Protein AF-A0A9X1N9F5-F1 (afdb_monomer)

InterPro domains:
  IPR011050 Pectin lyase fold/virulence factor [SSF51126] (67-607)
  IPR017853 Glycoside hydrolase superfamily [SSF51445] (792-1078)

Nearest PDB structures (foldseek):
  7w1d-assembly1_C  TM=4.821E-01  e=2.198E-12  Klebsiella phage NTUH-K2044-K1-1
  8x8m-assembly1_B  TM=4.197E-01  e=8.490E-06  Klebsiella phage SH-Kp 152410
  5zl5-assembly1_D  TM=2.607E-01  e=9.186E-04  Pseudarthrobacter chlorophenolicus A6
  5zla-assembly1_D  TM=2.513E-01  e=1.201E-03  Pseudarthrobacter chlorophenolicus A6
  1rmg-assembly1_A  TM=3.363E-01  e=1.825E-02  Aspergillus aculeatus

Solvent-accessible surface area (backbone atoms only — not comparable to full-atom values): 52640 Å² total; per-residue (Å²): 135,88,82,80,84,90,76,85,82,86,89,71,67,63,102,61,67,94,52,76,71,47,68,70,55,50,50,48,49,51,47,48,50,49,48,34,49,50,47,37,49,49,19,53,73,67,27,60,76,46,100,80,64,38,47,40,46,53,81,59,70,39,68,64,79,53,98,73,70,68,60,41,23,58,34,51,37,57,51,45,51,42,28,62,73,60,81,44,48,48,30,40,38,44,46,70,61,78,76,30,25,40,34,29,34,42,64,33,71,49,68,49,58,54,29,34,46,34,34,40,70,55,31,45,33,31,30,31,44,57,34,29,40,26,49,37,28,40,71,59,48,43,56,78,53,79,92,67,29,22,25,35,74,48,64,36,48,54,60,37,34,64,43,42,17,73,47,77,67,88,85,68,55,68,71,44,39,33,35,40,40,23,49,66,68,90,68,84,92,74,93,66,68,47,74,47,75,38,39,26,71,36,77,42,80,93,48,89,65,20,38,42,26,37,69,52,54,32,92,50,23,34,36,17,64,54,96,62,75,56,77,66,44,50,17,33,43,28,38,42,58,57,37,45,34,75,48,63,46,47,50,65,41,38,66,45,39,31,72,55,30,86,86,50,52,63,75,35,39,30,38,39,37,33,63,49,49,22,26,27,53,87,68,47,72,41,86,90,39,34,22,41,29,39,35,50,33,27,61,37,63,75,45,70,36,26,38,26,40,67,57,56,35,74,56,60,42,47,39,94,41,63,13,29,41,33,48,38,53,52,20,35,51,26,34,42,30,24,42,36,39,34,40,77,32,48,28,50,90,56,41,35,44,28,39,38,25,32,24,31,48,27,38,38,32,50,32,35,42,43,33,64,19,74,83,30,29,5,45,15,11,26,49,36,33,40,32,44,18,24,47,25,39,39,36,46,32,36,34,35,16,23,16,32,75,49,92,86,23,7,29,25,37,35,35,32,16,14,18,48,24,36,36,33,50,32,39,24,28,52,12,28,31,21,33,36,36,27,32,8,15,21,48,28,38,39,31,54,27,40,27,36,33,44,29,38,20,28,39,30,33,44,1,18,39,26,25,50,24,39,35,34,51,27,36,30,35,44,47,85,88,55,93,82,40,49,98,74,22,23,35,36,28,37,19,25,81,69,18,33,59,2,20,30,48,28,39,36,34,62,26,38,38,36,50,22,82,30,32,40,32,36,43,27,28,26,17,30,51,28,36,44,24,29,40,39,35,42,18,36,24,49,43,36,34,47,55,55,97,74,46,73,88,42,34,31,34,39,39,33,42,36,69,27,40,39,31,47,17,69,36,51,28,44,35,33,15,48,98,73,39,23,25,34,52,38,36,40,33,46,32,39,34,35,40,21,37,30,44,38,43,30,15,26,42,49,26,35,41,32,38,36,37,47,37,71,58,48,79,80,54,49,43,37,35,38,29,51,17,34,45,23,36,43,31,54,22,39,44,35,64,22,41,14,32,39,33,41,27,38,18,30,45,21,37,39,33,48,25,37,44,32,61,46,80,44,43,52,36,32,43,50,16,52,25,37,42,23,38,37,38,72,51,50,54,35,72,77,65,42,35,29,41,71,45,75,59,81,47,48,75,55,45,71,46,87,63,61,40,76,74,54,96,70,94,75,81,80,79,80,88,68,75,88,78,76,64,72,62,86,77,42,79,70,94,82,78,74,74,85,80,88,80,81,89,79,82,88,81,80,88,81,84,88,88,83,90,88,73,83,83,52,61,59,73,54,72,78,50,53,59,42,55,46,90,40,26,41,32,30,19,35,41,68,89,83,38,65,45,47,72,69,57,38,48,51,49,11,60,74,48,75,40,49,45,18,28,35,31,32,51,56,57,50,47,36,68,77,41,62,68,64,77,64,87,63,50,38,60,43,42,75,70,59,24,36,40,37,41,40,41,60,82,49,21,49,62,56,79,68,12,37,32,60,52,30,34,71,48,76,43,32,71,58,36,29,52,45,16,40,50,34,35,74,54,65,42,49,28,54,46,30,31,41,30,44,34,61,38,25,36,30,60,87,53,52,53,6,37,15,28,44,86,90,78,53,80,47,63,28,50,58,69,33,43,47,38,18,50,45,38,45,36,54,21,23,42,74,48,14,64,41,40,31,32,26,46,25,34,37,55,50,34,46,54,64,82,61,55,68,61,79,56,46,59,86,38,52,68,50,31,18,30,42,26,41,33,50,60,28,44,85,57,28,27,73,46,71,69,44,38,54,50,53,32,64,25,55,48,21,59,70,57,45,51,64,54,27,63,75,69,70,36,27,36,30,28,58,35,30,39,46,26,31,51,86,41,33,98,77,69,30,22,38,26,64,34,31,56,39,48,51,49,52,52,52,50,49,52,55,35,27,75,68,71,27,40,40,33,40,13,43,29,52,22,53,44,89,62,78,65,26,44,26,41,57,89,75,64,80,23,63,57,22,42,50,38,48,38,55,55,65,67,77,102

pLDDT: mean 81.29, std 19.56, range [20.83, 98.5]

Radius of gyration: 33.99 Å; Cα contacts (8 Å, |Δi|>4): 2991; chains: 1; bounding box: 96×103×94 Å

Secondary structure (DSSP, 8-state):
--------------SS-SS---HHHHHHHHHHHHHHHHHHHHHHHHS--BTTTBEE-TT-S-BTTSSS---THHHHHHHHHHHHTTSS-SEEEE--STT-EEEE-SEEEE-STT-EEEE-TTSEEEE-TT-EEEEB-B--EES-STTTS-BBSS-B-TT--EEEES---TT--TT-EEEEEE-EESSS---S-EEEEEEEEEEE-SSSSEEEEESS--SSEEPSB--SS-S--B-EEEEE-EEEBSS-PPTT--EEEBS--TT--TT-EEEEE-S-EEE-TTS-EEEEEES-EEEEEEEEEEETTEEEESS--SS---GGGT-EEEE-BPEES-EEES-EEEESSPPPTT--SEEEESEES-EEES-EEE---TTSSS-SSEEEEEES-BS-EEEEEEEE--S--STT--EEEEEES-BS-EEEEEEEES-SEEEEEESS-BS-EEES-EEES-SSEEEEE-SEEEES-EEES-EEE--PPPTTS-TT-EEEEESBTTBTTEEES-EEEEEEEES-SSEEEEE-TT-BS-EEEEEEES-SEEEEEE--TT-TT--EE--EEEEEEEES--S-EEEE-TTTT-EE--EEEEEEEES-PPEEEES-TT-EEEEEEEES--SSSEEEEEES-TT-EEES-B-TT-SEEEEEES-TT-EEES-EEES-SS-SEEE-S--TT-EEES-EEESS--EEEE-SSPPSS-EE-TT-EE-SS--------------SSTTS--TT--PPPP----------------SPS--PPPPP--TTSSSSEEEEE--GGGPPP-HHHHHHHHHHHTS--SEEEEE---SSHHHHT---TTHHHHHHTT-EEEEEE-SS-SSTTTT-THHHHTTTTHHHHHHHHHHHHHTT--STTEEEEESSSTTSSSSTT----BTTTB--SS-HHHHHHHHHHHHHHHHTT-TT-EEEEEEETT--TTS--HHHHHGGGGGG-SEEEEEEESBSS---SHHHHHHHHTSSSSHHHHHHHHHHHTPEEEEEEEE---TTTSTTS-B--S-HHHHHHHHHHHHHHHHTT-EEEEEEE-SB-SSTT-B--GGGSS-HHHHHHHHHHTT--

Structure (mmCIF, N/CA/C/O backbone):
data_AF-A0A9X1N9F5-F1
#
_entry.id   AF-A0A9X1N9F5-F1
#
loop_
_atom_site.group_PDB
_atom_site.id
_atom_site.type_symbol
_atom_site.label_atom_id
_atom_site.label_alt_id
_atom_site.label_comp_id
_atom_site.label_asym_id
_atom_site.label_entity_id
_atom_site.label_seq_id
_atom_site.pdbx_PDB_ins_code
_atom_site.Cartn_x
_atom_site.Cartn_y
_atom_site.Cartn_z
_atom_site.occupancy
_atom_site.B_iso_or_equiv
_atom_site.auth_seq_id
_atom_site.auth_comp_id
_atom_site.auth_asym_id
_atom_site.auth_atom_id
_atom_site.pdbx_PDB_model_num
ATOM 1 N N . MET A 1 1 ? 7.781 57.939 17.497 1.00 24.98 1 MET A N 1
ATOM 2 C CA . MET A 1 1 ? 6.342 57.795 17.190 1.00 24.98 1 MET A CA 1
ATOM 3 C C . MET A 1 1 ? 5.897 56.449 17.740 1.00 24.98 1 MET A C 1
ATOM 5 O O . MET A 1 1 ? 6.535 55.469 17.377 1.00 24.98 1 MET A O 1
ATOM 9 N N . PRO A 1 2 ? 4.919 56.381 18.657 1.00 25.14 2 PRO A N 1
ATOM 10 C CA . PRO A 1 2 ? 4.453 55.112 19.199 1.00 25.14 2 PRO A CA 1
ATOM 11 C C . PRO A 1 2 ? 3.371 54.528 18.280 1.00 25.14 2 PRO A C 1
ATOM 13 O O . PRO A 1 2 ? 2.373 55.188 18.001 1.00 25.14 2 PRO A O 1
ATOM 16 N N . TYR A 1 3 ? 3.581 53.303 17.803 1.00 21.84 3 TYR A N 1
ATOM 17 C CA . TYR A 1 3 ? 2.542 52.497 17.167 1.00 21.84 3 TYR A CA 1
ATOM 18 C C . TYR A 1 3 ? 1.840 51.712 18.277 1.00 21.84 3 TYR A C 1
ATOM 20 O O . TYR A 1 3 ? 2.468 50.914 18.970 1.00 21.84 3 TYR A O 1
ATOM 28 N N . ALA A 1 4 ? 0.567 52.022 18.504 1.00 20.83 4 ALA A N 1
ATOM 29 C CA . ALA A 1 4 ? -0.272 51.351 19.484 1.00 20.83 4 ALA A CA 1
ATOM 30 C C . ALA A 1 4 ? -0.689 49.970 18.944 1.00 20.83 4 ALA A C 1
ATOM 32 O O . ALA A 1 4 ? -1.316 49.916 17.884 1.00 20.83 4 ALA A O 1
ATOM 33 N N . PRO A 1 5 ? -0.395 48.860 19.642 1.00 23.77 5 PRO A N 1
ATOM 34 C CA . PRO A 1 5 ? -0.990 47.578 19.314 1.00 23.77 5 PRO A CA 1
ATOM 35 C C . PRO A 1 5 ? -2.440 47.562 19.810 1.00 23.77 5 PRO A C 1
ATOM 37 O O . PRO A 1 5 ? -2.718 47.687 21.003 1.00 23.77 5 PRO A O 1
ATOM 40 N N . TYR A 1 6 ? -3.367 47.428 18.866 1.00 22.42 6 TYR A N 1
ATOM 41 C CA . TYR A 1 6 ? -4.783 47.202 19.121 1.00 22.42 6 TYR A CA 1
ATOM 42 C C . TYR A 1 6 ? -4.977 45.720 19.467 1.00 22.42 6 TYR A C 1
ATOM 44 O O . TYR A 1 6 ? -5.098 44.880 18.583 1.00 22.42 6 TYR A O 1
ATOM 52 N N . TYR A 1 7 ? -4.969 45.397 20.760 1.00 25.72 7 TYR A N 1
ATOM 53 C CA . TYR A 1 7 ? -5.468 44.125 21.282 1.00 25.72 7 TYR A CA 1
ATOM 54 C C . TYR A 1 7 ? -6.750 44.388 22.078 1.00 25.72 7 TYR A C 1
ATOM 56 O O . TYR A 1 7 ? -6.669 44.885 23.203 1.00 25.72 7 TYR A O 1
ATOM 64 N N . PRO A 1 8 ? -7.931 44.001 21.576 1.00 25.72 8 PRO A N 1
ATOM 65 C CA . PRO A 1 8 ? -9.030 43.605 22.428 1.00 25.72 8 PRO A CA 1
ATOM 66 C C . PRO A 1 8 ? -9.091 42.071 22.470 1.00 25.72 8 PRO A C 1
ATOM 68 O O . PRO A 1 8 ? -9.460 41.419 21.505 1.00 25.72 8 PRO A O 1
ATOM 71 N N . ALA A 1 9 ? -8.692 41.542 23.627 1.00 22.97 9 ALA A N 1
ATOM 72 C CA . ALA A 1 9 ? -9.261 40.383 24.318 1.00 22.97 9 ALA A CA 1
ATOM 73 C C . ALA A 1 9 ? -9.508 39.051 23.562 1.00 22.97 9 ALA A C 1
ATOM 75 O O . ALA A 1 9 ? -10.485 38.894 22.845 1.00 22.97 9 ALA A O 1
ATOM 76 N N . GLY A 1 10 ? -8.746 38.025 23.972 1.00 24.66 10 GLY A N 1
ATOM 77 C CA . GLY A 1 10 ? -9.337 36.792 24.517 1.00 24.66 10 GLY A CA 1
ATOM 78 C C . GLY A 1 10 ? -9.475 35.577 23.595 1.00 24.66 10 GLY A C 1
ATOM 79 O O . GLY A 1 10 ? -10.571 35.287 23.140 1.00 24.66 10 GLY A O 1
ATOM 80 N N . TRP A 1 11 ? -8.409 34.780 23.464 1.00 22.11 11 TRP A N 1
ATOM 81 C CA . TRP A 1 11 ? -8.506 33.357 23.105 1.00 22.11 11 TRP A CA 1
ATOM 82 C C . TRP A 1 11 ? -8.381 32.506 24.378 1.00 22.11 11 TRP A C 1
ATOM 84 O O . TRP A 1 11 ? -7.394 32.606 25.111 1.00 22.11 11 TRP A O 1
ATOM 94 N N . ARG A 1 12 ? -9.411 31.707 24.665 1.00 25.77 12 ARG A N 1
ATOM 95 C CA . ARG A 1 12 ? -9.463 30.689 25.721 1.00 25.77 12 ARG A CA 1
ATOM 96 C C . ARG A 1 12 ? -10.163 29.459 25.141 1.00 25.77 12 ARG A C 1
ATOM 98 O O . ARG A 1 12 ? -11.296 29.594 24.697 1.00 25.77 12 ARG A O 1
ATOM 105 N N . ASP A 1 13 ? -9.530 28.290 25.223 1.00 25.09 13 ASP A N 1
ATOM 106 C CA . ASP A 1 13 ? -10.250 27.013 25.250 1.00 25.09 13 ASP A CA 1
ATOM 107 C C . ASP A 1 13 ? -10.976 26.934 26.586 1.00 25.09 13 ASP A C 1
ATOM 109 O O . ASP A 1 13 ? -10.337 26.766 27.626 1.00 25.09 13 ASP A O 1
ATOM 113 N N . LEU A 1 14 ? -12.294 27.091 26.575 1.00 25.55 14 LEU A N 1
ATOM 114 C CA . LEU A 1 14 ? -13.126 26.935 27.755 1.00 25.55 14 LEU A CA 1
ATOM 115 C C . LEU A 1 14 ? -14.529 26.472 27.334 1.00 25.55 14 LEU A C 1
ATOM 117 O O . LEU A 1 14 ? -15.162 27.150 26.533 1.00 25.55 14 LEU A O 1
ATOM 121 N N . PRO A 1 15 ? -15.103 25.459 28.006 1.00 27.25 15 PRO A N 1
ATOM 122 C CA . PRO A 1 15 ? -16.356 25.628 28.708 1.00 27.25 15 PRO A CA 1
ATOM 123 C C . PRO A 1 15 ? -16.011 26.045 30.140 1.00 27.25 15 PRO A C 1
ATOM 125 O O . PRO A 1 15 ? -15.930 25.242 31.060 1.00 27.25 15 PRO A O 1
ATOM 128 N N . ASN A 1 16 ? -15.709 27.325 30.302 1.00 26.75 16 ASN A N 1
ATOM 129 C CA . ASN A 1 16 ? -15.803 28.083 31.542 1.00 26.75 16 ASN A CA 1
ATOM 130 C C . ASN A 1 16 ? -15.635 29.556 31.171 1.00 26.75 16 ASN A C 1
ATOM 132 O O . ASN A 1 16 ? -14.555 30.037 30.878 1.00 26.75 16 ASN A O 1
ATOM 136 N N . THR A 1 17 ? -16.698 30.321 31.097 1.00 26.16 17 THR A N 1
ATOM 137 C CA . THR A 1 17 ? -16.587 31.764 30.900 1.00 26.16 17 THR A CA 1
ATOM 138 C C . THR A 1 17 ? -15.668 32.386 31.984 1.00 26.16 17 THR A C 1
ATOM 140 O O . THR A 1 17 ? -15.693 31.985 33.142 1.00 26.16 17 THR A O 1
ATOM 143 N N . SER A 1 18 ? -14.807 33.362 31.649 1.00 27.16 18 SER A N 1
ATOM 144 C CA . SER A 1 18 ? -14.206 34.253 32.678 1.00 27.16 18 SER A CA 1
ATOM 145 C C . SER A 1 18 ? -15.199 35.268 33.228 1.00 27.16 18 SER A C 1
ATOM 147 O O . SER A 1 18 ? -14.927 35.922 34.231 1.00 27.16 18 SER A O 1
ATOM 149 N N . THR A 1 19 ? -16.336 35.426 32.569 1.00 29.11 19 THR A N 1
ATOM 150 C CA . THR A 1 19 ? -17.559 35.875 33.220 1.00 29.11 19 THR A CA 1
ATOM 151 C C . THR A 1 19 ? -17.958 34.747 34.173 1.00 29.11 19 THR A C 1
ATOM 153 O O . THR A 1 19 ? -17.897 33.603 33.738 1.00 29.11 19 THR A O 1
ATOM 156 N N . PRO A 1 20 ? -18.389 34.970 35.425 1.00 29.05 20 PRO A N 1
ATOM 157 C CA . PRO A 1 20 ? -19.244 33.975 36.072 1.00 29.05 20 PRO A CA 1
ATOM 158 C C . PRO A 1 20 ? -20.262 33.543 35.018 1.00 29.05 20 PRO A C 1
ATOM 160 O O . PRO A 1 20 ? -20.798 34.435 34.346 1.00 29.05 20 PRO A O 1
ATOM 163 N N . ILE A 1 21 ? -20.457 32.240 34.783 1.00 31.50 21 ILE A N 1
ATOM 164 C CA . ILE A 1 21 ? -21.598 31.840 33.968 1.00 31.50 21 ILE A CA 1
ATOM 165 C C . ILE A 1 21 ? -22.793 32.356 34.763 1.00 31.50 21 ILE A C 1
ATOM 167 O O . ILE A 1 21 ? -23.159 31.803 35.798 1.00 31.50 21 ILE A O 1
ATOM 171 N N . VAL A 1 22 ? -23.292 33.534 34.387 1.00 33.81 22 VAL A N 1
ATOM 172 C CA . VAL A 1 22 ? -24.501 34.085 34.976 1.00 33.81 22 VAL A CA 1
ATOM 173 C C . VAL A 1 22 ? -25.554 33.021 34.743 1.00 33.81 22 VAL A C 1
ATOM 175 O O . VAL A 1 22 ? -25.529 32.398 33.683 1.00 33.81 22 VAL A O 1
ATOM 178 N N . ALA A 1 23 ? -26.436 32.788 35.714 1.00 37.28 23 ALA A N 1
ATOM 179 C CA . ALA A 1 23 ? -27.471 31.762 35.595 1.00 37.28 23 ALA A CA 1
ATOM 180 C C . ALA A 1 23 ? -28.116 31.785 34.197 1.00 37.28 23 ALA A C 1
ATOM 182 O O . ALA A 1 23 ? -28.147 30.759 33.551 1.00 37.28 23 ALA A O 1
ATOM 183 N N . ALA A 1 24 ? -28.365 32.975 33.635 1.00 37.56 24 ALA A N 1
ATOM 184 C CA . ALA A 1 24 ? -28.867 33.180 32.274 1.00 37.56 24 ALA A CA 1
ATOM 185 C C . ALA A 1 24 ? -28.055 32.550 31.111 1.00 37.56 24 ALA A C 1
ATOM 187 O O . ALA A 1 24 ? -28.632 32.226 30.081 1.00 37.56 24 ALA A O 1
ATOM 188 N N . ALA A 1 25 ? -26.732 32.413 31.213 1.00 32.50 25 ALA A N 1
ATOM 189 C CA . ALA A 1 25 ? -25.887 31.793 30.187 1.00 32.50 25 ALA A CA 1
ATOM 190 C C . ALA A 1 25 ? -25.814 30.263 30.342 1.00 32.50 25 ALA A C 1
ATOM 192 O O . ALA A 1 25 ? -25.778 29.567 29.331 1.00 32.50 25 ALA A O 1
ATOM 193 N N . LEU A 1 26 ? -25.875 29.752 31.580 1.00 37.69 26 LEU A N 1
ATOM 194 C CA . LEU A 1 26 ? -26.138 28.334 31.857 1.00 37.69 26 LEU A CA 1
ATOM 195 C C . LEU A 1 26 ? -27.547 27.992 31.377 1.00 37.69 26 LEU A C 1
ATOM 197 O O . LEU A 1 26 ? -27.686 27.090 30.578 1.00 37.69 26 LEU A O 1
ATOM 201 N N . ASP A 1 27 ? -28.544 28.815 31.698 1.00 40.44 27 ASP A N 1
ATOM 202 C CA . ASP A 1 27 ? -29.923 28.691 31.228 1.00 40.44 27 ASP A CA 1
ATOM 203 C C . ASP A 1 27 ? -30.014 28.754 29.696 1.00 40.44 27 ASP A C 1
ATOM 205 O O . ASP A 1 27 ? -30.869 28.097 29.123 1.00 40.44 27 ASP A O 1
ATOM 209 N N . HIS A 1 28 ? -29.151 29.506 28.999 1.00 38.56 28 HIS A N 1
ATOM 210 C CA . HIS A 1 28 ? -29.111 29.529 27.529 1.00 38.56 28 HIS A CA 1
ATOM 211 C C . HIS A 1 28 ? -28.424 28.303 26.920 1.00 38.56 28 HIS A C 1
ATOM 213 O O . HIS A 1 28 ? -28.842 27.857 25.853 1.00 38.56 28 HIS A O 1
ATOM 219 N N . MET A 1 29 ? -27.389 27.762 27.567 1.00 35.88 29 MET A N 1
ATOM 220 C CA . MET A 1 29 ? -26.752 26.511 27.147 1.00 35.88 29 MET A CA 1
ATOM 221 C C . MET A 1 29 ? -27.647 25.318 27.473 1.00 35.88 29 MET A C 1
ATOM 223 O O . MET A 1 29 ? -27.858 24.489 26.603 1.00 35.88 29 MET A O 1
ATOM 227 N N . ASP A 1 30 ? -28.258 25.286 28.651 1.00 41.91 30 ASP A N 1
ATOM 228 C CA . ASP A 1 30 ? -29.241 24.298 29.082 1.00 41.91 30 ASP A CA 1
ATOM 229 C C . ASP A 1 30 ? -30.524 24.414 28.258 1.00 41.91 30 ASP A C 1
ATOM 231 O O . ASP A 1 30 ? -31.077 23.395 27.873 1.00 41.91 30 ASP A O 1
ATOM 235 N N . ALA A 1 31 ? -30.973 25.619 27.880 1.00 42.19 31 ALA A N 1
ATOM 236 C CA . ALA A 1 31 ? -32.071 25.792 26.925 1.00 42.19 31 ALA A CA 1
ATOM 237 C C . ALA A 1 31 ? -31.666 25.413 25.499 1.00 42.19 31 ALA A C 1
ATOM 239 O O . ALA A 1 31 ? -32.509 24.934 24.752 1.00 42.19 31 ALA A O 1
ATOM 240 N N . GLY A 1 32 ? -30.405 25.605 25.105 1.00 39.25 32 GLY A N 1
ATOM 241 C CA . GLY A 1 32 ? -29.872 25.168 23.814 1.00 39.25 32 GLY A CA 1
ATOM 242 C C . GLY A 1 32 ? -29.743 23.647 23.729 1.00 39.25 32 GLY A C 1
ATOM 243 O O . GLY A 1 32 ? -30.155 23.060 22.736 1.00 39.25 32 GLY A O 1
ATOM 244 N N . ILE A 1 33 ? -29.256 23.010 24.795 1.00 42.72 33 ILE A N 1
ATOM 245 C CA . ILE A 1 33 ? -29.174 21.558 24.974 1.00 42.72 33 ILE A CA 1
ATOM 246 C C . ILE A 1 33 ? -30.579 20.979 25.076 1.00 42.72 33 ILE A C 1
ATOM 248 O O . ILE A 1 33 ? -30.879 20.047 24.349 1.00 42.72 33 ILE A O 1
ATOM 252 N N . ALA A 1 34 ? -31.473 21.556 25.879 1.00 46.69 34 ALA A N 1
ATOM 253 C CA . ALA A 1 34 ? -32.860 21.116 25.980 1.00 46.69 34 ALA A CA 1
ATOM 254 C C . ALA A 1 34 ? -33.619 21.334 24.666 1.00 46.69 34 ALA A C 1
ATOM 256 O O . ALA A 1 34 ? -34.418 20.485 24.289 1.00 46.69 34 ALA A O 1
ATOM 257 N N . ALA A 1 35 ? -33.365 22.417 23.925 1.00 45.78 35 ALA A N 1
ATOM 258 C CA . ALA A 1 35 ? -33.942 22.634 22.599 1.00 45.78 35 ALA A CA 1
ATOM 259 C C . ALA A 1 35 ? -33.359 21.673 21.558 1.00 45.78 35 ALA A C 1
ATOM 261 O O . ALA A 1 35 ? -34.110 21.193 20.718 1.00 45.78 35 ALA A O 1
ATOM 262 N N . ALA A 1 36 ? -32.065 21.349 21.622 1.00 42.38 36 ALA A N 1
ATOM 263 C CA . ALA A 1 36 ? -31.425 20.360 20.757 1.00 42.38 36 ALA A CA 1
ATOM 264 C C . ALA A 1 36 ? -31.883 18.934 21.090 1.00 42.38 36 ALA A C 1
ATOM 266 O O . ALA A 1 36 ? -32.175 18.171 20.179 1.00 42.38 36 ALA A O 1
ATOM 267 N N . GLN A 1 37 ? -32.041 18.597 22.372 1.00 48.22 37 GLN A N 1
ATOM 268 C CA . GLN A 1 37 ? -32.639 17.353 22.856 1.00 48.22 37 GLN A CA 1
ATOM 269 C C . GLN A 1 37 ? -34.108 17.271 22.445 1.00 48.22 37 GLN A C 1
ATOM 271 O O . GLN A 1 37 ? -34.511 16.258 21.895 1.00 48.22 37 GLN A O 1
ATOM 276 N N . THR A 1 38 ? -34.882 18.352 22.582 1.00 51.38 38 THR A N 1
ATOM 277 C CA . THR A 1 38 ? -36.281 18.426 22.124 1.00 51.38 38 THR A CA 1
ATOM 278 C C . THR A 1 38 ? -36.374 18.333 20.600 1.00 51.38 38 THR A C 1
ATOM 280 O O . THR A 1 38 ? -37.281 17.689 20.080 1.00 51.38 38 THR A O 1
ATOM 283 N N . ALA A 1 39 ? -35.449 18.943 19.852 1.00 46.59 39 ALA A N 1
ATOM 284 C CA . ALA A 1 39 ? -35.401 18.866 18.394 1.00 46.59 39 ALA A CA 1
ATOM 285 C C . ALA A 1 39 ? -34.968 17.474 17.923 1.00 46.59 39 ALA A C 1
ATOM 287 O O . ALA A 1 39 ? -35.566 16.952 16.991 1.00 46.59 39 ALA A O 1
ATOM 288 N N . ALA A 1 40 ? -34.009 16.840 18.602 1.00 45.88 40 ALA A N 1
ATOM 289 C CA . ALA A 1 40 ? -33.609 15.457 18.372 1.00 45.88 40 ALA A CA 1
ATOM 290 C C . ALA A 1 40 ? -34.748 14.491 18.724 1.00 45.88 40 ALA A C 1
ATOM 292 O O . ALA A 1 40 ? -35.040 13.593 17.949 1.00 45.88 40 ALA A O 1
ATOM 293 N N . GLU A 1 41 ? -35.450 14.698 19.839 1.00 56.34 41 GLU A N 1
ATOM 294 C CA . GLU A 1 41 ? -36.648 13.947 20.232 1.00 56.34 41 GLU A CA 1
ATOM 295 C C . GLU A 1 41 ? -37.801 14.153 19.251 1.00 56.34 41 GLU A C 1
ATOM 297 O O . GLU A 1 41 ? -38.483 13.195 18.912 1.00 56.34 41 GLU A O 1
ATOM 302 N N . THR A 1 42 ? -37.988 15.365 18.727 1.00 50.56 42 THR A N 1
ATOM 303 C CA . THR A 1 42 ? -38.990 15.662 17.693 1.00 50.56 42 THR A CA 1
ATOM 304 C C . THR A 1 42 ? -38.601 15.034 16.353 1.00 50.56 42 THR A C 1
ATOM 306 O O . THR A 1 42 ? -39.458 14.455 15.685 1.00 50.56 42 THR A O 1
ATOM 309 N N . ALA A 1 43 ? -37.324 15.083 15.967 1.00 45.28 43 ALA A N 1
ATOM 310 C CA . ALA A 1 43 ? -36.788 14.441 14.768 1.00 45.28 43 ALA A CA 1
ATOM 311 C C . ALA A 1 43 ? -36.836 12.908 14.871 1.00 45.28 43 ALA A C 1
ATOM 313 O O . ALA A 1 43 ? -37.148 12.256 13.886 1.00 45.28 43 ALA A O 1
ATOM 314 N N . LEU A 1 44 ? -36.635 12.331 16.060 1.00 48.44 44 LEU A N 1
ATOM 315 C CA . LEU A 1 44 ? -36.813 10.901 16.355 1.00 48.44 44 LEU A CA 1
ATOM 316 C C . LEU A 1 44 ? -38.293 10.494 16.436 1.00 48.44 44 LEU A C 1
ATOM 318 O O . LEU A 1 44 ? -38.649 9.383 16.057 1.00 48.44 44 LEU A O 1
ATOM 322 N N . ALA A 1 45 ? -39.171 11.378 16.916 1.00 50.28 45 ALA A N 1
ATOM 323 C CA . ALA A 1 45 ? -40.611 11.130 16.994 1.00 50.28 45 ALA A CA 1
ATOM 324 C C . ALA A 1 45 ? -41.311 11.251 15.628 1.00 50.28 45 ALA A C 1
ATOM 326 O O . ALA A 1 45 ? -42.361 10.643 15.418 1.00 50.28 45 ALA A O 1
ATOM 327 N N . THR A 1 46 ? -40.745 12.029 14.700 1.00 42.28 46 THR A N 1
ATOM 328 C CA . THR A 1 46 ? -41.261 12.216 13.330 1.00 42.28 46 THR A CA 1
ATOM 329 C C . THR A 1 46 ? -40.489 11.418 12.276 1.00 42.28 46 THR A C 1
ATOM 331 O O . THR A 1 46 ? -41.062 11.039 11.253 1.00 42.28 46 THR A O 1
ATOM 334 N N . GLY A 1 47 ? -39.218 11.108 12.530 1.00 40.66 47 GLY A N 1
ATOM 335 C CA . GLY A 1 47 ? -38.386 10.196 11.757 1.00 40.66 47 GLY A CA 1
ATOM 336 C C . GLY A 1 47 ? -38.761 8.760 12.078 1.00 40.66 47 GLY A C 1
ATOM 337 O O . GLY A 1 47 ? -38.313 8.182 13.064 1.00 40.66 47 GLY A O 1
ATOM 338 N N . GLY A 1 48 ? -39.622 8.171 11.249 1.00 43.59 48 GLY A N 1
ATOM 339 C CA . GLY A 1 48 ? -39.951 6.756 11.373 1.00 43.59 48 GLY A CA 1
ATOM 340 C C . GLY A 1 48 ? -38.680 5.904 11.366 1.00 43.59 48 GLY A C 1
ATOM 341 O O . GLY A 1 48 ? -37.735 6.213 10.639 1.00 43.59 48 GLY A O 1
ATOM 342 N N . LYS A 1 49 ? -38.672 4.805 12.135 1.00 45.44 49 LYS A N 1
ATOM 343 C CA . LYS A 1 49 ? -37.731 3.701 11.908 1.00 45.44 49 LYS A CA 1
ATOM 344 C C . LYS A 1 49 ? -37.819 3.353 10.423 1.00 45.44 49 LYS A C 1
ATOM 346 O O . LYS A 1 49 ? -38.815 2.769 9.992 1.00 45.44 49 LYS A O 1
ATOM 351 N N . GLY A 1 50 ? -36.834 3.778 9.633 1.00 39.44 50 GLY A N 1
ATOM 352 C CA . GLY A 1 50 ? -36.763 3.412 8.227 1.00 39.44 50 GLY A CA 1
ATOM 353 C C . GLY A 1 50 ? -36.771 1.891 8.162 1.00 39.44 50 GLY A C 1
ATOM 354 O O . GLY A 1 50 ? -36.125 1.243 8.988 1.00 39.44 50 GLY A O 1
ATOM 355 N N . GLY A 1 51 ? -37.516 1.303 7.228 1.00 39.06 51 GLY A N 1
ATOM 356 C CA . GLY A 1 51 ? -37.710 -0.151 7.130 1.00 39.06 51 GLY A CA 1
ATOM 357 C C . GLY A 1 51 ? -36.433 -0.994 6.950 1.00 39.06 51 GLY A C 1
ATOM 358 O O . GLY A 1 51 ? -36.551 -2.191 6.724 1.00 39.06 51 GLY A O 1
ATOM 359 N N . GLY A 1 52 ? -35.237 -0.401 7.048 1.00 42.41 52 GLY A N 1
ATOM 360 C CA . GLY A 1 52 ? -33.926 -1.041 6.930 1.00 42.41 52 GLY A CA 1
ATOM 361 C C . GLY A 1 52 ? -33.025 -0.964 8.172 1.00 42.41 52 GLY A C 1
ATOM 362 O O . GLY A 1 52 ? -31.849 -1.272 8.049 1.00 42.41 52 GLY A O 1
ATOM 363 N N . GLY A 1 53 ? -33.520 -0.566 9.352 1.00 51.75 53 GLY A N 1
ATOM 364 C CA . GLY A 1 53 ? -32.730 -0.651 10.593 1.00 51.75 53 GLY A CA 1
ATOM 365 C C . GLY A 1 53 ? -31.659 0.436 10.759 1.00 51.75 53 GLY A C 1
ATOM 366 O O . GLY A 1 53 ? -30.523 0.123 11.090 1.00 51.75 53 GLY A O 1
ATOM 367 N N . TYR A 1 54 ? -32.025 1.704 10.571 1.00 50.81 54 TYR A N 1
ATOM 368 C CA . TYR A 1 54 ? -31.178 2.881 10.815 1.00 50.81 54 TYR A CA 1
ATOM 369 C C . TYR A 1 54 ? -32.013 4.032 11.402 1.00 50.81 54 TYR A C 1
ATOM 371 O O . TYR A 1 54 ? -33.244 4.040 11.270 1.00 50.81 54 TYR A O 1
ATOM 379 N N . VAL A 1 55 ? -31.355 4.994 12.058 1.00 59.62 55 VAL A N 1
ATOM 380 C CA . VAL A 1 55 ? -31.986 6.229 12.562 1.00 59.62 55 VAL A CA 1
ATOM 381 C C . VAL A 1 55 ? -31.867 7.326 11.517 1.00 59.62 55 VAL A C 1
ATOM 383 O O . VAL A 1 55 ? -30.781 7.571 11.003 1.00 59.62 55 VAL A O 1
ATOM 386 N N . VAL A 1 56 ? -32.980 7.995 11.219 1.00 60.09 56 VAL A N 1
ATOM 387 C CA . VAL A 1 56 ? -33.024 9.143 10.309 1.00 60.09 56 VAL A CA 1
ATOM 388 C C . VAL A 1 56 ? -33.219 10.407 11.130 1.00 60.09 56 VAL A C 1
ATOM 390 O O . VAL A 1 56 ? -34.126 10.448 11.958 1.00 60.09 56 VAL A O 1
ATOM 393 N N . VAL A 1 57 ? -32.426 11.447 10.870 1.00 64.00 57 VAL A N 1
ATOM 394 C CA . VAL A 1 57 ? -32.650 12.789 11.439 1.00 64.00 57 VAL A CA 1
ATOM 395 C C . VAL A 1 57 ? -33.256 13.700 10.361 1.00 64.00 57 VAL A C 1
ATOM 397 O O . VAL A 1 57 ? -32.513 14.393 9.665 1.00 64.00 57 VAL A O 1
ATOM 400 N N . PRO A 1 58 ? -34.590 13.692 10.151 1.00 53.81 58 PRO A N 1
ATOM 401 C CA . PRO A 1 58 ? -35.232 14.624 9.232 1.00 53.81 58 PRO A CA 1
ATOM 402 C C . PRO A 1 58 ? -35.356 16.015 9.871 1.00 53.81 58 PRO A C 1
ATOM 404 O O . PRO A 1 58 ? -35.609 16.142 11.066 1.00 53.81 58 PRO A O 1
ATOM 407 N N . GLY A 1 59 ? -35.260 17.074 9.064 1.00 48.78 59 GLY A N 1
ATOM 408 C CA . GLY A 1 59 ? -35.652 18.419 9.505 1.00 48.78 59 GLY A CA 1
ATOM 409 C C . GLY A 1 59 ? -34.600 19.206 10.289 1.00 48.78 59 GLY A C 1
ATOM 410 O O . GLY A 1 59 ? -34.968 20.137 11.004 1.00 48.78 59 GLY A O 1
ATOM 411 N N . LEU A 1 60 ? -33.310 18.892 10.111 1.00 58.41 60 LEU A N 1
ATOM 412 C CA . LEU A 1 60 ? -32.218 19.824 10.429 1.00 58.41 60 LEU A CA 1
ATOM 413 C C . LEU A 1 60 ? -32.473 21.184 9.753 1.00 58.41 60 LEU A C 1
ATOM 415 O O . LEU A 1 60 ? -33.299 21.271 8.835 1.00 58.41 60 LEU A O 1
ATOM 419 N N . ALA A 1 61 ? -31.800 22.256 10.182 1.00 54.94 61 ALA A N 1
ATOM 420 C CA . ALA A 1 61 ? -31.989 23.609 9.650 1.00 54.94 61 ALA A CA 1
ATOM 421 C C . ALA A 1 61 ? -31.389 23.758 8.232 1.00 54.94 61 ALA A C 1
ATOM 423 O O . ALA A 1 61 ? -30.688 24.715 7.916 1.00 54.94 61 ALA A O 1
ATOM 424 N N . LEU A 1 62 ? -31.749 22.831 7.341 1.00 53.94 62 LEU A N 1
ATOM 425 C CA . LEU A 1 62 ? -31.346 22.613 5.953 1.00 53.94 62 LEU A CA 1
ATOM 426 C C . LEU A 1 62 ? -31.702 23.778 5.006 1.00 53.94 62 LEU A C 1
ATOM 428 O O . LEU A 1 62 ? -31.494 23.703 3.793 1.00 53.94 62 LEU A O 1
ATOM 432 N N . ASN A 1 63 ? -32.210 24.876 5.569 1.00 51.28 63 ASN A N 1
ATOM 433 C CA . ASN A 1 63 ? -32.446 26.169 4.939 1.00 51.28 63 ASN A CA 1
ATOM 434 C C . ASN A 1 63 ? -31.251 27.109 5.177 1.00 51.28 63 ASN A C 1
ATOM 436 O O . ASN A 1 63 ? -31.446 28.271 5.539 1.00 51.28 63 ASN A O 1
ATOM 440 N N . GLY A 1 64 ? -30.021 26.612 4.993 1.00 45.12 64 GLY A N 1
ATOM 441 C CA . GLY A 1 64 ? -28.740 27.266 5.295 1.00 45.12 64 GLY A CA 1
ATOM 442 C C . GLY A 1 64 ? -28.434 28.616 4.613 1.00 45.12 64 GLY A C 1
ATOM 443 O O . GLY A 1 64 ? -27.272 28.939 4.400 1.00 45.12 64 GLY A O 1
ATOM 444 N N . LEU A 1 65 ? -29.412 29.449 4.271 1.00 46.22 65 LEU A N 1
ATOM 445 C CA . LEU A 1 65 ? -29.240 30.822 3.775 1.00 46.22 65 LEU A CA 1
ATOM 446 C C . LEU A 1 65 ? -29.665 31.903 4.788 1.00 46.22 65 LEU A C 1
ATOM 448 O O . LEU A 1 65 ? -29.690 33.083 4.443 1.00 46.22 65 LEU A O 1
ATOM 452 N N . LEU A 1 66 ? -29.986 31.541 6.035 1.00 49.38 66 LEU A N 1
ATOM 453 C CA . LEU A 1 66 ? -30.290 32.522 7.082 1.00 49.38 66 LEU A CA 1
ATOM 454 C C . LEU A 1 66 ? -29.023 33.271 7.538 1.00 49.38 66 LEU A C 1
ATOM 456 O O . LEU A 1 66 ? -27.936 32.701 7.593 1.00 49.38 66 LEU A O 1
ATOM 460 N N . ALA A 1 67 ? -29.177 34.552 7.895 1.00 51.09 67 ALA A N 1
ATOM 461 C CA . ALA A 1 67 ? -28.082 35.439 8.314 1.00 51.09 67 ALA A CA 1
ATOM 462 C C . ALA A 1 67 ? -27.347 34.979 9.596 1.00 51.09 67 ALA A C 1
ATOM 464 O O . ALA A 1 67 ? -26.227 35.413 9.847 1.00 51.09 67 ALA A O 1
ATOM 465 N N . THR A 1 68 ? -27.958 34.086 10.380 1.00 56.66 68 THR A N 1
ATOM 466 C CA . THR A 1 68 ? -27.385 33.415 11.558 1.00 56.66 68 THR A CA 1
ATOM 467 C C . THR A 1 68 ? -27.751 31.927 11.496 1.00 56.66 68 THR A C 1
ATOM 469 O O . THR A 1 68 ? -28.852 31.568 11.921 1.00 56.66 68 THR A O 1
ATOM 472 N N . PRO A 1 69 ? -26.909 31.065 10.901 1.00 61.69 69 PRO A N 1
ATOM 473 C CA . PRO A 1 69 ? -27.214 29.642 10.781 1.00 61.69 69 PRO A CA 1
ATOM 474 C C . PRO A 1 69 ? -27.193 28.959 12.156 1.00 61.69 69 PRO A C 1
ATOM 476 O O . PRO A 1 69 ? -26.303 29.209 12.968 1.00 61.69 69 PRO A O 1
ATOM 479 N N . THR A 1 70 ? -28.182 28.105 12.415 1.00 72.19 70 THR A N 1
ATOM 480 C CA . THR A 1 70 ? -28.200 27.200 13.572 1.00 72.19 70 THR A CA 1
ATOM 481 C C . THR A 1 70 ? -27.223 26.051 13.317 1.00 72.19 70 THR A C 1
ATOM 483 O O . THR A 1 70 ? -27.116 25.584 12.188 1.00 72.19 70 THR A O 1
ATOM 486 N N . ASP A 1 71 ? -26.477 25.634 14.339 1.00 80.50 71 ASP A N 1
ATOM 487 C CA . ASP A 1 71 ? -25.519 24.529 14.246 1.00 80.50 71 ASP A CA 1
ATOM 488 C C . ASP A 1 71 ? -26.230 23.171 14.348 1.00 80.50 71 ASP A C 1
ATOM 490 O O . ASP A 1 71 ? -26.720 22.795 15.413 1.00 80.50 71 ASP A O 1
ATOM 494 N N . ASP A 1 72 ? -26.267 22.433 13.239 1.00 82.56 72 ASP A N 1
ATOM 495 C CA . ASP A 1 72 ? -26.855 21.096 13.143 1.00 82.56 72 ASP A CA 1
ATOM 496 C C . ASP A 1 72 ? -25.978 20.026 13.829 1.00 82.56 72 ASP A C 1
ATOM 498 O O . ASP A 1 72 ? -26.457 18.935 14.146 1.00 82.56 72 ASP A O 1
ATOM 502 N N . GLY A 1 73 ? -24.701 20.328 14.102 1.00 84.25 73 GLY A N 1
ATOM 503 C CA . GLY A 1 73 ? -23.745 19.385 14.685 1.00 84.25 73 GLY A CA 1
ATOM 504 C C . GLY A 1 73 ? -24.142 18.895 16.079 1.00 84.25 73 GLY A C 1
ATOM 505 O O . GLY A 1 73 ? -23.975 17.714 16.376 1.00 84.25 73 GLY A O 1
ATOM 506 N N . LEU A 1 74 ? -24.738 19.761 16.908 1.00 82.25 74 LEU A N 1
ATOM 507 C CA . LEU A 1 74 ? -25.223 19.387 18.245 1.00 82.25 74 LEU A CA 1
ATOM 508 C C . LEU A 1 74 ? -26.366 18.366 18.181 1.00 82.25 74 LEU A C 1
ATOM 510 O O . LEU A 1 74 ? -26.413 17.434 18.981 1.00 82.25 74 LEU A O 1
ATOM 514 N N . ALA A 1 75 ? -27.274 18.519 17.214 1.00 78.88 75 ALA A N 1
ATOM 515 C CA . ALA A 1 75 ? -28.382 17.589 17.022 1.00 78.88 75 ALA A CA 1
ATOM 516 C C . ALA A 1 75 ? -27.893 16.233 16.489 1.00 78.88 75 ALA A C 1
ATOM 518 O O . ALA A 1 75 ? -28.368 15.190 16.937 1.00 78.88 75 ALA A O 1
ATOM 519 N N . ILE A 1 76 ? -26.916 16.242 15.575 1.00 85.88 76 ILE A N 1
ATOM 520 C CA . ILE A 1 76 ? -26.280 15.019 15.066 1.00 85.88 76 ILE A CA 1
ATOM 521 C C . ILE A 1 76 ? -25.547 14.285 16.193 1.00 85.88 76 ILE A C 1
ATOM 523 O O . ILE A 1 76 ? -25.723 13.078 16.325 1.00 85.88 76 ILE A O 1
ATOM 527 N N . GLN A 1 77 ? -24.785 14.996 17.032 1.00 86.75 77 GLN A N 1
ATOM 528 C CA . GLN A 1 77 ? -24.088 14.404 18.178 1.00 86.75 77 GLN A CA 1
ATOM 529 C C . GLN A 1 77 ? -25.071 13.752 19.162 1.00 86.75 77 GLN A C 1
ATOM 531 O O . GLN A 1 77 ? -24.890 12.594 19.520 1.00 86.75 77 GLN A O 1
ATOM 536 N N . ALA A 1 78 ? -26.152 14.443 19.534 1.00 80.94 78 ALA A N 1
ATOM 537 C CA . ALA A 1 78 ? -27.160 13.887 20.439 1.00 80.94 78 ALA A CA 1
ATOM 538 C C . ALA A 1 78 ? -27.884 12.659 19.849 1.00 80.94 78 ALA A C 1
ATOM 540 O O . ALA A 1 78 ? -28.248 11.733 20.573 1.00 80.94 78 ALA A O 1
ATOM 541 N N . ALA A 1 79 ? -28.114 12.633 18.531 1.00 81.69 79 ALA A N 1
ATOM 542 C CA . ALA A 1 79 ? -28.682 11.467 17.856 1.00 81.69 79 ALA A CA 1
ATOM 543 C C . ALA A 1 79 ? -27.691 10.294 17.799 1.00 81.69 79 ALA A C 1
ATOM 545 O O . ALA A 1 79 ? -28.096 9.142 17.958 1.00 81.69 79 ALA A O 1
ATOM 546 N N . LEU A 1 80 ? -26.405 10.590 17.596 1.00 84.56 80 LEU A N 1
ATOM 547 C CA . LEU A 1 80 ? -25.332 9.604 17.601 1.00 84.56 80 LEU A CA 1
ATOM 548 C C . LEU A 1 80 ? -25.194 8.964 18.983 1.00 84.56 80 LEU A C 1
ATOM 550 O O . LEU A 1 80 ? -25.203 7.746 19.064 1.00 84.56 80 LEU A O 1
ATOM 554 N N . GLU A 1 81 ? -25.201 9.746 20.061 1.00 84.19 81 GLU A N 1
ATOM 555 C CA . GLU A 1 81 ? -25.140 9.231 21.438 1.00 84.19 81 GLU A CA 1
ATOM 556 C C . GLU A 1 81 ? -26.262 8.220 21.733 1.00 84.19 81 GLU A C 1
ATOM 558 O O . GLU A 1 81 ? -26.011 7.176 22.322 1.00 84.19 81 GLU A O 1
ATOM 563 N N . LYS A 1 82 ? -27.482 8.430 21.217 1.00 78.00 82 LYS A N 1
ATOM 564 C CA . LYS A 1 82 ? -28.583 7.451 21.352 1.00 78.00 82 LYS A CA 1
ATOM 565 C C . LYS A 1 82 ? -28.370 6.163 20.546 1.00 78.00 82 LYS A C 1
ATOM 567 O O . LYS A 1 82 ? -28.819 5.087 20.953 1.00 78.00 82 LYS A O 1
ATOM 572 N N . VAL A 1 83 ? -27.716 6.253 19.386 1.00 79.38 83 VAL A N 1
ATOM 573 C CA . VAL A 1 83 ? -27.264 5.074 18.622 1.00 79.38 83 VAL A CA 1
ATOM 574 C C . VAL A 1 83 ? -26.200 4.324 19.419 1.00 79.38 83 VAL A C 1
ATOM 576 O O . VAL A 1 83 ? -26.254 3.099 19.557 1.00 79.38 83 VAL A O 1
ATOM 579 N N . GLU A 1 84 ? -25.271 5.067 20.011 1.00 80.00 84 GLU A N 1
ATOM 580 C CA . GLU A 1 84 ? -24.200 4.530 20.834 1.00 80.00 84 GLU A CA 1
ATOM 581 C C . GLU A 1 84 ? -24.727 3.916 22.142 1.00 80.00 84 GLU A C 1
ATOM 583 O O . GLU A 1 84 ? -24.247 2.869 22.562 1.00 80.00 84 GLU A O 1
ATOM 588 N N . ASP A 1 85 ? -25.798 4.423 22.738 1.00 78.62 85 ASP A N 1
ATOM 589 C CA . ASP A 1 85 ? -26.394 3.831 23.943 1.00 78.62 85 ASP A CA 1
ATOM 590 C C . ASP A 1 85 ? -27.177 2.530 23.664 1.00 78.62 85 ASP A C 1
ATOM 592 O O . ASP A 1 85 ? -27.589 1.822 24.584 1.00 78.62 85 ASP A O 1
ATOM 596 N N . GLY A 1 86 ? -27.319 2.138 22.390 1.00 66.69 86 GLY A N 1
ATOM 597 C CA . GLY A 1 86 ? -27.993 0.900 21.988 1.00 66.69 86 GLY A CA 1
ATOM 598 C C . GLY A 1 86 ? -29.520 0.999 21.982 1.00 66.69 86 GLY A C 1
ATOM 599 O O . GLY A 1 86 ? -30.203 -0.020 21.871 1.00 66.69 86 GLY A O 1
ATOM 600 N N . GLU A 1 87 ? -30.069 2.214 22.055 1.00 56.09 87 GLU A N 1
ATOM 601 C CA . GLU A 1 87 ? -31.508 2.463 21.915 1.00 56.09 87 GLU A CA 1
ATOM 602 C C . GLU A 1 87 ? -31.996 2.219 20.469 1.00 56.09 87 GLU A C 1
ATOM 604 O O . GLU A 1 87 ? -33.194 2.051 20.216 1.00 56.09 87 GLU A O 1
ATOM 609 N N . THR A 1 88 ? -31.067 2.167 19.504 1.00 54.69 88 THR A N 1
ATOM 610 C CA . THR A 1 88 ? -31.309 2.004 18.062 1.00 54.69 88 THR A CA 1
ATOM 611 C C . THR A 1 88 ? -30.175 1.205 17.379 1.00 54.69 88 THR A C 1
ATOM 613 O O . THR A 1 88 ? -29.158 0.928 18.015 1.00 54.69 88 THR A O 1
ATOM 616 N N . PRO A 1 89 ? -30.335 0.755 16.115 1.00 56.06 89 PRO A N 1
ATOM 617 C CA . PRO A 1 89 ? -29.265 0.072 15.376 1.00 56.06 89 PRO A CA 1
ATOM 618 C C . PRO A 1 89 ? -28.031 0.967 15.229 1.00 56.06 89 PRO A C 1
ATOM 620 O O . PRO A 1 89 ? -28.207 2.172 15.087 1.00 56.06 89 PRO A O 1
ATOM 623 N N . GLY A 1 90 ? -26.822 0.386 15.187 1.00 76.00 90 GLY A N 1
ATOM 624 C CA . GLY A 1 90 ? -25.512 1.067 15.120 1.00 76.00 90 GLY A CA 1
ATOM 625 C C . GLY A 1 90 ? -25.246 1.934 13.877 1.00 76.00 90 GLY A C 1
ATOM 626 O O . GLY A 1 90 ? -24.103 2.095 13.474 1.00 76.00 90 GLY A O 1
ATOM 627 N N . HIS A 1 91 ? -26.280 2.457 13.225 1.00 85.19 91 HIS A N 1
ATOM 628 C CA . HIS A 1 91 ? -26.206 3.235 12.002 1.00 85.19 91 HIS A CA 1
ATOM 629 C C . HIS A 1 91 ? -27.103 4.478 12.105 1.00 85.19 91 HIS A C 1
ATOM 631 O O . HIS A 1 91 ? -28.336 4.383 12.147 1.00 85.19 91 HIS A O 1
ATOM 637 N N . LEU A 1 92 ? -26.464 5.650 12.104 1.00 88.19 92 LEU A N 1
ATOM 638 C CA . LEU A 1 92 ? -27.096 6.958 12.004 1.00 88.19 92 LEU A CA 1
ATOM 639 C C . LEU A 1 92 ? -26.986 7.486 10.570 1.00 88.19 92 LEU A C 1
ATOM 641 O O . LEU A 1 92 ? -25.882 7.726 10.082 1.00 88.19 92 LEU A O 1
ATOM 645 N N . PHE A 1 93 ? -28.132 7.717 9.928 1.00 88.12 93 PHE A N 1
ATOM 646 C CA . PHE A 1 93 ? -28.218 8.305 8.594 1.00 88.12 93 PHE A CA 1
ATOM 647 C C . PHE A 1 93 ? -28.745 9.745 8.661 1.00 88.12 93 PHE A C 1
ATOM 649 O O . PHE A 1 93 ? -29.902 10.005 9.013 1.00 88.12 93 PHE A O 1
ATOM 656 N N . VAL A 1 94 ? -27.889 10.699 8.307 1.00 87.06 94 VAL A N 1
ATOM 657 C CA . VAL A 1 94 ? -28.180 12.134 8.286 1.00 87.06 94 VAL A CA 1
ATOM 658 C C . VAL A 1 94 ? -28.588 12.538 6.871 1.00 87.06 94 VAL A C 1
ATOM 660 O O . VAL A 1 94 ? -27.768 12.541 5.957 1.00 87.06 94 VAL A O 1
ATOM 663 N N . THR A 1 95 ? -29.855 12.906 6.677 1.00 83.00 95 THR A N 1
ATOM 664 C CA . THR A 1 95 ? -30.438 13.185 5.351 1.00 83.00 95 THR A CA 1
ATOM 665 C C . THR A 1 95 ? -31.243 14.481 5.327 1.00 83.00 95 THR A C 1
ATOM 667 O O . THR A 1 95 ? -31.620 15.039 6.358 1.00 83.00 95 THR A O 1
ATOM 670 N N . GLY A 1 96 ? -31.510 14.963 4.117 1.00 75.31 96 GLY A N 1
ATOM 671 C CA . GLY A 1 96 ? -32.259 16.174 3.835 1.00 75.31 96 GLY A CA 1
ATOM 672 C C . GLY A 1 96 ? -32.808 16.169 2.408 1.00 75.31 96 GLY A C 1
ATOM 673 O O . GLY A 1 96 ? -32.435 15.315 1.607 1.00 75.31 96 GLY A O 1
ATOM 674 N N . PRO A 1 97 ? -33.681 17.122 2.035 1.00 74.38 97 PRO A N 1
ATOM 675 C CA . PRO A 1 97 ? -34.098 17.274 0.646 1.00 74.38 97 PRO A CA 1
ATOM 676 C C . PRO A 1 97 ? -32.883 17.446 -0.278 1.00 74.38 97 PRO A C 1
ATOM 678 O O . PRO A 1 97 ? -31.931 18.150 0.067 1.00 74.38 97 PRO A O 1
ATOM 681 N N . ALA A 1 98 ? -32.915 16.841 -1.464 1.00 74.25 98 ALA A N 1
ATOM 682 C CA . ALA A 1 98 ? -31.822 16.962 -2.426 1.00 74.25 98 ALA A CA 1
ATOM 683 C C . ALA A 1 98 ? -31.525 18.438 -2.760 1.00 74.25 98 ALA A C 1
ATOM 685 O O . ALA A 1 98 ? -32.440 19.214 -3.042 1.00 74.25 98 ALA A O 1
ATOM 686 N N . GLY A 1 99 ? -30.246 18.826 -2.724 1.00 71.94 99 GLY A N 1
ATOM 687 C CA . GLY A 1 99 ? -29.810 20.208 -2.955 1.00 71.94 99 GLY A CA 1
ATOM 688 C C . GLY A 1 99 ? -29.960 21.141 -1.749 1.00 71.94 99 GLY A C 1
ATOM 689 O O . GLY A 1 99 ? -29.636 22.324 -1.853 1.00 71.94 99 GLY A O 1
ATOM 690 N N . SER A 1 100 ? -30.425 20.633 -0.606 1.00 78.38 100 SER A N 1
ATOM 691 C CA . SER A 1 100 ? -30.419 21.380 0.650 1.00 78.38 100 SER A CA 1
ATOM 692 C C . SER A 1 100 ? -29.007 21.517 1.231 1.00 78.38 100 SER A C 1
ATOM 694 O O . SER A 1 100 ? -28.035 20.932 0.734 1.00 78.38 100 SER A O 1
ATOM 696 N N . SER A 1 101 ? -28.862 22.350 2.263 1.00 80.06 101 SER A N 1
ATOM 697 C CA . SER A 1 101 ? -27.571 22.538 2.921 1.00 80.06 101 SER A CA 1
ATOM 698 C C . SER A 1 101 ? -27.693 22.676 4.426 1.00 80.06 101 SER A C 1
ATOM 700 O O . SER A 1 101 ? -28.455 23.522 4.890 1.00 80.06 101 SER A O 1
ATOM 702 N N . GLY A 1 102 ? -26.892 21.904 5.157 1.00 81.94 102 GLY A N 1
ATOM 703 C CA . GLY A 1 102 ? -26.762 21.999 6.612 1.00 81.94 102 GLY A CA 1
ATOM 704 C C . GLY A 1 102 ? -25.509 22.759 7.042 1.00 81.94 102 GLY A C 1
ATOM 705 O O . GLY A 1 102 ? -24.587 22.972 6.244 1.00 81.94 102 GLY A O 1
ATOM 706 N N . TYR A 1 103 ? -25.470 23.183 8.302 1.00 85.25 103 TYR A N 1
ATOM 707 C CA . TYR A 1 103 ? -24.334 23.892 8.890 1.00 85.25 103 TYR A CA 1
ATOM 708 C C . TYR A 1 103 ? -23.819 23.151 10.122 1.00 85.25 103 TYR A C 1
ATOM 710 O O . TYR A 1 103 ? -24.576 22.889 11.046 1.00 85.25 103 TYR A O 1
ATOM 718 N N . LEU A 1 104 ? -22.526 22.834 10.138 1.00 86.88 104 LEU A N 1
ATOM 719 C CA . LEU A 1 104 ? -21.860 22.132 11.230 1.00 86.88 104 LEU A CA 1
ATOM 720 C C . LEU A 1 104 ? -20.783 23.047 11.808 1.00 86.88 104 LEU A C 1
ATOM 722 O O . LEU A 1 104 ? -19.837 23.398 11.109 1.00 86.88 104 LEU A O 1
ATOM 726 N N . ASN A 1 105 ? -20.904 23.425 13.072 1.00 85.88 105 ASN A N 1
ATOM 727 C CA . ASN A 1 105 ? -19.877 24.165 13.805 1.00 85.88 105 ASN A CA 1
ATOM 728 C C . ASN A 1 105 ? -19.382 23.416 15.045 1.00 85.88 105 ASN A C 1
ATOM 730 O O . ASN A 1 105 ? -18.340 23.759 15.581 1.00 85.88 105 ASN A O 1
ATOM 734 N N . SER A 1 106 ? -20.089 22.385 15.490 1.00 83.88 106 SER A N 1
ATOM 735 C CA . SER A 1 106 ? -19.679 21.589 16.643 1.00 83.88 106 SER A CA 1
ATOM 736 C C . SER A 1 106 ? -18.817 20.396 16.250 1.00 83.88 106 SER A C 1
ATOM 738 O O . SER A 1 106 ? -18.862 19.891 15.126 1.00 83.88 106 SER A O 1
ATOM 740 N N . THR A 1 107 ? -18.032 19.920 17.214 1.00 88.12 107 THR A N 1
ATOM 741 C CA . THR A 1 107 ? -17.316 18.654 17.084 1.00 88.12 107 THR A CA 1
ATOM 742 C C . THR A 1 107 ? -18.289 17.485 17.224 1.00 88.12 107 THR A C 1
ATOM 744 O O . THR A 1 107 ? -18.984 17.389 18.231 1.00 88.12 107 THR A O 1
ATOM 747 N N . ILE A 1 108 ? -18.286 16.576 16.250 1.00 92.62 108 ILE A N 1
ATOM 748 C CA . ILE A 1 108 ? -19.036 15.317 16.281 1.00 92.62 108 ILE A CA 1
ATOM 749 C C . ILE A 1 108 ? -18.045 14.187 16.563 1.00 92.62 108 ILE A C 1
ATOM 751 O O . ILE A 1 108 ? -17.039 14.057 15.865 1.00 92.62 108 ILE A O 1
ATOM 755 N N . THR A 1 109 ? -18.290 13.391 17.599 1.00 94.12 109 THR A N 1
ATOM 756 C CA . THR A 1 109 ? -17.399 12.318 18.053 1.00 94.12 109 THR A CA 1
ATOM 757 C C . THR A 1 109 ? -18.133 10.987 18.035 1.00 94.12 109 THR A C 1
ATOM 759 O O . THR A 1 109 ? -19.154 10.853 18.698 1.00 94.12 109 THR A O 1
ATOM 762 N N . ILE A 1 110 ? -17.583 10.019 17.303 1.00 93.62 110 ILE A N 1
ATOM 763 C CA . ILE A 1 110 ? -17.973 8.611 17.377 1.00 93.62 110 ILE A CA 1
ATOM 764 C C . ILE A 1 110 ? -17.067 7.976 18.428 1.00 93.62 110 ILE A C 1
ATOM 766 O O . ILE A 1 110 ? -15.849 7.918 18.242 1.00 93.62 110 ILE A O 1
ATOM 770 N N . ALA A 1 111 ? -17.655 7.557 19.540 1.00 87.50 111 ALA A N 1
ATOM 771 C CA . ALA A 1 111 ? -16.968 6.994 20.694 1.00 87.50 111 ALA A CA 1
ATOM 772 C C . ALA A 1 111 ? -17.254 5.495 20.882 1.00 87.50 111 ALA A C 1
ATOM 774 O O . ALA A 1 111 ? -16.570 4.846 21.676 1.00 87.50 111 ALA A O 1
ATOM 775 N N . LYS A 1 112 ? -18.227 4.923 20.155 1.00 88.06 112 LYS A N 1
ATOM 776 C CA . LYS A 1 112 ? -18.566 3.497 20.250 1.00 88.06 112 LYS A CA 1
ATOM 777 C C . LYS A 1 112 ? -18.268 2.701 18.983 1.00 88.06 112 LYS A C 1
ATOM 779 O O . LYS A 1 112 ? -18.629 3.082 17.871 1.00 88.06 112 LYS A O 1
ATOM 784 N N . SER A 1 113 ? -17.670 1.529 19.187 1.00 88.56 113 SER A N 1
ATOM 785 C CA . SER A 1 113 ? -17.328 0.583 18.126 1.00 88.56 113 SER A CA 1
ATOM 786 C C . SER A 1 113 ? -18.543 0.104 17.322 1.00 88.56 113 SER A C 1
ATOM 788 O O . SER A 1 113 ? -19.648 -0.008 17.857 1.00 88.56 113 SER A O 1
ATOM 790 N N . GLY A 1 114 ? -18.332 -0.201 16.040 1.00 84.00 114 GLY A N 1
ATOM 791 C CA . GLY A 1 114 ? -19.361 -0.682 15.111 1.00 84.00 114 GLY A CA 1
ATOM 792 C C . GLY A 1 114 ? -20.354 0.385 14.634 1.00 84.00 114 GLY A C 1
ATOM 793 O O . GLY A 1 114 ? -21.289 0.054 13.905 1.00 84.00 114 GLY A O 1
ATOM 794 N N . CYS A 1 115 ? -20.186 1.647 15.045 1.00 89.81 115 CYS A N 1
ATOM 795 C CA . CYS A 1 115 ? -21.101 2.723 14.676 1.00 89.81 115 CYS A CA 1
ATOM 796 C C . CYS A 1 115 ? -20.807 3.281 13.280 1.00 89.81 115 CYS A C 1
ATOM 798 O O . CYS A 1 115 ? -19.663 3.575 12.933 1.00 89.81 115 CYS A O 1
ATOM 800 N N . ILE A 1 116 ? -21.862 3.487 12.495 1.00 91.94 116 ILE A N 1
ATOM 801 C CA . ILE A 1 116 ? -21.816 4.100 11.168 1.00 91.94 116 ILE A CA 1
ATOM 802 C C . ILE A 1 116 ? -22.497 5.466 11.240 1.00 91.94 116 ILE A C 1
ATOM 804 O O . ILE A 1 116 ? -23.684 5.554 11.551 1.00 91.94 116 ILE A O 1
ATOM 808 N N . LEU A 1 117 ? -21.751 6.521 10.914 1.00 94.31 117 LEU A N 1
ATOM 809 C CA . LEU A 1 117 ? -22.263 7.866 10.677 1.00 94.31 117 LEU A CA 1
ATOM 810 C C . LEU A 1 117 ? -22.276 8.129 9.169 1.00 94.31 117 LEU A C 1
ATOM 812 O O . LEU A 1 117 ? -21.234 8.370 8.556 1.00 94.31 117 LEU A O 1
ATOM 816 N N . GLU A 1 118 ? -23.455 8.081 8.565 1.00 93.69 118 GLU A N 1
ATOM 817 C CA . GLU A 1 118 ? -23.633 8.258 7.128 1.00 93.69 118 GLU A CA 1
ATOM 818 C C . GLU A 1 118 ? -24.353 9.573 6.830 1.00 93.69 118 GLU A C 1
ATOM 820 O O . GLU A 1 118 ? -25.395 9.878 7.406 1.00 93.69 118 GLU A O 1
ATOM 825 N N . PHE A 1 119 ? -23.788 10.359 5.918 1.00 91.81 119 PHE A N 1
ATOM 826 C CA . PHE A 1 119 ? -24.377 11.589 5.411 1.00 91.81 119 PHE A CA 1
ATOM 827 C C . PHE A 1 119 ? -24.930 11.355 4.012 1.00 91.81 119 PHE A C 1
ATOM 829 O O . PHE A 1 119 ? -24.278 10.749 3.162 1.00 91.81 119 PHE A O 1
ATOM 836 N N . ASP A 1 120 ? -26.112 11.898 3.751 1.00 87.75 120 ASP A N 1
ATOM 837 C CA . ASP A 1 120 ? -26.699 11.893 2.422 1.00 87.75 120 ASP A CA 1
ATOM 838 C C . ASP A 1 120 ? -25.833 12.726 1.455 1.00 87.75 120 ASP A C 1
ATOM 840 O O . ASP A 1 120 ? -25.689 13.943 1.640 1.00 87.75 120 ASP A O 1
ATOM 844 N N . PRO A 1 121 ? -25.284 12.118 0.388 1.00 80.19 121 PRO A N 1
ATOM 845 C CA . PRO A 1 121 ? -24.432 12.820 -0.563 1.00 80.19 121 PRO A CA 1
ATOM 846 C C . PRO A 1 121 ? -25.187 13.890 -1.370 1.00 80.19 121 PRO A C 1
ATOM 848 O O . PRO A 1 121 ? -24.556 14.726 -2.023 1.00 80.19 121 PRO A O 1
ATOM 851 N N . ALA A 1 122 ? -26.523 13.899 -1.370 1.00 81.19 122 ALA A N 1
ATOM 852 C CA . ALA A 1 122 ? -27.314 14.947 -2.011 1.00 81.19 122 ALA A CA 1
ATOM 853 C C . ALA A 1 122 ? -27.355 16.261 -1.206 1.00 81.19 122 ALA A C 1
ATOM 855 O O . ALA A 1 122 ? -27.821 17.277 -1.735 1.00 81.19 122 ALA A O 1
ATOM 856 N N . VAL A 1 123 ? -26.865 16.258 0.039 1.00 80.75 123 VAL A N 1
ATOM 857 C CA . VAL A 1 123 ? -26.831 17.421 0.934 1.00 80.75 123 VAL A CA 1
ATOM 858 C C . VAL A 1 123 ? -25.419 18.001 0.987 1.00 80.75 123 VAL A C 1
ATOM 860 O O . VAL A 1 123 ? -24.433 17.284 1.150 1.00 80.75 123 VAL A O 1
ATOM 863 N N . GLN A 1 124 ? -25.310 19.324 0.860 1.00 85.56 124 GLN A N 1
ATOM 864 C CA . GLN A 1 124 ? -24.035 20.018 1.031 1.00 85.56 124 GLN A CA 1
ATOM 865 C C . GLN A 1 124 ? -23.901 20.545 2.464 1.00 85.56 124 GLN A C 1
ATOM 867 O O . GLN A 1 124 ? -24.740 21.313 2.927 1.00 85.56 124 GLN A O 1
ATOM 872 N N . TRP A 1 125 ? -22.815 20.204 3.150 1.00 88.06 125 TRP A N 1
ATOM 873 C CA . TRP A 1 125 ? -22.563 20.651 4.518 1.00 88.06 125 TRP A CA 1
ATOM 874 C C . TRP A 1 125 ? -21.587 21.816 4.546 1.00 88.06 125 TRP A C 1
ATOM 876 O O . TRP A 1 125 ? -20.591 21.830 3.821 1.00 88.06 125 TRP A O 1
ATOM 886 N N . TYR A 1 126 ? -21.876 22.802 5.389 1.00 87.69 126 TYR A N 1
ATOM 887 C CA . TYR A 1 126 ? -21.023 23.959 5.606 1.00 87.69 126 TYR A CA 1
ATOM 888 C C . TYR A 1 126 ? -20.370 23.907 6.989 1.00 87.69 126 TYR A C 1
ATOM 890 O O . TYR A 1 126 ? -21.068 23.957 7.992 1.00 87.69 126 TYR A O 1
ATOM 898 N N . GLY A 1 127 ? -19.042 23.854 7.034 1.00 86.50 127 GLY A N 1
ATOM 899 C CA . GLY A 1 127 ? -18.238 23.909 8.246 1.00 86.50 127 GLY A CA 1
ATOM 900 C C . GLY A 1 127 ? -18.066 25.327 8.784 1.00 86.50 127 GLY A C 1
ATOM 901 O O . GLY A 1 127 ? -17.734 26.256 8.035 1.00 86.50 127 GLY A O 1
ATOM 902 N N . GLY A 1 128 ? -18.307 25.475 10.081 1.00 85.62 128 GLY A N 1
ATOM 903 C CA . GLY A 1 128 ? -17.958 26.627 10.904 1.00 85.62 128 GLY A CA 1
ATOM 904 C C . GLY A 1 128 ? -16.576 26.490 11.552 1.00 85.62 128 GLY A C 1
ATOM 905 O O . GLY A 1 128 ? -15.954 25.438 11.423 1.00 85.62 128 GLY A O 1
ATOM 906 N N . PRO A 1 129 ? -16.075 27.535 12.236 1.00 81.31 129 PRO A N 1
ATOM 907 C CA . PRO A 1 129 ? -14.698 27.595 12.738 1.00 81.31 129 PRO A CA 1
ATOM 908 C C . PRO A 1 129 ? -14.278 26.459 13.691 1.00 81.31 129 PRO A C 1
ATOM 910 O O . PRO A 1 129 ? -13.079 26.187 13.788 1.00 81.31 129 PRO A O 1
ATOM 913 N N . ASP A 1 130 ? -15.233 25.804 14.359 1.00 82.25 130 ASP A N 1
ATOM 914 C CA . ASP A 1 130 ? -14.978 24.799 15.401 1.00 82.25 130 ASP A CA 1
ATOM 915 C C . ASP A 1 130 ? -15.344 23.359 14.983 1.00 82.25 130 ASP A C 1
ATOM 917 O O . ASP A 1 130 ? -15.212 22.417 15.775 1.00 82.25 130 ASP A O 1
ATOM 921 N N . LEU A 1 131 ? -15.781 23.159 13.731 1.00 87.31 131 LEU A N 1
ATOM 922 C CA . LEU A 1 131 ? -16.177 21.843 13.225 1.00 87.31 131 LEU A CA 1
ATOM 923 C C . LEU A 1 131 ? -15.011 20.855 13.258 1.00 87.31 131 LEU A C 1
ATOM 925 O O . LEU A 1 131 ? -13.966 21.122 12.669 1.00 87.31 131 LEU A O 1
ATOM 929 N N . ARG A 1 132 ? -15.239 19.663 13.820 1.00 89.69 132 ARG A N 1
ATOM 930 C CA . ARG A 1 132 ? -14.388 18.473 13.640 1.00 89.69 132 ARG A CA 1
ATOM 931 C C . ARG A 1 132 ? -15.232 17.204 13.657 1.00 89.69 132 ARG A C 1
ATOM 933 O O . ARG A 1 132 ? -16.157 17.110 14.456 1.00 89.69 132 ARG A O 1
ATOM 940 N N . ILE A 1 133 ? -14.885 16.206 12.850 1.00 95.25 133 ILE A N 1
ATOM 941 C CA . ILE A 1 133 ? -15.468 14.858 12.946 1.00 95.25 133 ILE A CA 1
ATOM 942 C C . ILE A 1 133 ? -14.408 13.905 13.495 1.00 95.25 133 ILE A C 1
ATOM 944 O O . ILE A 1 133 ? -13.280 13.875 13.001 1.00 95.25 133 ILE A O 1
ATOM 948 N N . ARG A 1 134 ? -14.750 13.150 14.540 1.00 95.12 134 ARG A N 1
ATOM 949 C CA . ARG A 1 134 ? -13.784 12.368 15.316 1.00 95.12 134 ARG A CA 1
ATOM 950 C C . ARG A 1 134 ? -14.251 10.944 15.596 1.00 95.12 134 ARG A C 1
ATOM 952 O O . ARG A 1 134 ? -14.946 10.728 16.584 1.00 95.12 134 ARG A O 1
ATOM 959 N N . PRO A 1 135 ? -13.832 9.955 14.802 1.00 96.31 135 PRO A N 1
ATOM 960 C CA . PRO A 1 135 ? -13.779 8.574 15.263 1.00 96.31 135 PRO A CA 1
ATOM 961 C C . PRO A 1 135 ? -12.655 8.435 16.303 1.00 96.31 135 PRO A C 1
ATOM 963 O O . PRO A 1 135 ? -11.474 8.556 15.968 1.00 96.31 135 PRO A O 1
ATOM 966 N N . TRP A 1 136 ? -13.017 8.276 17.578 1.00 92.06 136 TRP A N 1
ATOM 967 C CA . TRP A 1 136 ? -12.112 8.524 18.698 1.00 92.06 136 TRP A CA 1
ATOM 968 C C . TRP A 1 136 ? -12.130 7.423 19.764 1.00 92.06 136 TRP A C 1
ATOM 970 O O . TRP A 1 136 ? -13.053 7.337 20.571 1.00 92.06 136 TRP A O 1
ATOM 980 N N . GLY A 1 137 ? -11.060 6.630 19.822 1.00 90.19 137 GLY A N 1
ATOM 981 C CA . GLY A 1 137 ? -10.719 5.832 21.000 1.00 90.19 137 GLY A CA 1
ATOM 982 C C . GLY A 1 137 ? -9.951 6.648 22.044 1.00 90.19 137 GLY A C 1
ATOM 983 O O . GLY A 1 137 ? -9.637 7.826 21.845 1.00 90.19 137 GLY A O 1
ATOM 984 N N . VAL A 1 138 ? -9.610 6.031 23.176 1.00 86.50 138 VAL A N 1
ATOM 985 C CA . VAL A 1 138 ? -8.890 6.706 24.271 1.00 86.50 138 VAL A CA 1
ATOM 986 C C . VAL A 1 138 ? -7.833 5.817 24.917 1.00 86.50 138 VAL A C 1
ATOM 988 O O . VAL A 1 138 ? -7.970 4.598 24.980 1.00 86.50 138 VAL A O 1
ATOM 991 N N . ILE A 1 139 ? -6.802 6.444 25.485 1.00 84.50 139 ILE A N 1
ATOM 992 C CA . ILE A 1 139 ? -5.990 5.801 26.521 1.00 84.50 139 ILE A CA 1
ATOM 993 C C . ILE A 1 139 ? -6.835 5.808 27.807 1.00 84.50 139 ILE A C 1
ATOM 995 O O . ILE A 1 139 ? -7.287 6.884 28.213 1.00 84.50 139 ILE A O 1
ATOM 999 N N . PRO A 1 140 ? -7.088 4.651 28.443 1.00 82.00 140 PRO A N 1
ATOM 1000 C CA . PRO A 1 140 ? -7.881 4.579 29.660 1.00 82.00 140 PRO A CA 1
ATOM 1001 C C . PRO A 1 140 ? -7.094 5.180 30.832 1.00 82.00 140 PRO A C 1
ATOM 1003 O O . PRO A 1 140 ? -6.279 4.513 31.468 1.00 82.00 140 PRO A O 1
ATOM 1006 N N . GLU A 1 141 ? -7.356 6.457 31.109 1.00 81.50 141 GLU A N 1
ATOM 1007 C CA . GLU A 1 141 ? -6.854 7.183 32.276 1.00 81.50 141 GLU A CA 1
ATOM 1008 C C . GLU A 1 141 ? -7.919 7.231 33.378 1.00 81.50 141 GLU A C 1
ATOM 1010 O O . GLU A 1 141 ? -9.103 7.443 33.114 1.00 81.50 141 GLU A O 1
ATOM 1015 N N . THR A 1 142 ? -7.504 7.092 34.636 1.00 81.00 142 THR A N 1
ATOM 1016 C CA . THR A 1 142 ? -8.391 7.262 35.800 1.00 81.00 142 THR A CA 1
ATOM 1017 C C . THR A 1 142 ? -7.770 8.208 36.830 1.00 81.00 142 THR A C 1
ATOM 1019 O O . THR A 1 142 ? -6.589 8.063 37.140 1.00 81.00 142 THR A O 1
ATOM 1022 N N . PRO A 1 143 ? -8.530 9.165 37.397 1.00 77.00 143 PRO A N 1
ATOM 1023 C CA . PRO A 1 143 ? -9.913 9.530 37.059 1.00 77.00 143 PRO A CA 1
ATOM 1024 C C . PRO A 1 143 ? -10.042 10.168 35.668 1.00 77.00 143 PRO A C 1
ATOM 1026 O O . PRO A 1 143 ? -9.136 10.863 35.217 1.00 77.00 143 PRO A O 1
ATOM 1029 N N . VAL A 1 144 ? -11.179 9.962 34.998 1.00 69.12 144 VAL A N 1
ATOM 1030 C CA . VAL A 1 144 ? -11.441 10.535 33.663 1.00 69.12 144 VAL A CA 1
ATOM 1031 C C . VAL A 1 144 ? -11.741 12.039 33.755 1.00 69.12 144 VAL A C 1
ATOM 1033 O O . VAL A 1 144 ? -11.251 12.825 32.942 1.00 69.12 144 VAL A O 1
ATOM 1036 N N . ALA A 1 145 ? -12.510 12.461 34.765 1.00 68.88 145 ALA A N 1
ATOM 1037 C CA . ALA A 1 145 ? -12.982 13.835 34.917 1.00 68.88 145 ALA A CA 1
ATOM 1038 C C . ALA A 1 145 ? -11.910 14.774 35.504 1.00 68.88 145 ALA A C 1
ATOM 1040 O O . ALA A 1 145 ? -11.274 14.481 36.514 1.00 68.88 145 ALA A O 1
ATOM 1041 N N . ASN A 1 146 ? -11.746 15.954 34.894 1.00 58.19 146 ASN A N 1
ATOM 1042 C CA . ASN A 1 146 ? -10.725 16.937 35.274 1.00 58.19 146 ASN A CA 1
ATOM 1043 C C . ASN A 1 146 ? -10.779 17.501 36.711 1.00 58.19 146 ASN A C 1
ATOM 1045 O O . ASN A 1 146 ? -9.695 17.822 37.199 1.00 58.19 146 ASN A O 1
ATOM 1049 N N . PRO A 1 147 ? -11.927 17.644 37.413 1.00 64.56 147 PRO A N 1
ATOM 1050 C CA . PRO A 1 147 ? -11.892 18.066 38.817 1.00 64.56 147 PRO A CA 1
ATOM 1051 C C . PRO A 1 147 ? -11.413 16.956 39.765 1.00 64.56 147 PRO A C 1
ATOM 1053 O O . PRO A 1 147 ? -10.933 17.265 40.854 1.00 64.56 147 PRO A O 1
ATOM 1056 N N . ASP A 1 148 ? -11.494 15.691 39.345 1.00 75.00 148 ASP A N 1
ATOM 1057 C CA . ASP A 1 148 ? -11.182 14.537 40.195 1.00 75.00 148 ASP A CA 1
ATOM 1058 C C . ASP A 1 148 ? -9.730 14.065 40.044 1.00 75.00 148 ASP A C 1
ATOM 1060 O O . ASP A 1 148 ? -9.215 13.349 40.904 1.00 75.00 148 ASP A O 1
ATOM 1064 N N . LYS A 1 149 ? -9.045 14.475 38.967 1.00 84.38 149 LYS A N 1
ATOM 1065 C CA . LYS A 1 149 ? -7.634 14.145 38.728 1.00 84.38 149 LYS A CA 1
ATOM 1066 C C . LYS A 1 149 ? -6.742 14.764 39.817 1.00 84.38 149 LYS A C 1
ATOM 1068 O O . LYS A 1 149 ? -6.767 15.988 39.981 1.00 84.38 149 LYS A O 1
ATOM 1073 N N . PRO A 1 150 ? -5.904 13.969 40.518 1.00 90.62 150 PRO A N 1
ATOM 1074 C CA . PRO A 1 150 ? -4.840 14.499 41.366 1.00 90.62 150 PRO A CA 1
ATOM 1075 C C . PRO A 1 150 ? -4.018 15.547 40.619 1.00 90.62 150 PRO A C 1
ATOM 1077 O O . PRO A 1 150 ? -3.435 15.254 39.579 1.00 90.62 150 PRO A O 1
ATOM 1080 N N . ALA A 1 151 ? -3.967 16.769 41.132 1.00 90.12 151 ALA A N 1
ATOM 1081 C CA . ALA A 1 151 ? -3.207 17.856 40.531 1.00 90.12 151 ALA A CA 1
ATOM 1082 C C . ALA A 1 151 ? -2.062 18.263 41.450 1.00 90.12 151 ALA A C 1
ATOM 1084 O O . ALA A 1 151 ? -2.253 18.311 42.664 1.00 90.12 151 ALA A O 1
ATOM 1085 N N . LEU A 1 152 ? -0.895 18.577 40.888 1.00 91.62 152 LEU A N 1
ATOM 1086 C CA . LEU A 1 152 ? 0.227 19.100 41.662 1.00 91.62 152 LEU A CA 1
ATOM 1087 C C . LEU A 1 152 ? -0.180 20.396 42.378 1.00 91.62 152 LEU A C 1
ATOM 1089 O O . LEU A 1 152 ? -0.714 21.319 41.763 1.00 91.62 152 LEU A O 1
ATOM 1093 N N . THR A 1 153 ? 0.078 20.472 43.684 1.00 92.56 153 THR A N 1
ATOM 1094 C CA . THR A 1 153 ? -0.193 21.676 44.494 1.00 92.56 153 THR A CA 1
ATOM 1095 C C . THR A 1 153 ? 0.989 22.639 44.540 1.00 92.56 153 THR A C 1
ATOM 1097 O O . THR A 1 153 ? 0.829 23.793 44.922 1.00 92.56 153 THR A O 1
ATOM 1100 N N . GLU A 1 154 ? 2.176 22.157 44.182 1.00 91.44 154 GLU A N 1
ATOM 1101 C CA . GLU A 1 154 ? 3.425 22.913 44.069 1.00 91.44 154 GLU A CA 1
ATOM 1102 C C . GLU A 1 154 ? 4.325 22.263 43.009 1.00 91.44 154 GLU A C 1
ATOM 1104 O O . GLU A 1 154 ? 4.107 21.106 42.635 1.00 91.44 154 GLU A O 1
ATOM 1109 N N . ASP A 1 155 ? 5.308 23.011 42.511 1.00 91.50 155 ASP A N 1
ATOM 1110 C CA . ASP A 1 155 ? 6.265 22.498 41.532 1.00 91.50 155 ASP A CA 1
ATOM 1111 C C . ASP A 1 155 ? 7.020 21.293 42.110 1.00 91.50 155 ASP A C 1
ATOM 1113 O O . ASP A 1 155 ? 7.558 21.348 43.217 1.00 91.50 155 ASP A O 1
ATOM 1117 N N . ALA A 1 156 ? 7.082 20.207 41.346 1.00 91.75 156 ALA A N 1
ATOM 1118 C CA . ALA A 1 156 ? 7.812 19.005 41.712 1.00 91.75 156 ALA A CA 1
ATOM 1119 C C . ALA A 1 156 ? 9.200 19.049 41.048 1.00 91.75 156 ALA A C 1
ATOM 1121 O O . ALA A 1 156 ? 9.276 18.929 39.824 1.00 91.75 156 ALA A O 1
ATOM 1122 N N . PRO A 1 157 ? 10.300 19.263 41.795 1.00 91.50 157 PRO A N 1
ATOM 1123 C CA . PRO A 1 157 ? 11.622 19.461 41.206 1.00 91.50 157 PRO A CA 1
ATOM 1124 C C . PRO A 1 157 ? 12.188 18.181 40.582 1.00 91.50 157 PRO A C 1
ATOM 1126 O O . PRO A 1 157 ? 11.837 17.069 40.974 1.00 91.50 157 PRO A O 1
ATOM 1129 N N . MET A 1 158 ? 13.123 18.341 39.641 1.00 89.00 158 MET A N 1
ATOM 1130 C CA . MET A 1 158 ? 13.955 17.238 39.148 1.00 89.00 158 MET A CA 1
ATOM 1131 C C . MET A 1 158 ? 14.564 16.453 40.319 1.00 89.00 158 MET A C 1
ATOM 1133 O O . MET A 1 158 ? 15.062 17.042 41.279 1.00 89.00 158 MET A O 1
ATOM 1137 N N . GLY A 1 159 ? 14.525 15.127 40.239 1.00 91.00 159 GLY A N 1
ATOM 1138 C CA . GLY A 1 159 ? 14.973 14.224 41.294 1.00 91.00 159 GLY A CA 1
ATOM 1139 C C . GLY A 1 159 ? 13.921 13.926 42.366 1.00 91.00 159 GLY A C 1
ATOM 1140 O O . GLY A 1 159 ? 14.139 13.030 43.179 1.00 91.00 159 GLY A O 1
ATOM 1141 N N . ALA A 1 160 ? 12.785 14.636 42.396 1.00 94.19 160 ALA A N 1
ATOM 1142 C CA . ALA A 1 160 ? 11.741 14.366 43.379 1.00 94.19 160 ALA A CA 1
ATOM 1143 C C . ALA A 1 160 ? 11.117 12.986 43.153 1.00 94.19 160 ALA A C 1
ATOM 1145 O O . ALA A 1 160 ? 10.771 12.626 42.034 1.00 94.19 160 ALA A O 1
ATOM 1146 N N . THR A 1 161 ? 10.916 12.241 44.235 1.00 96.56 161 THR A N 1
ATOM 1147 C CA . THR A 1 161 ? 10.118 11.007 44.245 1.00 96.56 161 THR A CA 1
ATOM 1148 C C . THR A 1 161 ? 8.780 11.203 44.944 1.00 96.56 161 THR A C 1
ATOM 1150 O O . THR A 1 161 ? 7.951 10.311 44.919 1.00 96.56 161 THR A O 1
ATOM 1153 N N . VAL A 1 162 ? 8.529 12.354 45.573 1.00 96.81 162 VAL A N 1
ATOM 1154 C CA . VAL A 1 162 ? 7.276 12.634 46.285 1.00 96.81 162 VAL A CA 1
ATOM 1155 C C . VAL A 1 162 ? 6.559 13.790 45.604 1.00 96.81 162 VAL A C 1
ATOM 1157 O O . VAL A 1 162 ? 7.056 14.914 45.589 1.00 96.81 162 VAL A O 1
ATOM 1160 N N . LEU A 1 163 ? 5.374 13.515 45.066 1.00 96.19 163 LEU A N 1
ATOM 1161 C CA . LEU A 1 163 ? 4.477 14.505 44.484 1.00 96.19 163 LEU A CA 1
ATOM 1162 C C . LEU A 1 163 ? 3.479 14.976 45.534 1.00 96.19 163 LEU A C 1
ATOM 1164 O O . LEU A 1 163 ? 2.816 14.157 46.171 1.00 96.19 163 LEU A O 1
ATOM 1168 N N . LYS A 1 164 ? 3.329 16.292 45.680 1.00 96.19 164 LYS A N 1
ATOM 1169 C CA . LYS A 1 164 ? 2.279 16.892 46.508 1.00 96.19 164 LYS A CA 1
ATOM 1170 C C . LYS A 1 164 ? 1.063 17.207 45.645 1.00 96.19 164 LYS A C 1
ATOM 1172 O O . LYS A 1 164 ? 1.183 17.971 44.689 1.00 96.19 164 LYS A O 1
ATOM 1177 N N . VAL A 1 165 ? -0.083 16.610 45.968 1.00 94.38 165 VAL A N 1
ATOM 1178 C CA . VAL A 1 165 ? -1.289 16.636 45.133 1.00 94.38 165 VAL A CA 1
ATOM 1179 C C . VAL A 1 165 ? -2.552 17.069 45.878 1.00 94.38 165 VAL A C 1
ATOM 1181 O O . VAL A 1 165 ? -2.654 16.965 47.102 1.00 94.38 165 VAL A O 1
ATOM 1184 N N . THR A 1 166 ? -3.529 17.563 45.116 1.00 92.62 166 THR A N 1
ATOM 1185 C CA . THR A 1 166 ? -4.826 18.049 45.611 1.00 92.62 166 THR A CA 1
ATOM 1186 C C . THR A 1 166 ? -5.684 16.946 46.223 1.00 92.62 166 THR A C 1
ATOM 1188 O O . THR A 1 166 ? -6.346 17.172 47.233 1.00 92.62 166 THR A O 1
ATOM 1191 N N . THR A 1 167 ? -5.684 15.762 45.617 1.00 91.38 167 THR A N 1
ATOM 1192 C CA . THR A 1 167 ? -6.501 14.610 46.009 1.00 91.38 167 THR A CA 1
ATOM 1193 C C . THR A 1 167 ? -5.809 13.310 45.599 1.00 91.38 167 THR A C 1
ATOM 1195 O O . THR A 1 167 ? -4.920 13.329 44.751 1.00 91.38 167 THR A O 1
ATOM 1198 N N . ILE A 1 168 ? -6.208 12.185 46.193 1.00 92.06 168 ILE A N 1
ATOM 1199 C CA . ILE A 1 168 ? -5.822 10.829 45.786 1.00 92.06 168 ILE A CA 1
ATOM 1200 C C . ILE A 1 168 ? -7.096 9.976 45.826 1.00 92.06 168 ILE A C 1
ATOM 1202 O O . ILE A 1 168 ? -7.646 9.802 46.922 1.00 92.06 168 ILE A O 1
ATOM 1206 N N . PRO A 1 169 ? -7.557 9.418 44.690 1.00 91.06 169 PRO A N 1
ATOM 1207 C CA . PRO A 1 169 ? -8.728 8.549 44.657 1.00 91.06 169 PRO A CA 1
ATOM 1208 C C . PRO A 1 169 ? -8.633 7.406 45.674 1.00 91.06 169 PRO A C 1
ATOM 1210 O O . PRO A 1 169 ? -7.547 6.901 45.977 1.00 91.06 169 PRO A O 1
ATOM 1213 N N . ALA A 1 170 ? -9.765 7.030 46.269 1.00 88.69 170 ALA A N 1
ATOM 1214 C CA . ALA A 1 170 ? -9.797 6.066 47.372 1.00 88.69 170 ALA A CA 1
ATOM 1215 C C . ALA A 1 170 ? -9.367 4.651 46.946 1.00 88.69 170 ALA A C 1
ATOM 1217 O O . ALA A 1 170 ? -8.826 3.905 47.757 1.00 88.69 170 ALA A O 1
ATOM 1218 N N . ASP A 1 171 ? -9.577 4.317 45.677 1.00 88.06 171 ASP A N 1
ATOM 1219 C CA . ASP A 1 171 ? -9.259 3.047 45.028 1.00 88.06 171 ASP A CA 1
ATOM 1220 C C . ASP A 1 171 ? -7.785 2.913 44.615 1.00 88.06 171 ASP A C 1
ATOM 1222 O O . ASP A 1 171 ? -7.337 1.814 44.301 1.00 88.06 171 ASP A O 1
ATOM 1226 N N . TRP A 1 172 ? -6.997 3.992 44.658 1.00 91.19 172 TRP A N 1
ATOM 1227 C CA . TRP A 1 172 ? -5.566 3.917 44.356 1.00 91.19 172 TRP A CA 1
ATOM 1228 C C . TRP A 1 172 ? -4.803 3.156 45.448 1.00 91.19 172 TRP A C 1
ATOM 1230 O O . TRP A 1 172 ? -4.900 3.472 46.640 1.00 91.19 172 TRP A O 1
ATOM 1240 N N . THR A 1 173 ? -3.975 2.193 45.053 1.00 90.88 173 THR A N 1
ATOM 1241 C CA . THR A 1 173 ? -3.122 1.413 45.961 1.00 90.88 173 THR A CA 1
ATOM 1242 C C . THR A 1 173 ? -1.643 1.615 45.647 1.00 90.88 173 THR A C 1
ATOM 1244 O O . THR A 1 173 ? -1.276 2.109 44.587 1.00 90.88 173 THR A O 1
ATOM 1247 N N . VAL A 1 174 ? -0.762 1.237 46.574 1.00 90.69 174 VAL A N 1
ATOM 1248 C CA . VAL A 1 174 ? 0.664 1.070 46.246 1.00 90.69 174 VAL A CA 1
ATOM 1249 C C . VAL A 1 174 ? 0.792 -0.034 45.190 1.00 90.69 174 VAL A C 1
ATOM 1251 O O . VAL A 1 174 ? 0.032 -1.001 45.221 1.00 90.69 174 VAL A O 1
ATOM 1254 N N . GLY A 1 175 ? 1.722 0.132 44.252 1.00 81.25 175 GLY A N 1
ATOM 1255 C CA . GLY A 1 175 ? 1.953 -0.777 43.130 1.00 81.25 175 GLY A CA 1
ATOM 1256 C C . GLY A 1 175 ? 1.206 -0.411 41.846 1.00 81.25 175 GLY A C 1
ATOM 1257 O O . GLY A 1 175 ? 1.502 -0.991 40.810 1.00 81.25 175 GLY A O 1
ATOM 1258 N N . ILE A 1 176 ? 0.283 0.560 41.871 1.00 86.25 176 ILE A N 1
ATOM 1259 C CA . ILE A 1 176 ? -0.341 1.048 40.633 1.00 86.25 176 ILE A CA 1
ATOM 1260 C C . ILE A 1 176 ? 0.653 1.853 39.798 1.00 86.25 176 ILE A C 1
ATOM 1262 O O . ILE A 1 176 ? 1.583 2.472 40.324 1.00 86.25 176 ILE A O 1
ATOM 1266 N N . TYR A 1 177 ? 0.395 1.892 38.498 1.00 86.06 177 TYR A N 1
ATOM 1267 C CA . TYR A 1 177 ? 1.184 2.640 37.538 1.00 86.06 177 TYR A CA 1
ATOM 1268 C C . TYR A 1 177 ? 0.504 3.972 37.204 1.00 86.06 177 TYR A C 1
ATOM 1270 O O . TYR A 1 177 ? -0.686 4.010 36.873 1.00 86.06 177 TYR A O 1
ATOM 1278 N N . VAL A 1 178 ? 1.238 5.081 37.324 1.00 88.19 178 VAL A N 1
ATOM 1279 C CA . VAL A 1 178 ? 0.695 6.430 37.117 1.00 88.19 178 VAL A CA 1
ATOM 1280 C C . VAL A 1 178 ? 1.484 7.217 36.081 1.00 88.19 178 VAL A C 1
ATOM 1282 O O . VAL A 1 178 ? 2.700 7.091 35.986 1.00 88.19 178 VAL A O 1
ATOM 1285 N N . GLY A 1 179 ? 0.781 8.068 35.336 1.00 85.94 179 GLY A N 1
ATOM 1286 C CA . GLY A 1 179 ? 1.333 9.097 34.465 1.00 85.94 179 GLY A CA 1
ATOM 1287 C C . GLY A 1 179 ? 1.134 10.491 35.060 1.00 85.94 179 GLY A C 1
ATOM 1288 O O . GLY A 1 179 ? 0.007 10.881 35.366 1.00 85.94 179 GLY A O 1
ATOM 1289 N N . LEU A 1 180 ? 2.219 11.251 35.203 1.00 85.00 180 LEU A N 1
ATOM 1290 C CA . LEU A 1 180 ? 2.235 12.681 35.503 1.00 85.00 180 LEU A CA 1
ATOM 1291 C C . LEU A 1 180 ? 2.316 13.466 34.188 1.00 85.00 180 LEU A C 1
ATOM 1293 O O . LEU A 1 180 ? 3.343 13.441 33.512 1.00 85.00 180 LEU A O 1
ATOM 1297 N N . ARG A 1 181 ? 1.245 14.182 33.845 1.00 78.25 181 ARG A N 1
ATOM 1298 C CA . ARG A 1 181 ? 1.124 15.021 32.648 1.00 78.25 181 ARG A CA 1
ATOM 1299 C C . ARG A 1 181 ? 1.242 16.493 33.031 1.00 78.25 181 ARG A C 1
ATOM 1301 O O . ARG A 1 181 ? 0.439 16.984 33.821 1.00 78.25 181 ARG A O 1
ATOM 1308 N N . GLY A 1 182 ? 2.210 17.207 32.460 1.00 72.44 182 GLY A N 1
ATOM 1309 C CA . GLY A 1 182 ? 2.467 18.601 32.827 1.00 72.44 182 GLY A CA 1
ATOM 1310 C C . GLY A 1 182 ? 3.577 19.280 32.028 1.00 72.44 182 GLY A C 1
ATOM 1311 O O . GLY A 1 182 ? 4.269 18.640 31.239 1.00 72.44 182 GLY A O 1
ATOM 1312 N N . LYS A 1 183 ? 3.767 20.591 32.228 1.00 65.81 183 LYS A N 1
ATOM 1313 C CA . LYS A 1 183 ? 4.890 21.335 31.629 1.00 65.81 183 LYS A CA 1
ATOM 1314 C C . LYS A 1 183 ? 6.140 21.165 32.491 1.00 65.81 183 LYS A C 1
ATOM 1316 O O . LYS A 1 183 ? 6.092 21.406 33.700 1.00 65.81 183 LYS A O 1
ATOM 1321 N N . ARG A 1 184 ? 7.258 20.782 31.867 1.00 66.31 184 ARG A N 1
ATOM 1322 C CA . ARG A 1 184 ? 8.574 20.743 32.516 1.00 66.31 184 ARG A CA 1
ATOM 1323 C C . ARG A 1 184 ? 9.296 22.088 32.349 1.00 66.31 184 ARG A C 1
ATOM 1325 O O . ARG A 1 184 ? 9.114 22.747 31.327 1.00 66.31 184 ARG A O 1
ATOM 1332 N N . THR A 1 185 ? 10.118 22.521 33.307 1.00 57.09 185 THR A N 1
ATOM 1333 C CA . THR A 1 185 ? 11.007 23.693 33.123 1.00 57.09 185 THR A CA 1
ATOM 1334 C C . THR A 1 185 ? 12.471 23.289 32.984 1.00 57.09 185 THR A C 1
ATOM 1336 O O . THR A 1 185 ? 13.006 22.623 33.865 1.00 57.09 185 THR A O 1
ATOM 1339 N N . ALA A 1 186 ? 13.095 23.718 31.871 1.00 42.41 186 ALA A N 1
ATOM 1340 C CA . ALA A 1 186 ? 14.525 24.058 31.721 1.00 42.41 186 ALA A CA 1
ATOM 1341 C C . ALA A 1 186 ? 14.914 24.508 30.289 1.00 42.41 186 ALA A C 1
ATOM 1343 O O . ALA A 1 186 ? 15.954 25.138 30.131 1.00 42.41 186 ALA A O 1
ATOM 1344 N N . SER A 1 187 ? 14.117 24.252 29.245 1.00 38.47 187 SER A N 1
ATOM 1345 C CA . SER A 1 187 ? 14.417 24.703 27.874 1.00 38.47 187 SER A CA 1
ATOM 1346 C C . SER A 1 187 ? 13.261 25.520 27.298 1.00 38.47 187 SER A C 1
ATOM 1348 O O . SER A 1 187 ? 12.092 25.229 27.546 1.00 38.47 187 SER A O 1
ATOM 1350 N N . GLY A 1 188 ? 13.593 26.603 26.594 1.00 38.19 188 GLY A N 1
ATOM 1351 C CA . GLY A 1 188 ? 12.623 27.546 26.048 1.00 38.19 188 GLY A CA 1
ATOM 1352 C C . GLY A 1 188 ? 11.520 26.881 25.215 1.00 38.19 188 GLY A C 1
ATOM 1353 O O . GLY A 1 188 ? 11.734 25.874 24.552 1.00 38.19 188 GLY A O 1
ATOM 1354 N N . SER A 1 189 ? 10.340 27.501 25.237 1.00 35.59 189 SER A N 1
ATOM 1355 C CA . SER A 1 189 ? 9.346 27.401 24.160 1.00 35.59 189 SER A CA 1
ATOM 1356 C C . SER A 1 189 ? 8.783 26.004 23.830 1.00 35.59 189 SER A C 1
ATOM 1358 O O . SER A 1 189 ? 8.603 25.710 22.654 1.00 35.59 189 SER A O 1
ATOM 1360 N N . VAL A 1 190 ? 8.448 25.144 24.802 1.00 40.19 190 VAL A N 1
ATOM 1361 C CA . VAL A 1 190 ? 7.777 23.854 24.497 1.00 40.19 190 VAL A CA 1
ATOM 1362 C C 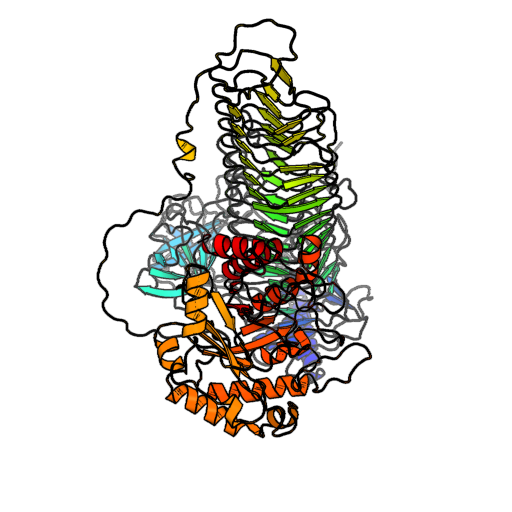. VAL A 1 190 ? 6.266 23.923 24.806 1.00 40.19 190 VAL A C 1
ATOM 1364 O O . VAL A 1 190 ? 5.911 24.140 25.968 1.00 40.19 190 VAL A O 1
ATOM 1367 N N . PRO A 1 191 ? 5.354 23.760 23.818 1.00 36.72 191 PRO A N 1
ATOM 1368 C CA . PRO A 1 191 ? 3.899 23.873 24.022 1.00 36.72 191 PRO A CA 1
ATOM 1369 C C . PRO A 1 191 ? 3.183 22.568 24.423 1.00 36.72 191 PRO A C 1
ATOM 1371 O O . PRO A 1 191 ? 1.973 22.591 24.649 1.00 36.72 191 PRO A O 1
ATOM 1374 N N . ASN A 1 192 ? 3.881 21.430 24.503 1.00 41.44 192 ASN A N 1
ATOM 1375 C CA . ASN A 1 192 ? 3.250 20.124 24.724 1.00 41.44 192 ASN A CA 1
ATOM 1376 C C . ASN A 1 192 ? 3.453 19.641 26.164 1.00 41.44 192 ASN A C 1
ATOM 1378 O O . ASN A 1 192 ? 4.550 19.748 26.708 1.00 41.44 192 ASN A O 1
ATOM 1382 N N . ALA A 1 193 ? 2.399 19.100 26.784 1.00 51.44 193 ALA A N 1
ATOM 1383 C CA . ALA A 1 193 ? 2.530 18.450 28.082 1.00 51.44 193 ALA A CA 1
ATOM 1384 C C . ALA A 1 193 ? 3.398 17.197 27.944 1.00 51.44 193 ALA A C 1
ATOM 1386 O O . ALA A 1 193 ? 3.058 16.278 27.199 1.00 51.44 193 ALA A O 1
ATOM 1387 N N . GLU A 1 194 ? 4.513 17.172 28.667 1.00 57.66 194 GLU A N 1
ATOM 1388 C CA . GLU A 1 194 ? 5.345 15.983 28.789 1.00 57.66 194 GLU A CA 1
ATOM 1389 C C . GLU A 1 194 ? 4.670 15.029 29.784 1.00 57.66 194 GLU A C 1
ATOM 1391 O O . GLU A 1 194 ? 4.063 15.464 30.769 1.00 57.66 194 GLU A O 1
ATOM 1396 N N . ILE A 1 195 ? 4.765 13.727 29.519 1.00 70.19 195 ILE A N 1
ATOM 1397 C CA . ILE A 1 195 ? 4.232 12.686 30.397 1.00 70.19 195 ILE A CA 1
ATOM 1398 C C . ILE A 1 195 ? 5.420 11.945 31.010 1.00 70.19 195 ILE A C 1
ATOM 1400 O O . ILE A 1 195 ? 6.377 11.606 30.317 1.00 70.19 195 ILE A O 1
ATOM 1404 N N . PHE A 1 196 ? 5.413 11.774 32.326 1.00 76.88 196 PHE A N 1
ATOM 1405 C CA . PHE A 1 196 ? 6.344 10.909 33.046 1.00 76.88 196 PHE A CA 1
ATOM 1406 C C . PHE A 1 196 ? 5.564 9.785 33.702 1.00 76.88 196 PHE A C 1
ATOM 1408 O O . PHE A 1 196 ? 4.518 10.052 34.287 1.00 76.88 196 PHE A O 1
ATOM 1415 N N . HIS A 1 197 ? 6.081 8.564 33.646 1.00 82.00 197 HIS A N 1
ATOM 1416 C CA . HIS A 1 197 ? 5.411 7.415 34.224 1.00 82.00 197 HIS A CA 1
ATOM 1417 C C . HIS A 1 197 ? 6.245 6.766 35.321 1.00 82.00 197 HIS A C 1
ATOM 1419 O O . HIS A 1 197 ? 7.465 6.661 35.202 1.00 82.00 197 HIS A O 1
ATOM 1425 N N . SER A 1 198 ? 5.587 6.320 36.387 1.00 85.31 198 SER A N 1
ATOM 1426 C CA . SER A 1 198 ? 6.246 5.568 37.453 1.00 85.31 198 SER A CA 1
ATOM 1427 C C . SER A 1 198 ? 5.258 4.730 38.253 1.00 85.31 198 SER A C 1
ATOM 1429 O O . SER A 1 198 ? 4.061 5.027 38.306 1.00 85.31 198 SER A O 1
ATOM 1431 N N . TYR A 1 199 ? 5.779 3.712 38.931 1.00 87.44 199 TYR A N 1
ATOM 1432 C CA . TYR A 1 199 ? 5.026 2.994 39.949 1.00 87.44 199 TYR A CA 1
ATOM 1433 C C . TYR A 1 199 ? 4.850 3.844 41.199 1.00 87.44 199 TYR A C 1
ATOM 1435 O O . TYR A 1 199 ? 5.767 4.526 41.654 1.00 87.44 199 TYR A O 1
ATOM 1443 N N . VAL A 1 200 ? 3.681 3.742 41.813 1.00 91.00 200 VAL A N 1
ATOM 1444 C CA . VAL A 1 200 ? 3.432 4.321 43.128 1.00 91.00 200 VAL A CA 1
ATOM 1445 C C . VAL A 1 200 ? 3.998 3.395 44.200 1.00 91.00 200 VAL A C 1
ATOM 1447 O O . VAL A 1 200 ? 3.523 2.277 44.374 1.00 91.00 200 VAL A O 1
ATOM 1450 N N . THR A 1 201 ? 4.968 3.870 44.975 1.00 95.88 201 THR A N 1
ATOM 1451 C CA . THR A 1 201 ? 5.557 3.148 46.120 1.00 95.88 201 THR A CA 1
ATOM 1452 C C . THR A 1 201 ? 4.964 3.575 47.462 1.00 95.88 201 THR A C 1
ATOM 1454 O O . THR A 1 201 ? 5.136 2.886 48.466 1.00 95.88 201 THR A O 1
ATOM 1457 N N . GLY A 1 202 ? 4.224 4.686 47.497 1.00 96.00 202 GLY A N 1
ATOM 1458 C CA . GLY A 1 202 ? 3.584 5.188 48.709 1.00 96.00 202 GLY A CA 1
ATOM 1459 C C . GLY A 1 202 ? 2.427 6.140 48.422 1.00 96.00 202 GLY A C 1
ATOM 1460 O O . GLY A 1 202 ? 2.473 6.925 47.481 1.00 96.00 202 GLY A O 1
ATOM 1461 N N . LEU A 1 203 ? 1.389 6.088 49.260 1.00 96.62 203 LEU A N 1
ATOM 1462 C CA . LEU A 1 203 ? 0.246 7.005 49.223 1.00 96.62 203 LEU A CA 1
ATOM 1463 C C . LEU A 1 203 ? -0.016 7.529 50.636 1.00 96.62 203 LEU A C 1
ATOM 1465 O O . LEU A 1 203 ? -0.361 6.755 51.529 1.00 96.62 203 LEU A O 1
ATOM 1469 N N . ASN A 1 204 ? 0.111 8.839 50.847 1.00 96.38 204 ASN A N 1
ATOM 1470 C CA . ASN A 1 204 ? -0.170 9.473 52.132 1.00 96.38 204 ASN A CA 1
ATOM 1471 C C . ASN A 1 204 ? -1.362 10.429 52.013 1.00 96.38 204 ASN A C 1
ATOM 1473 O O . ASN A 1 204 ? -1.230 11.584 51.605 1.00 96.38 204 ASN A O 1
ATOM 1477 N N . ARG A 1 205 ? -2.538 9.921 52.395 1.00 95.50 205 ARG A N 1
ATOM 1478 C CA . ARG A 1 205 ? -3.810 10.664 52.412 1.00 95.50 205 ARG A CA 1
ATOM 1479 C C . ARG A 1 205 ? -4.035 11.452 53.708 1.00 95.50 205 ARG A C 1
ATOM 1481 O O . ARG A 1 205 ? -4.962 12.248 53.778 1.00 95.50 205 ARG A O 1
ATOM 1488 N N . GLY A 1 206 ? -3.217 11.218 54.739 1.00 92.81 206 GLY A N 1
ATOM 1489 C CA . GLY A 1 206 ? -3.363 11.824 56.068 1.00 92.81 206 GLY A CA 1
ATOM 1490 C C . GLY A 1 206 ? -2.693 13.192 56.223 1.00 92.81 206 GLY A C 1
ATOM 1491 O O . GLY A 1 206 ? -2.688 13.743 57.321 1.00 92.81 206 GLY A O 1
ATOM 1492 N N . VAL A 1 207 ? -2.103 13.726 55.151 1.00 91.44 207 VAL A N 1
ATOM 1493 C CA . VAL A 1 207 ? -1.387 15.010 55.121 1.00 91.44 207 VAL A CA 1
ATOM 1494 C C . VAL A 1 207 ? -2.028 15.960 54.109 1.00 91.44 207 VAL A C 1
ATOM 1496 O O . VAL A 1 207 ? -2.714 15.528 53.184 1.00 91.44 207 VAL A O 1
ATOM 1499 N N . THR A 1 208 ? -1.826 17.266 54.285 1.00 90.25 208 THR A N 1
ATOM 1500 C CA . THR A 1 208 ? -2.322 18.301 53.365 1.00 90.25 208 THR A CA 1
ATOM 1501 C C . THR A 1 208 ? -1.159 19.200 52.941 1.00 90.25 208 THR A C 1
ATOM 1503 O O . THR A 1 208 ? -0.568 19.844 53.812 1.00 90.25 208 THR A O 1
ATOM 1506 N N . PRO A 1 209 ? -0.814 19.266 51.641 1.00 92.31 209 PRO A N 1
ATOM 1507 C CA . PRO A 1 209 ? -1.393 18.509 50.517 1.00 92.31 209 PRO A CA 1
ATOM 1508 C C . PRO A 1 209 ? -1.102 17.000 50.610 1.00 92.31 209 PRO A C 1
ATOM 1510 O O . PRO A 1 209 ? -0.132 16.601 51.257 1.00 92.31 209 PRO A O 1
ATOM 1513 N N . MET A 1 210 ? -1.945 16.171 49.982 1.00 97.12 210 MET A N 1
ATOM 1514 C CA . MET A 1 210 ? -1.750 14.714 49.952 1.00 97.12 210 MET A CA 1
ATOM 1515 C C . MET A 1 210 ? -0.469 14.369 49.188 1.00 97.12 210 MET A C 1
ATOM 1517 O O . MET A 1 210 ? 0.003 15.170 48.381 1.00 97.12 210 MET A O 1
ATOM 1521 N N . GLN A 1 211 ? 0.112 13.193 49.430 1.00 97.56 211 GLN A N 1
ATOM 1522 C CA . GLN A 1 211 ? 1.382 12.816 48.801 1.00 97.56 211 GLN A CA 1
ATOM 1523 C C . GLN A 1 211 ? 1.310 11.479 48.070 1.00 97.56 211 GLN A C 1
ATOM 1525 O O . GLN A 1 211 ? 0.811 10.492 48.616 1.00 97.56 211 GLN A O 1
ATOM 1530 N N . ILE A 1 212 ? 1.867 11.453 46.860 1.00 97.00 212 ILE A N 1
ATOM 1531 C CA . ILE A 1 212 ? 2.116 10.245 46.069 1.00 97.00 212 ILE A CA 1
ATOM 1532 C C . ILE A 1 212 ? 3.631 10.064 45.981 1.00 97.00 212 ILE A C 1
ATOM 1534 O O . ILE A 1 212 ? 4.325 10.952 45.492 1.00 97.00 212 ILE A O 1
ATOM 1538 N N . THR A 1 213 ? 4.142 8.926 46.440 1.00 97.12 213 THR A N 1
ATOM 1539 C CA . THR A 1 213 ? 5.552 8.552 46.290 1.00 97.12 213 THR A CA 1
ATOM 1540 C C . THR A 1 213 ? 5.713 7.673 45.055 1.00 97.12 213 THR A C 1
ATOM 1542 O O . THR A 1 213 ? 5.016 6.670 44.918 1.00 97.12 213 THR A O 1
ATOM 1545 N N . LEU A 1 214 ? 6.626 8.054 44.172 1.00 9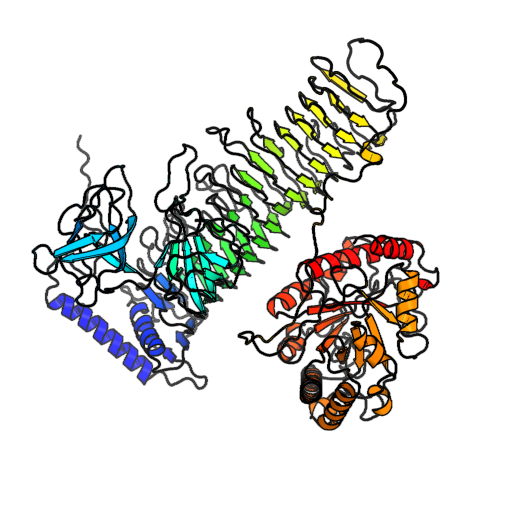4.88 214 LEU A N 1
ATOM 1546 C CA . LEU A 1 214 ? 6.999 7.380 42.936 1.00 94.88 214 LEU A CA 1
ATOM 1547 C C . LEU A 1 214 ? 8.199 6.460 43.180 1.00 94.88 214 LEU A C 1
ATOM 1549 O O . LEU A 1 214 ? 9.037 6.732 44.044 1.00 94.88 214 LEU A O 1
ATOM 1553 N N . ALA A 1 215 ? 8.286 5.371 42.423 1.00 90.75 215 ALA A N 1
ATOM 1554 C CA . ALA A 1 215 ? 9.453 4.494 42.404 1.00 90.75 215 ALA A CA 1
ATOM 1555 C C . ALA A 1 215 ? 10.665 5.196 41.793 1.00 90.75 215 ALA A C 1
ATOM 1557 O O . ALA A 1 215 ? 11.787 5.029 42.268 1.00 90.75 215 ALA A O 1
ATOM 1558 N N . ASP A 1 216 ? 10.418 6.008 40.769 1.00 87.44 216 ASP A N 1
ATOM 1559 C CA . ASP A 1 216 ? 11.456 6.645 39.984 1.00 87.44 216 ASP A CA 1
ATOM 1560 C C . ASP A 1 216 ? 11.521 8.146 40.305 1.00 87.44 216 ASP A C 1
ATOM 1562 O O . ASP A 1 216 ? 10.481 8.808 40.430 1.00 87.44 216 ASP A O 1
ATOM 1566 N N . PRO A 1 217 ? 12.730 8.715 40.441 1.00 90.62 217 PRO A N 1
ATOM 1567 C CA . PRO A 1 217 ? 12.886 10.152 40.592 1.00 90.62 217 PRO A CA 1
ATOM 1568 C C . PRO A 1 217 ? 12.467 10.874 39.307 1.00 90.62 217 PRO A C 1
ATOM 1570 O O . PRO A 1 217 ? 12.753 10.418 38.200 1.00 90.62 217 PRO A O 1
ATOM 1573 N N . LEU A 1 218 ? 11.827 12.039 39.447 1.00 84.06 218 LEU A N 1
ATOM 1574 C CA . LEU A 1 218 ? 11.428 12.849 38.300 1.00 84.06 218 LEU A CA 1
ATOM 1575 C C . LEU A 1 218 ? 12.649 13.231 37.442 1.00 84.06 218 LEU A C 1
ATOM 1577 O O . LEU A 1 218 ? 13.610 13.796 37.969 1.00 84.06 218 LEU A O 1
ATOM 1581 N N . PRO A 1 219 ? 12.608 13.032 36.114 1.00 75.31 219 PRO A N 1
ATOM 1582 C CA . PRO A 1 219 ? 13.742 13.320 35.239 1.00 75.31 219 PRO A CA 1
ATOM 1583 C C . PRO A 1 219 ? 13.944 14.821 35.008 1.00 75.31 219 PRO A C 1
ATOM 1585 O O . PRO A 1 219 ? 15.029 15.238 34.622 1.00 75.31 219 PRO A O 1
ATOM 1588 N N . LYS A 1 220 ? 12.913 15.646 35.240 1.00 79.12 220 LYS A N 1
ATOM 1589 C CA . LYS A 1 220 ? 12.992 17.116 35.246 1.00 79.12 220 LYS A CA 1
ATOM 1590 C C . LYS A 1 220 ? 11.964 17.693 36.223 1.00 79.12 220 LYS A C 1
ATOM 1592 O O . LYS A 1 220 ? 11.116 16.968 36.737 1.00 79.12 220 LYS A O 1
ATOM 1597 N N . THR A 1 221 ? 12.009 19.004 36.433 1.00 84.25 221 THR A N 1
ATOM 1598 C CA . THR A 1 221 ? 11.010 19.724 37.231 1.00 84.25 221 THR A CA 1
ATOM 1599 C C . THR A 1 221 ? 9.673 19.792 36.500 1.00 84.25 221 THR A C 1
ATOM 1601 O O . THR A 1 221 ? 9.654 20.223 35.352 1.00 84.25 221 THR A O 1
ATOM 1604 N N . PHE A 1 222 ? 8.571 19.433 37.159 1.00 84.25 222 PHE A N 1
ATOM 1605 C CA . PHE A 1 222 ? 7.196 19.624 36.691 1.00 84.25 222 PHE A CA 1
ATOM 1606 C C . PHE A 1 222 ? 6.546 20.794 37.426 1.00 84.25 222 PHE A C 1
ATOM 1608 O O . PHE A 1 222 ? 6.518 20.815 38.654 1.00 84.25 222 PHE A O 1
ATOM 1615 N N . LEU A 1 223 ? 5.997 21.753 36.683 1.00 84.81 223 LEU A N 1
ATOM 1616 C CA . LEU A 1 223 ? 5.308 22.896 37.282 1.00 84.81 223 LEU A CA 1
ATOM 1617 C C . LEU A 1 223 ? 3.932 22.497 37.818 1.00 84.81 223 LEU A C 1
ATOM 1619 O O . LEU A 1 223 ? 3.222 21.744 37.158 1.00 84.81 223 LEU A O 1
ATOM 1623 N N . ALA A 1 224 ? 3.496 23.040 38.951 1.00 84.88 224 ALA A N 1
ATOM 1624 C CA . ALA A 1 224 ? 2.119 22.856 39.411 1.00 84.88 224 ALA A CA 1
ATOM 1625 C C . ALA A 1 224 ? 1.108 23.564 38.510 1.00 84.88 224 ALA A C 1
ATOM 1627 O O . ALA A 1 224 ? 0.049 23.008 38.220 1.00 84.88 224 ALA A O 1
ATOM 1628 N N . VAL A 1 225 ? 1.451 24.771 38.049 1.00 77.69 225 VAL A N 1
ATOM 1629 C CA . VAL A 1 225 ? 0.585 25.619 37.225 1.00 77.69 225 VAL A CA 1
ATOM 1630 C C . VAL A 1 225 ? 1.259 25.935 35.892 1.00 77.69 225 VAL A C 1
ATOM 1632 O O . VAL A 1 225 ? 2.421 26.331 35.841 1.00 77.69 225 VAL A O 1
ATOM 1635 N N . ASN A 1 226 ? 0.508 25.785 34.807 1.00 66.06 226 ASN A N 1
ATOM 1636 C CA . ASN A 1 226 ? 0.933 26.059 33.442 1.00 66.06 226 ASN A CA 1
ATOM 1637 C C . ASN A 1 226 ? 0.627 27.527 33.069 1.00 66.06 226 ASN A C 1
ATOM 1639 O O . ASN A 1 226 ? -0.475 28.015 33.328 1.00 66.06 226 ASN A O 1
ATOM 1643 N N . ASP A 1 227 ? 1.578 28.238 32.453 1.00 54.19 227 ASP A N 1
ATOM 1644 C CA . ASP A 1 227 ? 1.455 29.661 32.066 1.00 54.19 227 ASP A CA 1
ATOM 1645 C C . ASP A 1 227 ? 0.793 29.884 30.690 1.00 54.19 227 ASP A C 1
ATOM 1647 O O . ASP A 1 227 ? 0.593 31.022 30.266 1.00 54.19 227 ASP A O 1
ATOM 1651 N N . THR A 1 228 ? 0.435 28.804 29.994 1.00 50.25 228 THR A N 1
ATOM 1652 C CA . THR A 1 228 ? -0.097 28.827 28.623 1.00 50.25 228 THR A CA 1
ATOM 1653 C C . THR A 1 228 ? -1.623 28.665 28.563 1.00 50.25 228 THR A C 1
ATOM 1655 O O . THR A 1 228 ? -2.294 28.396 29.560 1.00 50.25 228 THR A O 1
ATOM 1658 N N . THR A 1 229 ? -2.193 28.828 27.365 1.00 44.84 229 THR A N 1
ATOM 1659 C CA . THR A 1 229 ? -3.628 28.715 27.032 1.00 44.84 229 THR A CA 1
ATOM 1660 C C . THR A 1 229 ? -4.198 27.286 27.089 1.00 44.84 229 THR A C 1
ATOM 1662 O O . THR A 1 229 ? -5.284 27.052 26.566 1.00 44.84 229 THR A O 1
ATOM 1665 N N . TRP A 1 230 ? -3.500 26.331 27.712 1.00 39.47 230 TRP A N 1
ATOM 1666 C CA . TRP A 1 230 ? -3.960 24.949 27.892 1.00 39.47 230 TRP A CA 1
ATOM 1667 C C . TRP A 1 230 ? -5.272 24.885 28.697 1.00 39.47 230 TRP A C 1
ATOM 1669 O O . TRP A 1 230 ? -5.418 25.566 29.716 1.00 39.47 230 TRP A O 1
ATOM 1679 N N . SER A 1 231 ? -6.209 24.031 28.269 1.00 41.78 231 SER A N 1
ATOM 1680 C CA . SER A 1 231 ? -7.530 23.858 28.900 1.00 41.78 231 SER A CA 1
ATOM 1681 C C . SER A 1 231 ? -7.450 23.350 30.347 1.00 41.78 231 SER A C 1
ATOM 1683 O O . SER A 1 231 ? -8.282 23.718 31.175 1.00 41.78 231 SER A O 1
ATOM 1685 N N . ASN A 1 232 ? -6.391 22.603 30.686 1.00 54.12 232 ASN A N 1
ATOM 1686 C CA . ASN A 1 232 ? -6.021 22.259 32.058 1.00 54.12 232 ASN A CA 1
ATOM 1687 C C . ASN A 1 232 ? -4.753 23.006 32.472 1.00 54.12 232 ASN A C 1
ATOM 1689 O O . ASN A 1 232 ? -3.648 22.689 32.033 1.00 54.12 232 ASN A O 1
ATOM 1693 N N . LYS A 1 233 ? -4.906 23.982 33.369 1.00 68.12 233 LYS A N 1
ATOM 1694 C CA . LYS A 1 233 ? -3.781 24.778 33.883 1.00 68.12 233 LYS A CA 1
ATOM 1695 C C . LYS A 1 233 ? -2.924 24.051 34.915 1.00 68.12 233 LYS A C 1
ATOM 1697 O O . LYS A 1 233 ? -1.969 24.648 35.391 1.00 68.12 233 LYS A O 1
ATOM 1702 N N . LEU A 1 234 ? -3.262 22.820 35.290 1.00 78.94 234 LEU A N 1
ATOM 1703 C CA . LEU A 1 234 ? -2.579 22.081 36.347 1.00 78.94 234 LEU A CA 1
ATOM 1704 C C . LEU A 1 234 ? -1.888 20.844 35.786 1.00 78.94 234 LEU A C 1
ATOM 1706 O O . LEU A 1 234 ? -2.454 20.159 34.932 1.00 78.94 234 LEU A O 1
ATOM 1710 N N . SER A 1 235 ? -0.700 20.537 36.303 1.00 84.31 235 SER A N 1
ATOM 1711 C CA . SER A 1 235 ? -0.076 19.233 36.067 1.00 84.31 235 SER A CA 1
ATOM 1712 C C . SER A 1 235 ? -0.828 18.161 36.846 1.00 84.31 235 SER A C 1
ATOM 1714 O O . SER A 1 235 ? -1.059 18.316 38.045 1.00 84.31 235 SER A O 1
ATOM 1716 N N . GLN A 1 236 ? -1.226 17.091 36.166 1.00 87.38 236 GLN A N 1
ATOM 1717 C CA . GLN A 1 236 ? -2.139 16.076 36.688 1.00 87.38 236 GLN A CA 1
ATOM 1718 C C . GLN A 1 236 ? -1.481 14.702 36.727 1.00 87.38 236 GLN A C 1
ATOM 1720 O O . GLN A 1 236 ? -0.730 14.344 35.823 1.00 87.38 236 GLN A O 1
ATOM 1725 N N . VAL A 1 237 ? -1.801 13.923 37.756 1.00 88.31 237 VAL A N 1
ATOM 1726 C CA . VAL A 1 237 ? -1.428 12.515 37.881 1.00 88.31 237 VAL A CA 1
ATOM 1727 C C . VAL A 1 237 ? -2.656 11.669 37.572 1.00 88.31 237 VAL A C 1
ATOM 1729 O O . VAL A 1 237 ? -3.734 11.913 38.109 1.00 88.31 237 VAL A O 1
ATOM 1732 N N . THR A 1 238 ? -2.499 10.667 36.719 1.00 87.81 238 THR A N 1
ATOM 1733 C CA . THR A 1 238 ? -3.564 9.726 36.345 1.00 87.81 238 THR A CA 1
ATOM 1734 C C . THR A 1 238 ? -3.039 8.305 36.413 1.00 87.81 238 THR A C 1
ATOM 1736 O O . THR A 1 238 ? -1.874 8.070 36.116 1.00 87.81 238 THR A O 1
ATOM 1739 N N . MET A 1 239 ? -3.878 7.355 36.806 1.00 85.94 239 MET A N 1
ATOM 1740 C CA . MET A 1 239 ? -3.577 5.937 36.653 1.00 85.94 239 MET A CA 1
ATOM 1741 C C . MET A 1 239 ? -3.747 5.558 35.180 1.00 85.94 239 MET A C 1
ATOM 1743 O O . MET A 1 239 ? -4.754 5.923 34.569 1.00 85.94 239 MET A O 1
ATOM 1747 N N . VAL A 1 240 ? -2.768 4.839 34.625 1.00 84.12 240 VAL A N 1
ATOM 1748 C CA . VAL A 1 240 ? -2.728 4.425 33.213 1.00 84.12 240 VAL A CA 1
ATOM 1749 C C . VAL A 1 240 ? -2.497 2.917 33.150 1.00 84.12 240 VAL A C 1
ATOM 1751 O O . VAL A 1 240 ? -1.663 2.390 33.884 1.00 84.12 240 VAL A O 1
ATOM 1754 N N . LYS A 1 241 ? -3.216 2.210 32.271 1.00 87.69 241 LYS A N 1
ATOM 1755 C CA . LYS A 1 241 ? -2.959 0.787 32.000 1.00 87.69 241 LYS A CA 1
ATOM 1756 C C . LYS A 1 241 ? -1.777 0.646 31.043 1.00 87.69 241 LYS A C 1
ATOM 1758 O O . LYS A 1 241 ? -1.950 0.692 29.829 1.00 87.69 241 LYS A O 1
ATOM 1763 N N . GLN A 1 242 ? -0.582 0.521 31.601 1.00 88.38 242 GLN A N 1
ATOM 1764 C CA . GLN A 1 242 ? 0.672 0.477 30.857 1.00 88.38 242 GLN A CA 1
ATOM 1765 C C . GLN A 1 242 ? 1.715 -0.340 31.621 1.00 88.38 242 GLN A C 1
ATOM 1767 O O . GLN A 1 242 ? 1.658 -0.384 32.846 1.00 88.38 242 GLN A O 1
ATOM 1772 N N . MET A 1 243 ? 2.670 -0.932 30.904 1.00 89.69 243 MET A N 1
ATOM 1773 C CA . MET A 1 243 ? 3.834 -1.623 31.472 1.00 89.69 243 MET A CA 1
ATOM 1774 C C . MET A 1 243 ? 5.111 -1.243 30.733 1.00 89.69 243 MET A C 1
ATOM 1776 O O . MET A 1 243 ? 5.064 -0.909 29.546 1.00 89.69 243 MET A O 1
ATOM 1780 N N . ARG A 1 244 ? 6.258 -1.306 31.418 1.00 89.12 244 ARG A N 1
ATOM 1781 C CA . ARG A 1 244 ? 7.561 -1.147 30.761 1.00 89.12 244 ARG A CA 1
ATOM 1782 C C . ARG A 1 244 ? 7.924 -2.398 29.977 1.00 89.12 244 ARG A C 1
ATOM 1784 O O . ARG A 1 244 ? 7.575 -3.513 30.370 1.00 89.12 244 ARG A O 1
ATOM 1791 N N . LEU A 1 245 ? 8.674 -2.190 28.904 1.00 94.00 245 LEU A N 1
ATOM 1792 C CA . LEU A 1 245 ? 9.424 -3.248 28.249 1.00 94.00 245 LEU A CA 1
ATOM 1793 C C . LEU A 1 245 ? 10.608 -3.653 29.138 1.00 94.00 245 LEU A C 1
ATOM 1795 O O . LEU A 1 245 ? 11.284 -2.800 29.712 1.00 94.00 245 LEU A O 1
ATOM 1799 N N . THR A 1 246 ? 10.862 -4.954 29.254 1.00 93.81 246 THR A N 1
ATOM 1800 C CA . THR A 1 246 ? 11.999 -5.512 30.017 1.00 93.81 246 THR A CA 1
ATOM 1801 C C . THR A 1 246 ? 13.121 -6.035 29.119 1.00 93.81 246 THR A C 1
ATOM 1803 O O . THR A 1 246 ? 14.225 -6.286 29.598 1.00 93.81 246 THR A O 1
ATOM 1806 N N . GLY A 1 247 ? 12.862 -6.147 27.814 1.00 90.00 247 GLY A N 1
ATOM 1807 C CA . GLY A 1 247 ? 13.849 -6.379 26.759 1.00 90.00 247 GLY A CA 1
ATOM 1808 C C . GLY A 1 247 ? 13.668 -5.358 25.636 1.00 90.00 247 GLY A C 1
ATOM 1809 O O . GLY A 1 247 ? 12.600 -4.764 25.536 1.00 90.00 247 GLY A O 1
ATOM 1810 N N . THR A 1 248 ? 14.712 -5.131 24.838 1.00 91.25 248 THR A N 1
ATOM 1811 C CA . THR A 1 248 ? 14.706 -4.255 23.650 1.00 91.25 248 THR A CA 1
ATOM 1812 C C . THR A 1 248 ? 14.241 -5.096 22.465 1.00 91.25 248 THR A C 1
ATOM 1814 O O . THR A 1 248 ? 15.079 -5.816 21.922 1.00 91.25 248 THR A O 1
ATOM 1817 N N . PRO A 1 249 ? 12.941 -5.109 22.112 1.00 93.75 249 PRO A N 1
ATOM 1818 C CA . PRO A 1 249 ? 12.494 -5.914 20.994 1.00 93.75 249 PRO A CA 1
ATOM 1819 C C . PRO A 1 249 ? 12.984 -5.310 19.682 1.00 93.75 249 PRO A C 1
ATOM 1821 O O . PRO A 1 249 ? 13.046 -4.083 19.538 1.00 93.75 249 PRO A O 1
ATOM 1824 N N . ASP A 1 250 ? 13.304 -6.182 18.736 1.00 94.56 250 ASP A N 1
ATOM 1825 C CA . ASP A 1 250 ? 13.756 -5.795 17.406 1.00 94.56 250 ASP A CA 1
ATOM 1826 C C . ASP A 1 250 ? 12.616 -5.780 16.382 1.00 94.56 250 ASP A C 1
ATOM 1828 O O . ASP A 1 250 ? 11.627 -6.511 16.492 1.00 94.56 250 ASP A O 1
ATOM 1832 N N . ALA A 1 251 ? 12.772 -4.962 15.338 1.00 90.06 251 ALA A N 1
ATOM 1833 C CA . ALA A 1 251 ? 11.898 -5.023 14.172 1.00 90.06 251 ALA A CA 1
ATOM 1834 C C . ALA A 1 251 ? 11.833 -6.464 13.620 1.00 90.06 251 ALA A C 1
ATOM 1836 O O . ALA A 1 251 ? 12.854 -7.136 13.467 1.00 90.06 251 ALA A O 1
ATOM 1837 N N . GLY A 1 252 ? 10.628 -6.936 13.304 1.00 90.25 252 GLY A N 1
ATOM 1838 C CA . GLY A 1 252 ? 10.345 -8.313 12.893 1.00 90.25 252 GLY A CA 1
ATOM 1839 C C . GLY A 1 252 ? 9.934 -9.244 14.038 1.00 90.25 252 GLY A C 1
ATOM 1840 O O . GLY A 1 252 ? 9.346 -10.297 13.775 1.00 90.25 252 GLY A O 1
ATOM 1841 N N . GLU A 1 253 ? 10.172 -8.878 15.301 1.00 94.50 253 GLU A N 1
ATOM 1842 C CA . GLU A 1 253 ? 9.736 -9.690 16.436 1.00 94.50 253 GLU A CA 1
ATOM 1843 C C . GLU A 1 253 ? 8.218 -9.628 16.642 1.00 94.50 253 GLU A C 1
ATOM 1845 O O . GLU A 1 253 ? 7.564 -8.604 16.442 1.00 94.50 253 GLU A O 1
ATOM 1850 N N . THR A 1 254 ? 7.650 -10.753 17.079 1.00 95.75 254 THR A N 1
ATOM 1851 C CA . THR A 1 254 ? 6.230 -10.873 17.451 1.00 95.75 254 THR A CA 1
ATOM 1852 C C . THR A 1 254 ? 6.036 -11.151 18.934 1.00 95.75 254 THR A C 1
ATOM 1854 O O . THR A 1 254 ? 4.905 -11.135 19.394 1.00 95.75 254 THR A O 1
ATOM 1857 N N . ILE A 1 255 ? 7.092 -11.413 19.705 1.00 96.94 255 ILE A N 1
ATOM 1858 C CA . ILE A 1 255 ? 7.002 -11.652 21.149 1.00 96.94 255 ILE A CA 1
ATOM 1859 C C . ILE A 1 255 ? 7.817 -10.575 21.843 1.00 96.94 255 ILE A C 1
ATOM 1861 O O . ILE A 1 255 ? 9.011 -10.464 21.596 1.00 96.94 255 ILE A O 1
ATOM 1865 N N . ILE A 1 256 ? 7.183 -9.824 22.738 1.00 97.62 256 ILE A N 1
ATOM 1866 C CA . ILE A 1 256 ? 7.842 -8.772 23.512 1.00 97.62 256 ILE A CA 1
ATOM 1867 C C . ILE A 1 256 ? 7.791 -9.087 25.004 1.00 97.62 256 ILE A C 1
ATOM 1869 O O . ILE A 1 256 ? 6.850 -9.716 25.499 1.00 97.62 256 ILE A O 1
ATOM 1873 N N . SER A 1 257 ? 8.824 -8.648 25.723 1.00 97.38 257 SER A N 1
ATOM 1874 C CA . SER A 1 257 ? 8.936 -8.837 27.171 1.00 97.38 257 SER A CA 1
ATOM 1875 C C . SER A 1 257 ? 8.486 -7.579 27.908 1.00 97.38 257 SER A C 1
ATOM 1877 O O . SER A 1 257 ? 8.969 -6.483 27.622 1.00 97.38 257 SER A O 1
ATOM 1879 N N . VAL A 1 258 ? 7.573 -7.745 28.860 1.00 95.50 258 VAL A N 1
ATOM 1880 C CA . VAL A 1 258 ? 6.997 -6.698 29.713 1.00 95.50 258 VAL A CA 1
ATOM 1881 C C . VAL A 1 258 ? 7.205 -7.042 31.190 1.00 95.50 258 VAL A C 1
ATOM 1883 O O . VAL A 1 258 ? 7.486 -8.187 31.536 1.00 95.50 258 VAL A O 1
ATOM 1886 N N . GLU A 1 259 ? 7.083 -6.058 32.079 1.00 91.50 259 GLU A N 1
ATOM 1887 C CA . GLU A 1 259 ? 7.205 -6.295 33.530 1.00 91.50 259 GLU A CA 1
ATOM 1888 C C . GLU A 1 259 ? 6.097 -7.205 34.083 1.00 91.50 259 GLU A C 1
ATOM 1890 O O . GLU A 1 259 ? 6.371 -8.065 34.918 1.00 91.50 259 GLU A O 1
ATOM 1895 N N . ASP A 1 260 ? 4.863 -7.028 33.604 1.00 90.62 260 ASP A N 1
ATOM 1896 C CA . ASP A 1 260 ? 3.704 -7.848 33.956 1.00 90.62 260 ASP A CA 1
ATOM 1897 C C . ASP A 1 260 ? 2.735 -7.933 32.765 1.00 90.62 260 ASP A C 1
ATOM 1899 O O . ASP A 1 260 ? 2.284 -6.924 32.226 1.00 90.62 260 ASP A O 1
ATOM 1903 N N . SER A 1 261 ? 2.403 -9.146 32.338 1.00 93.94 261 SER A N 1
ATOM 1904 C CA . SER A 1 261 ? 1.457 -9.391 31.243 1.00 93.94 261 SER A CA 1
ATOM 1905 C C . SER A 1 261 ? -0.016 -9.297 31.661 1.00 93.94 261 SER A C 1
ATOM 1907 O O . SER A 1 261 ? -0.893 -9.240 30.799 1.00 93.94 261 SER A O 1
ATOM 1909 N N . SER A 1 262 ? -0.318 -9.270 32.965 1.00 90.94 262 SER A N 1
ATOM 1910 C CA . SER A 1 262 ? -1.678 -9.440 33.499 1.00 90.94 262 SER A CA 1
ATOM 1911 C C . SER A 1 262 ? -2.680 -8.376 33.036 1.00 90.94 262 SER A C 1
ATOM 1913 O O . SER A 1 262 ? -3.887 -8.627 33.004 1.00 90.94 262 SER A O 1
ATOM 1915 N N . ILE A 1 263 ? -2.195 -7.194 32.638 1.00 88.06 263 ILE A N 1
ATOM 1916 C CA . ILE A 1 263 ? -3.034 -6.095 32.146 1.00 88.06 263 ILE A CA 1
ATOM 1917 C C . ILE A 1 263 ? -3.330 -6.166 30.639 1.00 88.06 263 ILE A C 1
ATOM 1919 O O . ILE A 1 263 ? -4.094 -5.337 30.141 1.00 88.06 263 ILE A O 1
ATOM 1923 N N . PHE A 1 264 ? -2.741 -7.132 29.930 1.00 93.94 264 PHE A N 1
ATOM 1924 C CA . PHE A 1 264 ? -2.809 -7.301 28.479 1.00 93.94 264 PHE A CA 1
ATOM 1925 C C . PHE A 1 264 ? -3.506 -8.617 28.099 1.00 93.94 264 PHE A C 1
ATOM 1927 O O . PHE A 1 264 ? -2.861 -9.519 27.566 1.00 93.94 264 PHE A O 1
ATOM 1934 N N . PRO A 1 265 ? -4.815 -8.790 28.361 1.00 91.25 265 PRO A N 1
ATOM 1935 C CA . PRO A 1 265 ? -5.508 -9.989 27.905 1.00 91.25 265 PRO A CA 1
ATOM 1936 C C . PRO A 1 265 ? -5.469 -10.109 26.372 1.00 91.25 265 PRO A C 1
ATOM 1938 O O . PRO A 1 265 ? -5.322 -9.114 25.657 1.00 91.25 265 PRO A O 1
ATOM 1941 N N . VAL A 1 266 ? -5.639 -11.328 25.860 1.00 90.81 266 VAL A N 1
ATOM 1942 C CA . VAL A 1 266 ? -5.755 -11.587 24.414 1.00 90.81 266 VAL A CA 1
ATOM 1943 C C . VAL A 1 266 ? -6.837 -10.694 23.792 1.00 90.81 266 VAL A C 1
ATOM 1945 O O . VAL A 1 266 ? -7.866 -10.431 24.415 1.00 90.81 266 VAL A O 1
ATOM 1948 N N . ASN A 1 267 ? -6.595 -10.229 22.566 1.00 85.06 267 ASN A N 1
ATOM 1949 C CA . ASN A 1 267 ? -7.384 -9.253 21.807 1.00 85.06 267 ASN A CA 1
ATOM 1950 C C . ASN A 1 267 ? -7.373 -7.819 22.359 1.00 85.06 267 ASN A C 1
ATOM 1952 O O . ASN A 1 267 ? -8.162 -6.983 21.922 1.00 85.06 267 ASN A O 1
ATOM 1956 N N . THR A 1 268 ? -6.471 -7.497 23.288 1.00 93.06 268 THR A N 1
ATOM 1957 C CA . THR A 1 268 ? -6.278 -6.108 23.724 1.00 93.06 268 THR A CA 1
ATOM 1958 C C . THR A 1 268 ? -5.523 -5.317 22.666 1.00 93.06 268 THR A C 1
ATOM 1960 O O . THR A 1 268 ? -4.423 -5.704 22.268 1.00 93.06 268 THR A O 1
ATOM 1963 N N . THR A 1 269 ? -6.080 -4.178 22.259 1.00 96.00 269 THR A N 1
ATOM 1964 C CA . THR A 1 269 ? -5.367 -3.190 21.446 1.00 96.00 269 THR A CA 1
ATOM 1965 C C . THR A 1 269 ? -4.362 -2.447 22.318 1.00 96.00 269 THR A C 1
ATOM 1967 O O . THR A 1 269 ? -4.708 -1.920 23.379 1.00 96.00 269 THR A O 1
ATOM 1970 N N . ILE A 1 270 ? -3.115 -2.391 21.868 1.00 96.88 270 ILE A N 1
ATOM 1971 C CA . ILE A 1 270 ? -2.005 -1.771 22.585 1.00 96.88 270 ILE A CA 1
ATOM 1972 C C . ILE A 1 270 ? -1.251 -0.797 21.686 1.00 96.88 270 ILE A C 1
ATOM 1974 O O . ILE A 1 270 ? -1.176 -0.982 20.475 1.00 96.88 270 ILE A O 1
ATOM 1978 N N . GLN A 1 271 ? -0.668 0.228 22.296 1.00 95.69 271 GLN A N 1
ATOM 1979 C CA . GLN A 1 271 ? 0.366 1.058 21.695 1.00 95.69 271 GLN A CA 1
ATOM 1980 C C . GLN A 1 271 ? 1.715 0.666 22.282 1.00 95.69 271 GLN A C 1
ATOM 1982 O O . GLN A 1 271 ? 1.846 0.532 23.498 1.00 95.69 271 GLN A O 1
ATOM 1987 N N . ILE A 1 272 ? 2.715 0.523 21.426 1.00 95.19 272 ILE A N 1
ATOM 1988 C CA . ILE A 1 272 ? 4.100 0.273 21.811 1.00 95.19 272 ILE A CA 1
ATOM 1989 C C . ILE A 1 272 ? 4.881 1.530 21.438 1.00 95.19 272 ILE A C 1
ATOM 1991 O O . ILE A 1 272 ? 4.688 2.094 20.360 1.00 95.19 272 ILE A O 1
ATOM 1995 N N . GLN A 1 273 ? 5.674 2.038 22.375 1.00 91.69 273 GLN A N 1
ATOM 1996 C CA . GLN A 1 273 ? 6.325 3.336 22.247 1.00 91.69 273 GLN A CA 1
ATOM 1997 C C . GLN A 1 273 ? 7.603 3.389 23.090 1.00 91.69 273 GLN A C 1
ATOM 1999 O O . GLN A 1 273 ? 7.650 2.814 24.172 1.00 91.69 273 GLN A O 1
ATOM 2004 N N . ASP A 1 274 ? 8.593 4.165 22.659 1.00 87.62 274 ASP A N 1
ATOM 2005 C CA . ASP A 1 274 ? 9.662 4.680 23.518 1.00 87.62 274 ASP A CA 1
ATOM 2006 C C . ASP A 1 274 ? 9.742 6.225 23.432 1.00 87.62 274 ASP A C 1
ATOM 2008 O O . ASP A 1 274 ? 8.892 6.895 22.829 1.00 87.62 274 ASP A O 1
ATOM 2012 N N . ASN A 1 275 ? 10.710 6.825 24.120 1.00 82.19 275 ASN A N 1
ATOM 2013 C CA . ASN A 1 275 ? 10.995 8.260 24.076 1.00 82.19 275 ASN A CA 1
ATOM 2014 C C . ASN A 1 275 ? 12.126 8.603 23.099 1.00 82.19 275 ASN A C 1
ATOM 2016 O O . ASN A 1 275 ? 12.705 9.687 23.199 1.00 82.19 275 ASN A O 1
ATOM 2020 N N . VAL A 1 276 ? 12.410 7.738 22.121 1.00 83.62 276 VAL A N 1
ATOM 2021 C CA . VAL A 1 276 ? 13.217 8.156 20.980 1.00 83.62 276 VAL A CA 1
ATOM 2022 C C . VAL A 1 276 ? 12.402 9.183 20.201 1.00 83.62 276 VAL A C 1
ATOM 2024 O O . VAL A 1 276 ? 11.259 8.963 19.786 1.00 83.62 276 VAL A O 1
ATOM 2027 N N . HIS A 1 277 ? 12.985 10.364 20.056 1.00 82.94 277 HIS A N 1
ATOM 2028 C CA . HIS A 1 277 ? 12.349 11.516 19.441 1.00 82.94 277 HIS A CA 1
ATOM 2029 C C . HIS A 1 277 ? 12.951 11.814 18.074 1.00 82.94 277 HIS A C 1
ATOM 2031 O O . HIS A 1 277 ? 14.083 11.430 17.773 1.00 82.94 277 HIS A O 1
ATOM 2037 N N . THR A 1 278 ? 12.206 12.559 17.260 1.00 81.00 278 THR A N 1
ATOM 2038 C CA . THR A 1 278 ? 12.763 13.076 16.012 1.00 81.00 278 THR A CA 1
ATOM 2039 C C . THR A 1 278 ? 13.830 14.130 16.298 1.00 81.00 278 THR A C 1
ATOM 2041 O O . THR A 1 278 ? 13.663 14.935 17.219 1.00 81.00 278 THR A O 1
ATOM 2044 N N . ILE A 1 279 ? 14.881 14.165 15.490 1.00 78.75 279 ILE A N 1
ATOM 2045 C CA . ILE A 1 279 ? 16.050 15.032 15.638 1.00 78.75 279 ILE A CA 1
ATOM 2046 C C . ILE A 1 279 ? 16.101 15.999 14.449 1.00 78.75 279 ILE A C 1
ATOM 2048 O O . ILE A 1 279 ? 15.822 15.601 13.320 1.00 78.75 279 ILE A O 1
ATOM 2052 N N . ASP A 1 280 ? 16.438 17.262 14.688 1.00 77.19 280 ASP A N 1
ATOM 2053 C CA . ASP A 1 280 ? 16.638 18.266 13.637 1.00 77.19 280 ASP A CA 1
ATOM 2054 C C . ASP A 1 280 ? 18.052 18.193 13.049 1.00 77.19 280 ASP A C 1
ATOM 2056 O O . ASP A 1 280 ? 18.956 17.598 13.630 1.00 77.19 280 ASP A O 1
ATOM 2060 N N . GLY A 1 281 ? 18.274 18.851 11.907 1.00 67.81 281 GLY A N 1
ATOM 2061 C CA . GLY A 1 281 ? 19.583 18.875 11.241 1.00 67.81 281 GLY A CA 1
ATOM 2062 C C . GLY A 1 281 ? 20.729 19.443 12.089 1.00 67.81 281 GLY A C 1
ATOM 2063 O O . GLY A 1 281 ? 21.885 19.128 11.831 1.00 67.81 281 GLY A O 1
ATOM 2064 N N . ASP A 1 282 ? 20.420 20.230 13.124 1.00 73.50 282 ASP A N 1
ATOM 2065 C CA . ASP A 1 282 ? 21.386 20.759 14.097 1.00 73.50 282 ASP A CA 1
ATOM 2066 C C . ASP A 1 282 ? 21.606 19.834 15.315 1.00 73.50 282 ASP A C 1
ATOM 2068 O O . ASP A 1 282 ? 22.269 20.218 16.281 1.00 73.50 282 ASP A O 1
ATOM 2072 N N . GLY A 1 283 ? 21.036 18.624 15.291 1.00 71.12 283 GLY A N 1
ATOM 2073 C CA . GLY A 1 283 ? 21.095 17.645 16.373 1.00 71.12 283 GLY A CA 1
ATOM 2074 C C . GLY A 1 283 ? 20.114 17.911 17.519 1.00 71.12 283 GLY A C 1
ATOM 2075 O O . GLY A 1 283 ? 20.120 17.176 18.510 1.00 71.12 283 GLY A O 1
ATOM 2076 N N . THR A 1 284 ? 19.265 18.943 17.435 1.00 76.06 284 THR A N 1
ATOM 2077 C CA . THR A 1 284 ? 18.298 19.231 18.500 1.00 76.06 284 THR A CA 1
ATOM 2078 C C . THR A 1 284 ? 17.137 18.237 18.502 1.00 76.06 284 THR A C 1
ATOM 2080 O O . THR A 1 284 ? 16.592 17.858 17.468 1.00 76.06 284 THR A O 1
ATOM 2083 N N . ILE A 1 285 ? 16.731 17.803 19.697 1.00 73.12 285 ILE A N 1
ATOM 2084 C CA . ILE A 1 285 ? 15.608 16.879 19.877 1.00 73.12 285 ILE A CA 1
ATOM 2085 C C . ILE A 1 285 ? 14.281 17.641 19.770 1.00 73.12 285 ILE A C 1
ATOM 2087 O O . ILE A 1 285 ? 14.012 18.553 20.559 1.00 73.12 285 ILE A O 1
ATOM 2091 N N . ARG A 1 286 ? 13.389 17.208 18.872 1.00 71.38 286 ARG A N 1
ATOM 2092 C CA . ARG A 1 286 ? 12.000 17.685 18.827 1.00 71.38 286 ARG A CA 1
ATOM 2093 C C . ARG A 1 286 ? 11.114 16.919 19.790 1.00 71.38 286 ARG A C 1
ATOM 2095 O O . ARG A 1 286 ? 10.431 15.953 19.446 1.00 71.38 286 ARG A O 1
ATOM 2102 N N . THR A 1 287 ? 11.067 17.432 21.010 1.00 62.69 287 THR A N 1
ATOM 2103 C CA . THR A 1 287 ? 10.185 16.936 22.065 1.00 62.69 287 THR A CA 1
ATOM 2104 C C . THR A 1 287 ? 8.724 16.876 21.595 1.00 62.69 287 THR A C 1
ATOM 2106 O O . THR A 1 287 ? 8.136 17.883 21.197 1.00 62.69 287 THR A O 1
ATOM 2109 N N . GLY A 1 288 ? 8.119 15.689 21.681 1.00 63.28 288 GLY A N 1
ATOM 2110 C CA . GLY A 1 288 ? 6.718 15.432 21.313 1.00 63.28 288 GLY A CA 1
ATOM 2111 C C . GLY A 1 288 ? 6.507 14.836 19.917 1.00 63.28 288 GLY A C 1
ATOM 2112 O O . GLY A 1 288 ? 5.406 14.365 19.631 1.00 63.28 288 GLY A O 1
ATOM 2113 N N . ASN A 1 289 ? 7.550 14.786 19.089 1.00 76.44 289 ASN A N 1
ATOM 2114 C CA . ASN A 1 289 ? 7.578 13.975 17.878 1.00 76.44 289 ASN A CA 1
ATOM 2115 C C . ASN A 1 289 ? 8.323 12.685 18.209 1.00 76.44 289 ASN A C 1
ATOM 2117 O O . ASN A 1 289 ? 9.529 12.710 18.444 1.00 76.44 289 ASN A O 1
ATOM 2121 N N . PHE A 1 290 ? 7.592 11.586 18.337 1.00 83.00 290 PHE A N 1
ATOM 2122 C CA . PHE A 1 290 ? 8.173 10.286 18.660 1.00 83.00 290 PHE A CA 1
ATOM 2123 C C . PHE A 1 290 ? 8.553 9.575 17.369 1.00 83.00 290 PHE A C 1
ATOM 2125 O O . PHE A 1 290 ? 7.761 9.582 16.427 1.00 83.00 290 PHE A O 1
ATOM 2132 N N . ALA A 1 291 ? 9.753 9.008 17.346 1.00 85.00 291 ALA A N 1
ATOM 2133 C CA . ALA A 1 291 ? 10.281 8.278 16.203 1.00 85.00 291 ALA A CA 1
ATOM 2134 C C . ALA A 1 291 ? 9.758 6.836 16.173 1.00 85.00 291 ALA A C 1
ATOM 2136 O O . ALA A 1 291 ? 9.456 6.327 15.102 1.00 85.00 291 ALA A O 1
ATOM 2137 N N . HIS A 1 292 ? 9.585 6.197 17.338 1.00 89.94 292 HIS A N 1
ATOM 2138 C CA . HIS A 1 292 ? 9.097 4.819 17.424 1.00 89.94 292 HIS A CA 1
ATOM 2139 C C . HIS A 1 292 ? 7.721 4.777 18.078 1.00 89.94 292 HIS A C 1
ATOM 2141 O O . HIS A 1 292 ? 7.559 5.063 19.272 1.00 89.94 292 HIS A O 1
ATOM 2147 N N . LYS A 1 293 ? 6.714 4.441 17.273 1.00 90.62 293 LYS A N 1
ATOM 2148 C CA . LYS A 1 293 ? 5.354 4.222 17.746 1.00 90.62 293 LYS A CA 1
ATOM 2149 C C . LYS A 1 293 ? 4.600 3.279 16.829 1.00 90.62 293 LYS A C 1
ATOM 2151 O O . LYS A 1 293 ? 4.472 3.545 15.640 1.00 90.62 293 LYS A O 1
ATOM 2156 N N . GLU A 1 294 ? 3.999 2.258 17.421 1.00 93.94 294 GLU A N 1
ATOM 2157 C CA . GLU A 1 294 ? 3.136 1.321 16.711 1.00 93.94 294 GLU A CA 1
ATOM 2158 C C . GLU A 1 294 ? 1.885 1.002 17.515 1.00 93.94 294 GLU A C 1
ATOM 2160 O O . GLU A 1 294 ? 1.881 1.035 18.748 1.00 93.94 294 GLU A O 1
ATOM 2165 N N . VAL A 1 295 ? 0.817 0.657 16.802 1.00 96.56 295 VAL A N 1
ATOM 2166 C CA . VAL A 1 295 ? -0.387 0.076 17.394 1.00 96.56 295 VAL A CA 1
ATOM 2167 C C . VAL A 1 295 ? -0.487 -1.373 16.955 1.00 96.56 295 VAL A C 1
ATOM 2169 O O . VAL A 1 295 ? -0.311 -1.685 15.783 1.00 96.56 295 VAL A O 1
ATOM 2172 N N . ASN A 1 296 ? -0.771 -2.263 17.898 1.00 97.06 296 ASN A N 1
ATOM 2173 C CA . ASN A 1 296 ? -0.859 -3.696 17.653 1.00 97.06 296 ASN A CA 1
ATOM 2174 C C . ASN A 1 296 ? -1.957 -4.317 18.527 1.00 97.06 296 ASN A C 1
ATOM 2176 O O . ASN A 1 296 ? -2.584 -3.640 19.347 1.00 97.06 296 ASN A O 1
ATOM 2180 N N . VAL A 1 297 ? -2.193 -5.613 18.355 1.00 94.62 297 VAL A N 1
ATOM 2181 C CA . VAL A 1 297 ? -3.136 -6.392 19.161 1.00 94.62 297 VAL A CA 1
ATOM 2182 C C . VAL A 1 297 ? -2.384 -7.525 19.840 1.00 94.62 297 VAL A C 1
ATOM 2184 O O . VAL A 1 297 ? -1.527 -8.164 19.236 1.00 94.62 297 VAL A O 1
ATOM 2187 N N . VAL A 1 298 ? -2.711 -7.790 21.100 1.00 95.56 298 VAL A N 1
ATOM 2188 C CA . VAL A 1 298 ? -2.187 -8.947 21.831 1.00 95.56 298 VAL A CA 1
ATOM 2189 C C . VAL A 1 298 ? -2.847 -10.212 21.289 1.00 95.56 298 VAL A C 1
ATOM 2191 O O . VAL A 1 298 ? -4.033 -10.438 21.519 1.00 95.56 298 VAL A O 1
ATOM 2194 N N . ALA A 1 299 ? -2.094 -11.038 20.572 1.00 84.38 299 ALA A N 1
ATOM 2195 C CA . ALA A 1 299 ? -2.563 -12.316 20.045 1.00 84.38 299 ALA A CA 1
ATOM 2196 C C . ALA A 1 299 ? -2.545 -13.427 21.105 1.00 84.38 299 ALA A C 1
ATOM 2198 O O . ALA A 1 299 ? -3.412 -14.294 21.108 1.00 84.38 299 ALA A O 1
ATOM 2199 N N . GLU A 1 300 ? -1.570 -13.400 22.014 1.00 95.19 300 GLU A N 1
ATOM 2200 C CA . GLU A 1 300 ? -1.382 -14.429 23.041 1.00 95.19 300 GLU A CA 1
ATOM 2201 C C . GLU A 1 300 ? -0.692 -13.829 24.272 1.00 95.19 300 GLU A C 1
ATOM 2203 O O . GLU A 1 300 ? 0.202 -12.991 24.144 1.00 95.19 300 GLU A O 1
ATOM 2208 N N . VAL A 1 301 ? -1.067 -14.281 25.470 1.00 96.94 301 VAL A N 1
ATOM 2209 C CA . VAL A 1 301 ? -0.271 -14.061 26.685 1.00 96.94 301 VAL A CA 1
ATOM 2210 C C . VAL A 1 301 ? 0.591 -15.300 26.887 1.00 96.94 301 VAL A C 1
ATOM 2212 O O . VAL A 1 301 ? 0.082 -16.340 27.297 1.00 96.94 301 VAL A O 1
ATOM 2215 N N . VAL A 1 302 ? 1.879 -15.189 26.562 1.00 96.00 302 VAL A N 1
ATOM 2216 C CA . VAL A 1 302 ? 2.814 -16.324 26.555 1.00 96.00 302 VAL A CA 1
ATOM 2217 C C . VAL A 1 302 ? 3.094 -16.791 27.984 1.00 96.00 302 VAL A C 1
ATOM 2219 O O . VAL A 1 302 ? 3.064 -17.982 28.282 1.00 96.00 302 VAL A O 1
ATOM 2222 N N . ASP A 1 303 ? 3.375 -15.846 28.882 1.00 95.50 303 ASP A N 1
ATOM 2223 C CA . ASP A 1 303 ? 3.537 -16.074 30.318 1.00 95.50 303 ASP A CA 1
ATOM 2224 C C . ASP A 1 303 ? 3.400 -14.755 31.092 1.00 95.50 303 ASP A C 1
ATOM 2226 O O . ASP A 1 303 ? 3.113 -13.713 30.511 1.00 95.50 303 ASP A O 1
ATOM 2230 N N . GLY A 1 304 ? 3.657 -14.786 32.406 1.00 94.06 304 GLY A N 1
ATOM 2231 C CA . GLY A 1 304 ? 3.560 -13.632 33.305 1.00 94.06 304 GLY A CA 1
ATOM 2232 C C . GLY A 1 304 ? 4.340 -12.381 32.876 1.00 94.06 304 GLY A C 1
ATOM 2233 O O . GLY A 1 304 ? 3.992 -11.299 33.327 1.00 94.06 304 GLY A O 1
ATOM 2234 N N . THR A 1 305 ? 5.322 -12.491 31.982 1.00 96.75 305 THR A N 1
ATOM 2235 C CA . THR A 1 305 ? 6.201 -11.388 31.552 1.00 96.75 305 THR A CA 1
ATOM 2236 C C . THR A 1 305 ? 6.331 -11.246 30.037 1.00 96.75 305 THR A C 1
ATOM 2238 O O . THR A 1 305 ? 7.112 -10.428 29.559 1.00 96.75 305 THR A O 1
ATOM 2241 N N . ARG A 1 306 ? 5.603 -12.036 29.243 1.00 97.44 306 ARG A N 1
ATOM 2242 C CA . ARG A 1 306 ? 5.730 -12.024 27.781 1.00 97.44 306 ARG A CA 1
ATOM 2243 C C . ARG A 1 306 ? 4.374 -12.070 27.106 1.00 97.44 306 ARG A C 1
ATOM 2245 O O . ARG A 1 306 ? 3.512 -12.870 27.466 1.00 97.44 306 ARG A O 1
ATOM 2252 N N . ILE A 1 307 ? 4.220 -11.240 26.082 1.00 98.12 307 ILE A N 1
ATOM 2253 C CA . ILE A 1 307 ? 3.027 -11.189 25.236 1.00 98.12 307 ILE A CA 1
ATOM 2254 C C . ILE A 1 307 ? 3.425 -11.346 23.770 1.00 98.12 307 ILE A C 1
ATOM 2256 O O . ILE A 1 307 ? 4.488 -10.884 23.352 1.00 98.12 307 ILE A O 1
ATOM 2260 N N . LYS A 1 308 ? 2.564 -12.002 22.994 1.00 96.69 308 LYS A N 1
ATOM 2261 C CA . LYS A 1 308 ? 2.692 -12.143 21.545 1.00 96.69 308 LYS A CA 1
ATOM 2262 C C . LYS A 1 308 ? 1.776 -11.144 20.850 1.00 96.69 308 LYS A C 1
ATOM 2264 O O . LYS A 1 308 ? 0.605 -11.015 21.205 1.00 96.69 308 LYS A O 1
ATOM 2269 N N . LEU A 1 309 ? 2.309 -10.461 19.854 1.00 96.19 309 LEU A N 1
ATOM 2270 C CA . LEU A 1 309 ? 1.650 -9.487 19.001 1.00 96.19 309 LEU A CA 1
ATOM 2271 C C . LEU A 1 309 ? 1.006 -10.177 17.792 1.00 96.19 309 LEU A C 1
ATOM 2273 O O . LEU A 1 309 ? 1.509 -11.188 17.303 1.00 96.19 309 LEU A O 1
ATOM 2277 N N . ALA A 1 310 ? -0.098 -9.619 17.299 1.00 85.75 310 ALA A N 1
ATOM 2278 C CA . ALA A 1 310 ? -0.810 -10.118 16.123 1.00 85.75 310 ALA A CA 1
ATOM 2279 C C . ALA A 1 310 ? -0.050 -9.867 14.813 1.00 85.75 310 ALA A C 1
ATOM 2281 O O . ALA A 1 310 ? -0.203 -10.627 13.859 1.00 85.75 310 ALA A O 1
ATOM 2282 N N . ALA A 1 311 ? 0.782 -8.826 14.778 1.00 86.12 311 ALA A N 1
ATOM 2283 C CA . ALA A 1 311 ? 1.684 -8.521 13.675 1.00 86.12 311 ALA A CA 1
ATOM 2284 C C . ALA A 1 311 ? 3.116 -8.301 14.194 1.00 86.12 311 ALA A C 1
ATOM 2286 O O . ALA A 1 311 ? 3.272 -7.838 15.329 1.00 86.12 311 ALA A O 1
ATOM 2287 N N . PRO A 1 312 ? 4.153 -8.610 13.394 1.00 91.62 312 PRO A N 1
ATOM 2288 C CA . PRO A 1 312 ? 5.531 -8.295 13.754 1.00 91.62 312 PRO A CA 1
ATOM 2289 C C . PRO A 1 312 ? 5.740 -6.783 13.857 1.00 91.62 312 PRO A C 1
ATOM 2291 O O . PRO A 1 312 ? 5.145 -6.016 13.094 1.00 91.62 312 PRO A O 1
ATOM 2294 N N . LEU A 1 313 ? 6.612 -6.377 14.778 1.00 93.69 313 LEU A N 1
ATOM 2295 C CA . LEU A 1 313 ? 7.027 -4.985 14.923 1.00 93.69 313 LEU A CA 1
ATOM 2296 C C . LEU A 1 313 ? 7.708 -4.468 13.658 1.00 93.69 313 LEU A C 1
ATOM 2298 O O . LEU A 1 313 ? 8.475 -5.185 13.014 1.00 93.69 313 LEU A O 1
ATOM 2302 N N . GLN A 1 314 ? 7.472 -3.203 13.334 1.00 92.94 314 GLN A N 1
ATOM 2303 C CA . GLN A 1 314 ? 8.207 -2.486 12.297 1.00 92.94 314 GLN A CA 1
ATOM 2304 C C . GLN A 1 314 ? 9.413 -1.748 12.884 1.00 92.94 314 GLN A C 1
ATOM 2306 O O . GLN A 1 314 ? 10.422 -1.594 12.202 1.00 92.94 314 GLN A O 1
ATOM 2311 N N . HIS A 1 315 ? 9.363 -1.324 14.143 1.00 93.69 315 HIS A N 1
ATOM 2312 C CA . HIS A 1 315 ? 10.458 -0.640 14.828 1.00 93.69 315 HIS A CA 1
ATOM 2313 C C . HIS A 1 315 ? 11.148 -1.544 15.845 1.00 93.69 315 HIS A C 1
ATOM 2315 O O . HIS A 1 315 ? 10.531 -2.419 16.449 1.00 93.69 315 HIS A O 1
ATOM 2321 N N . SER A 1 316 ? 12.437 -1.286 16.068 1.00 92.88 316 SER A N 1
ATOM 2322 C CA . SER A 1 316 ? 13.118 -1.737 17.284 1.00 92.88 316 SER A CA 1
ATOM 2323 C C . SER A 1 316 ? 12.876 -0.705 18.390 1.00 92.88 316 SER A C 1
ATOM 2325 O O . SER A 1 316 ? 12.954 0.495 18.129 1.00 92.88 316 SER A O 1
ATOM 2327 N N . TYR A 1 317 ? 12.619 -1.148 19.623 1.00 93.75 317 TYR A N 1
ATOM 2328 C CA . TYR A 1 317 ? 12.305 -0.251 20.746 1.00 93.75 317 TYR A CA 1
ATOM 2329 C C . TYR A 1 317 ? 13.392 -0.256 21.803 1.00 93.75 317 TYR A C 1
ATOM 2331 O O . TYR A 1 317 ? 13.864 -1.312 22.215 1.00 93.75 317 TYR A O 1
ATOM 2339 N N . VAL A 1 318 ? 13.734 0.921 22.322 1.00 90.00 318 VAL A N 1
ATOM 2340 C CA . VAL A 1 318 ? 14.846 1.076 23.263 1.00 90.00 318 VAL A CA 1
ATOM 2341 C C . VAL A 1 318 ? 14.335 1.156 24.704 1.00 90.00 318 VAL A C 1
ATOM 2343 O O . VAL A 1 318 ? 13.789 2.169 25.131 1.00 90.00 318 VAL A O 1
ATOM 2346 N N . VAL A 1 319 ? 14.574 0.110 25.508 1.00 87.94 319 VAL A N 1
ATOM 2347 C CA . VAL A 1 319 ? 14.166 0.078 26.934 1.00 87.94 319 VAL A CA 1
ATOM 2348 C C . VAL A 1 319 ? 14.748 1.248 27.730 1.00 87.94 319 VAL A C 1
ATOM 2350 O O . VAL A 1 319 ? 14.054 1.844 28.552 1.00 87.94 319 VAL A O 1
ATOM 2353 N N . ALA A 1 320 ? 16.010 1.605 27.470 1.00 83.12 320 ALA A N 1
ATOM 2354 C CA . ALA A 1 320 ? 16.680 2.721 28.140 1.00 83.12 320 ALA A CA 1
ATOM 2355 C C . ALA A 1 320 ? 16.013 4.083 27.861 1.00 83.12 320 ALA A C 1
ATOM 2357 O O . ALA A 1 320 ? 16.154 4.999 28.666 1.00 83.12 320 ALA A O 1
ATOM 2358 N N . GLU A 1 321 ? 15.243 4.187 26.775 1.00 82.56 321 GLU A N 1
ATOM 2359 C CA . GLU A 1 321 ? 14.459 5.364 26.397 1.00 82.56 321 GLU A CA 1
ATOM 2360 C C . GLU A 1 321 ? 12.998 5.243 26.863 1.00 82.56 321 GLU A C 1
ATOM 2362 O O . GLU A 1 321 ? 12.094 5.794 26.246 1.00 82.56 321 GLU A O 1
ATOM 2367 N N . ASP A 1 322 ? 12.735 4.532 27.967 1.00 80.00 322 ASP A N 1
ATOM 2368 C CA . ASP A 1 322 ? 11.385 4.329 28.527 1.00 80.00 322 ASP A CA 1
ATOM 2369 C C . ASP A 1 322 ? 10.434 3.617 27.543 1.00 80.00 322 ASP A C 1
ATOM 2371 O O . ASP A 1 322 ? 9.274 4.010 27.356 1.00 80.00 322 ASP A O 1
ATOM 2375 N N . GLY A 1 323 ? 10.957 2.561 26.908 1.00 88.44 323 GLY A N 1
ATOM 2376 C CA . GLY A 1 323 ? 10.187 1.626 26.094 1.00 88.44 323 GLY A CA 1
ATOM 2377 C C . GLY A 1 323 ? 9.046 0.990 26.891 1.00 88.44 323 GLY A C 1
ATOM 2378 O O . GLY A 1 323 ? 9.248 0.466 27.991 1.00 88.44 323 GLY A O 1
ATOM 2379 N N . ARG A 1 324 ? 7.826 1.048 26.355 1.00 90.12 324 ARG A N 1
ATOM 2380 C CA . ARG A 1 324 ? 6.598 0.699 27.080 1.00 90.12 324 ARG A CA 1
ATOM 2381 C C . ARG A 1 324 ? 5.477 0.229 26.166 1.00 90.12 324 ARG A C 1
ATOM 2383 O O . ARG A 1 324 ? 5.461 0.509 24.969 1.00 90.12 324 ARG A O 1
ATOM 2390 N N . VAL A 1 325 ? 4.509 -0.437 26.786 1.00 94.69 325 VAL A N 1
ATOM 2391 C CA . VAL A 1 325 ? 3.289 -0.941 26.158 1.00 94.69 325 VAL A CA 1
ATOM 2392 C C . VAL A 1 325 ? 2.080 -0.389 26.905 1.00 94.69 325 VAL A C 1
ATOM 2394 O O . VAL A 1 325 ? 1.932 -0.620 28.105 1.00 94.69 325 VAL A O 1
ATOM 2397 N N . THR A 1 326 ? 1.212 0.338 26.212 1.00 91.62 326 THR A N 1
ATOM 2398 C CA . THR A 1 326 ? 0.029 1.012 26.763 1.00 91.62 326 THR A CA 1
ATOM 2399 C C . THR A 1 326 ? -1.236 0.363 26.218 1.00 91.62 326 THR A C 1
ATOM 2401 O O . THR A 1 326 ? -1.381 0.209 25.011 1.00 91.62 326 THR A O 1
ATOM 2404 N N . VAL A 1 327 ? -2.185 0.014 27.084 1.00 93.75 327 VAL A N 1
ATOM 2405 C CA . VAL A 1 327 ? -3.514 -0.459 26.667 1.00 93.75 327 VAL A CA 1
ATOM 2406 C C . VAL A 1 327 ? -4.309 0.696 26.067 1.00 93.75 327 VAL A C 1
ATOM 2408 O O . VAL A 1 327 ? -4.355 1.782 26.644 1.00 93.75 327 VAL A O 1
ATOM 2411 N N . LEU A 1 328 ? -4.990 0.451 24.950 1.00 91.38 328 LEU A N 1
ATOM 2412 C CA . LEU A 1 328 ? -5.923 1.388 24.333 1.00 91.38 328 LEU A CA 1
ATOM 2413 C C . LEU A 1 328 ? -7.363 0.891 24.508 1.00 91.38 328 LEU A C 1
ATOM 2415 O O . LEU A 1 328 ? -7.685 -0.247 24.170 1.00 91.38 328 LEU A O 1
ATOM 2419 N N . SER A 1 329 ? -8.258 1.770 24.960 1.00 89.44 329 SER A N 1
ATOM 2420 C CA . SER A 1 329 ? -9.702 1.597 24.772 1.00 89.44 329 SER A CA 1
ATOM 2421 C C . SER A 1 329 ? -10.041 2.070 23.362 1.00 89.44 329 SER A C 1
ATOM 2423 O O . SER A 1 329 ? -10.527 3.187 23.164 1.00 89.44 329 SER A O 1
ATOM 2425 N N . ALA A 1 330 ? -9.656 1.259 22.381 1.00 91.25 330 ALA A N 1
ATOM 2426 C CA . ALA A 1 330 ? -9.715 1.654 20.988 1.00 91.25 330 ALA A CA 1
ATOM 2427 C C . ALA A 1 330 ? -11.150 1.669 20.439 1.00 91.25 330 ALA A C 1
ATOM 2429 O O . ALA A 1 330 ? -12.013 0.914 20.890 1.00 91.25 330 ALA A O 1
ATOM 2430 N N . LEU A 1 331 ? -11.395 2.524 19.446 1.00 93.06 331 LEU A N 1
ATOM 2431 C CA . LEU A 1 331 ? -12.629 2.507 18.662 1.00 93.06 331 LEU A CA 1
ATOM 2432 C C . LEU A 1 331 ? -12.496 1.474 17.539 1.00 93.06 331 LEU A C 1
ATOM 2434 O O . LEU A 1 331 ? -11.654 1.650 16.666 1.00 93.06 331 LEU A O 1
ATOM 2438 N N . HIS A 1 332 ? -13.316 0.428 17.536 1.00 90.88 332 HIS A N 1
ATOM 2439 C CA . HIS A 1 332 ? -13.266 -0.629 16.519 1.00 90.88 332 HIS A CA 1
ATOM 2440 C C . HIS A 1 332 ? -14.384 -0.472 15.482 1.00 90.88 332 HIS A C 1
ATOM 2442 O O . HIS A 1 332 ? -15.505 -0.117 15.836 1.00 90.88 332 HIS A O 1
ATOM 2448 N N . ASP A 1 333 ? -14.114 -0.784 14.216 1.00 87.88 333 ASP A N 1
ATOM 2449 C CA . ASP A 1 333 ? -15.144 -1.039 13.193 1.00 87.88 333 ASP A CA 1
ATOM 2450 C C . ASP A 1 333 ? -16.136 0.120 12.947 1.00 87.88 333 ASP A C 1
ATOM 2452 O O . ASP A 1 333 ? -17.273 -0.096 12.522 1.00 87.88 333 ASP A O 1
ATOM 2456 N N . ALA A 1 334 ? -15.739 1.363 13.236 1.00 92.50 334 ALA A N 1
ATOM 2457 C CA . ALA A 1 334 ? -16.579 2.541 13.031 1.00 92.50 334 ALA A CA 1
ATOM 2458 C C . ALA A 1 334 ? -16.443 3.094 11.607 1.00 92.50 334 ALA A C 1
ATOM 2460 O O . ALA A 1 334 ? -15.428 2.890 10.938 1.00 92.50 334 ALA A O 1
ATOM 2461 N N . GLN A 1 335 ? -17.452 3.825 11.125 1.00 95.38 335 GLN A N 1
ATOM 2462 C CA . GLN A 1 335 ? -17.420 4.391 9.775 1.00 95.38 335 GLN A CA 1
ATOM 2463 C C . GLN A 1 335 ? -17.997 5.803 9.689 1.00 95.38 335 GLN A C 1
ATOM 2465 O O . GLN A 1 335 ? -18.997 6.117 10.330 1.00 95.38 335 GLN A O 1
ATOM 2470 N N . VAL A 1 336 ? -17.397 6.628 8.827 1.00 96.50 336 VAL A N 1
ATOM 2471 C CA . VAL A 1 336 ? -17.955 7.907 8.364 1.00 96.50 336 VAL A CA 1
ATOM 2472 C C . VAL A 1 336 ? -18.143 7.824 6.854 1.00 96.50 336 VAL A C 1
ATOM 2474 O O . VAL A 1 336 ? -17.187 7.534 6.136 1.00 96.50 336 VAL A O 1
ATOM 2477 N N . ARG A 1 337 ? -19.359 8.071 6.359 1.00 95.62 337 ARG A N 1
ATOM 2478 C CA . ARG A 1 337 ? -19.715 7.869 4.945 1.00 95.62 337 ARG A CA 1
ATOM 2479 C C . ARG A 1 337 ? -20.401 9.082 4.329 1.00 95.62 337 ARG A C 1
ATOM 2481 O O . ARG A 1 337 ? -21.162 9.766 5.007 1.00 95.62 337 ARG A O 1
ATOM 2488 N N . GLY A 1 338 ? -20.167 9.328 3.039 1.00 92.88 338 GLY A N 1
ATOM 2489 C CA . GLY A 1 338 ? -20.975 10.247 2.221 1.00 92.88 338 GLY A CA 1
ATOM 2490 C C . GLY A 1 338 ? -20.840 11.739 2.554 1.00 92.88 338 GLY A C 1
ATOM 2491 O O . GLY A 1 338 ? -21.581 12.566 2.018 1.00 92.88 338 GLY A O 1
ATOM 2492 N N . LEU A 1 339 ? -19.902 12.119 3.429 1.00 94.44 339 LEU A N 1
ATOM 2493 C CA . LEU A 1 339 ? -19.743 13.500 3.879 1.00 94.44 339 LEU A CA 1
ATOM 2494 C C . LEU A 1 339 ? -19.292 14.410 2.730 1.00 94.44 339 LEU A C 1
ATOM 2496 O O . LEU A 1 339 ? -18.222 14.218 2.157 1.00 94.44 339 LEU A O 1
ATOM 2500 N N . ARG A 1 340 ? -20.053 15.476 2.458 1.00 93.50 340 ARG A N 1
ATOM 2501 C CA . ARG A 1 340 ? -19.674 16.546 1.520 1.00 93.50 340 ARG A CA 1
ATOM 2502 C C . ARG A 1 340 ? -19.567 17.887 2.228 1.00 93.50 340 ARG A C 1
ATOM 2504 O O . ARG A 1 340 ? -20.568 18.577 2.414 1.00 93.50 340 ARG A O 1
ATOM 2511 N N . LEU A 1 341 ? -18.349 18.259 2.597 1.00 92.56 341 LEU A N 1
ATOM 2512 C CA . LEU A 1 341 ? -18.045 19.418 3.422 1.00 92.56 341 LEU A CA 1
ATOM 2513 C C . LEU A 1 341 ? -17.419 20.562 2.611 1.00 92.56 341 LEU A C 1
ATOM 2515 O O . LEU A 1 341 ? -16.400 20.382 1.947 1.00 92.56 341 LEU A O 1
ATOM 2519 N N . LYS A 1 342 ? -17.989 21.763 2.741 1.00 91.12 342 LYS A N 1
ATOM 2520 C CA . LYS A 1 342 ? -17.386 23.051 2.353 1.00 91.12 342 LYS A CA 1
ATOM 2521 C C . LYS A 1 342 ? -17.298 23.968 3.562 1.00 91.12 342 LYS A C 1
ATOM 2523 O O . LYS A 1 342 ? -18.029 23.764 4.515 1.00 91.12 342 LYS A O 1
ATOM 2528 N N . TRP A 1 343 ? -16.487 25.017 3.534 1.00 87.94 343 TRP A N 1
ATOM 2529 C CA . TRP A 1 343 ? -16.316 25.902 4.696 1.00 87.94 343 TRP A CA 1
ATOM 2530 C C . TRP A 1 343 ? -16.980 27.270 4.504 1.00 87.94 343 TRP A C 1
ATOM 2532 O O . TRP A 1 343 ? -16.965 27.826 3.408 1.00 87.94 343 TRP A O 1
ATOM 2542 N N . ARG A 1 344 ? -17.581 27.812 5.573 1.00 83.75 344 ARG A N 1
ATOM 2543 C CA . ARG A 1 344 ? -18.131 29.188 5.626 1.00 83.75 344 ARG A CA 1
ATOM 2544 C C . ARG A 1 344 ? -17.278 30.156 6.420 1.00 83.75 344 ARG A C 1
ATOM 2546 O O . ARG A 1 344 ? -17.371 31.361 6.216 1.00 83.75 344 ARG A O 1
ATOM 2553 N N . ALA A 1 345 ? -16.475 29.621 7.320 1.00 78.88 345 ALA A N 1
ATOM 2554 C CA . ALA A 1 345 ? -15.514 30.356 8.106 1.00 78.88 345 ALA A CA 1
ATOM 2555 C C . ALA A 1 345 ? -14.191 29.600 8.069 1.00 78.88 345 ALA A C 1
ATOM 2557 O O . ALA A 1 345 ? -14.149 28.402 7.787 1.00 78.88 345 ALA A O 1
ATOM 2558 N N . GLN A 1 346 ? -13.107 30.313 8.334 1.00 76.56 346 GLN A N 1
ATOM 2559 C CA . GLN A 1 346 ? -11.820 29.678 8.540 1.00 76.56 346 GLN A CA 1
ATOM 2560 C C . GLN A 1 346 ? -11.869 28.870 9.840 1.00 76.56 346 GLN A C 1
ATOM 2562 O O . GLN A 1 346 ? -12.309 29.384 10.869 1.00 76.56 346 GLN A O 1
ATOM 2567 N N . GLN A 1 347 ? -11.431 27.615 9.785 1.00 76.31 347 GLN A N 1
ATOM 2568 C CA . GLN A 1 347 ? -11.257 26.801 10.982 1.00 76.31 347 GLN A CA 1
ATOM 2569 C C . GLN A 1 347 ? -10.144 27.392 11.851 1.00 76.31 347 GLN A C 1
ATOM 2571 O O . GLN A 1 347 ? -9.142 27.868 11.309 1.00 76.31 347 GLN A O 1
ATOM 2576 N N . ALA A 1 348 ? -10.282 27.337 13.180 1.00 74.00 348 ALA A N 1
ATOM 2577 C CA . ALA A 1 348 ? -9.213 27.791 14.070 1.00 74.00 348 ALA A CA 1
ATOM 2578 C C . ALA A 1 348 ? -7.880 27.094 13.735 1.00 74.00 348 ALA A C 1
ATOM 2580 O O . ALA A 1 348 ? -7.858 25.969 13.227 1.00 74.00 348 ALA A O 1
ATOM 2581 N N . ASP A 1 349 ? -6.759 27.764 13.988 1.00 73.88 349 ASP A N 1
ATOM 2582 C CA . ASP A 1 349 ? -5.450 27.312 13.514 1.00 73.88 349 ASP A CA 1
ATOM 2583 C C . ASP A 1 349 ? -5.090 25.903 14.014 1.00 73.88 349 ASP A C 1
ATOM 2585 O O . ASP A 1 349 ? -4.906 25.664 15.206 1.00 73.88 349 ASP A O 1
ATOM 2589 N N . GLY A 1 350 ? -4.895 24.970 13.079 1.00 75.88 350 GLY A N 1
ATOM 2590 C CA . GLY A 1 350 ? -4.421 23.610 13.353 1.00 75.88 350 GLY A CA 1
ATOM 2591 C C . GLY A 1 350 ? -5.479 22.559 13.568 1.00 75.88 350 GLY A C 1
ATOM 2592 O O . GLY A 1 350 ? -5.131 21.419 13.868 1.00 75.88 350 GLY A O 1
ATOM 2593 N N . GLN A 1 351 ? -6.743 22.908 13.405 1.00 83.56 351 GLN A N 1
ATOM 2594 C CA . GLN A 1 351 ? -7.808 21.937 13.527 1.00 83.56 351 GLN A CA 1
ATOM 2595 C C . GLN A 1 351 ? -7.936 21.073 12.261 1.00 83.56 351 GLN A C 1
ATOM 2597 O O . GLN A 1 351 ? -7.706 21.533 11.142 1.00 83.56 351 GLN A O 1
ATOM 2602 N N . HIS A 1 352 ? -8.270 19.796 12.440 1.00 92.12 352 HIS A N 1
ATOM 2603 C CA . HIS A 1 352 ? -8.476 18.842 11.349 1.00 92.12 352 HIS A CA 1
ATOM 2604 C C . HIS A 1 352 ? -9.953 18.815 10.941 1.00 92.12 352 HIS A C 1
ATOM 2606 O O . HIS A 1 352 ? -10.816 19.046 11.787 1.00 92.12 352 HIS A O 1
ATOM 2612 N N . ALA A 1 353 ? -10.261 18.511 9.679 1.00 94.19 353 ALA A N 1
ATOM 2613 C CA . ALA A 1 353 ? -11.648 18.270 9.283 1.00 94.19 353 ALA A CA 1
ATOM 2614 C C . ALA A 1 353 ? -12.131 16.916 9.832 1.00 94.19 353 ALA A C 1
ATOM 2616 O O . ALA A 1 353 ? -13.177 16.854 10.481 1.00 94.19 353 ALA A O 1
ATOM 2617 N N . ILE A 1 354 ? -11.330 15.859 9.648 1.00 96.81 354 ILE A N 1
ATOM 2618 C CA . ILE A 1 354 ? -11.553 14.537 10.244 1.00 96.81 354 ILE A CA 1
ATOM 2619 C C . ILE A 1 354 ? -10.289 14.073 10.973 1.00 96.81 354 ILE A C 1
ATOM 2621 O O . ILE A 1 354 ? -9.190 14.106 10.415 1.00 96.81 354 ILE A O 1
ATOM 2625 N N . GLU A 1 355 ? -10.441 13.605 12.210 1.00 95.62 355 GLU A N 1
ATOM 2626 C CA . GLU A 1 355 ? -9.356 12.994 12.982 1.00 95.62 355 GLU A CA 1
ATOM 2627 C C . GLU A 1 355 ? -9.781 11.624 13.516 1.00 95.62 355 GLU A C 1
ATOM 2629 O O . GLU A 1 355 ? -10.644 11.527 14.385 1.00 95.62 355 GLU A O 1
ATOM 2634 N N . VAL A 1 356 ? -9.145 10.576 12.996 1.00 97.69 356 VAL A N 1
ATOM 2635 C CA . VAL A 1 356 ? -9.265 9.195 13.465 1.00 97.69 356 VAL A CA 1
ATOM 2636 C C . VAL A 1 356 ? -8.146 8.955 14.468 1.00 97.69 356 VAL A C 1
ATOM 2638 O O . VAL A 1 356 ? -6.971 9.103 14.119 1.00 97.69 356 VAL A O 1
ATOM 2641 N N . ARG A 1 357 ? -8.483 8.628 15.717 1.00 95.88 357 ARG A N 1
ATOM 2642 C CA . ARG A 1 357 ? -7.478 8.447 16.772 1.00 95.88 357 ARG A CA 1
ATOM 2643 C C . ARG A 1 357 ? -7.746 7.226 17.633 1.00 95.88 357 ARG A C 1
ATOM 2645 O O . ARG A 1 357 ? -8.887 7.020 18.037 1.00 95.88 357 ARG A O 1
ATOM 2652 N N . TYR A 1 358 ? -6.682 6.486 17.970 1.00 95.00 358 TYR A N 1
ATOM 2653 C CA . TYR A 1 358 ? -6.755 5.270 18.789 1.00 95.00 358 TYR A CA 1
ATOM 2654 C C . TYR A 1 358 ? -7.861 4.339 18.291 1.00 95.00 358 TYR A C 1
ATOM 2656 O O . TYR A 1 358 ? -8.677 3.846 19.065 1.00 95.00 358 TYR A O 1
ATOM 2664 N N . ALA A 1 359 ? -7.943 4.177 16.975 1.00 94.56 359 ALA A N 1
ATOM 2665 C CA . ALA A 1 359 ? -8.983 3.401 16.327 1.00 94.56 359 ALA A CA 1
ATOM 2666 C C . ALA A 1 359 ? -8.384 2.170 15.650 1.00 94.56 359 ALA A C 1
ATOM 2668 O O . ALA A 1 359 ? -7.207 2.152 15.286 1.00 94.56 359 ALA A O 1
ATOM 2669 N N . VAL A 1 360 ? -9.209 1.147 15.481 1.00 93.69 360 VAL A N 1
ATOM 2670 C CA . VAL A 1 360 ? -8.890 -0.094 14.787 1.00 93.69 360 VAL A CA 1
ATOM 2671 C C . VAL A 1 360 ? -9.957 -0.324 13.727 1.00 93.69 360 VAL A C 1
ATOM 2673 O O . VAL A 1 360 ? -11.145 -0.199 14.019 1.00 93.69 360 VAL A O 1
ATOM 2676 N N . ASN A 1 361 ? -9.553 -0.641 12.497 1.00 90.94 361 ASN A N 1
ATOM 2677 C CA . ASN A 1 361 ? -10.484 -0.990 11.417 1.00 90.94 361 ASN A CA 1
ATOM 2678 C C . ASN A 1 361 ? -11.616 0.046 11.214 1.00 90.94 361 ASN A C 1
ATOM 2680 O O . ASN A 1 361 ? -12.786 -0.288 11.070 1.00 90.94 361 ASN A O 1
ATOM 2684 N N . THR A 1 362 ? -11.281 1.336 11.298 1.00 94.44 362 THR A N 1
ATOM 2685 C CA . THR A 1 362 ? -12.242 2.439 11.154 1.00 94.44 362 THR A CA 1
ATOM 2686 C C . THR A 1 362 ? -12.095 3.099 9.788 1.00 94.44 362 THR A C 1
ATOM 2688 O O . THR A 1 362 ? -10.978 3.393 9.357 1.00 94.44 362 THR A O 1
ATOM 2691 N N . HIS A 1 363 ? -13.212 3.354 9.103 1.00 95.69 363 HIS A N 1
ATOM 2692 C CA . HIS A 1 363 ? -13.203 3.701 7.678 1.00 95.69 363 HIS A CA 1
ATOM 2693 C C . HIS A 1 363 ? -13.896 5.032 7.370 1.00 95.69 363 HIS A C 1
ATOM 2695 O O . HIS A 1 363 ? -15.027 5.282 7.786 1.00 95.69 363 HIS A O 1
ATOM 2701 N N . ILE A 1 364 ? -13.231 5.872 6.578 1.00 97.94 364 ILE A N 1
ATOM 2702 C CA . ILE A 1 364 ? -13.778 7.105 6.004 1.00 97.94 364 ILE A CA 1
ATOM 2703 C C . ILE A 1 364 ? -14.048 6.859 4.522 1.00 97.94 364 ILE A C 1
ATOM 2705 O O . ILE A 1 364 ? -13.135 6.526 3.775 1.00 97.94 364 ILE A O 1
ATOM 2709 N N . VAL A 1 365 ? -15.289 7.001 4.076 1.00 95.75 365 VAL A N 1
ATOM 2710 C CA . VAL A 1 365 ? -15.706 6.495 2.762 1.00 95.75 365 VAL A CA 1
ATOM 2711 C C . VAL A 1 365 ? -16.547 7.536 2.025 1.00 95.75 365 VAL A C 1
ATOM 2713 O O . VAL A 1 365 ? -17.356 8.234 2.638 1.00 95.75 365 VAL A O 1
ATOM 2716 N N . ASP A 1 366 ? -16.361 7.665 0.709 1.00 91.81 366 ASP A N 1
ATOM 2717 C CA . ASP A 1 366 ? -17.186 8.521 -0.162 1.00 91.81 366 ASP A CA 1
ATOM 2718 C C . ASP A 1 366 ? -17.247 9.984 0.328 1.00 91.81 366 ASP A C 1
ATOM 2720 O O . ASP A 1 366 ? -18.303 10.617 0.382 1.00 91.81 366 ASP A O 1
ATOM 2724 N N . THR A 1 367 ? -16.090 10.516 0.739 1.00 94.56 367 THR A N 1
ATOM 2725 C CA . THR A 1 367 ? -15.973 11.806 1.439 1.00 94.56 367 THR A CA 1
ATOM 2726 C C . THR A 1 367 ? -15.349 12.894 0.565 1.00 94.56 367 THR A C 1
ATOM 2728 O O . THR A 1 367 ? -14.360 12.677 -0.136 1.00 94.56 367 THR A O 1
ATOM 2731 N N . ARG A 1 368 ? -15.898 14.110 0.644 1.00 96.25 368 ARG A N 1
ATOM 2732 C CA . ARG A 1 368 ? -15.434 15.304 -0.069 1.00 96.25 368 ARG A CA 1
ATOM 2733 C C . ARG A 1 368 ? -15.233 16.470 0.898 1.00 96.25 368 ARG A C 1
ATOM 2735 O O . ARG A 1 368 ? -16.184 16.884 1.551 1.00 96.25 368 ARG A O 1
ATOM 2742 N N . ILE A 1 369 ? -14.020 17.017 0.971 1.00 95.62 369 ILE A N 1
ATOM 2743 C CA . ILE A 1 369 ? -13.647 18.141 1.844 1.00 95.62 369 ILE A CA 1
ATOM 2744 C C . ILE A 1 369 ? -13.049 19.258 0.983 1.00 95.62 369 ILE A C 1
ATOM 2746 O O . ILE A 1 369 ? -11.932 19.154 0.482 1.00 95.62 369 ILE A O 1
ATOM 2750 N N . GLU A 1 370 ? -13.785 20.351 0.814 1.00 93.88 370 GLU A N 1
ATOM 2751 C CA . GLU A 1 370 ? -13.423 21.435 -0.102 1.00 93.88 370 GLU A CA 1
ATOM 2752 C C . GLU A 1 370 ? -13.248 22.762 0.627 1.00 93.88 370 GLU A C 1
ATOM 2754 O O . GLU A 1 370 ? -14.143 23.223 1.339 1.00 93.88 370 GLU A O 1
ATOM 2759 N N . GLY A 1 371 ? -12.120 23.422 0.392 1.00 90.94 371 GLY A N 1
ATOM 2760 C CA . GLY A 1 371 ? -11.858 24.759 0.898 1.00 90.94 371 GLY A CA 1
ATOM 2761 C C . GLY A 1 371 ? -11.686 25.836 -0.163 1.00 90.94 371 GLY A C 1
ATOM 2762 O O . GLY A 1 371 ? -11.640 25.567 -1.364 1.00 90.94 371 GLY A O 1
ATOM 2763 N N . GLY A 1 372 ? -11.578 27.075 0.316 1.00 85.94 372 GLY A N 1
ATOM 2764 C CA . GLY A 1 372 ? -11.355 28.275 -0.491 1.00 85.94 372 GLY A CA 1
ATOM 2765 C C . GLY A 1 372 ? -9.890 28.587 -0.819 1.00 85.94 372 GLY A C 1
ATOM 2766 O O . GLY A 1 372 ? -9.652 29.523 -1.575 1.00 85.94 372 GLY A O 1
ATOM 2767 N N . GLY A 1 373 ? -8.925 27.828 -0.287 1.00 83.56 373 GLY A N 1
ATOM 2768 C CA . GLY A 1 373 ? -7.488 28.038 -0.518 1.00 83.56 373 GLY A CA 1
ATOM 2769 C C . GLY A 1 373 ? -6.824 28.965 0.503 1.00 83.56 373 GLY A C 1
ATOM 2770 O O . GLY A 1 373 ? -7.459 29.392 1.465 1.00 83.56 373 GLY A O 1
ATOM 2771 N N . ASN A 1 374 ? -5.535 29.254 0.301 1.00 80.88 374 ASN A N 1
ATOM 2772 C CA . ASN A 1 374 ? -4.690 29.980 1.255 1.00 80.88 374 ASN A CA 1
ATOM 2773 C C . ASN A 1 374 ? -5.255 31.372 1.602 1.00 80.88 374 ASN A C 1
ATOM 2775 O O . ASN A 1 374 ? -5.543 32.172 0.713 1.00 80.88 374 ASN A O 1
ATOM 2779 N N . GLY A 1 375 ? -5.437 31.654 2.893 1.00 80.38 375 GLY A N 1
ATOM 2780 C CA . GLY A 1 375 ? -6.107 32.854 3.408 1.00 80.38 375 GLY A CA 1
ATOM 2781 C C . GLY A 1 375 ? -7.635 32.867 3.242 1.00 80.38 375 GLY A C 1
ATOM 2782 O O . GLY A 1 375 ? -8.285 33.827 3.651 1.00 80.38 375 GLY A O 1
ATOM 2783 N N . GLY A 1 376 ? -8.219 31.827 2.640 1.00 85.62 376 GLY A N 1
ATOM 2784 C CA . GLY A 1 376 ? -9.655 31.647 2.449 1.00 85.62 376 GLY A CA 1
ATOM 2785 C C . GLY A 1 376 ? -10.315 30.792 3.535 1.00 85.62 376 GLY A C 1
ATOM 2786 O O . GLY A 1 376 ? -9.679 30.269 4.449 1.00 85.62 376 GLY A O 1
ATOM 2787 N N . VAL A 1 377 ? -11.634 30.620 3.423 1.00 87.88 377 VAL A N 1
ATOM 2788 C CA . VAL A 1 377 ? -12.416 29.774 4.339 1.00 87.88 377 VAL A CA 1
ATOM 2789 C C . VAL A 1 377 ? -12.157 28.297 4.046 1.00 87.88 377 VAL A C 1
ATOM 2791 O O . VAL A 1 377 ? -12.422 27.816 2.944 1.00 87.88 377 VAL A O 1
ATOM 2794 N N . SER A 1 378 ? -11.591 27.575 5.010 1.00 88.19 378 SER A N 1
ATOM 2795 C CA . SER A 1 378 ? -11.284 26.146 4.899 1.00 88.19 378 SER A CA 1
ATOM 2796 C C . SER A 1 378 ? -10.823 25.581 6.247 1.00 88.19 378 SER A C 1
ATOM 2798 O O . SER A 1 378 ? -10.595 26.331 7.204 1.00 88.19 378 SER A O 1
ATOM 2800 N N . TRP A 1 379 ? -10.601 24.270 6.275 1.00 89.19 379 TRP A N 1
ATOM 2801 C CA . TRP A 1 379 ? -9.809 23.594 7.292 1.00 89.19 379 TRP A CA 1
ATOM 2802 C C . TRP A 1 379 ? -8.358 24.087 7.263 1.00 89.19 379 TRP A C 1
ATOM 2804 O O . TRP A 1 379 ? -7.831 24.455 6.210 1.00 89.19 379 TRP A O 1
ATOM 2814 N N . SER A 1 380 ? -7.712 24.127 8.426 1.00 88.88 380 SER A N 1
ATOM 2815 C CA . SER A 1 380 ? -6.379 24.736 8.580 1.00 88.88 380 SER A CA 1
ATOM 2816 C C . SER A 1 380 ? -5.295 23.721 8.953 1.00 88.88 380 SER A C 1
ATOM 2818 O O . SER A 1 380 ? -4.128 23.900 8.614 1.00 88.88 380 SER A O 1
ATOM 2820 N N . GLY A 1 381 ? -5.662 22.640 9.640 1.00 91.06 381 GLY A N 1
ATOM 2821 C CA . GLY A 1 381 ? -4.774 21.554 10.029 1.00 91.06 381 GLY A CA 1
ATOM 2822 C C . GLY A 1 381 ? -4.633 20.515 8.926 1.00 91.06 381 GLY A C 1
ATOM 2823 O O . GLY A 1 381 ? -3.746 20.627 8.086 1.00 91.06 381 GLY A O 1
ATOM 2824 N N . HIS A 1 382 ? -5.461 19.468 8.992 1.00 94.50 382 HIS A N 1
ATOM 2825 C CA . HIS A 1 382 ? -5.401 18.317 8.086 1.00 94.50 382 HIS A CA 1
ATOM 2826 C C . HIS A 1 382 ? -6.800 18.005 7.549 1.00 94.50 382 HIS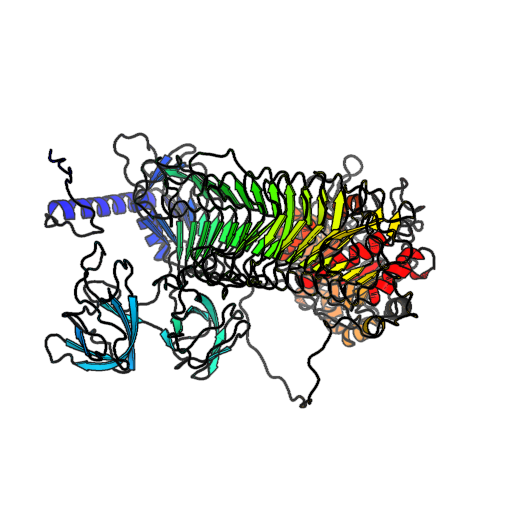 A C 1
ATOM 2828 O O . HIS A 1 382 ? -7.770 18.140 8.298 1.00 94.50 382 HIS A O 1
ATOM 2834 N N . GLY A 1 383 ? -6.917 17.563 6.298 1.00 95.94 383 GLY A N 1
ATOM 2835 C CA . GLY A 1 383 ? -8.180 17.067 5.757 1.00 95.94 383 GLY A CA 1
ATOM 2836 C C . GLY A 1 383 ? -8.620 15.809 6.504 1.00 95.94 383 GLY A C 1
ATOM 2837 O O . GLY A 1 383 ? -9.657 15.806 7.165 1.00 95.94 383 GLY A O 1
ATOM 2838 N N . ILE A 1 384 ? -7.791 14.765 6.468 1.00 98.12 384 ILE A N 1
ATOM 2839 C CA . ILE A 1 384 ? -7.980 13.539 7.253 1.00 98.12 384 ILE A CA 1
ATOM 2840 C C . ILE A 1 384 ? -6.673 13.199 7.963 1.00 98.12 384 ILE A C 1
ATOM 2842 O O . ILE A 1 384 ? -5.604 13.179 7.355 1.00 98.12 384 ILE A O 1
ATOM 2846 N N . ARG A 1 385 ? -6.748 12.896 9.257 1.00 97.75 385 ARG A N 1
ATOM 2847 C CA . ARG A 1 385 ? -5.590 12.447 10.029 1.00 97.75 385 ARG A CA 1
ATOM 2848 C C . ARG A 1 385 ? -5.881 11.139 10.746 1.00 97.75 385 ARG A C 1
ATOM 2850 O O . ARG A 1 385 ? -6.776 11.101 11.582 1.00 97.75 385 ARG A O 1
ATOM 2857 N N . PHE A 1 386 ? -5.068 10.123 10.480 1.00 98.12 386 PHE A N 1
ATOM 2858 C CA . PHE A 1 386 ? -4.956 8.929 11.314 1.00 98.12 386 PHE A CA 1
ATOM 2859 C C . PHE A 1 386 ? -3.877 9.176 12.364 1.00 98.12 386 PHE A C 1
ATOM 2861 O O . PHE A 1 386 ? -2.756 9.555 12.023 1.00 98.12 386 PHE A O 1
ATOM 2868 N N . THR A 1 387 ? -4.221 9.023 13.638 1.00 95.56 387 THR A N 1
ATOM 2869 C CA . THR A 1 387 ? -3.302 9.214 14.763 1.00 95.56 387 THR A CA 1
ATOM 2870 C C . THR A 1 387 ? -3.311 7.973 15.628 1.00 95.56 387 THR A C 1
ATOM 2872 O O . THR A 1 387 ? -4.365 7.612 16.149 1.00 95.56 387 THR A O 1
ATOM 2875 N N . ASP A 1 388 ? -2.150 7.348 15.804 1.00 95.38 388 ASP A N 1
ATOM 2876 C CA . ASP A 1 388 ? -1.965 6.210 16.698 1.00 95.38 388 ASP A CA 1
ATOM 2877 C C . ASP A 1 388 ? -3.093 5.171 16.517 1.00 95.38 388 ASP A C 1
ATOM 2879 O O . ASP A 1 388 ? -3.821 4.849 17.454 1.00 95.38 388 ASP A O 1
ATOM 2883 N N . SER A 1 389 ? -3.335 4.754 15.270 1.00 97.44 389 SER A N 1
ATOM 2884 C CA . SER A 1 389 ? -4.451 3.881 14.872 1.00 97.44 389 SER A CA 1
ATOM 2885 C C . SER A 1 389 ? -3.956 2.686 14.056 1.00 97.44 389 SER A C 1
ATOM 2887 O O . SER A 1 389 ? -2.879 2.752 13.468 1.00 97.44 389 SER A O 1
ATOM 2889 N N . LEU A 1 390 ? -4.747 1.615 14.008 1.00 97.31 390 LEU A N 1
ATOM 2890 C CA . LEU A 1 390 ? -4.412 0.346 13.361 1.00 97.31 390 LEU A CA 1
ATOM 2891 C C . LEU A 1 390 ? -5.419 0.009 12.255 1.00 97.31 390 LEU A C 1
ATOM 2893 O O . LEU A 1 390 ? -6.626 0.015 12.491 1.00 97.31 390 LEU A O 1
ATOM 2897 N N . HIS A 1 391 ? -4.943 -0.305 11.050 1.00 93.75 391 HIS A N 1
ATOM 2898 C CA . HIS A 1 391 ? -5.782 -0.802 9.942 1.00 93.75 391 HIS A CA 1
ATOM 2899 C C . HIS A 1 391 ? -6.999 0.081 9.597 1.00 93.75 391 HIS A C 1
ATOM 2901 O O . HIS A 1 391 ? -8.019 -0.398 9.107 1.00 93.75 391 HIS A O 1
ATOM 2907 N N . CYS A 1 392 ? -6.922 1.384 9.864 1.00 97.19 392 CYS A N 1
ATOM 2908 C CA . CYS A 1 392 ? -7.967 2.336 9.490 1.00 97.19 392 CYS A CA 1
ATOM 2909 C C . CYS A 1 392 ? -7.781 2.794 8.042 1.00 97.19 392 CYS A C 1
ATOM 2911 O O . CYS A 1 392 ? -6.662 2.765 7.526 1.00 97.19 392 CYS A O 1
ATOM 2913 N N . SER A 1 393 ? -8.850 3.247 7.384 1.00 97.62 393 SER A N 1
ATOM 2914 C CA . SER A 1 393 ? -8.744 3.655 5.981 1.00 97.62 393 SER A CA 1
ATOM 2915 C C . SER A 1 393 ? -9.531 4.894 5.579 1.00 97.62 393 SER A C 1
ATOM 2917 O O . SER A 1 393 ? -10.483 5.298 6.247 1.00 97.62 393 SER A O 1
ATOM 2919 N N . ALA A 1 394 ? -9.116 5.502 4.462 1.00 97.69 394 ALA A N 1
ATOM 2920 C CA . ALA A 1 394 ? -9.911 6.476 3.719 1.00 97.69 394 ALA A CA 1
ATOM 2921 C C . ALA A 1 394 ? -10.051 6.051 2.250 1.00 97.69 394 ALA A C 1
ATOM 2923 O O . ALA A 1 394 ? -9.059 5.780 1.580 1.00 97.69 394 ALA A O 1
ATOM 2924 N N . GLN A 1 395 ? -11.276 5.994 1.738 1.00 95.12 395 GLN A N 1
ATOM 2925 C CA . GLN A 1 395 ? -11.579 5.431 0.423 1.00 95.12 395 GLN A CA 1
ATOM 2926 C C . GLN A 1 395 ? -12.473 6.360 -0.393 1.00 95.12 395 GLN A C 1
ATOM 2928 O O . GLN A 1 395 ? -13.422 6.932 0.151 1.00 95.12 395 GLN A O 1
ATOM 2933 N N . ARG A 1 396 ? -12.214 6.434 -1.705 1.00 89.12 396 ARG A N 1
ATOM 2934 C CA . ARG A 1 396 ? -13.070 7.096 -2.704 1.00 89.12 396 ARG A CA 1
ATOM 2935 C C . ARG A 1 396 ? -13.441 8.517 -2.300 1.00 89.12 396 ARG A C 1
ATOM 2937 O O . ARG A 1 396 ? -14.562 8.795 -1.881 1.00 89.12 396 ARG A O 1
ATOM 2944 N N . GLY A 1 397 ? -12.508 9.450 -2.411 1.00 94.00 397 GLY A N 1
ATOM 2945 C CA . GLY A 1 397 ? -12.788 10.799 -1.939 1.00 94.00 397 GLY A CA 1
ATOM 2946 C C . GLY A 1 397 ? -11.936 11.894 -2.537 1.00 94.00 397 GLY A C 1
ATOM 2947 O O . GLY A 1 397 ? -11.097 11.680 -3.410 1.00 94.00 397 GLY A O 1
ATOM 2948 N N . PHE A 1 398 ? -12.214 13.111 -2.082 1.00 96.62 398 PHE A N 1
ATOM 2949 C CA . PHE A 1 398 ? -11.586 14.317 -2.598 1.00 96.62 398 PHE A CA 1
ATOM 2950 C C . PHE A 1 398 ? -11.311 15.325 -1.484 1.00 96.62 398 PHE A C 1
ATOM 2952 O O . PHE A 1 398 ? -12.227 15.694 -0.749 1.00 96.62 398 PHE A O 1
ATOM 2959 N N . ILE A 1 399 ? -10.077 15.817 -1.384 1.00 97.06 399 ILE A N 1
ATOM 2960 C CA . ILE A 1 399 ? -9.690 16.908 -0.480 1.00 97.06 399 ILE A CA 1
ATOM 2961 C C . ILE A 1 399 ? -9.045 18.022 -1.294 1.00 97.06 399 ILE A C 1
ATOM 2963 O O . ILE A 1 399 ? -8.164 17.768 -2.112 1.00 97.06 399 ILE A O 1
ATOM 2967 N N . SER A 1 400 ? -9.432 19.272 -1.046 1.00 94.81 400 SER A N 1
ATOM 2968 C CA . SER A 1 400 ? -8.789 20.402 -1.717 1.00 94.81 400 SER A CA 1
ATOM 2969 C C . SER A 1 400 ? -8.680 21.659 -0.870 1.00 94.81 400 SER A C 1
ATOM 2971 O O . SER A 1 400 ? -9.614 21.990 -0.135 1.00 94.81 400 SER A O 1
ATOM 2973 N N . ASN A 1 401 ? -7.616 22.425 -1.124 1.00 91.25 401 ASN A N 1
ATOM 2974 C CA . ASN A 1 401 ? -7.510 23.857 -0.828 1.00 91.25 401 ASN A CA 1
ATOM 2975 C C . ASN A 1 401 ? -7.668 24.221 0.667 1.00 91.25 401 ASN A C 1
ATOM 2977 O O . ASN A 1 401 ? -8.646 24.876 1.048 1.00 91.25 401 ASN A O 1
ATOM 2981 N N . PRO A 1 402 ? -6.720 23.829 1.535 1.00 91.69 402 PRO A N 1
ATOM 2982 C CA . PRO A 1 402 ? -6.672 24.301 2.920 1.00 91.69 402 PRO A CA 1
ATOM 2983 C C . PRO A 1 402 ? -6.573 25.821 3.034 1.00 91.69 402 PRO A C 1
ATOM 2985 O O . PRO A 1 402 ? -6.155 26.504 2.100 1.00 91.69 402 PRO A O 1
ATOM 2988 N N . SER A 1 403 ? -6.907 26.341 4.215 1.00 89.00 403 SER A N 1
ATOM 2989 C CA . SER A 1 403 ? -6.886 27.780 4.504 1.00 89.00 403 SER A CA 1
ATOM 2990 C C . SER A 1 403 ? -5.485 28.301 4.784 1.00 89.00 403 SER A C 1
ATOM 2992 O O . SER A 1 403 ? -5.246 29.493 4.630 1.00 89.00 403 SER A O 1
ATOM 2994 N N . LEU A 1 404 ? -4.555 27.433 5.185 1.00 86.12 404 LEU A N 1
ATOM 2995 C CA . LEU A 1 404 ? -3.185 27.798 5.530 1.00 86.12 404 LEU A CA 1
ATOM 2996 C C . LEU A 1 404 ? -2.194 26.799 4.941 1.00 86.12 404 LEU A C 1
ATOM 2998 O O . LEU A 1 404 ? -2.416 25.592 4.991 1.00 86.12 404 LEU A O 1
ATOM 3002 N N . LEU A 1 405 ? -1.066 27.311 4.453 1.00 85.50 405 LEU A N 1
ATOM 3003 C CA . LEU A 1 405 ? 0.027 26.533 3.859 1.00 85.50 405 LEU A CA 1
ATOM 3004 C C . LEU A 1 405 ? 1.348 26.737 4.616 1.00 85.50 405 LEU A C 1
ATOM 3006 O O . LEU A 1 405 ? 2.406 26.936 4.026 1.00 85.50 405 LEU A O 1
ATOM 3010 N N . VAL A 1 406 ? 1.293 26.699 5.947 1.00 84.25 406 VAL A N 1
ATOM 3011 C CA . VAL A 1 406 ? 2.461 26.887 6.826 1.00 84.25 406 VAL A CA 1
ATOM 3012 C C . VAL A 1 406 ? 2.884 25.576 7.496 1.00 84.25 406 VAL A C 1
ATOM 3014 O O . VAL A 1 406 ? 2.218 24.551 7.371 1.00 84.25 406 VAL A O 1
ATOM 3017 N N . ALA A 1 407 ? 4.016 25.581 8.202 1.00 80.94 407 ALA A N 1
ATOM 3018 C CA . ALA A 1 407 ? 4.494 24.404 8.925 1.00 80.94 407 ALA A CA 1
ATOM 3019 C C . ALA A 1 407 ? 3.420 23.844 9.881 1.00 80.94 407 ALA A C 1
ATOM 3021 O O . ALA A 1 407 ? 2.807 24.586 10.648 1.00 80.94 407 ALA A O 1
ATOM 3022 N N . GLY A 1 408 ? 3.186 22.530 9.822 1.00 79.44 408 GLY A N 1
ATOM 3023 C CA . GLY A 1 408 ? 2.163 21.849 10.623 1.00 79.44 408 GLY A CA 1
ATOM 3024 C C . GLY A 1 408 ? 0.720 22.091 10.166 1.00 79.44 408 GLY A C 1
ATOM 3025 O O . GLY A 1 408 ? -0.197 21.823 10.946 1.00 79.44 408 GLY A O 1
ATOM 3026 N N . ARG A 1 409 ? 0.502 22.665 8.974 1.00 88.56 409 ARG A N 1
ATOM 3027 C CA . ARG A 1 409 ? -0.809 23.108 8.474 1.00 88.56 409 ARG A CA 1
ATOM 3028 C C . ARG A 1 409 ? -0.994 22.804 6.987 1.00 88.56 409 ARG A C 1
ATOM 3030 O O . ARG A 1 409 ? -0.031 22.744 6.222 1.00 88.56 409 ARG A O 1
ATOM 3037 N N . GLY A 1 410 ? -2.254 22.660 6.587 1.00 90.25 410 GLY A N 1
ATOM 3038 C CA . GLY A 1 410 ? -2.660 22.473 5.199 1.00 90.25 410 GLY A CA 1
ATOM 3039 C C . GLY A 1 410 ? -2.325 21.110 4.607 1.00 90.25 410 GLY A C 1
ATOM 3040 O O . GLY A 1 410 ? -1.940 21.038 3.441 1.00 90.25 410 GLY A O 1
ATOM 3041 N N . TYR A 1 411 ? -2.407 20.037 5.393 1.00 95.06 411 TYR A N 1
ATOM 3042 C CA . TYR A 1 411 ? -2.084 18.682 4.934 1.00 95.06 411 TYR A CA 1
ATOM 3043 C C . TYR A 1 411 ? -3.326 17.941 4.449 1.00 95.06 411 TYR A C 1
ATOM 3045 O O . TYR A 1 411 ? -4.346 17.970 5.123 1.00 95.06 411 TYR A O 1
ATOM 3053 N N . GLY A 1 412 ? -3.263 17.258 3.311 1.00 97.38 412 GLY A N 1
ATOM 3054 C CA . GLY A 1 412 ? -4.401 16.501 2.793 1.00 97.38 412 GLY A CA 1
ATOM 3055 C C . GLY A 1 412 ? -4.773 15.337 3.708 1.00 97.38 412 GLY A C 1
ATOM 3056 O O . GLY A 1 412 ? -5.658 15.460 4.557 1.00 97.38 412 GLY A O 1
ATOM 3057 N N . ILE A 1 413 ? -4.082 14.212 3.540 1.00 98.50 413 ILE A N 1
ATOM 3058 C CA . ILE A 1 413 ? -4.225 13.020 4.375 1.00 98.50 413 ILE A CA 1
ATOM 3059 C C . ILE A 1 413 ? -2.897 12.717 5.054 1.00 98.50 413 ILE A C 1
ATOM 3061 O O . ILE A 1 413 ? -1.838 12.829 4.439 1.00 98.50 413 ILE A O 1
ATOM 3065 N N . SER A 1 414 ? -2.939 12.333 6.328 1.00 98.06 414 SER A N 1
ATOM 3066 C CA . SER A 1 414 ? -1.720 11.994 7.054 1.00 98.06 414 SER A CA 1
ATOM 3067 C C . SER A 1 414 ? -1.848 10.812 8.005 1.00 98.06 414 SER A C 1
ATOM 3069 O O . SER A 1 414 ? -2.862 10.691 8.696 1.00 98.06 414 SER A O 1
ATOM 3071 N N . PHE A 1 415 ? -0.763 10.053 8.133 1.00 97.94 415 PHE A N 1
ATOM 3072 C CA . PHE A 1 415 ? -0.568 8.975 9.098 1.00 97.94 415 PHE A CA 1
ATOM 3073 C C . PHE A 1 415 ? 0.421 9.429 10.173 1.00 97.94 415 PHE A C 1
ATOM 3075 O O . PHE A 1 415 ? 1.543 9.808 9.861 1.00 97.94 415 PHE A O 1
ATOM 3082 N N . TYR A 1 416 ? -0.000 9.431 11.435 1.00 94.25 416 TYR A N 1
ATOM 3083 C CA . TYR A 1 416 ? 0.820 9.840 12.578 1.00 94.25 416 TYR A CA 1
ATOM 3084 C C . TYR A 1 416 ? 0.913 8.683 13.563 1.00 94.25 416 TYR A C 1
ATOM 3086 O O . TYR A 1 416 ? -0.105 8.358 14.172 1.00 94.25 416 TYR A O 1
ATOM 3094 N N . GLY A 1 417 ? 2.088 8.058 13.703 1.00 92.44 417 GLY A N 1
ATOM 3095 C CA . GLY A 1 417 ? 2.297 6.916 14.615 1.00 92.44 417 GLY A CA 1
ATOM 3096 C C . GLY A 1 417 ? 1.290 5.776 14.431 1.00 92.44 417 GLY A C 1
ATOM 3097 O O . GLY A 1 417 ? 0.958 5.072 15.378 1.00 92.44 417 GLY A O 1
ATOM 3098 N N . SER A 1 418 ? 0.703 5.684 13.236 1.00 97.00 418 SER A N 1
ATOM 3099 C CA . SER A 1 418 ? -0.322 4.701 12.891 1.00 97.00 418 SER A CA 1
ATOM 3100 C C . SER A 1 418 ? 0.317 3.525 12.170 1.00 97.00 418 SER A C 1
ATOM 3102 O O . SER A 1 418 ? 1.331 3.703 11.495 1.00 97.00 418 SER A O 1
ATOM 3104 N N . THR A 1 419 ? -0.305 2.356 12.289 1.00 97.75 419 THR A N 1
ATOM 3105 C CA . THR A 1 419 ? 0.220 1.090 11.780 1.00 97.75 419 THR A CA 1
ATOM 3106 C C . THR A 1 419 ? -0.771 0.459 10.807 1.00 97.75 419 THR A C 1
ATOM 3108 O O . THR A 1 419 ? -1.953 0.305 11.117 1.00 97.75 419 THR A O 1
ATOM 3111 N N . GLY A 1 420 ? -0.319 0.124 9.599 1.00 94.06 420 GLY A N 1
ATOM 3112 C CA . GLY A 1 420 ? -1.135 -0.580 8.603 1.00 94.06 420 GLY A CA 1
ATOM 3113 C C . GLY A 1 420 ? -2.395 0.168 8.132 1.00 94.06 420 GLY A C 1
ATOM 3114 O O . GLY A 1 420 ? -3.305 -0.443 7.575 1.00 94.06 420 GLY A O 1
ATOM 3115 N N . CYS A 1 421 ? -2.498 1.477 8.377 1.00 97.94 421 CYS A N 1
ATOM 3116 C CA . CYS A 1 421 ? -3.593 2.303 7.866 1.00 97.94 421 CYS A CA 1
ATOM 3117 C C . CYS A 1 421 ? -3.397 2.596 6.376 1.00 97.94 421 CYS A C 1
ATOM 3119 O O . CYS A 1 421 ? -2.266 2.681 5.904 1.00 97.94 421 CYS A O 1
ATOM 3121 N N . TRP A 1 422 ? -4.476 2.798 5.623 1.00 97.38 422 TRP A N 1
ATOM 3122 C CA . TRP A 1 422 ? -4.356 2.933 4.171 1.00 97.38 422 TRP A CA 1
ATOM 3123 C C . TRP A 1 422 ? -5.359 3.881 3.515 1.00 97.38 422 TRP A C 1
ATOM 3125 O O . TRP A 1 422 ? -6.414 4.200 4.057 1.00 97.38 422 TRP A O 1
ATOM 3135 N N . VAL A 1 423 ? -5.026 4.349 2.316 1.00 97.75 423 VAL A N 1
ATOM 3136 C CA . VAL A 1 423 ? -5.881 5.218 1.502 1.00 97.75 423 VAL A CA 1
ATOM 3137 C C . VAL A 1 423 ? -6.033 4.637 0.105 1.00 97.75 423 VAL A C 1
ATOM 3139 O O . VAL A 1 423 ? -5.059 4.134 -0.450 1.00 97.75 423 VAL A O 1
ATOM 3142 N N . GLN A 1 424 ? -7.226 4.732 -0.479 1.00 95.12 424 GLN A N 1
ATOM 3143 C CA . GLN A 1 424 ? -7.480 4.273 -1.844 1.00 95.12 424 GLN A CA 1
ATOM 3144 C C . GLN A 1 424 ? -8.438 5.191 -2.603 1.00 95.12 424 GLN A C 1
ATOM 3146 O O . GLN A 1 424 ? -9.387 5.726 -2.026 1.00 95.12 424 GLN A O 1
ATOM 3151 N N . ASP A 1 425 ? -8.222 5.326 -3.914 1.00 86.06 425 ASP A N 1
ATOM 3152 C CA . ASP A 1 425 ? -9.105 6.057 -4.832 1.00 86.06 425 ASP A CA 1
ATOM 3153 C C . ASP A 1 425 ? -9.360 7.505 -4.380 1.00 86.06 425 ASP A C 1
ATOM 3155 O O . ASP A 1 425 ? -10.477 8.024 -4.462 1.00 86.06 425 ASP A O 1
ATOM 3159 N N . PHE A 1 426 ? -8.330 8.162 -3.844 1.00 94.19 426 PHE A N 1
ATOM 3160 C CA . PHE A 1 426 ? -8.438 9.515 -3.310 1.00 94.19 426 PHE A CA 1
ATOM 3161 C C . PHE A 1 426 ? -7.754 10.537 -4.210 1.00 94.19 426 PHE A C 1
ATOM 3163 O O . PHE A 1 426 ? -6.705 10.288 -4.801 1.00 94.19 426 PHE A O 1
ATOM 3170 N N . ALA A 1 427 ? -8.339 11.726 -4.293 1.00 95.06 427 ALA A N 1
ATOM 3171 C CA . ALA A 1 427 ? -7.773 12.858 -5.008 1.00 95.06 427 ALA A CA 1
ATOM 3172 C C . ALA A 1 427 ? -7.521 14.020 -4.044 1.00 95.06 427 ALA A C 1
ATOM 3174 O O . ALA A 1 427 ? -8.443 14.518 -3.400 1.00 95.06 427 ALA A O 1
ATOM 3175 N N . VAL A 1 428 ? -6.270 14.469 -3.948 1.00 97.06 428 VAL A N 1
ATOM 3176 C CA . VAL A 1 428 ? -5.868 15.545 -3.033 1.00 97.06 428 VAL A CA 1
ATOM 3177 C C . VAL A 1 428 ? -5.229 16.691 -3.804 1.00 97.06 428 VAL A C 1
ATOM 3179 O O . VAL A 1 428 ? -4.298 16.475 -4.579 1.00 97.06 428 VAL A O 1
ATOM 3182 N N . SER A 1 429 ? -5.695 17.922 -3.578 1.00 93.50 429 SER A N 1
ATOM 3183 C CA . SER A 1 429 ? -5.196 19.084 -4.316 1.00 93.50 429 SER A CA 1
ATOM 3184 C C . SER A 1 429 ? -4.964 20.348 -3.487 1.00 93.50 429 SER A C 1
ATOM 3186 O O . SER A 1 429 ? -5.612 20.580 -2.464 1.00 93.50 429 SER A O 1
ATOM 3188 N N . GLY A 1 430 ? -4.011 21.178 -3.922 1.00 89.19 430 GLY A N 1
ATOM 3189 C CA . GLY A 1 430 ? -3.758 22.508 -3.356 1.00 89.19 430 GLY A CA 1
ATOM 3190 C C . GLY A 1 430 ? -3.209 22.500 -1.927 1.00 89.19 430 GLY A C 1
ATOM 3191 O O . GLY A 1 430 ? -3.215 23.536 -1.264 1.00 89.19 430 GLY A O 1
ATOM 3192 N N . CYS A 1 431 ? -2.784 21.337 -1.428 1.00 92.25 431 CYS A N 1
ATOM 3193 C CA . CYS A 1 431 ? -2.296 21.140 -0.066 1.00 92.25 431 CYS A CA 1
ATOM 3194 C C . CYS A 1 431 ? -0.795 21.445 0.047 1.00 92.25 431 CYS A C 1
ATOM 3196 O O . CYS A 1 431 ? -0.062 21.433 -0.940 1.00 92.25 431 CYS A O 1
ATOM 3198 N N . ARG A 1 432 ? -0.310 21.681 1.269 1.00 90.69 432 ARG A N 1
ATOM 3199 C CA . ARG A 1 432 ? 1.128 21.799 1.553 1.00 90.69 432 ARG A CA 1
ATOM 3200 C C . ARG A 1 432 ? 1.827 20.460 1.331 1.00 90.69 432 ARG A C 1
ATOM 3202 O O . ARG A 1 432 ? 2.747 20.378 0.520 1.00 90.69 432 ARG A O 1
ATOM 3209 N N . HIS A 1 433 ? 1.322 19.441 2.020 1.00 93.81 433 HIS A N 1
ATOM 3210 C CA . HIS A 1 433 ? 1.636 18.032 1.810 1.00 93.81 433 HIS A CA 1
ATOM 3211 C C . HIS A 1 433 ? 0.333 17.314 1.488 1.00 93.81 433 HIS A C 1
ATOM 3213 O O . HIS A 1 433 ? -0.640 17.487 2.227 1.00 93.81 433 HIS A O 1
ATOM 3219 N N . SER A 1 434 ? 0.269 16.560 0.399 1.00 96.88 434 SER A N 1
ATOM 3220 C CA . SER A 1 434 ? -0.985 15.897 0.029 1.00 96.88 434 SER A CA 1
ATOM 3221 C C . SER A 1 434 ? -1.189 14.597 0.796 1.00 96.88 434 SER A C 1
ATOM 3223 O O . SER A 1 434 ? -2.236 14.427 1.416 1.00 96.88 434 SER A O 1
ATOM 3225 N N . TYR A 1 435 ? -0.170 13.742 0.821 1.00 98.31 435 TYR A N 1
ATOM 3226 C CA . TYR A 1 435 ? -0.100 12.520 1.612 1.00 98.31 435 TYR A CA 1
ATOM 3227 C C . TYR A 1 435 ? 1.166 12.564 2.465 1.00 98.31 435 TYR A C 1
ATOM 3229 O O . TYR A 1 435 ? 2.264 12.733 1.934 1.00 98.31 435 TYR A O 1
ATOM 3237 N N . LEU A 1 436 ? 1.006 12.454 3.782 1.00 97.38 436 LEU A N 1
ATOM 3238 C CA . LEU A 1 436 ? 2.097 12.603 4.743 1.00 97.38 436 LEU A CA 1
ATOM 3239 C C . LEU A 1 436 ? 2.168 11.407 5.693 1.00 97.38 436 LEU A C 1
ATOM 3241 O O . LEU A 1 436 ? 1.204 11.107 6.396 1.00 97.38 436 LEU A O 1
ATOM 3245 N N . TRP A 1 437 ? 3.336 10.796 5.788 1.00 97.19 437 TRP A N 1
ATOM 3246 C CA . TRP A 1 437 ? 3.686 9.822 6.816 1.00 97.19 437 TRP A CA 1
ATOM 3247 C C . TRP A 1 437 ? 4.578 10.504 7.842 1.00 97.19 437 TRP A C 1
ATOM 3249 O O . TRP A 1 437 ? 5.497 11.228 7.461 1.00 97.19 437 TRP A O 1
ATOM 3259 N N . PHE A 1 438 ? 4.270 10.334 9.129 1.00 92.75 438 PHE A N 1
ATOM 3260 C CA . PHE A 1 438 ? 4.988 11.018 10.195 1.00 92.75 438 PHE A CA 1
ATOM 3261 C C . PHE A 1 438 ? 4.964 10.297 11.543 1.00 92.75 438 PHE A C 1
ATOM 3263 O O . PHE A 1 438 ? 4.089 9.472 11.817 1.00 92.75 438 PHE A O 1
ATOM 3270 N N . ASN A 1 439 ? 5.885 10.698 12.429 1.00 90.25 439 ASN A N 1
ATOM 3271 C CA . ASN A 1 439 ? 6.011 10.218 13.810 1.00 90.25 439 ASN A CA 1
ATOM 3272 C C . ASN A 1 439 ? 6.031 8.684 13.894 1.00 90.25 439 ASN A C 1
ATOM 3274 O O . ASN A 1 439 ? 5.171 8.101 14.556 1.00 90.25 439 ASN A O 1
ATOM 3278 N N . GLY A 1 440 ? 6.948 8.045 13.168 1.00 90.88 440 GLY A N 1
ATOM 3279 C CA . GLY A 1 440 ? 7.080 6.593 13.188 1.00 90.88 440 GLY A CA 1
ATOM 3280 C C . GLY A 1 440 ? 5.905 5.846 12.572 1.00 90.88 440 GLY A C 1
ATOM 3281 O O . GLY A 1 440 ? 5.672 4.700 12.926 1.00 90.88 440 GLY A O 1
ATOM 3282 N N . SER A 1 441 ? 5.107 6.456 11.688 1.00 95.50 441 SER A N 1
ATOM 3283 C CA . SER A 1 441 ? 4.051 5.699 11.005 1.00 95.50 441 SER A CA 1
ATOM 3284 C C . SER A 1 441 ? 4.648 4.504 10.264 1.00 95.50 441 SER A C 1
ATOM 3286 O O . SER A 1 441 ? 5.681 4.647 9.599 1.00 95.50 441 SER A O 1
ATOM 3288 N N . SER A 1 442 ? 3.985 3.355 10.353 1.00 96.06 442 SER A N 1
ATOM 3289 C CA . SER A 1 442 ? 4.535 2.095 9.877 1.00 96.06 442 SER A CA 1
ATOM 3290 C C . SER A 1 442 ? 3.543 1.274 9.065 1.00 96.06 442 SER A C 1
ATOM 3292 O O . SER A 1 442 ? 2.337 1.294 9.321 1.00 96.06 442 SER A O 1
ATOM 3294 N N . ALA A 1 443 ? 4.036 0.569 8.045 1.00 94.56 443 ALA A N 1
ATOM 3295 C CA . ALA A 1 443 ? 3.227 -0.277 7.160 1.00 94.56 443 ALA A CA 1
ATOM 3296 C C . ALA A 1 443 ? 1.993 0.416 6.527 1.00 94.56 443 ALA A C 1
ATOM 3298 O O . ALA A 1 443 ? 1.071 -0.256 6.065 1.00 94.56 443 ALA A O 1
ATOM 3299 N N . CYS A 1 444 ? 1.941 1.753 6.505 1.00 97.75 444 CYS A N 1
ATOM 3300 C CA . CYS A 1 444 ? 0.792 2.505 6.009 1.00 97.75 444 CYS A CA 1
ATOM 3301 C C . CYS A 1 444 ? 0.870 2.713 4.492 1.00 97.75 444 CYS A C 1
ATOM 3303 O O . CYS A 1 444 ? 1.942 2.990 3.951 1.00 97.75 444 CYS A O 1
ATOM 3305 N N . GLY A 1 445 ? -0.275 2.636 3.813 1.00 96.94 445 GLY A N 1
ATOM 3306 C CA . GLY A 1 445 ? -0.353 2.555 2.353 1.00 96.94 445 GLY A CA 1
ATOM 3307 C C . GLY A 1 445 ? -1.172 3.652 1.673 1.00 96.94 445 GLY A C 1
ATOM 3308 O O . GLY A 1 445 ? -2.157 4.140 2.224 1.00 96.94 445 GLY A O 1
ATOM 3309 N N . VAL A 1 446 ? -0.829 3.999 0.431 1.00 98.00 446 VAL A N 1
ATOM 3310 C CA . VAL A 1 446 ? -1.719 4.755 -0.473 1.00 98.00 446 VAL A CA 1
ATOM 3311 C C . VAL A 1 446 ? -1.781 4.065 -1.841 1.00 98.00 446 VAL A C 1
ATOM 3313 O O . VAL A 1 446 ? -0.750 3.862 -2.480 1.00 98.00 446 VAL A O 1
ATOM 3316 N N . VAL A 1 447 ? -2.988 3.730 -2.300 1.00 91.31 447 VAL A N 1
ATOM 3317 C CA . VAL A 1 447 ? -3.270 2.980 -3.539 1.00 91.31 447 VAL A CA 1
ATOM 3318 C C . VAL A 1 447 ? -4.103 3.823 -4.498 1.00 91.31 447 VAL A C 1
ATOM 3320 O O . VAL A 1 447 ? -5.029 4.504 -4.056 1.00 91.31 447 VAL A O 1
ATOM 3323 N N . ASN A 1 448 ? -3.838 3.744 -5.804 1.00 86.25 448 ASN A N 1
ATOM 3324 C CA . ASN A 1 448 ? -4.695 4.300 -6.865 1.00 86.25 448 ASN A CA 1
ATOM 3325 C C . ASN A 1 448 ? -5.196 5.725 -6.573 1.00 86.25 448 ASN A C 1
ATOM 3327 O O . ASN A 1 448 ? -6.366 6.063 -6.747 1.00 86.25 448 ASN A O 1
ATOM 3331 N N . SER A 1 449 ? -4.320 6.550 -6.012 1.00 91.31 449 SER A N 1
ATOM 3332 C CA . SER A 1 449 ? -4.676 7.878 -5.531 1.00 91.31 449 SER A CA 1
ATOM 3333 C C . SER A 1 449 ? -3.847 8.914 -6.255 1.00 91.31 449 SER A C 1
ATOM 3335 O O . SER A 1 449 ? -2.724 8.653 -6.688 1.00 91.31 449 SER A O 1
ATOM 3337 N N . GLN A 1 450 ? -4.405 10.108 -6.380 1.00 96.12 450 GLN A N 1
ATOM 3338 C CA . GLN A 1 450 ? -3.778 11.201 -7.092 1.00 96.12 450 GLN A CA 1
ATOM 3339 C C . GLN A 1 450 ? -3.535 12.395 -6.181 1.00 96.12 450 GLN A C 1
ATOM 3341 O O . GLN A 1 450 ? -4.317 12.697 -5.270 1.00 96.12 450 GLN A O 1
ATOM 3346 N N . SER A 1 451 ? -2.462 13.108 -6.486 1.00 96.38 451 SER A N 1
ATOM 3347 C CA . SER A 1 451 ? -2.219 14.445 -5.999 1.00 96.38 451 SER A CA 1
ATOM 3348 C C . SER A 1 451 ? -2.022 15.433 -7.139 1.00 96.38 451 SER A C 1
ATOM 3350 O O . SER A 1 451 ? -1.360 15.135 -8.135 1.00 96.38 451 SER A O 1
ATOM 3352 N N . GLU A 1 452 ? -2.609 16.618 -6.989 1.00 91.00 452 GLU A N 1
ATOM 3353 C CA . GLU A 1 452 ? -2.506 17.697 -7.965 1.00 91.00 452 GLU A CA 1
ATOM 3354 C C . GLU A 1 452 ? -2.190 19.027 -7.281 1.00 91.00 452 GLU A C 1
ATOM 3356 O O . GLU A 1 452 ? -2.858 19.430 -6.332 1.00 91.00 452 GLU A O 1
ATOM 3361 N N . ASP A 1 453 ? -1.219 19.768 -7.807 1.00 84.88 453 ASP A N 1
ATOM 3362 C CA . ASP A 1 453 ? -0.898 21.119 -7.319 1.00 84.88 453 ASP A CA 1
ATOM 3363 C C . ASP A 1 453 ? -0.569 21.218 -5.808 1.00 84.88 453 ASP A C 1
ATOM 3365 O O . ASP A 1 453 ? -0.975 22.158 -5.125 1.00 84.88 453 ASP A O 1
ATOM 3369 N N . CYS A 1 454 ? 0.171 20.249 -5.259 1.00 88.62 454 CYS A N 1
ATOM 3370 C CA . CYS A 1 454 ? 0.774 20.401 -3.935 1.00 88.62 454 CYS A CA 1
ATOM 3371 C C . CYS A 1 454 ? 1.764 21.587 -3.890 1.00 88.62 454 CYS A C 1
ATOM 3373 O O . CYS A 1 454 ? 2.308 22.016 -4.907 1.00 88.62 454 CYS A O 1
ATOM 3375 N N . ARG A 1 455 ? 2.034 22.131 -2.704 1.00 87.88 455 ARG A N 1
ATOM 3376 C CA . ARG A 1 455 ? 2.903 23.317 -2.549 1.00 87.88 455 ARG A CA 1
ATOM 3377 C C . ARG A 1 455 ? 4.321 22.970 -2.124 1.00 87.88 455 ARG A C 1
ATOM 3379 O O . ARG A 1 455 ? 5.241 23.745 -2.375 1.00 87.88 455 ARG A O 1
ATOM 3386 N N . ILE A 1 456 ? 4.494 21.814 -1.483 1.00 89.56 456 ILE A N 1
ATOM 3387 C CA . ILE A 1 456 ? 5.799 21.305 -1.058 1.00 89.56 456 ILE A CA 1
ATOM 3388 C C . ILE A 1 456 ? 5.994 19.876 -1.536 1.00 89.56 456 ILE A C 1
ATOM 3390 O O . ILE A 1 456 ? 6.974 19.622 -2.228 1.00 89.56 456 ILE A O 1
ATOM 3394 N N . SER A 1 457 ? 5.095 18.958 -1.190 1.00 93.19 457 SER A N 1
ATOM 3395 C CA . SER A 1 457 ? 5.242 17.565 -1.617 1.00 93.19 457 SER A CA 1
ATOM 3396 C C . SER A 1 457 ? 3.922 16.824 -1.759 1.00 93.19 457 SER A C 1
ATOM 3398 O O . SER A 1 457 ? 2.957 17.092 -1.042 1.00 93.19 457 SER A O 1
ATOM 3400 N N . ASP A 1 458 ? 3.864 15.916 -2.732 1.00 96.38 458 ASP A N 1
ATOM 3401 C CA . ASP A 1 458 ? 2.665 15.118 -2.985 1.00 96.38 458 ASP A CA 1
ATOM 3402 C C . ASP A 1 458 ? 2.636 13.898 -2.055 1.00 96.38 458 ASP A C 1
ATOM 3404 O O . ASP A 1 458 ? 1.688 13.751 -1.289 1.00 96.38 458 ASP A O 1
ATOM 3408 N N . TYR A 1 459 ? 3.694 13.085 -2.060 1.00 97.88 459 TYR A N 1
ATOM 3409 C CA . TYR A 1 459 ? 3.871 11.916 -1.195 1.00 97.88 459 TYR A CA 1
ATOM 3410 C C . TYR A 1 459 ? 5.134 12.105 -0.352 1.00 97.88 459 TYR A C 1
ATOM 3412 O O . TYR A 1 459 ? 6.244 12.127 -0.886 1.00 97.88 459 TYR A O 1
ATOM 3420 N N . ASP A 1 460 ? 4.956 12.304 0.953 1.00 96.06 460 ASP A N 1
ATOM 3421 C CA . ASP A 1 460 ? 6.009 12.749 1.868 1.00 96.06 460 ASP A CA 1
ATOM 3422 C C . ASP A 1 460 ? 6.171 11.765 3.029 1.00 96.06 460 ASP A C 1
ATOM 3424 O O . ASP A 1 460 ? 5.325 11.696 3.924 1.00 96.06 460 ASP A O 1
ATOM 3428 N N . TRP A 1 461 ? 7.265 11.007 3.011 1.00 95.38 461 TRP A N 1
ATOM 3429 C CA . TRP A 1 461 ? 7.781 10.337 4.201 1.00 95.38 461 TRP A CA 1
ATOM 3430 C C . TRP A 1 461 ? 8.706 11.315 4.909 1.00 95.38 461 TRP A C 1
ATOM 3432 O O . TRP A 1 461 ? 9.803 11.588 4.425 1.00 95.38 461 TRP A O 1
ATOM 3442 N N . HIS A 1 462 ? 8.249 11.886 6.020 1.00 90.62 462 HIS A N 1
ATOM 3443 C CA . HIS A 1 462 ? 8.828 13.118 6.547 1.00 90.62 462 HIS A CA 1
ATOM 3444 C C . HIS A 1 462 ? 10.177 12.959 7.256 1.00 90.62 462 HIS A C 1
ATOM 3446 O O . HIS A 1 462 ? 10.674 13.953 7.770 1.00 90.62 462 HIS A O 1
ATOM 3452 N N . GLY A 1 463 ? 10.778 11.773 7.342 1.00 83.88 463 GLY A N 1
ATOM 3453 C CA . GLY A 1 463 ? 12.080 11.579 7.990 1.00 83.88 463 GLY A CA 1
ATOM 3454 C C . GLY A 1 463 ? 12.022 11.416 9.510 1.00 83.88 463 GLY A C 1
ATOM 3455 O O . GLY A 1 463 ? 13.010 11.666 10.200 1.00 83.88 463 GLY A O 1
ATOM 3456 N N . ALA A 1 464 ? 10.873 11.009 10.040 1.00 86.75 464 ALA A N 1
ATOM 3457 C CA . ALA A 1 464 ? 10.641 10.714 11.446 1.00 86.75 464 ALA A CA 1
ATOM 3458 C C . ALA A 1 464 ? 10.566 9.200 11.720 1.00 86.75 464 ALA A C 1
ATOM 3460 O O . ALA A 1 464 ? 9.654 8.769 12.426 1.00 86.75 464 ALA A O 1
ATOM 3461 N N . GLU A 1 465 ? 11.498 8.413 11.164 1.00 89.50 465 GLU A N 1
ATOM 3462 C CA . GLU A 1 465 ? 11.540 6.938 11.256 1.00 89.50 465 GLU A CA 1
ATOM 3463 C C . GLU A 1 465 ? 10.275 6.272 10.704 1.00 89.50 465 GLU A C 1
ATOM 3465 O O . GLU A 1 465 ? 9.780 5.274 11.222 1.00 89.50 465 GLU A O 1
ATOM 3470 N N . GLU A 1 466 ? 9.703 6.814 9.628 1.00 93.31 466 GLU A N 1
ATOM 3471 C CA . GLU A 1 466 ? 8.611 6.134 8.939 1.00 93.31 466 GLU A CA 1
ATOM 3472 C C . GLU A 1 466 ? 9.136 4.839 8.305 1.00 93.31 466 GLU A C 1
ATOM 3474 O O . GLU A 1 466 ? 10.050 4.895 7.475 1.00 93.31 466 GLU A O 1
ATOM 3479 N N . ASN A 1 467 ? 8.567 3.684 8.681 1.00 93.94 467 ASN A N 1
ATOM 3480 C CA . ASN A 1 467 ? 9.100 2.377 8.287 1.00 93.94 467 ASN A CA 1
ATOM 3481 C C . ASN A 1 467 ? 8.099 1.478 7.541 1.00 93.94 467 ASN A C 1
ATOM 3483 O O . ASN A 1 467 ? 6.961 1.295 7.975 1.00 93.94 467 ASN A O 1
ATOM 3487 N N . GLY A 1 468 ? 8.532 0.883 6.428 1.00 93.06 468 GLY A N 1
ATOM 3488 C CA . GLY A 1 468 ? 7.759 -0.126 5.692 1.00 93.06 468 GLY A CA 1
ATOM 3489 C C . GLY A 1 468 ? 6.474 0.405 5.046 1.00 93.06 468 GLY A C 1
ATOM 3490 O O . GLY A 1 468 ? 5.577 -0.368 4.713 1.00 93.06 468 GLY A O 1
ATOM 3491 N N . ASN A 1 469 ? 6.339 1.722 4.894 1.00 97.62 469 ASN A N 1
ATOM 3492 C CA . ASN A 1 469 ? 5.176 2.333 4.258 1.00 97.62 469 ASN A CA 1
ATOM 3493 C C . ASN A 1 469 ? 5.272 2.234 2.738 1.00 97.62 469 ASN A C 1
ATOM 3495 O O . ASN A 1 469 ? 6.351 2.053 2.168 1.00 97.62 469 ASN A O 1
ATOM 3499 N N . TRP A 1 470 ? 4.142 2.381 2.055 1.00 97.75 470 TRP A N 1
ATOM 3500 C CA . TRP A 1 470 ? 4.114 2.100 0.628 1.00 97.75 470 TRP A CA 1
ATOM 3501 C C . TRP A 1 470 ? 3.114 2.947 -0.160 1.00 97.75 470 TRP A C 1
ATOM 3503 O O . TRP A 1 470 ? 2.096 3.419 0.344 1.00 97.75 470 TRP A O 1
ATOM 3513 N N . THR A 1 471 ? 3.422 3.137 -1.441 1.00 97.81 471 THR A N 1
ATOM 3514 C CA . THR A 1 471 ? 2.510 3.706 -2.438 1.00 97.81 471 THR A CA 1
ATOM 3515 C C . THR A 1 471 ? 2.434 2.793 -3.658 1.00 97.81 471 THR A C 1
ATOM 3517 O O . THR A 1 471 ? 3.449 2.224 -4.070 1.00 97.81 471 THR A O 1
ATOM 3520 N N . HIS A 1 472 ? 1.235 2.639 -4.223 1.00 94.12 472 HIS A N 1
ATOM 3521 C CA . HIS A 1 472 ? 0.991 1.787 -5.388 1.00 94.12 472 HIS A CA 1
ATOM 3522 C C . HIS A 1 472 ? 0.016 2.432 -6.378 1.00 94.12 472 HIS A C 1
ATOM 3524 O O . HIS A 1 472 ? -1.049 2.902 -5.973 1.00 94.12 472 HIS A O 1
ATOM 3530 N N . SER A 1 473 ? 0.357 2.444 -7.668 1.00 88.75 473 SER A N 1
ATOM 3531 C CA . SER A 1 473 ? -0.479 3.018 -8.740 1.00 88.75 473 SER A CA 1
ATOM 3532 C C . SER A 1 473 ? -0.879 4.477 -8.473 1.00 88.75 473 SER A C 1
ATOM 3534 O O . SER A 1 473 ? -2.009 4.897 -8.718 1.00 88.75 473 SER A O 1
ATOM 3536 N N . CYS A 1 474 ? 0.038 5.261 -7.906 1.00 95.25 474 CYS A N 1
ATOM 3537 C CA . CYS A 1 474 ? -0.223 6.627 -7.456 1.00 95.25 474 CYS A CA 1
ATOM 3538 C C . CYS A 1 474 ? 0.249 7.670 -8.473 1.00 95.25 474 CYS A C 1
ATOM 3540 O O . CYS A 1 474 ? 1.260 7.485 -9.149 1.00 95.25 474 CYS A O 1
ATOM 3542 N N . VAL A 1 475 ? -0.454 8.803 -8.559 1.00 96.06 475 VAL A N 1
ATOM 3543 C CA . VAL A 1 475 ? -0.162 9.859 -9.542 1.00 96.06 475 VAL A CA 1
ATOM 3544 C C . VAL A 1 475 ? 0.143 11.187 -8.855 1.00 96.06 475 VAL A C 1
ATOM 3546 O O . VAL A 1 475 ? -0.692 11.706 -8.123 1.00 96.06 475 VAL A O 1
ATOM 3549 N N . ALA A 1 476 ? 1.279 11.807 -9.170 1.00 96.81 476 ALA A N 1
ATOM 3550 C CA . ALA A 1 476 ? 1.560 13.200 -8.822 1.00 96.81 476 ALA A CA 1
ATOM 3551 C C . ALA A 1 476 ? 1.552 14.080 -10.076 1.00 96.81 476 ALA A C 1
ATOM 3553 O O . ALA A 1 476 ? 2.330 13.868 -11.012 1.00 96.81 476 ALA A O 1
ATOM 3554 N N . ARG A 1 477 ? 0.692 15.101 -10.099 1.00 92.06 477 ARG A N 1
ATOM 3555 C CA . ARG A 1 477 ? 0.623 16.086 -11.186 1.00 92.06 477 ARG A CA 1
ATOM 3556 C C . ARG A 1 477 ? 1.116 17.443 -10.704 1.00 92.06 477 ARG A C 1
ATOM 3558 O O . ARG A 1 477 ? 0.534 18.070 -9.813 1.00 92.06 477 ARG A O 1
ATOM 3565 N N . GLY A 1 478 ? 2.177 17.924 -11.345 1.00 79.75 478 GLY A N 1
ATOM 3566 C CA . GLY A 1 478 ? 2.637 19.294 -11.183 1.00 79.75 478 GLY A CA 1
ATOM 3567 C C . GLY A 1 478 ? 1.558 20.254 -11.674 1.00 79.75 478 GLY A C 1
ATOM 3568 O O . GLY A 1 478 ? 1.108 20.163 -12.816 1.00 79.75 478 GLY A O 1
ATOM 3569 N N . GLY A 1 479 ? 1.097 21.127 -10.780 1.00 73.75 479 GLY A N 1
ATOM 3570 C CA . GLY A 1 479 ? 0.170 22.208 -11.107 1.00 73.75 479 GLY A CA 1
ATOM 3571 C C . GLY A 1 479 ? 0.916 23.452 -11.584 1.00 73.75 479 GLY A C 1
ATOM 3572 O O . GLY A 1 479 ? 2.138 23.440 -11.741 1.00 73.75 479 GLY A O 1
ATOM 3573 N N . THR A 1 480 ? 0.190 24.548 -11.805 1.00 71.44 480 THR A N 1
ATOM 3574 C CA . THR A 1 480 ? 0.813 25.833 -12.144 1.00 71.44 480 THR A CA 1
ATOM 3575 C C . THR A 1 480 ? 1.607 26.346 -10.953 1.00 71.44 480 THR A C 1
ATOM 3577 O O . THR A 1 480 ? 1.049 26.520 -9.871 1.00 71.44 480 THR A O 1
ATOM 3580 N N . ARG A 1 481 ? 2.887 26.663 -11.171 1.00 65.88 481 ARG A N 1
ATOM 3581 C CA . ARG A 1 481 ? 3.723 27.227 -10.113 1.00 65.88 481 ARG A CA 1
ATOM 3582 C C . ARG A 1 481 ? 3.111 28.521 -9.560 1.00 65.88 481 ARG A C 1
ATOM 3584 O O . ARG A 1 481 ? 2.907 29.468 -10.323 1.00 65.88 481 ARG A O 1
ATOM 3591 N N . SER A 1 482 ? 2.857 28.573 -8.255 1.00 64.88 482 SER A N 1
ATOM 3592 C CA . SER A 1 482 ? 2.388 29.776 -7.550 1.00 64.88 482 SER A CA 1
ATOM 3593 C C . SER A 1 482 ? 3.516 30.457 -6.761 1.00 64.88 482 SER A C 1
ATOM 3595 O O . SER A 1 482 ? 4.617 29.920 -6.644 1.00 64.88 482 SER A O 1
ATOM 3597 N N . THR A 1 483 ? 3.262 31.650 -6.213 1.00 62.41 483 THR A N 1
ATOM 3598 C CA . THR A 1 483 ? 4.197 32.334 -5.297 1.00 62.41 483 THR A CA 1
ATOM 3599 C C . THR A 1 483 ? 4.341 31.637 -3.946 1.00 62.41 483 THR A C 1
ATOM 3601 O O . THR A 1 483 ? 5.329 31.875 -3.260 1.00 62.41 483 THR A O 1
ATOM 3604 N N . ASP A 1 484 ? 3.376 30.794 -3.576 1.00 62.38 484 ASP A N 1
ATOM 3605 C CA . ASP A 1 484 ? 3.366 30.059 -2.306 1.00 62.38 484 ASP A CA 1
ATOM 3606 C C . ASP A 1 484 ? 4.088 28.705 -2.417 1.00 62.38 484 ASP A C 1
ATOM 3608 O O . ASP A 1 484 ? 4.223 27.979 -1.430 1.00 62.38 484 ASP A O 1
ATOM 3612 N N . ASP A 1 485 ? 4.542 28.345 -3.619 1.00 67.94 485 ASP A N 1
ATOM 3613 C CA . ASP A 1 485 ? 5.261 27.103 -3.867 1.00 67.94 485 ASP A CA 1
ATOM 3614 C C . ASP A 1 485 ? 6.693 27.209 -3.343 1.00 67.94 485 ASP A C 1
ATOM 3616 O O . ASP A 1 485 ? 7.397 28.193 -3.594 1.00 67.94 485 ASP A O 1
ATOM 3620 N N . SER A 1 486 ? 7.170 26.157 -2.677 1.00 66.62 486 SER A N 1
ATOM 3621 C CA . SER A 1 486 ? 8.580 26.094 -2.310 1.00 66.62 486 SER A CA 1
ATOM 3622 C C . SER A 1 486 ? 9.462 25.959 -3.560 1.00 66.62 486 SER A C 1
ATOM 3624 O O . SER A 1 486 ? 9.105 25.312 -4.548 1.00 66.62 486 SER A O 1
ATOM 3626 N N . ASP A 1 487 ? 10.667 26.536 -3.514 1.00 61.34 487 ASP A N 1
ATOM 3627 C CA . ASP A 1 487 ? 11.672 26.384 -4.581 1.00 61.34 487 ASP A CA 1
ATOM 3628 C C . ASP A 1 487 ? 12.120 24.921 -4.794 1.00 61.34 487 ASP A C 1
ATOM 3630 O O . ASP A 1 487 ? 12.746 24.606 -5.809 1.00 61.34 487 ASP A O 1
ATOM 3634 N N . GLY A 1 488 ? 11.779 24.029 -3.857 1.00 73.31 488 GLY A N 1
ATOM 3635 C CA . GLY A 1 488 ? 12.118 22.607 -3.839 1.00 73.31 488 GLY A CA 1
ATOM 3636 C C . GLY A 1 488 ? 10.894 21.697 -3.749 1.00 73.31 488 GLY A C 1
ATOM 3637 O O . GLY A 1 488 ? 10.904 20.759 -2.961 1.00 73.31 488 GLY A O 1
ATOM 3638 N N . ARG A 1 489 ? 9.826 21.997 -4.500 1.00 87.88 489 ARG A N 1
ATOM 3639 C CA . ARG A 1 489 ? 8.641 21.133 -4.587 1.00 87.88 489 ARG A CA 1
ATOM 3640 C C . ARG A 1 489 ? 9.036 19.721 -5.061 1.00 87.88 489 ARG A C 1
ATOM 3642 O O . ARG A 1 489 ? 9.769 19.613 -6.048 1.00 87.88 489 ARG A O 1
ATOM 3649 N N . THR A 1 490 ? 8.515 18.671 -4.424 1.00 93.00 490 THR A N 1
ATOM 3650 C CA . THR A 1 490 ? 8.901 17.274 -4.690 1.00 93.00 490 THR A CA 1
ATOM 3651 C C . THR A 1 490 ? 7.693 16.337 -4.795 1.00 93.00 490 THR A C 1
ATOM 3653 O O . THR A 1 490 ? 6.878 16.288 -3.881 1.00 93.00 490 THR A O 1
ATOM 3656 N N . ALA A 1 491 ? 7.591 15.530 -5.858 1.00 96.00 491 ALA A N 1
ATOM 3657 C CA . ALA A 1 491 ? 6.481 14.583 -5.995 1.00 96.00 491 ALA A CA 1
ATOM 3658 C C . ALA A 1 491 ? 6.560 13.435 -4.971 1.00 96.00 491 ALA A C 1
ATOM 3660 O O . ALA A 1 491 ? 5.647 13.283 -4.163 1.00 96.00 491 ALA A O 1
ATOM 3661 N N . TRP A 1 492 ? 7.661 12.680 -4.951 1.00 97.31 492 TRP A N 1
ATOM 3662 C CA . TRP A 1 492 ? 7.961 11.689 -3.912 1.00 97.31 492 TRP A CA 1
ATOM 3663 C C . TRP A 1 492 ? 9.161 12.128 -3.090 1.00 97.31 492 TRP A C 1
ATOM 3665 O O . TRP A 1 492 ? 10.265 12.269 -3.621 1.00 97.31 492 TRP A O 1
ATOM 3675 N N . LYS A 1 493 ? 8.941 12.331 -1.793 1.00 94.88 493 LYS A N 1
ATOM 3676 C CA . LYS A 1 493 ? 9.963 12.780 -0.859 1.00 94.88 493 LYS A CA 1
ATOM 3677 C C . LYS A 1 493 ? 10.205 11.731 0.219 1.00 94.88 493 LYS A C 1
ATOM 3679 O O . LYS A 1 493 ? 9.284 11.362 0.940 1.00 94.88 493 LYS A O 1
ATOM 3684 N N . PHE A 1 494 ? 11.454 11.296 0.328 1.00 94.44 494 PHE A N 1
ATOM 3685 C CA . PHE A 1 494 ? 11.946 10.422 1.384 1.00 94.44 494 PHE A CA 1
ATOM 3686 C C . PHE A 1 494 ? 12.853 11.240 2.310 1.00 94.44 494 PHE A C 1
ATOM 3688 O O . PHE A 1 494 ? 13.935 11.674 1.910 1.00 94.44 494 PHE A O 1
ATOM 3695 N N . GLY A 1 495 ? 12.410 11.461 3.542 1.00 89.75 495 GLY A N 1
ATOM 3696 C CA . GLY A 1 495 ? 13.118 12.243 4.548 1.00 89.75 495 GLY A CA 1
ATOM 3697 C C . GLY A 1 495 ? 12.802 13.741 4.518 1.00 89.75 495 GLY A C 1
ATOM 3698 O O . GLY A 1 495 ? 12.098 14.261 3.646 1.00 89.75 495 GLY A O 1
ATOM 3699 N N . ASN A 1 496 ? 13.367 14.481 5.474 1.00 85.75 496 ASN A N 1
ATOM 3700 C CA . ASN A 1 496 ? 13.187 15.926 5.593 1.00 85.75 496 ASN A CA 1
ATOM 3701 C C . ASN A 1 496 ? 14.442 16.587 6.175 1.00 85.75 496 ASN A C 1
ATOM 3703 O O . ASN A 1 496 ? 15.030 16.062 7.114 1.00 85.75 496 ASN A O 1
ATOM 3707 N N . PRO A 1 497 ? 14.839 17.780 5.692 1.00 77.06 497 PRO A N 1
ATOM 3708 C CA . PRO A 1 497 ? 16.018 18.470 6.225 1.00 77.06 497 PRO A CA 1
ATOM 3709 C C . PRO A 1 497 ? 15.880 18.903 7.694 1.00 77.06 497 PRO A C 1
ATOM 3711 O O . PRO A 1 497 ? 16.865 19.260 8.325 1.00 77.06 497 PRO A O 1
ATOM 3714 N N . SER A 1 498 ? 14.658 18.938 8.225 1.00 74.38 498 SER A N 1
ATOM 3715 C CA . SER A 1 498 ? 14.363 19.340 9.600 1.00 74.38 498 SER A CA 1
ATOM 3716 C C . SER A 1 498 ? 13.874 18.187 10.474 1.00 74.38 498 SER A C 1
ATOM 3718 O O . SER A 1 498 ? 13.430 18.449 11.580 1.00 74.38 498 SER A O 1
ATOM 3720 N N . GLN A 1 499 ? 13.885 16.945 9.981 1.00 79.56 499 GLN A N 1
ATOM 3721 C CA . GLN A 1 499 ? 13.607 15.724 10.745 1.00 79.56 499 GLN A CA 1
ATOM 3722 C C . GLN A 1 499 ? 14.505 14.623 10.169 1.00 79.56 499 GLN A C 1
ATOM 3724 O O . GLN A 1 499 ? 14.228 14.070 9.106 1.00 79.56 499 GLN A O 1
ATOM 3729 N N . CYS A 1 500 ? 15.639 14.401 10.826 1.00 78.06 500 CYS A N 1
ATOM 3730 C CA . CYS A 1 500 ? 16.811 13.756 10.244 1.00 78.06 500 CYS A CA 1
ATOM 3731 C C . CYS A 1 500 ? 16.989 12.291 10.640 1.00 78.06 500 CYS A C 1
ATOM 3733 O O . CYS A 1 500 ? 17.962 11.689 10.202 1.00 78.06 500 CYS A O 1
ATOM 3735 N N . ASN A 1 501 ? 16.068 11.692 11.401 1.00 82.06 501 ASN A N 1
ATOM 3736 C CA . ASN A 1 501 ? 16.128 10.254 11.692 1.00 82.06 501 ASN A CA 1
ATOM 3737 C C . ASN A 1 501 ? 15.971 9.412 10.413 1.00 82.06 501 ASN A C 1
ATOM 3739 O O . ASN A 1 501 ? 16.430 8.279 10.353 1.00 82.06 501 ASN A O 1
ATOM 3743 N N . GLY A 1 502 ? 15.382 9.999 9.366 1.00 85.62 502 GLY A N 1
ATOM 3744 C CA . GLY A 1 502 ? 15.247 9.376 8.058 1.00 85.62 502 GLY A CA 1
ATOM 3745 C C . GLY A 1 502 ? 14.016 8.485 7.956 1.00 85.62 502 GLY A C 1
ATOM 3746 O O . GLY A 1 502 ? 13.329 8.213 8.934 1.00 85.62 502 GLY A O 1
ATOM 3747 N N . ALA A 1 503 ? 13.706 8.087 6.727 1.00 91.06 503 ALA A N 1
ATOM 3748 C CA . ALA A 1 503 ? 12.649 7.135 6.417 1.00 91.06 503 ALA A CA 1
ATOM 3749 C C . ALA A 1 503 ? 13.293 5.787 6.055 1.00 91.06 503 ALA A C 1
ATOM 3751 O O . ALA A 1 503 ? 14.354 5.773 5.417 1.00 91.06 503 ALA A O 1
ATOM 3752 N N . ARG A 1 504 ? 12.679 4.660 6.427 1.00 91.12 504 ARG A N 1
ATOM 3753 C CA . ARG A 1 504 ? 13.243 3.319 6.225 1.00 91.12 504 ARG A CA 1
ATOM 3754 C C . ARG A 1 504 ? 12.319 2.372 5.464 1.00 91.12 504 ARG A C 1
ATOM 3756 O O . ARG A 1 504 ? 11.126 2.320 5.727 1.00 91.12 504 ARG A O 1
ATOM 3763 N N . GLY A 1 505 ? 12.862 1.594 4.529 1.00 92.62 505 GLY A N 1
ATOM 3764 C CA . GLY A 1 505 ? 12.134 0.472 3.921 1.00 92.62 505 GLY A CA 1
ATOM 3765 C C . GLY A 1 505 ? 10.858 0.867 3.168 1.00 92.62 505 GLY A C 1
ATOM 3766 O O . GLY A 1 505 ? 10.000 0.016 2.938 1.00 92.62 505 GLY A O 1
ATOM 3767 N N . ASN A 1 506 ? 10.685 2.147 2.818 1.00 96.94 506 ASN A N 1
ATOM 3768 C CA . ASN A 1 506 ? 9.464 2.618 2.178 1.00 96.94 506 ASN A CA 1
ATOM 3769 C C . ASN A 1 506 ? 9.539 2.416 0.666 1.00 96.94 506 ASN A C 1
ATOM 3771 O O . ASN A 1 506 ? 10.601 2.550 0.050 1.00 96.94 506 ASN A O 1
ATOM 3775 N N . THR A 1 507 ? 8.398 2.111 0.054 1.00 96.75 507 THR A N 1
ATOM 3776 C CA . THR A 1 507 ? 8.344 1.729 -1.361 1.00 96.75 507 THR A CA 1
ATOM 3777 C C . THR A 1 507 ? 7.329 2.551 -2.149 1.00 96.75 507 THR A C 1
ATOM 3779 O O . THR A 1 507 ? 6.222 2.840 -1.700 1.00 96.75 507 THR A O 1
ATOM 3782 N N . ALA A 1 508 ? 7.698 2.938 -3.364 1.00 97.50 508 ALA A N 1
ATOM 3783 C CA . ALA A 1 508 ? 6.780 3.487 -4.352 1.00 97.50 508 ALA A CA 1
ATOM 3784 C C . ALA A 1 508 ? 6.805 2.603 -5.593 1.00 97.50 508 ALA A C 1
ATOM 3786 O O . ALA A 1 508 ? 7.875 2.377 -6.153 1.00 97.50 508 ALA A O 1
ATOM 3787 N N . THR A 1 509 ? 5.646 2.099 -6.009 1.00 92.12 509 THR A N 1
ATOM 3788 C CA . THR A 1 509 ? 5.527 1.171 -7.140 1.00 92.12 509 THR A CA 1
ATOM 3789 C C . THR A 1 509 ? 4.407 1.585 -8.078 1.00 92.12 509 THR A C 1
ATOM 3791 O O . THR A 1 509 ? 3.383 2.107 -7.639 1.00 92.12 509 THR A O 1
ATOM 3794 N N . ASP A 1 510 ? 4.601 1.345 -9.376 1.00 86.50 510 ASP A N 1
ATOM 3795 C CA . ASP A 1 510 ? 3.648 1.746 -10.420 1.00 86.50 510 ASP A CA 1
ATOM 3796 C C . ASP A 1 510 ? 3.269 3.243 -10.335 1.00 86.50 510 ASP A C 1
ATOM 3798 O O . ASP A 1 510 ? 2.137 3.656 -10.572 1.00 86.50 510 ASP A O 1
ATOM 3802 N N . SER A 1 511 ? 4.224 4.078 -9.922 1.00 92.88 511 SER A N 1
ATOM 3803 C CA . SER A 1 511 ? 3.988 5.502 -9.685 1.00 92.88 511 SER A CA 1
ATOM 3804 C C . SER A 1 511 ? 4.101 6.313 -10.972 1.00 92.88 511 SER A C 1
ATOM 3806 O O . SER A 1 511 ? 4.912 6.015 -11.845 1.00 92.88 511 SER A O 1
ATOM 3808 N N . LEU A 1 512 ? 3.333 7.396 -11.082 1.00 95.31 512 LEU A N 1
ATOM 3809 C CA . LEU A 1 512 ? 3.354 8.287 -12.239 1.00 95.31 512 LEU A CA 1
ATOM 3810 C C . LEU A 1 512 ? 3.542 9.748 -11.819 1.00 95.31 512 LEU A C 1
ATOM 3812 O O . LEU A 1 512 ? 2.711 10.321 -11.119 1.00 95.31 512 LEU A O 1
ATOM 3816 N N . VAL A 1 513 ? 4.599 10.389 -12.316 1.00 96.31 513 VAL A N 1
ATOM 3817 C CA . VAL A 1 513 ? 4.846 11.830 -12.151 1.00 96.31 513 VAL A CA 1
ATOM 3818 C C . VAL A 1 513 ? 4.604 12.539 -13.479 1.00 96.31 513 VAL A C 1
ATOM 3820 O O . VAL A 1 513 ? 5.199 12.176 -14.492 1.00 96.31 513 VAL A O 1
ATOM 3823 N N . LEU A 1 514 ? 3.766 13.577 -13.489 1.00 91.69 514 LEU A N 1
ATOM 3824 C CA . LEU A 1 514 ? 3.418 14.332 -14.697 1.00 91.69 514 LEU A CA 1
ATOM 3825 C C . LEU A 1 514 ? 3.641 15.835 -14.519 1.00 91.69 514 LEU A C 1
ATOM 3827 O O . LEU A 1 514 ? 3.146 16.429 -13.564 1.00 91.69 514 LEU A O 1
ATOM 3831 N N . ASN A 1 515 ? 4.301 16.460 -15.498 1.00 85.88 515 ASN A N 1
ATOM 3832 C CA . ASN A 1 515 ? 4.448 17.914 -15.656 1.00 85.88 515 ASN A CA 1
ATOM 3833 C C . ASN A 1 515 ? 4.957 18.628 -14.397 1.00 85.88 515 ASN A C 1
ATOM 3835 O O . ASN A 1 515 ? 4.446 19.672 -13.994 1.00 85.88 515 ASN A O 1
ATOM 3839 N N . TYR A 1 516 ? 5.959 18.047 -13.746 1.00 85.19 516 TYR A N 1
ATOM 3840 C CA . TYR A 1 516 ? 6.398 18.501 -12.437 1.00 85.19 516 TYR A CA 1
ATOM 3841 C C . TYR A 1 516 ? 7.454 19.610 -12.524 1.00 85.19 516 TYR A C 1
ATOM 3843 O O . TYR A 1 516 ? 8.589 19.387 -12.935 1.00 85.19 516 TYR A O 1
ATOM 3851 N N . HIS A 1 517 ? 7.121 20.830 -12.096 1.00 82.88 517 HIS A N 1
ATOM 3852 C CA . HIS A 1 517 ? 8.067 21.957 -12.145 1.00 82.88 517 HIS A CA 1
ATOM 3853 C C . HIS A 1 517 ? 9.253 21.835 -11.166 1.00 82.88 517 HIS A C 1
ATOM 3855 O O . HIS A 1 517 ? 10.249 22.547 -11.327 1.00 82.88 517 HIS A O 1
ATOM 3861 N N . GLY A 1 518 ? 9.150 20.952 -10.171 1.00 88.31 518 GLY A N 1
ATOM 3862 C CA . GLY A 1 518 ? 10.188 20.670 -9.181 1.00 88.31 518 GLY A CA 1
ATOM 3863 C C . GLY A 1 518 ? 10.908 19.337 -9.413 1.00 88.31 518 GLY A C 1
ATOM 3864 O O . GLY A 1 518 ? 11.219 18.963 -10.547 1.00 88.31 518 GLY A O 1
ATOM 3865 N N . THR A 1 519 ? 11.171 18.629 -8.322 1.00 92.94 519 THR A N 1
ATOM 3866 C CA . THR A 1 519 ? 11.838 17.326 -8.305 1.00 92.94 519 THR A CA 1
ATOM 3867 C C . THR A 1 519 ? 10.805 16.201 -8.345 1.00 92.94 519 THR A C 1
ATOM 3869 O O . THR A 1 519 ? 9.822 16.238 -7.614 1.00 92.94 519 THR A O 1
ATOM 3872 N N . ALA A 1 520 ? 10.995 15.188 -9.188 1.00 95.31 520 ALA A N 1
ATOM 3873 C CA . ALA A 1 520 ? 10.117 14.021 -9.178 1.00 95.31 520 ALA A CA 1
ATOM 3874 C C . ALA A 1 520 ? 10.387 13.142 -7.947 1.00 95.31 520 ALA A C 1
ATOM 3876 O O . ALA A 1 520 ? 9.454 12.796 -7.230 1.00 95.31 520 ALA A O 1
ATOM 3877 N N . ILE A 1 521 ? 11.654 12.831 -7.670 1.00 96.94 521 ILE A N 1
ATOM 3878 C CA . ILE A 1 521 ? 12.047 11.986 -6.539 1.00 96.94 521 ILE A CA 1
ATOM 3879 C C . ILE A 1 521 ? 13.176 12.667 -5.764 1.00 96.94 521 ILE A C 1
ATOM 3881 O O . ILE A 1 521 ? 14.226 12.965 -6.338 1.00 96.94 521 ILE A O 1
ATOM 3885 N N . GLU A 1 522 ? 12.972 12.913 -4.472 1.00 94.50 522 GLU A N 1
ATOM 3886 C CA . GLU A 1 522 ? 13.992 13.451 -3.567 1.00 94.50 522 GLU A CA 1
ATOM 3887 C C . GLU A 1 522 ? 14.201 12.509 -2.385 1.00 94.50 522 GLU A C 1
ATOM 3889 O O . GLU A 1 522 ? 13.238 12.101 -1.736 1.00 94.50 522 GLU A O 1
ATOM 3894 N N . VAL A 1 523 ? 15.459 12.201 -2.088 1.00 93.31 523 VAL A N 1
ATOM 3895 C CA . VAL A 1 523 ? 15.851 11.406 -0.923 1.00 93.31 523 VAL A CA 1
ATOM 3896 C C . VAL A 1 523 ? 16.859 12.205 -0.116 1.00 93.31 523 VAL A C 1
ATOM 3898 O O . VAL A 1 523 ? 17.816 12.758 -0.665 1.00 93.31 523 VAL A O 1
ATOM 3901 N N . LEU A 1 524 ? 16.628 12.268 1.188 1.00 88.00 524 LEU A N 1
ATOM 3902 C CA . LEU A 1 524 ? 17.417 13.045 2.130 1.00 88.00 524 LEU A CA 1
ATOM 3903 C C . LEU A 1 524 ? 17.964 12.133 3.236 1.00 88.00 524 LEU A C 1
ATOM 3905 O O . LEU A 1 524 ? 17.289 11.179 3.626 1.00 88.00 524 LEU A O 1
ATOM 3909 N N . PRO A 1 525 ? 19.161 12.400 3.774 1.00 80.25 525 PRO A N 1
ATOM 3910 C CA . PRO A 1 525 ? 19.637 11.702 4.962 1.00 80.25 525 PRO A CA 1
ATOM 3911 C C . PRO A 1 525 ? 18.673 11.865 6.159 1.00 80.25 525 PRO A C 1
ATOM 3913 O O . PRO A 1 525 ? 18.029 12.906 6.287 1.00 80.25 525 PRO A O 1
ATOM 3916 N N . GLN A 1 526 ? 18.523 10.888 7.059 1.00 84.69 526 GLN A N 1
ATOM 3917 C CA . GLN A 1 526 ? 19.188 9.575 7.139 1.00 84.69 526 GLN A CA 1
ATOM 3918 C C . GLN A 1 526 ? 18.392 8.412 6.496 1.00 84.69 526 GLN A C 1
ATOM 3920 O O . GLN A 1 526 ? 18.184 7.369 7.113 1.00 84.69 526 GLN A O 1
ATOM 3925 N N . CYS A 1 527 ? 17.861 8.571 5.281 1.00 90.12 527 CYS A N 1
ATOM 3926 C CA . CYS A 1 527 ? 17.001 7.539 4.689 1.00 90.12 527 CYS A CA 1
ATOM 3927 C C . CYS A 1 527 ? 17.717 6.206 4.388 1.00 90.12 527 CYS A C 1
ATOM 3929 O O . CYS A 1 527 ? 18.815 6.196 3.834 1.00 90.12 527 CYS A O 1
ATOM 3931 N N . ARG A 1 528 ? 17.055 5.071 4.660 1.00 91.31 528 ARG A N 1
ATOM 3932 C CA . ARG A 1 528 ? 17.603 3.717 4.445 1.00 91.31 528 ARG A CA 1
ATOM 3933 C C . ARG A 1 528 ? 16.651 2.790 3.695 1.00 91.31 528 ARG A C 1
ATOM 3935 O O . ARG A 1 528 ? 15.454 2.810 3.946 1.00 91.31 528 ARG A O 1
ATOM 3942 N N . ASP A 1 529 ? 17.170 1.963 2.795 1.00 92.69 529 ASP A N 1
ATOM 3943 C CA . ASP A 1 529 ? 16.444 0.850 2.155 1.00 92.69 529 ASP A CA 1
ATOM 3944 C C . ASP A 1 529 ? 15.136 1.253 1.445 1.00 92.69 529 ASP A C 1
ATOM 3946 O O . ASP A 1 529 ? 14.208 0.459 1.303 1.00 92.69 529 ASP A O 1
ATOM 3950 N N . ASN A 1 530 ? 15.028 2.511 1.014 1.00 96.00 530 ASN A N 1
ATOM 3951 C CA . ASN A 1 530 ? 13.844 2.989 0.310 1.00 96.00 530 ASN A CA 1
ATOM 3952 C C . ASN A 1 530 ? 13.945 2.678 -1.184 1.00 96.00 530 ASN A C 1
ATOM 3954 O O . ASN A 1 530 ? 15.038 2.665 -1.757 1.00 96.00 530 ASN A O 1
ATOM 3958 N N . SER A 1 531 ? 12.803 2.488 -1.842 1.00 97.31 531 SER A N 1
ATOM 3959 C CA . SER A 1 531 ? 12.779 2.217 -3.278 1.00 97.31 531 SER A CA 1
ATOM 3960 C C . SER A 1 531 ? 11.692 2.968 -4.029 1.00 97.31 531 SER A C 1
ATOM 3962 O O . SER A 1 531 ? 10.622 3.274 -3.498 1.00 97.31 531 SER A O 1
ATOM 3964 N N . TRP A 1 532 ? 11.979 3.250 -5.298 1.00 98.50 532 TRP A N 1
ATOM 3965 C CA . TRP A 1 532 ? 11.039 3.866 -6.220 1.00 98.50 532 TRP A CA 1
ATOM 3966 C C . TRP A 1 532 ? 11.026 3.138 -7.565 1.00 98.50 532 TRP A C 1
ATOM 3968 O O . TRP A 1 532 ? 12.075 2.801 -8.121 1.00 98.50 532 TRP A O 1
ATOM 3978 N N . GLN A 1 533 ? 9.818 2.930 -8.081 1.00 97.50 533 GLN A N 1
ATOM 3979 C CA . GLN A 1 533 ? 9.521 2.346 -9.379 1.00 97.50 533 GLN A CA 1
ATOM 3980 C C . GLN A 1 533 ? 8.340 3.085 -10.019 1.00 97.50 533 GLN A C 1
ATOM 3982 O O . GLN A 1 533 ? 7.270 3.213 -9.411 1.00 97.50 533 GLN A O 1
ATOM 3987 N N . GLY A 1 534 ? 8.500 3.507 -11.273 1.00 93.06 534 GLY A N 1
ATOM 3988 C CA . GLY A 1 534 ? 7.426 4.160 -12.008 1.00 93.06 534 GLY A CA 1
ATOM 3989 C C . GLY A 1 534 ? 7.871 4.934 -13.244 1.00 93.06 534 GLY A C 1
ATOM 3990 O O . GLY A 1 534 ? 8.958 4.742 -13.788 1.00 93.06 534 GLY A O 1
ATOM 3991 N N . VAL A 1 535 ? 7.009 5.850 -13.678 1.00 96.69 535 VAL A N 1
ATOM 3992 C CA . VAL A 1 535 ? 7.202 6.687 -14.863 1.00 96.69 535 VAL A CA 1
ATOM 3993 C C . VAL A 1 535 ? 7.218 8.165 -14.479 1.00 96.69 535 VAL A C 1
ATOM 3995 O O . VAL A 1 535 ? 6.316 8.663 -13.806 1.00 96.69 535 VAL A O 1
ATOM 3998 N N . VAL A 1 536 ? 8.209 8.910 -14.965 1.00 97.06 536 VAL A N 1
ATOM 3999 C CA . VAL A 1 536 ? 8.303 10.368 -14.819 1.00 97.06 536 VAL A CA 1
ATOM 4000 C C . VAL A 1 536 ? 8.197 11.030 -16.185 1.00 97.06 536 VAL A C 1
ATOM 4002 O O . VAL A 1 536 ? 8.955 10.700 -17.089 1.00 97.06 536 VAL A O 1
ATOM 4005 N N . ARG A 1 537 ? 7.294 12.004 -16.348 1.00 93.81 537 ARG A N 1
ATOM 4006 C CA . ARG A 1 537 ? 7.143 12.782 -17.589 1.00 93.81 537 ARG A CA 1
ATOM 4007 C C . ARG A 1 537 ? 7.160 14.279 -17.321 1.00 93.81 537 ARG A C 1
ATOM 4009 O O . ARG A 1 537 ? 6.281 14.804 -16.637 1.00 93.81 537 ARG A O 1
ATOM 4016 N N . GLY A 1 538 ? 8.129 14.978 -17.906 1.00 87.19 538 GLY A N 1
ATOM 4017 C CA . GLY A 1 538 ? 8.192 16.439 -17.892 1.00 87.19 538 GLY A CA 1
ATOM 4018 C C . GLY A 1 538 ? 8.533 17.038 -16.526 1.00 87.19 538 GLY A C 1
ATOM 4019 O O . GLY A 1 538 ? 8.001 18.094 -16.178 1.00 87.19 538 GLY A O 1
ATOM 4020 N N . ALA A 1 539 ? 9.387 16.368 -15.745 1.00 90.38 539 ALA A N 1
ATOM 4021 C CA . ALA A 1 539 ? 9.910 16.911 -14.492 1.00 90.38 539 ALA A CA 1
ATOM 4022 C C . ALA A 1 539 ? 11.101 17.862 -14.730 1.00 90.38 539 ALA A C 1
ATOM 4024 O O . ALA A 1 539 ? 11.869 17.689 -15.681 1.00 90.38 539 ALA A O 1
ATOM 4025 N N . ARG A 1 540 ? 11.318 18.854 -13.853 1.00 89.88 540 ARG A N 1
ATOM 4026 C CA . ARG A 1 540 ? 12.556 19.655 -13.893 1.00 89.88 540 ARG A CA 1
ATOM 4027 C C . ARG A 1 540 ? 13.755 18.799 -13.494 1.00 89.88 540 ARG A C 1
ATOM 4029 O O . ARG A 1 540 ? 14.720 18.773 -14.246 1.00 89.88 540 ARG A O 1
ATOM 4036 N N . VAL A 1 541 ? 13.690 18.128 -12.344 1.00 91.31 541 VAL A N 1
ATOM 4037 C CA . VAL A 1 541 ? 14.718 17.194 -11.849 1.00 91.31 541 VAL A CA 1
ATOM 4038 C C . VAL A 1 541 ? 14.081 15.815 -11.694 1.00 91.31 541 VAL A C 1
ATOM 4040 O O . VAL A 1 541 ? 13.019 15.708 -11.086 1.00 91.31 541 VAL A O 1
ATOM 4043 N N . GLY A 1 542 ? 14.700 14.769 -12.244 1.00 93.56 542 GLY A N 1
ATOM 4044 C CA . GLY A 1 542 ? 14.180 13.398 -12.163 1.00 93.56 542 GLY A CA 1
ATOM 4045 C C . GLY A 1 542 ? 14.437 12.763 -10.796 1.00 93.56 542 GLY A C 1
ATOM 4046 O O . GLY A 1 542 ? 13.501 12.447 -10.071 1.00 93.56 542 GLY A O 1
ATOM 4047 N N . LEU A 1 543 ? 15.709 12.640 -10.421 1.00 95.19 543 LEU A N 1
ATOM 4048 C CA . LEU A 1 543 ? 16.138 12.129 -9.120 1.00 95.19 543 LEU A CA 1
ATOM 4049 C C . LEU A 1 543 ? 17.107 13.116 -8.471 1.00 95.19 543 LEU A C 1
ATOM 4051 O O . LEU A 1 543 ? 18.023 13.617 -9.134 1.00 95.19 543 LEU A O 1
ATOM 4055 N N . LYS A 1 544 ? 16.901 13.370 -7.179 1.00 93.31 544 LYS A N 1
ATOM 4056 C CA . LYS A 1 544 ? 17.786 14.158 -6.329 1.00 93.31 544 LYS A CA 1
ATOM 4057 C C . LYS A 1 544 ? 18.131 13.377 -5.061 1.00 93.31 544 LYS A C 1
ATOM 4059 O O . LYS A 1 544 ? 17.253 13.129 -4.239 1.00 93.31 544 LYS A O 1
ATOM 4064 N N . LEU A 1 545 ? 19.406 13.040 -4.890 1.00 91.75 545 LEU A N 1
ATOM 4065 C CA . LEU A 1 545 ? 19.963 12.582 -3.616 1.00 91.75 545 LEU A CA 1
ATOM 4066 C C . LEU A 1 545 ? 21.052 13.577 -3.228 1.00 91.75 545 LEU A C 1
ATOM 4068 O O . LEU A 1 545 ? 21.993 13.781 -3.993 1.00 91.75 545 LEU A O 1
ATOM 4072 N N . THR A 1 546 ? 20.924 14.213 -2.070 1.00 80.81 546 THR A N 1
ATOM 4073 C CA . THR A 1 546 ? 21.880 15.242 -1.640 1.00 80.81 546 THR A CA 1
ATOM 4074 C C . THR A 1 546 ? 22.224 15.092 -0.174 1.00 80.81 546 THR A C 1
ATOM 4076 O O . THR A 1 546 ? 21.316 14.951 0.645 1.00 80.81 546 THR A O 1
ATOM 4079 N N . GLN A 1 547 ? 23.510 15.223 0.152 1.00 73.25 547 GLN A N 1
ATOM 4080 C CA . GLN A 1 547 ? 23.970 15.443 1.522 1.00 73.25 547 GLN A CA 1
ATOM 4081 C C . GLN A 1 547 ? 23.272 16.671 2.145 1.00 73.25 547 GLN A C 1
ATOM 4083 O O . GLN A 1 547 ? 23.088 17.701 1.490 1.00 73.25 547 GLN A O 1
ATOM 4088 N N . THR A 1 548 ? 22.911 16.587 3.425 1.00 64.88 548 THR A N 1
ATOM 4089 C CA . THR A 1 548 ? 22.525 17.757 4.229 1.00 64.88 548 THR A CA 1
ATOM 4090 C C . THR A 1 548 ? 23.777 18.551 4.636 1.00 64.88 548 THR A C 1
ATOM 4092 O O . THR A 1 548 ? 24.700 17.944 5.174 1.00 64.88 548 THR A O 1
ATOM 4095 N N . PRO A 1 549 ? 23.841 19.883 4.424 1.00 53.81 549 PRO A N 1
ATOM 4096 C CA . PRO A 1 549 ? 25.067 20.682 4.593 1.00 53.81 549 PRO A CA 1
ATOM 4097 C C . PRO A 1 549 ? 25.720 20.651 5.982 1.00 53.81 549 PRO A C 1
ATOM 4099 O O . PRO A 1 549 ? 26.883 21.029 6.106 1.00 53.81 549 PRO A O 1
ATOM 4102 N N . ASP A 1 550 ? 24.976 20.237 7.008 1.00 55.31 550 ASP A N 1
ATOM 4103 C CA . ASP A 1 550 ? 25.293 20.537 8.404 1.00 55.31 550 ASP A CA 1
ATOM 4104 C C . ASP A 1 550 ? 25.754 19.316 9.224 1.00 55.31 550 ASP A C 1
ATOM 4106 O O . ASP A 1 550 ? 26.191 19.493 10.360 1.00 55.31 550 ASP A O 1
ATOM 4110 N N . ASN A 1 551 ? 25.695 18.091 8.674 1.00 59.16 551 ASN A N 1
ATOM 4111 C CA . ASN A 1 551 ? 26.137 16.880 9.379 1.00 59.16 551 ASN A CA 1
ATOM 4112 C C . ASN A 1 551 ? 26.577 15.763 8.409 1.00 59.16 551 ASN A C 1
ATOM 4114 O O . ASN A 1 551 ? 25.805 15.321 7.556 1.00 59.16 551 ASN A O 1
ATOM 4118 N N . ASP A 1 552 ? 27.823 15.310 8.540 1.00 62.50 552 ASP A N 1
ATOM 4119 C CA . ASP A 1 552 ? 28.431 14.225 7.771 1.00 62.50 552 ASP A CA 1
ATOM 4120 C C . ASP A 1 552 ? 28.188 12.820 8.345 1.00 62.50 552 ASP A C 1
ATOM 4122 O O . ASP A 1 552 ? 28.465 11.844 7.655 1.00 62.50 552 ASP A O 1
ATOM 4126 N N . GLU A 1 553 ? 27.606 12.702 9.541 1.00 60.94 553 GLU A N 1
ATOM 4127 C CA . GLU A 1 553 ? 27.149 11.430 10.125 1.00 60.94 553 GLU A CA 1
ATOM 4128 C C . GLU A 1 553 ? 25.813 10.953 9.532 1.00 60.94 553 GLU A C 1
ATOM 4130 O O . GLU A 1 553 ? 25.354 9.839 9.796 1.00 60.94 553 GLU A O 1
ATOM 4135 N N . TYR A 1 554 ? 25.122 11.814 8.782 1.00 72.12 554 TYR A N 1
ATOM 4136 C CA . TYR A 1 554 ? 23.797 11.515 8.263 1.00 72.12 554 TYR A CA 1
ATOM 4137 C C . TYR A 1 554 ? 23.892 10.902 6.870 1.00 72.12 554 TYR A C 1
ATOM 4139 O O . TYR A 1 554 ? 24.204 11.596 5.904 1.00 72.12 554 TYR A O 1
ATOM 4147 N N . GLU A 1 555 ? 23.574 9.609 6.763 1.00 82.81 555 GLU A N 1
ATOM 4148 C CA . GLU A 1 555 ? 23.754 8.841 5.529 1.00 82.81 555 GLU A CA 1
ATOM 4149 C C . GLU A 1 555 ? 22.441 8.454 4.835 1.00 82.81 555 GLU A C 1
ATOM 4151 O O . GLU A 1 555 ? 21.464 8.080 5.485 1.00 82.81 555 GLU A O 1
ATOM 4156 N N . ILE A 1 556 ? 22.444 8.472 3.499 1.00 88.06 556 ILE A N 1
ATOM 4157 C CA . ILE A 1 556 ? 21.478 7.730 2.682 1.00 88.06 556 ILE A CA 1
ATOM 4158 C C . ILE A 1 556 ? 22.087 6.365 2.370 1.00 88.06 556 ILE A C 1
ATOM 4160 O O . ILE A 1 556 ? 23.151 6.287 1.754 1.00 88.06 556 ILE A O 1
ATOM 4164 N N . ASN A 1 557 ? 21.396 5.290 2.733 1.00 90.38 557 ASN A N 1
ATOM 4165 C CA . ASN A 1 557 ? 21.869 3.929 2.495 1.00 90.38 557 ASN A CA 1
ATOM 4166 C C . ASN A 1 557 ? 20.833 3.107 1.714 1.00 90.38 557 ASN A C 1
ATOM 4168 O O . ASN A 1 557 ? 19.643 3.158 2.008 1.00 90.38 557 ASN A O 1
ATOM 4172 N N . GLY A 1 558 ? 21.270 2.357 0.703 1.00 90.56 558 GLY A N 1
ATOM 4173 C CA . GLY A 1 558 ? 20.438 1.319 0.082 1.00 90.56 558 GLY A CA 1
ATOM 4174 C C . GLY A 1 558 ? 19.274 1.833 -0.772 1.00 90.56 558 GLY A C 1
ATOM 4175 O O . GLY A 1 558 ? 18.327 1.089 -1.028 1.00 90.56 558 GLY A O 1
ATOM 4176 N N . PHE A 1 559 ? 19.308 3.091 -1.229 1.00 96.12 559 PHE A N 1
ATOM 4177 C CA . PHE A 1 559 ? 18.255 3.599 -2.111 1.00 96.12 559 PHE A CA 1
ATOM 4178 C C . PHE A 1 559 ? 18.261 2.871 -3.463 1.00 96.12 559 PHE A C 1
ATOM 4180 O O . PHE A 1 559 ? 19.291 2.805 -4.140 1.00 96.12 559 PHE A O 1
ATOM 4187 N N . THR A 1 560 ? 17.094 2.370 -3.872 1.00 97.25 560 THR A N 1
ATOM 4188 C CA . THR A 1 560 ? 16.921 1.625 -5.125 1.00 97.25 560 THR A CA 1
ATOM 4189 C C . THR A 1 560 ? 15.949 2.329 -6.070 1.00 97.25 560 THR A C 1
ATOM 4191 O O . THR A 1 560 ? 14.768 2.484 -5.766 1.00 97.25 560 THR A O 1
ATOM 4194 N N . LEU A 1 561 ? 16.432 2.693 -7.257 1.00 97.81 561 LEU A N 1
ATOM 4195 C CA . LEU A 1 561 ? 15.620 3.096 -8.403 1.00 97.81 561 LEU A CA 1
ATOM 4196 C C . LEU A 1 561 ? 15.618 1.948 -9.416 1.00 97.81 561 LEU A C 1
ATOM 4198 O O . LEU A 1 561 ? 16.665 1.644 -9.988 1.00 97.81 561 LEU A O 1
ATOM 4202 N N . ARG A 1 562 ? 14.465 1.316 -9.648 1.00 93.94 562 ARG A N 1
ATOM 4203 C CA . ARG A 1 562 ? 14.382 0.169 -10.564 1.00 93.94 562 ARG A CA 1
ATOM 4204 C C . ARG A 1 562 ? 13.175 0.199 -11.483 1.00 93.94 562 ARG A C 1
ATOM 4206 O O . ARG A 1 562 ? 12.176 0.832 -11.148 1.00 93.94 562 ARG A O 1
ATOM 4213 N N . ASP A 1 563 ? 13.275 -0.496 -12.613 1.00 92.94 563 ASP A N 1
ATOM 4214 C CA . ASP A 1 563 ? 12.160 -0.771 -13.533 1.00 92.94 563 ASP A CA 1
ATOM 4215 C C . ASP A 1 563 ? 11.360 0.498 -13.872 1.00 92.94 563 ASP A C 1
ATOM 4217 O O . ASP A 1 563 ? 10.140 0.556 -13.700 1.00 92.94 563 ASP A O 1
ATOM 4221 N N . SER A 1 564 ? 12.080 1.555 -14.256 1.00 96.94 564 SER A N 1
ATOM 4222 C CA . SER A 1 564 ? 11.550 2.920 -14.324 1.00 96.94 564 SER A CA 1
ATOM 4223 C C . SER A 1 564 ? 11.819 3.603 -15.659 1.00 96.94 564 SER A C 1
ATOM 4225 O O . SER A 1 564 ? 12.797 3.313 -16.346 1.00 96.94 564 SER A O 1
ATOM 4227 N N . GLU A 1 565 ? 10.979 4.577 -15.999 1.00 97.31 565 GLU A N 1
ATOM 4228 C CA . GLU A 1 565 ? 11.099 5.344 -17.240 1.00 97.31 565 GLU A CA 1
ATOM 4229 C C . GLU A 1 565 ? 11.042 6.849 -16.966 1.00 97.31 565 GLU A C 1
ATOM 4231 O O . GLU A 1 565 ? 10.143 7.344 -16.283 1.00 97.31 565 GLU A O 1
ATOM 4236 N N . PHE A 1 566 ? 11.978 7.603 -17.537 1.00 97.56 566 PHE A N 1
ATOM 4237 C CA . PHE A 1 566 ? 12.039 9.056 -17.433 1.00 97.56 566 PHE A CA 1
ATOM 4238 C C . PHE A 1 566 ? 11.925 9.678 -18.821 1.00 97.56 566 PHE A C 1
ATOM 4240 O O . PHE A 1 566 ? 12.671 9.328 -19.728 1.00 97.56 566 PHE A O 1
ATOM 4247 N N . TYR A 1 567 ? 11.015 10.640 -18.958 1.00 95.56 567 TYR A N 1
ATOM 4248 C CA . TYR A 1 567 ? 10.751 11.368 -20.191 1.00 95.56 567 TYR A CA 1
ATOM 4249 C C . TYR A 1 567 ? 10.879 12.871 -19.962 1.00 95.56 567 TYR A C 1
ATOM 4251 O O . TYR A 1 567 ? 10.275 13.419 -19.032 1.00 95.56 567 TYR A O 1
ATOM 4259 N N . ASP A 1 568 ? 11.600 13.552 -20.852 1.00 92.44 568 ASP A N 1
ATOM 4260 C CA . ASP A 1 568 ? 11.636 15.019 -20.925 1.00 92.44 568 ASP A CA 1
ATOM 4261 C C . ASP A 1 568 ? 12.101 15.688 -19.611 1.00 92.44 568 ASP A C 1
ATOM 4263 O O . ASP A 1 568 ? 11.602 16.745 -19.205 1.00 92.44 568 ASP A O 1
ATOM 4267 N N . VAL A 1 569 ? 13.060 15.054 -18.923 1.00 90.62 569 VAL A N 1
ATOM 4268 C CA . VAL A 1 569 ? 13.663 15.578 -17.688 1.00 90.62 569 VAL A CA 1
ATOM 4269 C C . VAL A 1 569 ? 14.745 16.593 -18.036 1.00 90.62 569 VAL A C 1
ATOM 4271 O O . VAL A 1 569 ? 15.772 16.251 -18.621 1.00 90.62 569 VAL A O 1
ATOM 4274 N N . ARG A 1 570 ? 14.508 17.855 -17.668 1.00 80.62 570 ARG A N 1
ATOM 4275 C CA . ARG A 1 570 ? 15.274 19.001 -18.192 1.00 80.62 570 ARG A CA 1
ATOM 4276 C C . ARG A 1 570 ? 16.636 19.212 -17.535 1.00 80.62 570 ARG A C 1
ATOM 4278 O O . ARG A 1 570 ? 17.539 19.737 -18.179 1.00 80.62 570 ARG A O 1
ATOM 4285 N N . ALA A 1 571 ? 16.760 18.910 -16.247 1.00 84.69 571 ALA A N 1
ATOM 4286 C CA . ALA A 1 571 ? 17.996 19.078 -15.491 1.00 84.69 571 ALA A CA 1
ATOM 4287 C C . ALA A 1 571 ? 18.741 17.740 -15.348 1.00 84.69 571 ALA A C 1
ATOM 4289 O O . ALA A 1 571 ? 18.112 16.684 -15.426 1.00 84.69 571 ALA A O 1
ATOM 4290 N N . PRO A 1 572 ? 20.061 17.774 -15.092 1.00 82.12 572 PRO A N 1
ATOM 4291 C CA . PRO A 1 572 ? 20.805 16.582 -14.706 1.00 82.12 572 PRO A CA 1
ATOM 4292 C C . PRO A 1 572 ? 20.207 15.905 -13.469 1.00 82.12 572 PRO A C 1
ATOM 4294 O O . PRO A 1 572 ? 19.669 16.572 -12.578 1.00 82.12 572 PRO A O 1
ATOM 4297 N N . PHE A 1 573 ? 20.348 14.583 -13.402 1.00 89.69 573 PHE A N 1
ATOM 4298 C CA . PHE A 1 573 ? 20.055 13.818 -12.192 1.00 89.69 573 PHE A CA 1
ATOM 4299 C C . PHE A 1 573 ? 21.151 14.131 -11.174 1.00 89.69 573 PHE A C 1
ATOM 4301 O O . PHE A 1 573 ? 22.317 13.832 -11.423 1.00 89.69 573 PHE A O 1
ATOM 4308 N N . HIS A 1 574 ? 20.784 14.787 -10.072 1.00 85.00 574 HIS A N 1
ATOM 4309 C CA . HIS A 1 574 ? 21.733 15.323 -9.098 1.00 85.00 574 HIS A CA 1
ATOM 4310 C C . HIS A 1 574 ? 21.862 14.346 -7.934 1.00 85.00 574 HIS A C 1
ATOM 4312 O O . HIS A 1 574 ? 21.009 14.315 -7.048 1.00 85.00 574 HIS A O 1
ATOM 4318 N N . ILE A 1 575 ? 22.926 13.548 -7.945 1.00 91.94 575 ILE A N 1
ATOM 4319 C CA . ILE A 1 575 ? 23.165 12.516 -6.941 1.00 91.94 575 ILE A CA 1
ATOM 4320 C C . ILE A 1 575 ? 24.554 12.765 -6.345 1.00 91.94 575 ILE A C 1
ATOM 4322 O O . ILE A 1 575 ? 25.563 12.400 -6.946 1.00 91.94 575 ILE A O 1
ATOM 4326 N N . ASP A 1 576 ? 24.603 13.448 -5.199 1.00 91.00 576 ASP A N 1
ATOM 4327 C CA . ASP A 1 576 ? 25.850 13.900 -4.568 1.00 91.00 576 ASP A CA 1
ATOM 4328 C C . ASP A 1 576 ? 25.889 13.594 -3.069 1.00 91.00 576 ASP A C 1
ATOM 4330 O O . ASP A 1 576 ? 25.141 14.171 -2.273 1.00 91.00 576 ASP A O 1
ATOM 4334 N N . GLY A 1 577 ? 26.790 12.683 -2.692 1.00 84.38 577 GLY A N 1
ATOM 4335 C CA . GLY A 1 577 ? 27.066 12.318 -1.301 1.00 84.38 577 GLY A CA 1
ATOM 4336 C C . GLY A 1 577 ? 27.969 13.308 -0.572 1.00 84.38 577 GLY A C 1
ATOM 4337 O O . GLY A 1 577 ? 28.260 13.105 0.609 1.00 84.38 577 GLY A O 1
ATOM 4338 N N . GLY A 1 578 ? 28.404 14.356 -1.277 1.00 85.19 578 GLY A N 1
ATOM 4339 C CA . GLY A 1 578 ? 29.307 15.404 -0.830 1.00 85.19 578 GLY A CA 1
ATOM 4340 C C . GLY A 1 578 ? 30.665 14.882 -0.365 1.00 85.19 578 GLY A C 1
ATOM 4341 O O . GLY A 1 578 ? 31.008 13.714 -0.537 1.00 85.19 578 GLY A O 1
ATOM 4342 N N . ALA A 1 579 ? 31.498 15.766 0.185 1.00 82.31 579 ALA A N 1
ATOM 4343 C CA . ALA A 1 579 ? 32.911 15.458 0.438 1.00 82.31 579 ALA A CA 1
ATOM 4344 C C . ALA A 1 579 ? 33.129 14.275 1.400 1.00 82.31 579 ALA A C 1
ATOM 4346 O O . ALA A 1 579 ? 34.179 13.633 1.353 1.00 82.31 579 ALA A O 1
ATOM 4347 N N . THR A 1 580 ? 32.145 13.981 2.249 1.00 78.94 580 THR A N 1
ATOM 4348 C CA . THR A 1 580 ? 32.200 12.918 3.259 1.00 78.94 580 THR A CA 1
ATOM 4349 C C . THR A 1 580 ? 31.532 11.619 2.815 1.00 78.94 580 THR A C 1
ATOM 4351 O O . THR A 1 580 ? 31.528 10.660 3.576 1.00 78.94 580 THR A O 1
ATOM 4354 N N . LYS A 1 581 ? 31.046 11.543 1.565 1.00 80.88 581 LYS A N 1
ATOM 4355 C CA . LYS A 1 581 ? 30.505 10.321 0.947 1.00 80.88 581 LYS A CA 1
ATOM 4356 C C . LYS A 1 581 ? 29.309 9.724 1.700 1.00 80.88 581 LYS A C 1
ATOM 4358 O O . LYS A 1 581 ? 29.207 8.515 1.874 1.00 80.88 581 LYS A O 1
ATOM 4363 N N . THR A 1 582 ? 28.374 10.582 2.093 1.00 83.31 582 THR A N 1
ATOM 4364 C CA . THR A 1 582 ? 27.181 10.234 2.891 1.00 83.31 582 THR A CA 1
ATOM 4365 C C . THR A 1 582 ? 26.131 9.395 2.157 1.00 83.31 582 THR A C 1
ATOM 4367 O O . THR A 1 582 ? 25.082 9.096 2.715 1.00 83.31 582 THR A O 1
ATOM 4370 N N . ILE A 1 583 ? 26.359 9.014 0.899 1.00 87.81 583 ILE A N 1
ATOM 4371 C CA . ILE A 1 583 ? 25.441 8.152 0.151 1.00 87.81 583 ILE A CA 1
ATOM 4372 C C . ILE A 1 583 ? 26.155 6.846 -0.167 1.00 87.81 583 ILE A C 1
ATOM 4374 O O . ILE A 1 583 ? 27.234 6.850 -0.759 1.00 87.81 583 ILE A O 1
ATOM 4378 N N . SER A 1 584 ? 25.524 5.726 0.170 1.00 88.44 584 SER A N 1
ATOM 4379 C CA . SER A 1 584 ? 26.030 4.385 -0.115 1.00 88.44 584 SER A CA 1
ATOM 4380 C C . SER A 1 584 ? 24.910 3.432 -0.542 1.00 88.44 584 SER A C 1
ATOM 4382 O O . SER A 1 584 ? 23.721 3.688 -0.347 1.00 88.44 584 SER A O 1
ATOM 4384 N N . GLY A 1 585 ? 25.279 2.328 -1.197 1.00 86.88 585 GLY A N 1
ATOM 4385 C CA . GLY A 1 585 ? 24.322 1.289 -1.598 1.00 86.88 585 GLY A CA 1
ATOM 4386 C C . GLY A 1 585 ? 23.334 1.697 -2.699 1.00 86.88 585 GLY A C 1
ATOM 4387 O O . GLY A 1 585 ? 22.363 0.977 -2.917 1.00 86.88 585 GLY A O 1
ATOM 4388 N N . LEU A 1 586 ? 23.575 2.810 -3.405 1.00 95.12 586 LEU A N 1
ATOM 4389 C CA . LEU A 1 586 ? 22.735 3.257 -4.519 1.00 95.12 586 LEU A CA 1
ATOM 4390 C C . LEU A 1 586 ? 22.673 2.191 -5.621 1.00 95.12 586 LEU A C 1
ATOM 4392 O O . LEU A 1 586 ? 23.705 1.825 -6.193 1.00 95.12 586 LEU A O 1
ATOM 4396 N N . LEU A 1 587 ? 21.458 1.763 -5.959 1.00 96.44 587 LEU A N 1
ATOM 4397 C CA . LEU A 1 587 ? 21.165 0.900 -7.099 1.00 96.44 587 LEU A CA 1
ATOM 4398 C C . LEU A 1 587 ? 20.250 1.634 -8.085 1.00 96.44 587 LEU A C 1
ATOM 4400 O O . LEU A 1 587 ? 19.148 2.041 -7.727 1.00 96.44 587 LEU A O 1
ATOM 4404 N N . VAL A 1 588 ? 20.704 1.775 -9.329 1.00 97.38 588 VAL A N 1
ATOM 4405 C CA . VAL A 1 588 ? 19.895 2.216 -10.469 1.00 97.38 588 VAL A CA 1
ATOM 4406 C C . VAL A 1 588 ? 19.884 1.083 -11.486 1.00 97.38 588 VAL A C 1
ATOM 4408 O O . VAL A 1 588 ? 20.923 0.773 -12.070 1.00 97.38 588 VAL A O 1
ATOM 4411 N N . GLU A 1 589 ? 18.735 0.440 -11.670 1.00 96.75 589 GLU A N 1
ATOM 4412 C CA . GLU A 1 589 ? 18.635 -0.800 -12.439 1.00 96.75 589 GLU A CA 1
ATOM 4413 C C . GLU A 1 589 ? 17.444 -0.810 -13.398 1.00 96.75 589 GLU A C 1
ATOM 4415 O O . GLU A 1 589 ? 16.323 -0.523 -12.997 1.00 96.75 589 GLU A O 1
ATOM 4420 N N . ASN A 1 590 ? 17.661 -1.211 -14.654 1.00 94.38 590 ASN A N 1
ATOM 4421 C CA . ASN A 1 590 ? 16.587 -1.339 -15.645 1.00 94.38 590 ASN A CA 1
ATOM 4422 C C . ASN A 1 590 ? 15.797 -0.024 -15.811 1.00 94.38 590 ASN A C 1
ATOM 4424 O O . ASN A 1 590 ? 14.583 0.029 -15.599 1.00 94.38 590 ASN A O 1
ATOM 4428 N N . VAL A 1 591 ? 16.516 1.060 -16.123 1.00 97.56 591 VAL A N 1
ATOM 4429 C CA . VAL A 1 591 ? 15.949 2.412 -16.233 1.00 97.56 591 VAL A CA 1
ATOM 4430 C C . VAL A 1 591 ? 16.138 2.967 -17.638 1.00 97.56 591 VAL A C 1
ATOM 4432 O O . VAL A 1 591 ? 17.259 3.002 -18.147 1.00 97.56 591 VAL A O 1
ATOM 4435 N N . THR A 1 592 ? 15.049 3.455 -18.233 1.00 96.62 592 THR A N 1
ATOM 4436 C CA . THR A 1 592 ? 15.068 4.130 -19.539 1.00 96.62 592 THR A CA 1
ATOM 4437 C C . THR A 1 592 ? 14.998 5.646 -19.374 1.00 96.62 592 THR A C 1
ATOM 4439 O O . THR A 1 592 ? 14.156 6.163 -18.638 1.00 96.62 592 THR A O 1
ATOM 4442 N N . PHE A 1 593 ? 15.872 6.364 -20.075 1.00 95.56 593 PHE A N 1
ATOM 4443 C CA . PHE A 1 593 ? 15.951 7.821 -20.104 1.00 95.56 593 PHE A CA 1
ATOM 4444 C C . PHE A 1 593 ? 15.715 8.331 -21.528 1.00 95.56 593 PHE A C 1
ATOM 4446 O O . PHE A 1 593 ? 16.620 8.284 -22.358 1.00 95.56 593 PHE A O 1
ATOM 4453 N N . THR A 1 594 ? 14.530 8.871 -21.799 1.00 95.62 594 THR A N 1
ATOM 4454 C CA . THR A 1 594 ? 14.148 9.407 -23.112 1.00 95.62 594 THR A CA 1
ATOM 4455 C C . THR A 1 594 ? 14.099 10.936 -23.071 1.00 95.62 594 THR A C 1
ATOM 4457 O O . THR A 1 594 ? 13.301 11.528 -22.339 1.00 95.62 594 THR A O 1
ATOM 4460 N N . ARG A 1 595 ? 14.934 11.612 -23.870 1.00 92.88 595 ARG A N 1
ATOM 4461 C CA . ARG A 1 595 ? 15.068 13.087 -23.861 1.00 92.88 595 ARG A CA 1
ATOM 4462 C C . ARG A 1 595 ? 15.380 13.664 -22.479 1.00 92.88 595 ARG A C 1
ATOM 4464 O O . ARG A 1 595 ? 14.813 14.673 -22.057 1.00 92.88 595 ARG A O 1
ATOM 4471 N N . CYS A 1 596 ? 16.295 13.018 -21.767 1.00 92.50 596 CYS A N 1
ATOM 4472 C CA . CYS A 1 596 ? 16.723 13.433 -20.434 1.00 92.50 596 CYS A CA 1
ATOM 4473 C C . CYS A 1 596 ? 18.133 14.037 -20.428 1.00 92.50 596 CYS A C 1
ATOM 4475 O O . CYS A 1 596 ? 18.923 13.825 -21.353 1.00 92.50 596 CYS A O 1
ATOM 4477 N N . GLY A 1 597 ? 18.437 14.806 -19.379 1.00 87.69 597 GLY A N 1
ATOM 4478 C CA . GLY A 1 597 ? 19.797 15.246 -19.061 1.00 87.69 597 GLY A CA 1
ATOM 4479 C C . GLY A 1 597 ? 20.695 14.107 -18.542 1.00 87.69 597 GLY A C 1
ATOM 4480 O O . GLY A 1 597 ? 20.215 12.996 -18.306 1.00 87.69 597 GLY A O 1
ATOM 4481 N N . PRO A 1 598 ? 21.999 14.371 -18.342 1.00 90.75 598 PRO A N 1
ATOM 4482 C CA . PRO A 1 598 ? 22.967 13.353 -17.936 1.00 90.75 598 PRO A CA 1
ATOM 4483 C C . PRO A 1 598 ? 22.798 12.903 -16.478 1.00 90.75 598 PRO A C 1
ATOM 4485 O O . PRO A 1 598 ? 22.249 13.632 -15.641 1.00 90.75 598 PRO A O 1
ATOM 4488 N N . LEU A 1 599 ? 23.336 11.720 -16.167 1.00 93.19 599 LEU A N 1
ATOM 4489 C CA . LEU A 1 599 ? 23.452 11.203 -14.804 1.00 93.19 599 LEU A CA 1
ATOM 4490 C C . LEU A 1 599 ? 24.742 11.724 -14.165 1.00 93.19 599 LEU A C 1
ATOM 4492 O O . LEU A 1 599 ? 25.835 11.460 -14.668 1.00 93.19 599 LEU A O 1
ATOM 4496 N N . GLN A 1 600 ? 24.617 12.443 -13.048 1.00 93.88 600 GLN A N 1
ATOM 4497 C CA . GLN A 1 600 ? 25.751 12.949 -12.273 1.00 93.88 600 GLN A CA 1
ATOM 4498 C C . GLN A 1 600 ? 25.823 12.222 -10.927 1.00 93.88 600 GLN A C 1
ATOM 4500 O O . GLN A 1 600 ? 24.921 12.359 -10.104 1.00 93.88 600 GLN A O 1
ATOM 4505 N N . ILE A 1 601 ? 26.895 11.447 -10.733 1.00 94.44 601 ILE A N 1
ATOM 4506 C CA . ILE A 1 601 ? 27.150 10.604 -9.561 1.00 94.44 601 ILE A CA 1
ATOM 4507 C C . ILE A 1 601 ? 28.398 11.104 -8.836 1.00 94.44 601 ILE A C 1
ATOM 4509 O O . ILE A 1 601 ? 29.525 10.941 -9.297 1.00 94.44 601 ILE A O 1
ATOM 4513 N N . ALA A 1 602 ? 28.216 11.704 -7.675 1.00 94.00 602 ALA A N 1
ATOM 4514 C CA . ALA A 1 602 ? 29.287 12.365 -6.955 1.00 94.00 602 ALA A CA 1
ATOM 4515 C C . ALA A 1 602 ? 29.455 11.765 -5.567 1.00 94.00 602 ALA A C 1
ATOM 4517 O O . ALA A 1 602 ? 28.525 11.765 -4.768 1.00 94.00 602 ALA A O 1
ATOM 4518 N N . ASN A 1 603 ? 30.663 11.293 -5.267 1.00 93.19 603 ASN A N 1
ATOM 4519 C CA . ASN A 1 603 ? 31.054 10.845 -3.936 1.00 93.19 603 ASN A CA 1
ATOM 4520 C C . ASN A 1 603 ? 30.181 9.698 -3.387 1.00 93.19 603 ASN A C 1
ATOM 4522 O O . ASN A 1 603 ? 29.766 9.740 -2.233 1.00 93.19 603 ASN A O 1
ATOM 4526 N N . ILE A 1 604 ? 29.896 8.676 -4.206 1.00 92.44 604 ILE A N 1
ATOM 4527 C CA . ILE A 1 604 ? 29.005 7.560 -3.835 1.00 92.44 604 ILE A CA 1
ATOM 4528 C C . ILE A 1 604 ? 29.744 6.222 -3.949 1.00 92.44 604 ILE A C 1
ATOM 4530 O O . ILE A 1 604 ? 29.789 5.625 -5.031 1.00 92.44 604 ILE A O 1
ATOM 4534 N N . PRO A 1 605 ? 30.354 5.731 -2.858 1.00 90.75 605 PRO A N 1
ATOM 4535 C CA . PRO A 1 605 ? 30.993 4.423 -2.829 1.00 90.75 605 PRO A CA 1
ATOM 4536 C C . PRO A 1 605 ? 30.033 3.296 -3.202 1.00 90.75 605 PRO A C 1
ATOM 4538 O O . PRO A 1 605 ? 28.908 3.215 -2.708 1.00 90.75 605 PRO A O 1
ATOM 4541 N N . GLY A 1 606 ? 30.504 2.397 -4.063 1.00 90.88 606 GLY A N 1
ATOM 4542 C CA . GLY A 1 606 ? 29.779 1.195 -4.458 1.00 90.88 606 GLY A CA 1
ATOM 4543 C C . GLY A 1 606 ? 28.496 1.466 -5.242 1.00 90.88 606 GLY A C 1
ATOM 4544 O O . GLY A 1 606 ? 27.637 0.588 -5.285 1.00 90.88 606 GLY A O 1
ATOM 4545 N N . ALA A 1 607 ? 28.342 2.650 -5.849 1.00 95.31 607 ALA A N 1
ATOM 4546 C CA . ALA A 1 607 ? 27.196 2.943 -6.705 1.00 95.31 607 ALA A CA 1
ATOM 4547 C C . ALA A 1 607 ? 27.095 1.931 -7.858 1.00 95.31 607 ALA A C 1
ATOM 4549 O O . ALA A 1 607 ? 28.090 1.567 -8.492 1.00 95.31 607 ALA A O 1
ATOM 4550 N N . ARG A 1 608 ? 25.872 1.478 -8.123 1.00 97.00 608 ARG A N 1
ATOM 4551 C CA . ARG A 1 608 ? 25.563 0.399 -9.060 1.00 97.00 608 ARG A CA 1
ATOM 4552 C C . ARG A 1 608 ? 24.585 0.889 -10.120 1.00 97.00 608 ARG A C 1
ATOM 4554 O O . ARG A 1 608 ? 23.423 1.126 -9.812 1.00 97.00 608 ARG A O 1
ATOM 4561 N N . LEU A 1 609 ? 25.064 1.033 -11.352 1.00 97.50 609 LEU A N 1
ATOM 4562 C CA . LEU A 1 609 ? 24.284 1.435 -12.520 1.00 97.50 609 LEU A CA 1
ATOM 4563 C C . LEU A 1 609 ? 24.210 0.253 -13.499 1.00 97.50 609 LEU A C 1
ATOM 4565 O O . LEU A 1 609 ? 25.228 -0.159 -14.059 1.00 97.50 609 LEU A O 1
ATOM 4569 N N . PHE A 1 610 ? 23.018 -0.310 -13.687 1.00 95.19 610 PHE A N 1
ATOM 4570 C CA . PHE A 1 610 ? 22.816 -1.538 -14.455 1.00 95.19 610 PHE A CA 1
ATOM 4571 C C . PHE A 1 610 ? 21.656 -1.426 -15.431 1.00 95.19 610 PHE A C 1
ATOM 4573 O O . PHE A 1 610 ? 20.579 -0.964 -15.063 1.00 95.19 610 PHE A O 1
ATOM 4580 N N . ARG A 1 611 ? 21.836 -1.947 -16.651 1.00 92.25 611 ARG A N 1
ATOM 4581 C CA . ARG A 1 611 ? 20.749 -2.032 -17.644 1.00 92.25 611 ARG A CA 1
ATOM 4582 C C . ARG A 1 611 ? 20.067 -0.681 -17.862 1.00 92.25 611 ARG A C 1
ATOM 4584 O O . ARG A 1 611 ? 18.847 -0.575 -17.795 1.00 92.25 611 ARG A O 1
ATOM 4591 N N . LEU A 1 612 ? 20.870 0.365 -18.047 1.00 97.19 612 LEU A N 1
ATOM 4592 C CA . LEU A 1 612 ? 20.350 1.676 -18.416 1.00 97.19 612 LEU A CA 1
ATOM 4593 C C . LEU A 1 612 ? 20.130 1.726 -19.927 1.00 97.19 612 LEU A C 1
ATOM 4595 O O . LEU A 1 612 ? 20.952 1.203 -20.674 1.00 97.19 612 LEU A O 1
ATOM 4599 N N . THR A 1 613 ? 19.076 2.400 -20.366 1.00 96.62 613 THR A N 1
ATOM 4600 C CA . THR A 1 613 ? 18.833 2.691 -21.783 1.00 96.62 613 THR A CA 1
ATOM 4601 C C . THR A 1 613 ? 18.667 4.190 -21.952 1.00 96.62 613 THR A C 1
ATOM 4603 O O . THR A 1 613 ? 17.909 4.817 -21.212 1.00 96.62 613 THR A O 1
ATOM 4606 N N . VAL A 1 614 ? 19.383 4.783 -22.905 1.00 93.81 614 VAL A N 1
ATOM 4607 C CA . VAL A 1 614 ? 19.275 6.212 -23.215 1.00 93.81 614 VAL A CA 1
ATOM 4608 C C . VAL A 1 614 ? 18.747 6.396 -24.629 1.00 93.81 614 VAL A C 1
ATOM 4610 O O . VAL A 1 614 ? 19.318 5.897 -25.591 1.00 93.81 614 VAL A O 1
ATOM 4613 N N . GLU A 1 615 ? 17.670 7.162 -24.753 1.00 92.38 615 GLU A N 1
ATOM 4614 C CA . GLU A 1 615 ? 17.017 7.474 -26.018 1.00 92.38 615 GLU A CA 1
ATOM 4615 C C . GLU A 1 615 ? 16.960 8.992 -26.205 1.00 92.38 615 GLU A C 1
ATOM 4617 O O . GLU A 1 615 ? 16.587 9.735 -25.295 1.00 92.38 615 GLU A O 1
ATOM 4622 N N . GLU A 1 616 ? 17.304 9.471 -27.401 1.00 89.50 616 GLU A N 1
ATOM 4623 C CA . GLU A 1 616 ? 17.237 10.900 -27.753 1.00 89.50 616 GLU A CA 1
ATOM 4624 C C . GLU A 1 616 ? 17.903 11.831 -26.703 1.00 89.50 616 GLU A C 1
ATOM 4626 O O . GLU A 1 616 ? 17.265 12.767 -26.214 1.00 89.50 616 GLU A O 1
ATOM 4631 N N . PRO A 1 617 ? 19.167 11.588 -26.304 1.00 86.44 617 PRO A N 1
ATOM 4632 C CA . PRO A 1 617 ? 19.807 12.286 -25.188 1.00 86.44 617 PRO A CA 1
ATOM 4633 C C . PRO A 1 617 ? 19.834 13.805 -25.382 1.00 86.44 617 PRO A C 1
ATOM 4635 O O . PRO A 1 617 ? 20.037 14.313 -26.487 1.00 86.44 617 PRO A O 1
ATOM 4638 N N . THR A 1 618 ? 19.678 14.551 -24.285 1.00 81.69 618 THR A N 1
ATOM 4639 C CA . THR A 1 618 ? 19.724 16.020 -24.320 1.00 81.69 618 THR A CA 1
ATOM 4640 C C . THR A 1 618 ? 21.057 16.546 -23.790 1.00 81.69 618 THR A C 1
ATOM 4642 O O . THR A 1 618 ? 21.544 16.134 -22.740 1.00 81.69 618 THR A O 1
ATOM 4645 N N . GLY A 1 619 ? 21.655 17.495 -24.514 1.00 81.12 619 GLY A N 1
ATOM 4646 C CA . GLY A 1 619 ? 22.913 18.147 -24.138 1.00 81.12 619 GLY A CA 1
ATOM 4647 C C . GLY A 1 619 ? 24.083 17.795 -25.056 1.00 81.12 619 GLY A C 1
ATOM 4648 O O . GLY A 1 619 ? 23.922 17.148 -26.082 1.00 81.12 619 GLY A O 1
ATOM 4649 N N . THR A 1 620 ? 25.273 18.283 -24.705 1.00 84.19 620 THR A N 1
ATOM 4650 C CA . THR A 1 620 ? 26.526 18.074 -25.465 1.00 84.19 620 THR A CA 1
ATOM 4651 C C . THR A 1 620 ? 27.640 17.468 -24.599 1.00 84.19 620 THR A C 1
ATOM 4653 O O . THR A 1 620 ? 28.815 17.483 -24.973 1.00 84.19 620 THR A O 1
ATOM 4656 N N . GLY A 1 621 ? 27.292 17.043 -23.381 1.00 87.50 621 GLY A N 1
ATOM 4657 C CA . GLY A 1 621 ? 28.212 16.557 -22.355 1.00 87.50 621 GLY A CA 1
ATOM 4658 C C . GLY A 1 621 ? 28.344 15.035 -22.328 1.00 87.50 621 GLY A C 1
ATOM 4659 O O . GLY A 1 621 ? 27.958 14.347 -23.265 1.00 87.50 621 GLY A O 1
ATOM 4660 N N . TRP A 1 622 ? 28.913 14.536 -21.234 1.00 92.06 622 TRP A N 1
ATOM 4661 C CA . TRP A 1 622 ? 28.985 13.111 -20.904 1.00 92.06 622 TRP A CA 1
ATOM 4662 C C . TRP A 1 622 ? 27.643 12.614 -20.392 1.00 92.06 622 TRP A C 1
ATOM 4664 O O . TRP A 1 622 ? 27.056 13.275 -19.537 1.00 92.06 622 TRP A O 1
ATOM 4674 N N . GLN A 1 623 ? 27.181 11.467 -20.889 1.00 93.12 623 GLN A N 1
ATOM 4675 C CA . GLN A 1 623 ? 25.903 10.897 -20.477 1.00 93.12 623 GLN A CA 1
ATOM 4676 C C . GLN A 1 623 ? 25.939 10.406 -19.028 1.00 93.12 623 GLN A C 1
ATOM 4678 O O . GLN A 1 623 ? 24.989 10.632 -18.278 1.00 93.12 623 GLN A O 1
ATOM 4683 N N . VAL A 1 624 ? 27.044 9.774 -18.626 1.00 95.00 624 VAL A N 1
ATOM 4684 C CA . VAL A 1 624 ? 27.303 9.402 -17.232 1.00 95.00 624 VAL A CA 1
ATOM 4685 C C . VAL A 1 624 ? 28.566 10.106 -16.763 1.00 95.00 624 VAL A C 1
ATOM 4687 O O . VAL A 1 624 ? 29.638 9.950 -17.347 1.00 95.00 624 VAL A O 1
ATOM 4690 N N . MET A 1 625 ? 28.445 10.886 -15.697 1.00 95.50 625 MET A N 1
ATOM 4691 C CA . MET A 1 625 ? 29.555 11.566 -15.042 1.00 95.50 625 MET A CA 1
ATOM 4692 C C . MET A 1 625 ? 29.665 11.049 -13.621 1.00 95.50 625 MET A C 1
ATOM 4694 O O . MET A 1 625 ? 28.719 11.208 -12.855 1.00 95.50 625 MET A O 1
ATOM 4698 N N . ALA A 1 626 ? 30.813 10.481 -13.259 1.00 95.50 626 ALA A N 1
ATOM 4699 C CA . ALA A 1 626 ? 31.083 10.101 -11.885 1.00 95.50 626 ALA A CA 1
ATOM 4700 C C . ALA A 1 626 ? 32.387 10.696 -11.359 1.00 95.50 626 ALA A C 1
ATOM 4702 O O . ALA A 1 626 ? 33.409 10.696 -12.049 1.00 95.50 626 ALA A O 1
ATOM 4703 N N . TRP A 1 627 ? 32.365 11.176 -10.117 1.00 95.50 627 TRP A N 1
ATOM 4704 C CA . TRP A 1 627 ? 33.579 11.585 -9.419 1.00 95.50 627 TRP A CA 1
ATOM 4705 C C . TRP A 1 627 ? 33.574 11.174 -7.952 1.00 95.50 627 TRP A C 1
ATOM 4707 O O . TRP A 1 627 ? 32.515 11.078 -7.338 1.00 95.50 627 TRP A O 1
ATOM 4717 N N . GLY A 1 628 ? 34.749 10.876 -7.393 1.00 93.69 628 GLY A N 1
ATOM 4718 C CA . GLY A 1 628 ? 34.898 10.503 -5.977 1.00 93.69 628 GLY A CA 1
ATOM 4719 C C . GLY A 1 628 ? 34.181 9.207 -5.563 1.00 93.69 628 GLY A C 1
ATOM 4720 O O . GLY A 1 628 ? 33.992 8.967 -4.368 1.00 93.69 628 GLY A O 1
ATOM 4721 N N . SER A 1 629 ? 33.741 8.391 -6.525 1.00 93.94 629 SER A N 1
ATOM 4722 C CA . SER A 1 629 ? 32.842 7.249 -6.309 1.00 93.94 629 SER A CA 1
ATOM 4723 C C . SER A 1 629 ? 33.610 5.931 -6.409 1.00 93.94 629 SER A C 1
ATOM 4725 O O . SER A 1 629 ? 33.789 5.370 -7.492 1.00 93.94 629 SER A O 1
ATOM 4727 N N . ASP A 1 630 ? 34.115 5.463 -5.268 1.00 93.62 630 ASP A N 1
ATOM 4728 C CA . ASP A 1 630 ? 34.961 4.270 -5.182 1.00 93.62 630 ASP A CA 1
ATOM 4729 C C . ASP A 1 630 ? 34.168 3.019 -5.581 1.00 93.62 630 ASP A C 1
ATOM 4731 O O . ASP A 1 630 ? 33.015 2.862 -5.184 1.00 93.62 630 ASP A O 1
ATOM 4735 N N . ALA A 1 631 ? 34.780 2.119 -6.350 1.00 93.81 631 ALA A N 1
ATOM 4736 C CA . ALA A 1 631 ? 34.182 0.859 -6.795 1.00 93.81 631 ALA A CA 1
ATOM 4737 C C . ALA A 1 631 ? 32.821 1.000 -7.514 1.00 93.81 631 ALA A C 1
ATOM 4739 O O . ALA A 1 631 ? 32.019 0.063 -7.503 1.00 93.81 631 ALA A O 1
ATOM 4740 N N . ILE A 1 632 ? 32.560 2.147 -8.161 1.00 95.81 632 ILE A N 1
ATOM 4741 C CA . ILE A 1 632 ? 31.365 2.339 -8.994 1.00 95.81 632 ILE A CA 1
ATOM 4742 C C . ILE A 1 632 ? 31.306 1.295 -10.119 1.00 95.81 632 ILE A C 1
ATOM 4744 O O . ILE A 1 632 ? 32.315 1.011 -10.772 1.00 95.81 632 ILE A O 1
ATOM 4748 N N . ARG A 1 633 ? 30.119 0.728 -10.353 1.00 97.06 633 ARG A N 1
ATOM 4749 C CA . ARG A 1 633 ? 29.856 -0.265 -11.402 1.00 97.06 633 ARG A CA 1
ATOM 4750 C C . ARG A 1 633 ? 28.865 0.294 -12.418 1.00 97.06 633 ARG A C 1
ATOM 4752 O O . ARG A 1 633 ? 27.789 0.738 -12.028 1.00 97.06 633 ARG A O 1
ATOM 4759 N N . ILE A 1 634 ? 29.230 0.262 -13.696 1.00 97.38 634 ILE A N 1
ATOM 4760 C CA . ILE A 1 634 ? 28.404 0.698 -14.828 1.00 97.38 634 ILE A CA 1
ATOM 4761 C C . ILE A 1 634 ? 28.398 -0.431 -15.849 1.00 97.38 634 ILE A C 1
ATOM 4763 O O . ILE A 1 634 ? 29.362 -0.577 -16.610 1.00 97.38 634 ILE A O 1
ATOM 4767 N N . ASN A 1 635 ? 27.351 -1.258 -15.837 1.00 95.12 635 ASN A N 1
ATOM 4768 C CA . ASN A 1 635 ? 27.349 -2.484 -16.627 1.00 95.12 635 ASN A CA 1
ATOM 4769 C C . ASN A 1 635 ? 26.046 -2.714 -17.401 1.00 95.12 635 ASN A C 1
ATOM 4771 O O . ASN A 1 635 ? 24.966 -2.301 -16.970 1.00 95.12 635 ASN A O 1
ATOM 4775 N N . ASN A 1 636 ? 26.140 -3.462 -18.506 1.00 92.88 636 ASN A N 1
ATOM 4776 C CA . ASN A 1 636 ? 24.994 -3.910 -19.310 1.00 92.88 636 ASN A CA 1
ATOM 4777 C C . ASN A 1 636 ? 24.080 -2.767 -19.785 1.00 92.88 636 ASN A C 1
ATOM 4779 O O . ASN A 1 636 ? 22.876 -2.972 -19.894 1.00 92.88 636 ASN A O 1
ATOM 4783 N N . SER A 1 637 ? 24.617 -1.562 -19.991 1.00 95.56 637 SER A N 1
ATOM 4784 C CA . SER A 1 637 ? 23.834 -0.373 -20.348 1.00 95.56 637 SER A CA 1
ATOM 4785 C C . SER A 1 637 ? 24.013 0.011 -21.813 1.00 95.56 637 SER A C 1
ATOM 4787 O O . SER A 1 637 ? 25.115 -0.091 -22.342 1.00 95.56 637 SER A O 1
ATOM 4789 N N . ASP A 1 638 ? 22.952 0.497 -22.448 1.00 95.62 638 ASP A N 1
ATOM 4790 C CA . ASP A 1 638 ? 22.971 1.073 -23.789 1.00 95.62 638 ASP A CA 1
ATOM 4791 C C . ASP A 1 638 ? 23.000 2.605 -23.703 1.00 95.62 638 ASP A C 1
ATOM 4793 O O . ASP A 1 638 ? 22.020 3.250 -23.315 1.00 95.62 638 ASP A O 1
ATOM 4797 N N . LEU A 1 639 ? 24.160 3.178 -24.034 1.00 94.75 639 LEU A N 1
ATOM 4798 C CA . LEU A 1 639 ? 24.407 4.622 -24.084 1.00 94.75 639 LEU A CA 1
ATOM 4799 C C . LEU A 1 639 ? 24.667 5.091 -25.525 1.00 94.75 639 LEU A C 1
ATOM 4801 O O . LEU A 1 639 ? 25.377 6.081 -25.743 1.00 94.75 639 LEU A O 1
ATOM 4805 N N . SER A 1 640 ? 24.136 4.368 -26.511 1.00 90.62 640 SER A N 1
ATOM 4806 C CA . SER A 1 640 ? 24.282 4.701 -27.926 1.00 90.62 640 SER A CA 1
ATOM 4807 C C . SER A 1 640 ? 23.651 6.052 -28.268 1.00 90.62 640 SER A C 1
ATOM 4809 O O . SER A 1 640 ? 22.752 6.536 -27.579 1.00 90.62 640 SER A O 1
ATOM 4811 N N . TRP A 1 641 ? 24.133 6.682 -29.341 1.00 88.81 641 TRP A N 1
ATOM 4812 C CA . TRP A 1 641 ? 23.667 7.982 -29.844 1.00 88.81 641 TRP A CA 1
ATOM 4813 C C . TRP A 1 641 ? 23.836 9.153 -28.866 1.00 88.81 641 TRP A C 1
ATOM 4815 O O . TRP A 1 641 ? 23.305 10.245 -29.087 1.00 88.81 641 TRP A O 1
ATOM 4825 N N . THR A 1 642 ? 24.586 8.954 -27.781 1.00 91.44 642 THR A N 1
ATOM 4826 C CA . THR A 1 642 ? 24.909 10.015 -26.827 1.00 91.44 642 THR A CA 1
ATOM 4827 C C . THR A 1 642 ? 26.026 10.916 -27.350 1.00 91.44 642 THR A C 1
ATOM 4829 O O . THR A 1 642 ? 26.865 10.491 -28.146 1.00 91.44 642 THR A O 1
ATOM 4832 N N . PRO A 1 643 ? 26.086 12.195 -26.930 1.00 89.50 643 PRO A N 1
ATOM 4833 C CA . PRO A 1 643 ? 27.174 13.063 -27.358 1.00 89.50 643 PRO A CA 1
ATOM 4834 C C . PRO A 1 643 ? 28.545 12.534 -26.928 1.00 89.50 643 PRO A C 1
ATOM 4836 O O . PRO A 1 643 ? 29.494 12.618 -27.707 1.00 89.50 643 PRO A O 1
ATOM 4839 N N . LYS A 1 644 ? 28.642 12.012 -25.698 1.00 92.88 644 LYS A N 1
ATOM 4840 C CA . LYS A 1 644 ? 29.814 11.351 -25.108 1.00 92.88 644 LYS A CA 1
ATOM 4841 C C . LYS A 1 644 ? 29.344 10.315 -24.085 1.00 92.88 644 LYS A C 1
ATOM 4843 O O . LYS A 1 644 ? 28.330 10.541 -23.424 1.00 92.88 644 LYS A O 1
ATOM 4848 N N . GLY A 1 645 ? 30.117 9.247 -23.897 1.00 93.12 645 GLY A N 1
ATOM 4849 C CA . GLY A 1 645 ? 29.739 8.113 -23.051 1.00 93.12 645 GLY A CA 1
ATOM 4850 C C . GLY A 1 645 ? 29.901 8.402 -21.559 1.00 93.12 645 GLY A C 1
ATOM 4851 O O . GLY A 1 645 ? 29.043 9.018 -20.924 1.00 93.12 645 GLY A O 1
ATOM 4852 N N . ILE A 1 646 ? 31.022 7.956 -20.990 1.00 96.00 646 ILE A N 1
ATOM 4853 C CA . ILE A 1 646 ? 31.252 7.926 -19.539 1.00 96.00 646 ILE A CA 1
ATOM 4854 C C . ILE A 1 646 ? 32.477 8.768 -19.156 1.00 96.00 646 ILE A C 1
ATOM 4856 O O . ILE A 1 646 ? 33.555 8.596 -19.720 1.00 96.00 646 ILE A O 1
ATOM 4860 N N . ALA A 1 647 ? 32.348 9.637 -18.152 1.00 95.50 647 ALA A N 1
ATOM 4861 C CA . ALA A 1 647 ? 33.462 10.363 -17.538 1.00 95.50 647 ALA A CA 1
ATOM 4862 C C . ALA A 1 647 ? 33.660 9.951 -16.077 1.00 95.50 647 ALA A C 1
ATOM 4864 O O . ALA A 1 647 ? 32.707 9.975 -15.300 1.00 95.50 647 ALA A O 1
ATOM 4865 N N . LEU A 1 648 ? 34.901 9.628 -15.704 1.00 95.50 648 LEU A N 1
ATOM 4866 C CA . LEU A 1 648 ? 35.292 9.206 -14.357 1.00 95.50 648 LEU A CA 1
ATOM 4867 C C . LEU A 1 648 ? 36.460 10.052 -13.835 1.00 95.50 648 LEU A C 1
ATOM 4869 O O . LEU A 1 648 ? 37.483 10.167 -14.511 1.00 95.50 648 LEU A O 1
ATOM 4873 N N . THR A 1 649 ? 36.360 10.562 -12.607 1.00 95.19 649 THR A N 1
ATOM 4874 C CA . THR A 1 649 ? 37.450 11.287 -11.925 1.00 95.19 649 THR A CA 1
ATOM 4875 C C . THR A 1 649 ? 37.543 10.872 -10.459 1.00 95.19 649 THR A C 1
ATOM 4877 O O . THR A 1 649 ? 36.588 11.032 -9.707 1.00 95.19 649 THR A O 1
ATOM 4880 N N . SER A 1 650 ? 38.701 10.402 -9.999 1.00 94.19 650 SER A N 1
ATOM 4881 C CA . SER A 1 650 ? 38.888 9.932 -8.616 1.00 94.19 650 SER A CA 1
ATOM 4882 C C . SER A 1 650 ? 37.901 8.825 -8.211 1.00 94.19 650 SER A C 1
ATOM 4884 O O . SER A 1 650 ? 37.372 8.833 -7.102 1.00 94.19 650 SER A O 1
ATOM 4886 N N . CYS A 1 651 ? 37.640 7.884 -9.118 1.00 94.25 651 CYS A N 1
ATOM 4887 C CA . CYS A 1 651 ? 36.804 6.700 -8.918 1.00 94.25 651 CYS A CA 1
ATOM 4888 C C . CYS A 1 651 ? 37.693 5.437 -8.920 1.00 94.25 651 CYS A C 1
ATOM 4890 O O . CYS A 1 651 ? 37.727 4.698 -9.913 1.00 94.25 651 CYS A O 1
ATOM 4892 N N . PRO A 1 652 ? 38.485 5.189 -7.858 1.00 94.31 652 PRO A N 1
ATOM 4893 C CA . PRO A 1 652 ? 39.324 4.001 -7.779 1.00 94.31 652 PRO A CA 1
ATOM 4894 C C . PRO A 1 652 ? 38.465 2.737 -7.861 1.00 94.31 652 PRO A C 1
ATOM 4896 O O . PRO A 1 652 ? 37.351 2.687 -7.350 1.00 94.31 652 PRO A O 1
ATOM 4899 N N . GLN A 1 653 ? 38.997 1.703 -8.508 1.00 94.31 653 GLN A N 1
ATOM 4900 C CA . GLN A 1 653 ? 38.349 0.404 -8.699 1.00 94.31 653 GLN A CA 1
ATOM 4901 C C . GLN A 1 653 ? 37.015 0.454 -9.462 1.00 94.31 653 GLN A C 1
ATOM 4903 O O . GLN A 1 653 ? 36.244 -0.503 -9.404 1.00 94.31 653 GLN A O 1
ATOM 4908 N N . ALA A 1 654 ? 36.751 1.521 -10.222 1.00 95.38 654 ALA A N 1
ATOM 4909 C CA . ALA A 1 654 ? 35.590 1.573 -11.100 1.00 95.38 654 ALA A CA 1
ATOM 4910 C C . ALA A 1 654 ? 35.566 0.383 -12.084 1.00 95.38 654 ALA A C 1
ATOM 4912 O O . ALA A 1 654 ? 36.610 -0.103 -12.544 1.00 95.38 654 ALA A O 1
ATOM 4913 N N . ARG A 1 655 ? 34.363 -0.107 -12.388 1.00 96.00 655 ARG A N 1
ATOM 4914 C CA . ARG A 1 655 ? 34.093 -1.194 -13.336 1.00 96.00 655 ARG A CA 1
ATOM 4915 C C . ARG A 1 655 ? 33.101 -0.695 -14.379 1.00 96.00 655 ARG A C 1
ATOM 4917 O O . ARG A 1 655 ? 31.988 -0.320 -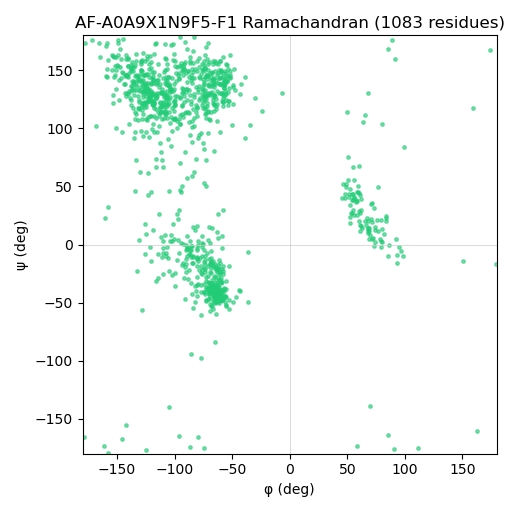14.032 1.00 96.00 655 ARG A O 1
ATOM 4924 N N . VAL A 1 656 ? 33.518 -0.686 -15.639 1.00 95.56 656 VAL A N 1
ATOM 4925 C CA . VAL A 1 656 ? 32.701 -0.276 -16.783 1.00 95.56 656 VAL A CA 1
ATOM 4926 C C . VAL A 1 656 ? 32.757 -1.385 -17.826 1.00 95.56 656 VAL A C 1
ATOM 4928 O O . VAL A 1 656 ? 33.711 -1.459 -18.610 1.00 95.56 656 VAL A O 1
ATOM 4931 N N . VAL A 1 657 ? 31.780 -2.293 -17.788 1.00 92.06 657 VAL A N 1
ATOM 4932 C CA . VAL A 1 657 ? 31.811 -3.520 -18.600 1.00 92.06 657 VAL A CA 1
ATOM 4933 C C . VAL A 1 657 ? 30.479 -3.850 -19.263 1.00 92.06 657 VAL A C 1
ATOM 4935 O O . VAL A 1 657 ? 29.422 -3.590 -18.701 1.00 92.06 657 VAL A O 1
ATOM 4938 N N . HIS A 1 658 ? 30.517 -4.484 -20.436 1.00 90.38 658 HIS A N 1
ATOM 4939 C CA . HIS A 1 658 ? 29.319 -4.966 -21.143 1.00 90.38 658 HIS A CA 1
ATOM 4940 C C . HIS A 1 658 ? 28.320 -3.869 -21.539 1.00 90.38 658 HIS A C 1
ATOM 4942 O O . HIS A 1 658 ? 27.130 -4.132 -21.643 1.00 90.38 658 HIS A O 1
ATOM 4948 N N . ASN A 1 659 ? 28.778 -2.634 -21.749 1.00 93.94 659 ASN A N 1
ATOM 4949 C CA . ASN A 1 659 ? 27.924 -1.542 -22.223 1.00 93.94 659 ASN A CA 1
ATOM 4950 C C . ASN A 1 659 ? 27.958 -1.429 -23.750 1.00 93.94 659 ASN A C 1
ATOM 4952 O O . ASN A 1 659 ? 28.972 -1.764 -24.358 1.00 93.94 659 ASN A O 1
ATOM 4956 N N . VAL A 1 660 ? 26.891 -0.902 -24.346 1.00 92.94 660 VAL A N 1
ATOM 4957 C CA . VAL A 1 660 ? 26.799 -0.553 -25.770 1.00 92.94 660 VAL A CA 1
ATOM 4958 C C . VAL A 1 660 ? 27.011 0.955 -25.916 1.00 92.94 660 VAL A C 1
ATOM 4960 O O . VAL A 1 660 ? 26.326 1.756 -25.279 1.00 92.94 660 VAL A O 1
ATOM 4963 N N . LEU A 1 661 ? 28.005 1.342 -26.713 1.00 91.94 661 LEU A N 1
ATOM 4964 C CA . LEU A 1 661 ? 28.476 2.712 -26.921 1.00 91.94 661 LEU A CA 1
ATOM 4965 C C . LEU A 1 661 ? 28.571 2.984 -28.430 1.00 91.94 661 LEU A C 1
ATOM 4967 O O . LEU A 1 661 ? 29.662 3.170 -28.970 1.00 91.94 661 LEU A O 1
ATOM 4971 N N . HIS A 1 662 ? 27.440 2.929 -29.134 1.00 90.50 662 HIS A N 1
ATOM 4972 C CA . HIS A 1 662 ? 27.411 3.090 -30.590 1.00 90.50 662 HIS A CA 1
ATOM 4973 C C . HIS A 1 662 ? 27.086 4.518 -31.017 1.00 90.50 662 HIS A C 1
ATOM 4975 O O . HIS A 1 662 ? 26.241 5.179 -30.419 1.00 90.50 662 HIS A O 1
ATOM 4981 N N . ASP A 1 663 ? 27.723 4.965 -32.097 1.00 88.12 663 ASP A N 1
ATOM 4982 C CA . ASP A 1 663 ? 27.404 6.199 -32.812 1.00 88.12 663 ASP A CA 1
ATOM 4983 C C . ASP A 1 663 ? 27.473 7.464 -31.929 1.00 88.12 663 ASP A C 1
ATOM 4985 O O . ASP A 1 663 ? 26.676 8.398 -32.062 1.00 88.12 663 ASP A O 1
ATOM 4989 N N . LEU A 1 664 ? 28.455 7.511 -31.019 1.00 89.62 664 LEU A N 1
ATOM 4990 C CA . LEU A 1 664 ? 28.750 8.697 -30.213 1.00 89.62 664 LEU A CA 1
ATOM 4991 C C . LEU A 1 664 ? 29.426 9.786 -31.064 1.00 89.62 664 LEU A C 1
ATOM 4993 O O . LEU A 1 664 ? 30.262 9.514 -31.924 1.00 89.62 664 LEU A O 1
ATOM 4997 N N . THR A 1 665 ? 29.118 11.059 -30.791 1.00 87.31 665 THR A N 1
ATOM 4998 C CA . THR A 1 665 ? 29.763 12.199 -31.494 1.00 87.31 665 THR A CA 1
ATOM 4999 C C . THR A 1 665 ? 31.109 12.625 -30.897 1.00 87.31 665 THR A C 1
ATOM 5001 O O . THR A 1 665 ? 31.812 13.469 -31.454 1.00 87.31 665 THR A O 1
ATOM 5004 N N . GLY A 1 666 ? 31.447 12.086 -29.731 1.00 87.31 666 GLY A N 1
ATOM 5005 C CA . GLY A 1 666 ? 32.642 12.371 -28.953 1.00 87.31 666 GLY A CA 1
ATOM 5006 C C . GLY A 1 666 ? 33.114 11.108 -28.233 1.00 87.31 666 GLY A C 1
ATOM 5007 O O . GLY A 1 666 ? 32.639 10.024 -28.553 1.00 87.31 666 GLY A O 1
ATOM 5008 N N . PRO A 1 667 ? 34.043 11.217 -27.269 1.00 87.81 667 PRO A N 1
ATOM 5009 C CA . PRO A 1 667 ? 34.695 10.026 -26.751 1.00 87.81 667 PRO A CA 1
ATOM 5010 C C . PRO A 1 667 ? 33.774 9.150 -25.896 1.00 87.81 667 PRO A C 1
ATOM 5012 O O . PRO A 1 667 ? 32.882 9.633 -25.192 1.00 87.81 667 PRO A O 1
ATOM 5015 N N . GLU A 1 668 ? 34.048 7.852 -25.925 1.00 90.00 668 GLU A N 1
ATOM 5016 C CA . GLU A 1 668 ? 33.360 6.796 -25.187 1.00 90.00 668 GLU A CA 1
ATOM 5017 C C . GLU A 1 668 ? 33.711 6.847 -23.698 1.00 90.00 668 GLU A C 1
ATOM 5019 O O . GLU A 1 668 ? 32.856 6.620 -22.839 1.00 90.00 668 GLU A O 1
ATOM 5024 N N . LEU A 1 669 ? 34.968 7.186 -23.391 1.00 91.75 669 LEU A N 1
ATOM 5025 C CA . LEU A 1 669 ? 35.499 7.252 -22.032 1.00 91.75 669 LEU A CA 1
ATOM 5026 C C . LEU A 1 669 ? 36.339 8.515 -21.802 1.00 91.75 669 LEU A C 1
ATOM 5028 O O . LEU A 1 669 ? 37.186 8.893 -22.616 1.00 91.75 669 LEU A O 1
ATOM 5032 N N . HIS A 1 670 ? 36.181 9.118 -20.630 1.00 92.38 670 HIS A N 1
ATOM 5033 C CA . HIS A 1 670 ? 37.122 10.086 -20.082 1.00 92.38 670 HIS A CA 1
ATOM 5034 C C . HIS A 1 670 ? 37.642 9.661 -18.720 1.00 92.38 670 HIS A C 1
ATOM 5036 O O . HIS A 1 670 ? 36.874 9.462 -17.782 1.00 92.38 670 HIS A O 1
ATOM 5042 N N . ASP A 1 671 ? 38.965 9.566 -18.626 1.00 90.50 671 ASP A N 1
ATOM 5043 C CA . ASP A 1 671 ? 39.700 9.342 -17.388 1.00 90.50 671 ASP A CA 1
ATOM 5044 C C . ASP A 1 671 ? 40.289 10.683 -16.930 1.00 90.50 671 ASP A C 1
ATOM 5046 O O . ASP A 1 671 ? 41.326 11.137 -17.423 1.00 90.50 671 ASP A O 1
ATOM 5050 N N . GLY A 1 672 ? 39.592 11.334 -15.998 1.00 90.19 672 GLY A N 1
ATOM 5051 C CA . GLY A 1 672 ? 39.989 12.603 -15.390 1.00 90.19 672 GLY A CA 1
ATOM 5052 C C . GLY A 1 672 ? 41.101 12.484 -14.338 1.00 90.19 672 GLY A C 1
ATOM 5053 O O . GLY A 1 672 ? 41.407 13.472 -13.666 1.00 90.19 672 GLY A O 1
ATOM 5054 N N . GLY A 1 673 ? 41.699 11.297 -14.186 1.00 88.31 673 GLY A N 1
ATOM 5055 C CA . GLY A 1 673 ? 42.748 10.992 -13.218 1.00 88.31 673 GLY A CA 1
ATOM 5056 C C . GLY A 1 673 ? 42.212 10.469 -11.883 1.00 88.31 673 GLY A C 1
ATOM 5057 O O . GLY A 1 673 ? 41.048 10.657 -11.534 1.00 88.31 673 GLY A O 1
ATOM 5058 N N . GLY A 1 674 ? 43.072 9.783 -11.122 1.00 87.94 674 GLY A N 1
ATOM 5059 C CA . GLY A 1 674 ? 42.723 9.222 -9.806 1.00 87.94 674 GLY A CA 1
ATOM 5060 C C . GLY A 1 674 ? 41.877 7.940 -9.844 1.00 87.94 674 GLY A C 1
ATOM 5061 O O . GLY A 1 674 ? 41.391 7.500 -8.805 1.00 87.94 674 GLY A O 1
ATOM 5062 N N . ASN A 1 675 ? 41.719 7.307 -11.009 1.00 91.94 675 ASN A N 1
ATOM 5063 C CA . ASN A 1 675 ? 40.899 6.107 -11.203 1.00 91.94 675 ASN A CA 1
ATOM 5064 C C . ASN A 1 675 ? 41.730 4.813 -11.066 1.00 91.94 675 ASN A C 1
ATOM 5066 O O . ASN A 1 675 ? 41.724 3.951 -11.946 1.00 91.94 675 ASN A O 1
ATOM 5070 N N . THR A 1 676 ? 42.503 4.686 -9.981 1.00 91.56 676 THR A N 1
ATOM 5071 C CA . THR A 1 676 ? 43.405 3.541 -9.755 1.00 91.56 676 THR A CA 1
ATOM 5072 C C . THR A 1 676 ? 42.653 2.211 -9.823 1.00 91.56 676 THR A C 1
ATOM 5074 O O . THR A 1 676 ? 41.703 1.997 -9.075 1.00 91.56 676 THR A O 1
ATOM 5077 N N . GLY A 1 677 ? 43.088 1.294 -10.689 1.00 88.62 677 GLY A N 1
ATOM 5078 C CA . GLY A 1 677 ? 42.455 -0.013 -10.870 1.00 88.62 677 GLY A CA 1
ATOM 5079 C C . GLY A 1 677 ? 41.142 0.013 -11.662 1.00 88.62 677 GLY A C 1
ATOM 5080 O O . GLY A 1 677 ? 40.347 -0.918 -11.509 1.00 88.62 677 GLY A O 1
ATOM 5081 N N . LEU A 1 678 ? 40.890 1.057 -12.464 1.00 92.50 678 LEU A N 1
ATOM 5082 C CA . LEU A 1 678 ? 39.768 1.120 -13.409 1.00 92.50 678 LEU A CA 1
ATOM 5083 C C . LEU A 1 678 ? 39.802 -0.067 -14.385 1.00 92.50 678 LEU A C 1
ATOM 5085 O O . LEU A 1 678 ? 40.815 -0.314 -15.041 1.00 92.50 678 LEU A O 1
ATOM 5089 N N . LEU A 1 679 ? 38.670 -0.756 -14.524 1.00 91.44 679 LEU A N 1
ATOM 5090 C CA . LEU A 1 679 ? 38.432 -1.752 -15.567 1.00 91.44 679 LEU A CA 1
ATOM 5091 C C . LEU A 1 679 ? 37.422 -1.199 -16.573 1.00 91.44 679 LEU A C 1
ATOM 5093 O O . LEU A 1 679 ? 36.255 -1.023 -16.232 1.00 91.44 679 LEU A O 1
ATOM 5097 N N . PHE A 1 680 ? 37.860 -0.975 -17.809 1.00 90.62 680 PHE A N 1
ATOM 5098 C CA . PHE A 1 680 ? 36.997 -0.663 -18.945 1.00 90.62 680 PHE A CA 1
ATOM 5099 C C . PHE A 1 680 ? 37.188 -1.751 -20.002 1.00 90.62 680 PHE A C 1
ATOM 5101 O O . PHE A 1 680 ? 38.191 -1.748 -20.717 1.00 90.62 680 PHE A O 1
ATOM 5108 N N . ARG A 1 681 ? 36.283 -2.732 -20.065 1.00 86.44 681 ARG A N 1
ATOM 5109 C CA . ARG A 1 681 ? 36.457 -3.937 -20.895 1.00 86.44 681 ARG A CA 1
ATOM 5110 C C . ARG A 1 681 ? 35.114 -4.486 -21.371 1.00 86.44 681 ARG A C 1
ATOM 5112 O O . ARG A 1 681 ? 34.114 -4.336 -20.687 1.00 86.44 681 ARG A O 1
ATOM 5119 N N . SER A 1 682 ? 35.124 -5.195 -22.499 1.00 87.12 682 SER A N 1
ATOM 5120 C CA . SER A 1 682 ? 33.966 -5.932 -23.018 1.00 87.12 682 SER A CA 1
ATOM 5121 C C . SER A 1 682 ? 32.763 -5.028 -23.310 1.00 87.12 682 SER A C 1
ATOM 5123 O O . SER A 1 682 ? 31.632 -5.475 -23.197 1.00 87.12 682 SER A O 1
ATOM 5125 N N . ASN A 1 683 ? 33.000 -3.762 -23.651 1.00 87.25 683 ASN A N 1
ATOM 5126 C CA . ASN A 1 683 ? 31.981 -2.836 -24.128 1.00 87.25 683 ASN A CA 1
ATOM 5127 C C . ASN A 1 683 ? 31.880 -2.947 -25.660 1.00 87.25 683 ASN A C 1
ATOM 5129 O O . ASN A 1 683 ? 32.895 -3.077 -26.346 1.00 87.25 683 ASN A O 1
ATOM 5133 N N . GLU A 1 684 ? 30.672 -2.901 -26.202 1.00 87.25 684 GLU A N 1
ATOM 5134 C CA . GLU A 1 684 ? 30.423 -2.830 -27.640 1.00 87.25 684 GLU A CA 1
ATOM 5135 C C . GLU A 1 684 ? 30.581 -1.371 -28.089 1.00 87.25 684 GLU A C 1
ATOM 5137 O O . GLU A 1 684 ? 29.932 -0.482 -27.544 1.00 87.25 684 GLU A O 1
ATOM 5142 N N . ILE A 1 685 ? 31.505 -1.099 -29.013 1.00 85.94 685 ILE A N 1
ATOM 5143 C CA . ILE A 1 685 ? 31.827 0.258 -29.478 1.00 85.94 685 ILE A CA 1
ATOM 5144 C C . ILE A 1 685 ? 31.743 0.267 -31.000 1.00 85.94 685 ILE A C 1
ATOM 5146 O O . ILE A 1 685 ? 32.378 -0.566 -31.648 1.00 85.94 685 ILE A O 1
ATOM 5150 N N . PHE A 1 686 ? 31.004 1.225 -31.560 1.00 77.38 686 PHE A N 1
ATOM 5151 C CA . PHE A 1 686 ? 30.831 1.364 -33.004 1.00 77.38 686 PHE A CA 1
ATOM 5152 C C . PHE A 1 686 ? 30.775 2.843 -33.419 1.00 77.38 686 PHE A C 1
ATOM 5154 O O . PHE A 1 686 ? 30.083 3.612 -32.750 1.00 77.38 686 PHE A O 1
ATOM 5161 N N . PRO A 1 687 ? 31.426 3.249 -34.532 1.00 66.81 687 PRO A N 1
ATOM 5162 C CA . PRO A 1 687 ? 32.289 2.445 -35.412 1.00 66.81 687 PRO A CA 1
ATOM 5163 C C . PRO A 1 687 ? 33.648 2.089 -34.774 1.00 66.81 687 PRO A C 1
ATOM 5165 O O . PRO A 1 687 ? 34.202 2.897 -34.042 1.00 66.81 687 PRO A O 1
ATOM 5168 N N . ASP A 1 688 ? 34.169 0.891 -35.089 1.00 55.59 688 ASP A N 1
ATOM 5169 C CA . ASP A 1 688 ? 35.254 0.069 -34.479 1.00 55.59 688 ASP A CA 1
ATOM 5170 C C . ASP A 1 688 ? 36.527 0.730 -33.875 1.00 55.59 688 ASP A C 1
ATOM 5172 O O . ASP A 1 688 ? 37.357 0.030 -33.287 1.00 55.59 688 ASP A O 1
ATOM 5176 N N . ALA A 1 689 ? 36.733 2.043 -33.998 1.00 62.91 689 ALA A N 1
ATOM 5177 C CA . ALA A 1 689 ? 37.829 2.782 -33.374 1.00 62.91 689 ALA A CA 1
ATOM 5178 C C . ALA A 1 689 ? 37.295 3.734 -32.294 1.00 62.91 689 ALA A C 1
ATOM 5180 O O . ALA A 1 689 ? 37.188 4.940 -32.511 1.00 62.91 689 ALA A O 1
ATOM 5181 N N . GLY A 1 690 ? 36.995 3.182 -31.117 1.00 66.75 690 GLY A N 1
ATOM 5182 C CA . GLY A 1 690 ? 36.649 3.989 -29.952 1.00 66.75 690 GLY A CA 1
ATOM 5183 C C . GLY A 1 690 ? 37.779 4.944 -29.563 1.00 66.75 690 GLY A C 1
ATOM 5184 O O . GLY A 1 690 ? 38.972 4.665 -29.741 1.00 66.75 690 GLY A O 1
ATOM 5185 N N . SER A 1 691 ? 37.408 6.076 -28.993 1.00 79.06 691 SER A N 1
ATOM 5186 C CA . SER A 1 691 ? 38.311 7.097 -28.491 1.00 79.06 691 SER A CA 1
ATOM 5187 C C . SER A 1 691 ? 38.138 7.290 -26.987 1.00 79.06 691 SER A C 1
ATOM 5189 O O . SER A 1 691 ? 37.042 7.256 -26.429 1.00 79.06 691 SER A O 1
ATOM 5191 N N . PHE A 1 692 ? 39.243 7.512 -26.289 1.00 83.25 692 PHE A N 1
ATOM 5192 C CA . PHE A 1 692 ? 39.196 7.981 -24.912 1.00 83.25 692 PHE A CA 1
ATOM 5193 C C . PHE A 1 692 ? 39.992 9.269 -24.781 1.00 83.25 692 PHE A C 1
ATOM 5195 O O . PHE A 1 692 ? 40.848 9.592 -25.603 1.00 83.25 692 PHE A O 1
ATOM 5202 N N . THR A 1 693 ? 39.704 10.020 -23.727 1.00 82.69 693 THR A N 1
ATOM 5203 C CA . THR A 1 693 ? 40.498 11.193 -23.356 1.00 82.69 693 THR A CA 1
ATOM 5204 C C . THR A 1 693 ? 41.027 11.023 -21.945 1.00 82.69 693 THR A C 1
ATOM 5206 O O . THR A 1 693 ? 40.344 10.469 -21.081 1.00 82.69 693 THR A O 1
ATOM 5209 N N . ARG A 1 694 ? 42.243 11.508 -21.703 1.00 81.00 694 ARG A N 1
ATOM 5210 C CA . ARG A 1 694 ? 42.835 11.587 -20.367 1.00 81.00 694 ARG A CA 1
ATOM 5211 C C . ARG A 1 694 ? 43.166 13.022 -20.014 1.00 81.00 694 ARG A C 1
ATOM 5213 O O . ARG A 1 694 ? 43.711 13.758 -20.831 1.00 81.00 694 ARG A O 1
ATOM 5220 N N . THR A 1 695 ? 42.882 13.398 -18.777 1.00 77.00 695 THR A N 1
ATOM 5221 C CA . THR A 1 695 ? 43.380 14.641 -18.178 1.00 77.00 695 THR A CA 1
ATOM 5222 C C . THR A 1 695 ? 43.809 14.372 -16.742 1.00 77.00 695 THR A C 1
ATOM 5224 O O . THR A 1 695 ? 43.221 13.521 -16.089 1.00 77.00 695 THR A O 1
ATOM 5227 N N . GLY A 1 696 ? 44.801 15.102 -16.230 1.00 69.50 696 GLY A N 1
ATOM 5228 C CA . GLY A 1 696 ? 45.255 14.957 -14.840 1.00 69.50 696 GLY A CA 1
ATOM 5229 C C . GLY A 1 696 ? 46.297 13.850 -14.623 1.00 69.50 696 GLY A C 1
ATOM 5230 O O . GLY A 1 696 ? 46.955 13.398 -15.558 1.00 69.50 696 GLY A O 1
ATOM 5231 N N . THR A 1 697 ? 46.502 13.456 -13.361 1.00 72.81 697 THR A N 1
ATOM 5232 C CA . THR A 1 697 ? 47.485 12.427 -12.979 1.00 72.81 697 THR A CA 1
ATOM 5233 C C . THR A 1 697 ? 47.079 11.066 -13.535 1.00 72.81 697 THR A C 1
ATOM 5235 O O . THR A 1 697 ? 45.963 10.614 -13.286 1.00 72.81 697 THR A O 1
ATOM 5238 N N . ALA A 1 698 ? 48.000 10.394 -14.232 1.00 68.50 698 ALA A N 1
ATOM 5239 C CA . ALA A 1 698 ? 47.750 9.086 -14.827 1.00 68.50 698 ALA A CA 1
ATOM 5240 C C . ALA A 1 698 ? 47.224 8.077 -13.791 1.00 68.50 698 ALA A C 1
ATOM 5242 O O . ALA A 1 698 ? 47.872 7.813 -12.773 1.00 68.50 698 ALA A O 1
ATOM 5243 N N . SER A 1 699 ? 46.059 7.497 -14.075 1.00 81.06 699 SER A N 1
ATOM 5244 C CA . SER A 1 699 ? 45.485 6.403 -13.297 1.00 81.06 699 SER A CA 1
ATOM 5245 C C . SER A 1 699 ? 46.398 5.172 -13.375 1.00 81.06 699 SER A C 1
ATOM 5247 O O . SER A 1 699 ? 46.879 4.804 -14.449 1.00 81.06 699 SER A O 1
ATOM 5249 N N . THR A 1 700 ? 46.692 4.547 -12.233 1.00 76.25 700 THR A N 1
ATOM 5250 C CA . THR A 1 700 ? 47.573 3.369 -12.158 1.00 76.25 700 THR A CA 1
ATOM 5251 C C . THR A 1 700 ? 46.756 2.077 -12.144 1.00 76.25 700 THR A C 1
ATOM 5253 O O . THR A 1 700 ? 45.639 2.043 -11.639 1.00 76.25 700 THR A O 1
ATOM 5256 N N . GLY A 1 701 ? 47.284 0.990 -12.717 1.00 71.44 701 GLY A N 1
ATOM 5257 C CA . GLY A 1 701 ? 46.587 -0.307 -12.742 1.00 71.44 701 GLY A CA 1
ATOM 5258 C C . GLY A 1 701 ? 45.322 -0.351 -13.614 1.00 71.44 701 GLY A C 1
ATOM 5259 O O . GLY A 1 701 ? 44.528 -1.278 -13.480 1.00 71.44 701 GLY A O 1
ATOM 5260 N N . THR A 1 702 ? 45.120 0.638 -14.487 1.00 73.06 702 THR A N 1
ATOM 5261 C CA . THR A 1 702 ? 43.980 0.708 -15.407 1.00 73.06 702 THR A CA 1
ATOM 5262 C C . THR A 1 702 ? 44.073 -0.377 -16.483 1.00 73.06 702 THR A C 1
ATOM 5264 O O . THR A 1 702 ? 45.090 -0.491 -17.168 1.00 73.06 702 THR A O 1
ATOM 5267 N N . THR A 1 703 ? 42.999 -1.142 -16.671 1.00 81.81 703 THR A N 1
ATOM 5268 C CA . THR A 1 703 ? 42.848 -2.107 -17.769 1.00 81.81 703 THR A CA 1
ATOM 5269 C C . THR A 1 703 ? 41.825 -1.572 -18.764 1.00 81.81 703 THR A C 1
ATOM 5271 O O . THR A 1 703 ? 40.651 -1.431 -18.424 1.00 81.81 703 THR A O 1
ATOM 5274 N N . LEU A 1 704 ? 42.273 -1.267 -19.984 1.00 80.69 704 LEU A N 1
ATOM 5275 C CA . LEU A 1 704 ? 41.437 -0.721 -21.056 1.00 80.69 704 LEU A CA 1
ATOM 5276 C C . LEU A 1 704 ? 41.207 -1.745 -22.172 1.00 80.69 704 LEU A C 1
ATOM 5278 O O . LEU A 1 704 ? 42.075 -2.570 -22.466 1.00 80.69 704 LEU A O 1
ATOM 5282 N N . GLN A 1 705 ? 40.045 -1.653 -22.813 1.00 78.50 705 GLN A N 1
ATOM 5283 C CA . GLN A 1 705 ? 39.663 -2.451 -23.968 1.00 78.50 705 GLN A CA 1
ATOM 5284 C C . GLN A 1 705 ? 40.624 -2.235 -25.144 1.00 78.50 705 GLN A C 1
ATOM 5286 O O . GLN A 1 705 ? 41.032 -1.112 -25.445 1.00 78.50 705 GLN A O 1
ATOM 5291 N N . ALA A 1 706 ? 40.972 -3.327 -25.827 1.00 64.44 706 ALA A N 1
ATOM 5292 C CA . ALA A 1 706 ? 41.777 -3.274 -27.041 1.00 64.44 706 ALA A CA 1
ATOM 5293 C C . ALA A 1 706 ? 41.044 -2.493 -28.147 1.00 64.44 706 ALA A C 1
ATOM 5295 O O . ALA A 1 706 ? 39.842 -2.663 -28.323 1.00 64.44 706 ALA A O 1
ATOM 5296 N N . GLY A 1 707 ? 41.775 -1.662 -28.897 1.00 59.50 707 GLY A N 1
ATOM 5297 C CA . GLY A 1 707 ? 41.221 -0.851 -29.993 1.00 59.50 707 GLY A CA 1
ATOM 5298 C C . GLY A 1 707 ? 40.868 0.595 -29.628 1.00 59.50 707 GLY A C 1
ATOM 5299 O O . GLY A 1 707 ? 40.570 1.378 -30.522 1.00 59.50 707 GLY A O 1
ATOM 5300 N N . LEU A 1 708 ? 40.968 0.981 -28.350 1.00 69.88 708 LEU A N 1
ATOM 5301 C CA . LEU A 1 708 ? 40.791 2.367 -27.912 1.00 69.88 708 LEU A CA 1
ATOM 5302 C C . LEU A 1 708 ? 41.994 3.250 -28.288 1.00 69.88 708 LEU A C 1
ATOM 5304 O O . LEU A 1 708 ? 43.140 2.917 -27.977 1.00 69.88 708 LEU A O 1
ATOM 5308 N N . THR A 1 709 ? 41.729 4.401 -28.905 1.00 65.56 709 THR A N 1
ATOM 5309 C CA . THR A 1 709 ? 42.746 5.402 -29.273 1.00 65.56 709 THR A CA 1
ATOM 5310 C C . THR A 1 709 ? 42.676 6.630 -28.363 1.00 65.56 709 THR A C 1
ATOM 5312 O O . THR A 1 709 ? 41.593 7.101 -28.023 1.00 65.56 709 THR A O 1
ATOM 5315 N N . ASP A 1 710 ? 43.832 7.138 -27.924 1.00 67.19 710 ASP A N 1
ATOM 5316 C CA . ASP A 1 710 ? 43.890 8.368 -27.125 1.00 67.19 710 ASP A CA 1
ATOM 5317 C C . ASP A 1 710 ? 43.689 9.576 -28.045 1.00 67.19 710 ASP A C 1
ATOM 5319 O O . ASP A 1 710 ? 44.460 9.780 -28.986 1.00 67.19 710 ASP A O 1
ATOM 5323 N N . ALA A 1 711 ? 42.652 10.368 -27.788 1.00 60.47 711 ALA A N 1
ATOM 5324 C CA . ALA A 1 711 ? 42.368 11.583 -28.545 1.00 60.47 711 ALA A CA 1
ATOM 5325 C C . ALA A 1 711 ? 43.145 12.819 -28.027 1.00 60.47 711 ALA A C 1
ATOM 5327 O O . ALA A 1 711 ? 43.004 13.907 -28.590 1.00 60.47 711 ALA A O 1
ATOM 5328 N N . GLY A 1 712 ? 43.949 12.686 -26.960 1.00 51.22 712 GLY A N 1
ATOM 5329 C CA . GLY A 1 712 ? 44.766 13.753 -26.368 1.00 51.22 712 GLY A CA 1
ATOM 5330 C C . GLY A 1 712 ? 46.161 13.919 -26.997 1.00 51.22 712 GLY A C 1
ATOM 5331 O O . GLY A 1 712 ? 46.822 12.959 -27.374 1.00 51.22 712 GLY A O 1
ATOM 5332 N N . THR A 1 713 ? 46.651 15.161 -27.093 1.00 39.53 713 THR A N 1
ATOM 5333 C CA . THR A 1 713 ? 47.914 15.542 -27.766 1.00 39.53 713 THR A CA 1
ATOM 5334 C C . THR A 1 713 ? 49.210 15.325 -26.964 1.00 39.53 713 THR A C 1
ATOM 5336 O O . THR A 1 713 ? 50.243 15.873 -27.346 1.00 39.53 713 THR A O 1
ATOM 5339 N N . GLU A 1 714 ? 49.222 14.542 -25.882 1.00 34.91 714 GLU A N 1
ATOM 5340 C CA . GLU A 1 714 ? 50.454 14.281 -25.118 1.00 34.91 714 GLU A CA 1
ATOM 5341 C C . GLU A 1 714 ? 50.905 12.821 -25.225 1.00 34.91 714 GLU A C 1
ATOM 5343 O O . GLU A 1 714 ? 50.235 11.886 -24.800 1.00 34.91 714 GLU A O 1
ATOM 5348 N N . SER A 1 715 ? 52.091 12.630 -25.806 1.00 37.44 715 SER A N 1
ATOM 5349 C CA . SER A 1 715 ? 52.753 11.335 -25.920 1.00 37.44 715 SER A CA 1
ATOM 5350 C C . SER A 1 715 ? 53.147 10.798 -24.541 1.00 37.44 715 SER A C 1
ATOM 5352 O O . SER A 1 715 ? 54.046 11.368 -23.917 1.00 37.44 715 SER A O 1
ATOM 5354 N N . ILE A 1 716 ? 52.572 9.677 -24.089 1.00 35.66 716 ILE A N 1
ATOM 5355 C CA . ILE A 1 716 ? 53.095 8.934 -22.931 1.00 35.66 716 ILE A CA 1
ATOM 5356 C C . ILE A 1 716 ? 53.102 7.415 -23.177 1.00 35.66 716 ILE A C 1
ATOM 5358 O O . ILE A 1 716 ? 52.145 6.831 -23.672 1.00 35.66 716 ILE A O 1
ATOM 5362 N N . GLY A 1 717 ? 54.253 6.836 -22.809 1.00 34.25 717 GLY A N 1
ATOM 5363 C CA . GLY A 1 717 ? 54.660 5.435 -22.658 1.00 34.25 717 GLY A CA 1
ATOM 5364 C C . GLY A 1 717 ? 53.623 4.320 -22.793 1.00 34.25 717 GLY A C 1
ATOM 5365 O O . GLY A 1 717 ? 52.602 4.304 -22.116 1.00 34.25 717 GLY A O 1
ATOM 5366 N N . ALA A 1 718 ? 54.002 3.343 -23.619 1.00 31.83 718 ALA A N 1
ATOM 5367 C CA . ALA A 1 718 ? 53.358 2.062 -23.878 1.00 31.83 718 ALA A CA 1
ATOM 5368 C C . ALA A 1 718 ? 52.448 1.550 -22.747 1.00 31.83 718 ALA A C 1
ATOM 5370 O O . ALA A 1 718 ? 52.916 1.155 -21.678 1.00 31.83 718 ALA A O 1
ATOM 5371 N N . ALA A 1 719 ? 51.150 1.469 -23.049 1.00 34.34 719 ALA A N 1
ATOM 5372 C CA . ALA A 1 719 ? 50.242 0.576 -22.352 1.00 34.34 719 ALA A CA 1
ATOM 5373 C C . ALA A 1 719 ? 50.831 -0.841 -22.401 1.00 34.34 719 ALA A C 1
ATOM 5375 O O . ALA A 1 719 ? 51.069 -1.391 -23.477 1.00 34.34 719 ALA A O 1
ATOM 5376 N N . THR A 1 720 ? 51.104 -1.434 -21.242 1.00 34.56 720 THR A N 1
ATOM 5377 C CA . THR A 1 720 ? 51.435 -2.854 -21.166 1.00 34.56 720 THR A CA 1
ATOM 5378 C C . THR A 1 720 ? 50.227 -3.650 -21.639 1.00 34.56 720 THR A C 1
ATOM 5380 O O . THR A 1 720 ? 49.238 -3.774 -20.920 1.00 34.56 720 THR A O 1
ATOM 5383 N N . THR A 1 72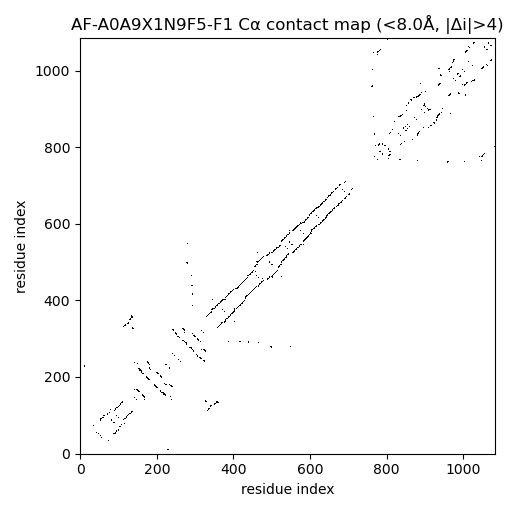1 ? 50.319 -4.213 -22.843 1.00 34.94 721 THR A N 1
ATOM 5384 C CA . THR A 1 721 ? 49.499 -5.341 -23.288 1.00 34.94 721 THR A CA 1
ATOM 5385 C C . THR A 1 721 ? 49.871 -6.547 -22.424 1.00 34.94 721 THR A C 1
ATOM 5387 O O . THR A 1 721 ? 50.737 -7.348 -22.778 1.00 34.94 721 THR A O 1
ATOM 5390 N N . GLY A 1 722 ? 49.310 -6.597 -21.217 1.00 30.64 722 GLY A N 1
ATOM 5391 C CA . GLY A 1 722 ? 49.513 -7.670 -20.256 1.00 30.64 722 GLY A CA 1
ATOM 5392 C C . GLY A 1 722 ? 48.671 -8.890 -20.615 1.00 30.64 722 GLY A C 1
ATOM 5393 O O . GLY A 1 722 ? 47.506 -8.773 -20.980 1.00 30.64 722 GLY A O 1
ATOM 5394 N N . THR A 1 723 ? 49.301 -10.055 -20.514 1.00 30.03 723 THR A N 1
ATOM 5395 C CA . THR A 1 723 ? 48.737 -11.407 -20.606 1.00 30.03 723 THR A CA 1
ATOM 5396 C C . THR A 1 723 ? 47.368 -11.555 -19.943 1.00 30.03 723 THR A C 1
ATOM 5398 O O . THR A 1 723 ? 47.149 -10.985 -18.878 1.00 30.03 723 THR A O 1
ATOM 5401 N N . ALA A 1 724 ? 46.504 -12.375 -20.555 1.00 32.59 724 ALA A N 1
ATOM 5402 C CA . ALA A 1 724 ? 45.170 -12.746 -20.085 1.00 32.59 724 ALA A CA 1
ATOM 5403 C C . ALA A 1 724 ? 45.087 -12.860 -18.553 1.00 32.59 724 ALA A C 1
ATOM 5405 O O . ALA A 1 724 ? 45.533 -13.844 -17.963 1.00 32.59 724 ALA A O 1
ATOM 5406 N N . TRP A 1 725 ? 44.512 -11.837 -17.924 1.00 34.12 725 TRP A N 1
ATOM 5407 C CA . TRP A 1 725 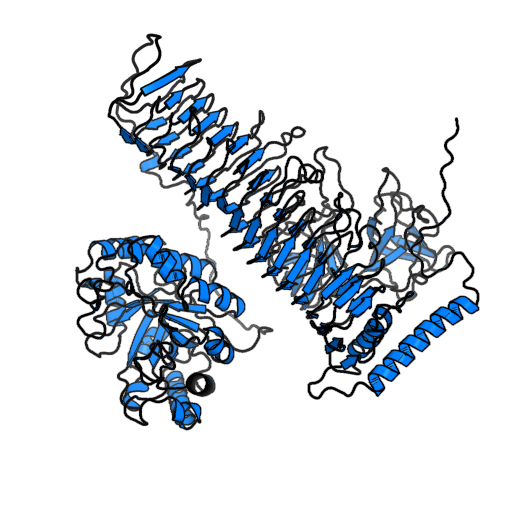? 44.025 -11.926 -16.557 1.00 34.12 725 TRP A CA 1
ATOM 5408 C C . TRP A 1 725 ? 42.740 -12.756 -16.618 1.00 34.12 725 TRP A C 1
ATOM 5410 O O . TRP A 1 725 ? 41.766 -12.349 -17.259 1.00 34.12 725 TRP A O 1
ATOM 5420 N N . VAL A 1 726 ? 42.784 -13.960 -16.051 1.00 32.91 726 VAL A N 1
ATOM 5421 C CA . VAL A 1 726 ? 41.592 -14.769 -15.782 1.00 32.91 726 VAL A CA 1
ATOM 5422 C C . VAL A 1 726 ? 40.906 -14.102 -14.603 1.00 32.91 726 VAL A C 1
ATOM 5424 O O . VAL A 1 726 ? 41.528 -13.970 -13.552 1.00 32.91 726 VAL A O 1
ATOM 5427 N N . ASP A 1 727 ? 39.679 -13.636 -14.806 1.00 36.47 727 ASP A N 1
ATOM 5428 C CA . ASP A 1 727 ? 38.857 -13.075 -13.743 1.00 36.47 727 ASP A CA 1
ATOM 5429 C C . ASP A 1 727 ? 38.556 -14.179 -12.708 1.00 36.47 727 ASP A C 1
ATOM 5431 O O . ASP A 1 727 ? 37.948 -15.190 -13.070 1.00 36.47 727 ASP A O 1
ATOM 5435 N N . PRO A 1 728 ? 39.010 -14.072 -11.446 1.00 35.22 728 PRO A N 1
ATOM 5436 C CA . PRO A 1 728 ? 38.663 -15.028 -10.404 1.00 35.22 728 PRO A CA 1
ATOM 5437 C C . PRO A 1 728 ? 37.177 -14.957 -10.019 1.00 35.22 728 PRO A C 1
ATOM 5439 O O . PRO A 1 728 ? 36.696 -15.892 -9.384 1.00 35.22 728 PRO A O 1
ATOM 5442 N N . GLU A 1 729 ? 36.454 -13.892 -10.394 1.00 39.12 729 GLU A N 1
ATOM 5443 C CA . GLU A 1 729 ? 35.035 -13.695 -10.061 1.00 39.12 729 GLU A CA 1
ATOM 5444 C C . GLU A 1 729 ? 34.072 -14.230 -11.137 1.00 39.12 729 GLU A C 1
ATOM 5446 O O . GLU A 1 729 ? 32.937 -14.546 -10.812 1.00 39.12 729 GLU A O 1
ATOM 5451 N N . ASP A 1 730 ? 34.519 -14.517 -12.367 1.00 36.44 730 ASP A N 1
ATOM 5452 C CA . ASP A 1 730 ? 33.710 -15.324 -13.309 1.00 36.44 730 ASP A CA 1
ATOM 5453 C C . ASP A 1 730 ? 33.625 -16.810 -12.876 1.00 36.44 730 ASP A C 1
ATOM 5455 O O . ASP A 1 730 ? 32.811 -17.580 -13.391 1.00 36.44 730 ASP A O 1
ATOM 5459 N N . ALA A 1 731 ? 34.460 -17.232 -11.915 1.00 31.23 731 ALA A N 1
ATOM 5460 C CA . ALA A 1 731 ? 34.468 -18.575 -11.324 1.00 31.23 731 ALA A CA 1
ATOM 5461 C C . ALA A 1 731 ? 33.892 -18.631 -9.894 1.00 31.23 731 ALA A C 1
ATOM 5463 O O . ALA A 1 731 ? 33.804 -19.716 -9.312 1.00 31.23 731 ALA A O 1
ATOM 5464 N N . LEU A 1 732 ? 33.491 -17.491 -9.328 1.00 32.94 732 LEU A N 1
ATOM 5465 C CA . LEU A 1 732 ? 32.892 -17.380 -8.002 1.00 32.94 732 LEU A CA 1
ATOM 5466 C C . LEU A 1 732 ? 31.597 -16.585 -8.147 1.00 32.94 732 LEU A C 1
ATOM 5468 O O . LEU A 1 732 ? 31.632 -15.389 -8.400 1.00 32.94 732 LEU A O 1
ATOM 5472 N N . GLY A 1 733 ? 30.461 -17.275 -8.026 1.00 28.22 733 GLY A N 1
ATOM 5473 C CA . GLY A 1 733 ? 29.142 -16.652 -8.083 1.00 28.22 733 GLY A CA 1
ATOM 5474 C C . GLY A 1 733 ? 29.024 -15.420 -7.180 1.00 28.22 733 GLY A C 1
ATOM 5475 O O . GLY A 1 733 ? 29.702 -15.314 -6.157 1.00 28.22 733 GLY A O 1
ATOM 5476 N N . ASP A 1 734 ? 28.156 -14.510 -7.617 1.00 32.88 734 ASP A N 1
ATOM 5477 C CA . ASP A 1 734 ? 27.738 -13.272 -6.959 1.00 32.88 734 ASP A CA 1
ATOM 5478 C C . ASP A 1 734 ? 27.778 -13.363 -5.412 1.00 32.88 734 ASP A C 1
ATOM 5480 O O . ASP A 1 734 ? 27.152 -14.266 -4.848 1.00 32.88 734 ASP A O 1
ATOM 5484 N N . PRO A 1 735 ? 28.456 -12.454 -4.679 1.00 30.73 735 PRO A N 1
ATOM 5485 C CA . PRO A 1 735 ? 28.525 -12.496 -3.213 1.00 30.73 735 PRO A CA 1
ATOM 5486 C C . PRO A 1 735 ? 27.191 -12.221 -2.484 1.00 30.73 735 PRO A C 1
ATOM 5488 O O . PRO A 1 735 ? 27.202 -11.953 -1.284 1.00 30.73 735 PRO A O 1
ATOM 5491 N N . GLY A 1 736 ? 26.053 -12.264 -3.182 1.00 30.69 736 GLY A N 1
ATOM 5492 C CA . GLY A 1 736 ? 24.709 -12.162 -2.611 1.00 30.69 736 GLY A CA 1
ATOM 5493 C C . GLY A 1 736 ? 24.126 -13.481 -2.090 1.00 30.69 736 GLY A C 1
ATOM 5494 O O . GLY A 1 736 ? 23.192 -13.436 -1.297 1.00 30.69 736 GLY A O 1
ATOM 5495 N N . ASP A 1 737 ? 24.695 -14.636 -2.457 1.00 32.41 737 ASP A N 1
ATOM 5496 C CA . ASP A 1 737 ? 24.168 -15.961 -2.091 1.00 32.41 737 ASP A CA 1
ATOM 5497 C C . ASP A 1 737 ? 25.061 -16.691 -1.073 1.00 32.41 737 ASP A C 1
ATOM 5499 O O . ASP A 1 737 ? 25.654 -17.739 -1.345 1.00 32.41 737 ASP A O 1
ATOM 5503 N N . VAL A 1 738 ? 25.141 -16.157 0.148 1.00 26.78 738 VAL A N 1
ATOM 5504 C CA . VAL A 1 738 ? 25.567 -16.951 1.311 1.00 26.78 738 VAL A CA 1
ATOM 5505 C C . VAL A 1 738 ? 24.316 -17.343 2.104 1.00 26.78 738 VAL A C 1
ATOM 5507 O O . VAL A 1 738 ? 23.738 -16.491 2.779 1.00 26.78 738 VAL A O 1
ATOM 5510 N N . PRO A 1 739 ? 23.891 -18.621 2.082 1.00 30.27 739 PRO A N 1
ATOM 5511 C CA . PRO A 1 739 ? 22.905 -19.109 3.034 1.00 30.27 739 PRO A CA 1
ATOM 5512 C C . PRO A 1 739 ? 23.529 -19.096 4.440 1.00 30.27 739 PRO A C 1
ATOM 5514 O O . PRO A 1 739 ? 24.703 -19.463 4.578 1.00 30.27 739 PRO A O 1
ATOM 5517 N N . PRO A 1 740 ? 22.787 -18.735 5.505 1.00 31.09 740 PRO A N 1
ATOM 5518 C CA . PRO A 1 740 ? 23.288 -18.922 6.856 1.00 31.09 740 PRO A CA 1
ATOM 5519 C C . PRO A 1 740 ? 23.601 -20.408 7.066 1.00 31.09 740 PRO A C 1
ATOM 5521 O O . PRO A 1 740 ? 22.761 -21.284 6.850 1.00 31.09 740 PRO A O 1
ATOM 5524 N N . GLY A 1 741 ? 24.855 -20.683 7.424 1.00 26.28 741 GLY A N 1
ATOM 5525 C CA . GLY A 1 741 ? 25.400 -22.024 7.576 1.00 26.28 741 GLY A CA 1
ATOM 5526 C C . GLY A 1 741 ? 24.625 -22.874 8.583 1.00 26.28 741 GLY A C 1
ATOM 5527 O O . GLY A 1 741 ? 24.236 -22.415 9.656 1.00 26.28 741 GLY A O 1
ATOM 5528 N N . GLY A 1 742 ? 24.437 -24.143 8.222 1.00 29.22 742 GLY A N 1
ATOM 5529 C CA . GLY A 1 742 ? 23.784 -25.144 9.051 1.00 29.22 742 GLY A CA 1
ATOM 5530 C C . GLY A 1 742 ? 24.569 -25.492 10.317 1.00 29.22 742 GLY A C 1
ATOM 5531 O O . GLY A 1 742 ? 25.781 -25.711 10.290 1.00 29.22 742 GLY A O 1
ATOM 5532 N N . GLY A 1 743 ? 23.828 -25.638 11.412 1.00 24.89 743 GLY A N 1
ATOM 5533 C CA . GLY A 1 743 ? 24.289 -26.236 12.655 1.00 24.89 743 GLY A CA 1
ATOM 5534 C C . GLY A 1 743 ? 23.130 -26.886 13.409 1.00 24.89 743 GLY A C 1
ATOM 5535 O O . GLY A 1 743 ? 22.391 -26.197 14.094 1.00 24.89 743 GLY A O 1
ATOM 5536 N N . GLY A 1 744 ? 23.021 -28.215 13.299 1.00 24.27 744 GLY A N 1
ATOM 5537 C CA . GLY A 1 744 ? 22.398 -29.097 14.296 1.00 24.27 744 GLY A CA 1
ATOM 5538 C C . GLY A 1 744 ? 20.870 -29.197 14.307 1.00 24.27 744 GLY A C 1
ATOM 5539 O O . GLY A 1 744 ? 20.186 -28.362 14.882 1.00 24.27 744 GLY A O 1
ATOM 5540 N N . ALA A 1 745 ? 20.346 -30.306 13.781 1.00 33.72 745 ALA A N 1
ATOM 5541 C CA . ALA A 1 745 ? 18.989 -30.765 14.070 1.00 33.72 745 ALA A CA 1
ATOM 5542 C C . ALA A 1 745 ? 18.822 -31.130 15.560 1.00 33.72 745 ALA A C 1
ATOM 5544 O O . ALA A 1 745 ? 19.688 -31.816 16.113 1.00 33.72 745 ALA A O 1
ATOM 5545 N N . PRO A 1 746 ? 17.663 -30.822 16.162 1.00 25.34 746 PRO A N 1
ATOM 5546 C CA . PRO A 1 746 ? 17.043 -31.699 17.134 1.00 25.34 746 PRO A CA 1
ATOM 5547 C C . PRO A 1 746 ? 15.723 -32.258 16.593 1.00 25.34 746 PRO A C 1
ATOM 5549 O O . PRO A 1 746 ? 15.004 -31.645 15.811 1.00 25.34 746 PRO A O 1
ATOM 5552 N N . VAL A 1 747 ? 15.482 -33.490 17.005 1.00 26.83 747 VAL A N 1
ATOM 5553 C CA . VAL A 1 747 ? 14.392 -34.380 16.626 1.00 26.83 747 VAL A CA 1
ATOM 5554 C C . VAL A 1 747 ? 13.055 -33.856 17.166 1.00 26.83 747 VAL A C 1
ATOM 5556 O O . VAL A 1 747 ? 12.996 -33.375 18.295 1.00 26.83 747 VAL A O 1
ATOM 5559 N N . ASP A 1 748 ? 12.013 -34.003 16.351 1.00 29.67 748 ASP A N 1
ATOM 5560 C CA . ASP A 1 748 ? 10.586 -33.884 16.683 1.00 29.67 748 ASP A CA 1
ATOM 5561 C C . ASP A 1 748 ? 10.218 -34.710 17.936 1.00 29.67 748 ASP A C 1
ATOM 5563 O O . ASP A 1 748 ? 10.668 -35.857 18.073 1.00 29.67 748 ASP A O 1
ATOM 5567 N N . PRO A 1 749 ? 9.407 -34.149 18.851 1.00 25.91 749 PRO A N 1
ATOM 5568 C CA . PRO A 1 749 ? 8.195 -34.882 19.191 1.00 25.91 749 PRO A CA 1
ATOM 5569 C C . PRO A 1 749 ? 6.951 -33.987 19.329 1.00 25.91 749 PRO A C 1
ATOM 5571 O O . PRO A 1 749 ? 6.853 -33.158 20.228 1.00 25.91 749 PRO A O 1
ATOM 5574 N N . GLU A 1 750 ? 5.974 -34.304 18.485 1.00 26.25 750 GLU A N 1
ATOM 5575 C CA . GLU A 1 750 ? 4.537 -34.408 18.754 1.00 26.25 750 GLU A CA 1
ATOM 5576 C C . GLU A 1 750 ? 3.771 -33.127 19.144 1.00 26.25 750 GLU A C 1
ATOM 5578 O O . GLU A 1 750 ? 3.840 -32.590 20.247 1.00 26.25 750 GLU A O 1
ATOM 5583 N N . ASN A 1 751 ? 2.912 -32.741 18.198 1.00 37.16 751 ASN A N 1
ATOM 5584 C CA . ASN A 1 751 ? 1.719 -31.904 18.323 1.00 37.16 751 ASN A CA 1
ATOM 5585 C C . ASN A 1 751 ? 0.876 -32.251 19.576 1.00 37.16 751 ASN A C 1
ATOM 5587 O O . ASN A 1 751 ? 0.617 -33.435 19.818 1.00 37.16 751 ASN A O 1
ATOM 5591 N N . PRO A 1 752 ? 0.358 -31.247 20.313 1.00 30.62 752 PRO A N 1
ATOM 5592 C CA . PRO A 1 752 ? -1.104 -31.137 20.338 1.00 30.62 752 PRO A CA 1
ATOM 5593 C C . PRO A 1 752 ? -1.665 -29.696 20.344 1.00 30.62 752 PRO A C 1
ATOM 5595 O O . PRO A 1 752 ? -1.335 -28.879 21.197 1.00 30.62 752 PRO A O 1
ATOM 5598 N N . GLU A 1 753 ? -2.618 -29.500 19.427 1.00 26.62 753 GLU A N 1
ATOM 5599 C CA . GLU A 1 753 ? -3.890 -28.757 19.534 1.00 26.62 753 GLU A CA 1
ATOM 5600 C C . GLU A 1 753 ? -3.884 -27.232 19.793 1.00 26.62 753 GLU A C 1
ATOM 5602 O O . GLU A 1 753 ? -3.770 -26.747 20.916 1.00 26.62 753 GLU A O 1
ATOM 5607 N N . GLU A 1 754 ? -4.185 -26.488 18.720 1.00 37.66 754 GLU A N 1
ATOM 5608 C CA . GLU A 1 754 ? -4.721 -25.118 18.735 1.00 37.66 754 GLU A CA 1
ATOM 5609 C C . GLU A 1 754 ? -6.205 -25.054 19.154 1.00 37.66 754 GLU A C 1
ATOM 5611 O O . GLU A 1 754 ? -6.992 -25.956 18.845 1.00 37.66 754 GLU A O 1
ATOM 5616 N N . PRO A 1 755 ? -6.626 -23.924 19.752 1.00 32.66 755 PRO A N 1
ATOM 5617 C CA . PRO A 1 755 ? -7.825 -23.210 19.273 1.00 32.66 755 PRO A CA 1
ATOM 5618 C C . PRO A 1 755 ? -7.631 -21.670 19.327 1.00 32.66 755 PRO A C 1
ATOM 5620 O O . PRO A 1 755 ? -7.037 -21.160 20.267 1.00 32.66 755 PRO A O 1
ATOM 5623 N N . GLY A 1 756 ? -8.125 -20.789 18.452 1.00 28.06 756 GLY A N 1
ATOM 5624 C CA . GLY A 1 756 ? -9.024 -20.865 17.306 1.00 28.06 756 GLY A CA 1
ATOM 5625 C C . GLY A 1 756 ? -9.615 -19.463 17.024 1.00 28.06 756 GLY A C 1
ATOM 5626 O O . GLY A 1 756 ? -10.325 -18.928 17.865 1.00 28.06 756 GLY A O 1
ATOM 5627 N N . GLY A 1 757 ? -9.316 -18.903 15.842 1.00 28.55 757 GLY A N 1
ATOM 5628 C CA . GLY A 1 757 ? -10.228 -18.205 14.911 1.00 28.55 757 GLY A CA 1
ATOM 5629 C C . GLY A 1 757 ? -10.884 -16.844 15.225 1.00 28.55 757 GLY A C 1
ATOM 5630 O O . GLY A 1 757 ? -11.637 -16.683 16.181 1.00 28.55 757 GLY A O 1
ATOM 5631 N N . GLY A 1 758 ? -10.758 -15.934 14.247 1.00 22.62 758 GLY A N 1
ATOM 5632 C CA . GLY A 1 758 ? -11.655 -14.793 14.028 1.00 22.62 758 GLY A CA 1
ATOM 5633 C C . GLY A 1 758 ? -11.644 -14.228 12.594 1.00 22.62 758 GLY A C 1
ATOM 5634 O O . GLY A 1 758 ? -11.789 -13.024 12.425 1.00 22.62 758 GLY A O 1
ATOM 5635 N N . THR A 1 759 ? -11.430 -15.063 11.568 1.00 28.83 759 THR A N 1
ATOM 5636 C CA . THR A 1 759 ? -11.497 -14.713 10.128 1.00 28.83 759 THR A CA 1
ATOM 5637 C C . THR A 1 759 ? -12.938 -14.889 9.612 1.00 28.83 759 THR A C 1
ATOM 5639 O O . THR A 1 759 ? -13.641 -15.772 10.118 1.00 28.83 759 THR A O 1
ATOM 5642 N N . PRO A 1 760 ? -13.412 -14.107 8.618 1.00 26.92 760 PRO A N 1
ATOM 5643 C CA . PRO A 1 760 ? -14.720 -14.330 8.002 1.00 26.92 760 PRO A CA 1
ATOM 5644 C C . PRO A 1 760 ? -14.844 -15.768 7.471 1.00 26.92 760 PRO A C 1
ATOM 5646 O O . PRO A 1 760 ? -13.852 -16.347 7.025 1.00 26.92 760 PRO A O 1
ATOM 5649 N N . PRO A 1 761 ? -16.039 -16.375 7.488 1.00 29.88 761 PRO A N 1
ATOM 5650 C CA . PRO A 1 761 ? -16.201 -17.739 7.016 1.00 29.88 761 PRO A CA 1
ATOM 5651 C C . PRO A 1 761 ? -16.085 -17.782 5.485 1.00 29.88 761 PRO A C 1
ATOM 5653 O O . PRO A 1 761 ? -16.932 -17.207 4.805 1.00 29.88 761 PRO A O 1
ATOM 5656 N N . GLY A 1 762 ? -15.107 -18.522 4.939 1.00 36.16 762 GLY A N 1
ATOM 5657 C CA . GLY A 1 762 ? -15.376 -19.261 3.697 1.00 36.16 762 GLY A CA 1
ATOM 5658 C C . GLY A 1 762 ? -14.273 -19.558 2.676 1.00 36.16 762 GLY A C 1
ATOM 5659 O O . GLY A 1 762 ? -14.548 -20.426 1.852 1.00 36.16 762 GLY A O 1
ATOM 5660 N N . ALA A 1 763 ? -13.083 -18.943 2.697 1.00 56.47 763 ALA A N 1
ATOM 5661 C CA . ALA A 1 763 ? -12.056 -19.212 1.675 1.00 56.47 763 ALA A CA 1
ATOM 5662 C C . ALA A 1 763 ? -10.945 -20.137 2.203 1.00 56.47 763 ALA A C 1
ATOM 5664 O O . ALA A 1 763 ? -10.145 -19.749 3.055 1.00 56.47 763 ALA A O 1
ATOM 5665 N N . GLY A 1 764 ? -10.900 -21.376 1.717 1.00 71.31 764 GLY A N 1
ATOM 5666 C CA . GLY A 1 764 ? -9.778 -22.284 1.939 1.00 71.31 764 GLY A CA 1
ATOM 5667 C C . GLY A 1 764 ? -8.563 -21.866 1.108 1.00 71.31 764 GLY A C 1
ATOM 5668 O O . GLY A 1 764 ? -8.678 -21.607 -0.085 1.00 71.31 764 GLY A O 1
ATOM 5669 N N . VAL A 1 765 ? -7.386 -21.819 1.730 1.00 87.25 765 VAL A N 1
ATOM 5670 C CA . VAL A 1 765 ? -6.116 -21.530 1.045 1.00 87.25 765 VAL A CA 1
ATOM 5671 C C . VAL A 1 765 ? -5.502 -22.840 0.562 1.00 87.25 765 VAL A C 1
ATOM 5673 O O . VAL A 1 765 ? -5.390 -23.800 1.329 1.00 87.25 765 VAL A O 1
ATOM 5676 N N . MET A 1 766 ? -5.080 -22.887 -0.701 1.00 93.81 766 MET A N 1
ATOM 5677 C CA . MET A 1 766 ? -4.359 -24.034 -1.234 1.00 93.81 766 MET A CA 1
ATOM 5678 C C . MET A 1 766 ? -2.939 -24.067 -0.651 1.00 93.81 766 MET A C 1
ATOM 5680 O O . MET A 1 766 ? -2.181 -23.110 -0.834 1.00 93.81 766 MET A O 1
ATOM 5684 N N . PRO A 1 767 ? -2.535 -25.150 0.036 1.00 93.00 767 PRO A N 1
ATOM 5685 C CA . PRO A 1 767 ? -1.194 -25.240 0.594 1.00 93.00 767 PRO A CA 1
ATOM 5686 C C . PRO A 1 767 ? -0.144 -25.383 -0.514 1.00 93.00 767 PRO A C 1
ATOM 5688 O O . PRO A 1 767 ? -0.381 -26.008 -1.553 1.00 93.00 767 PRO A O 1
ATOM 5691 N N . LEU A 1 768 ? 1.046 -24.829 -0.273 1.00 92.12 768 LEU A N 1
ATOM 5692 C CA . LEU A 1 768 ? 2.196 -25.012 -1.153 1.00 92.12 768 LEU A CA 1
ATOM 5693 C C . LEU A 1 768 ? 2.743 -26.442 -1.017 1.00 92.12 768 LEU A C 1
ATOM 5695 O O . LEU A 1 768 ? 3.095 -26.883 0.074 1.00 92.12 768 LEU A O 1
ATOM 5699 N N . VAL A 1 769 ? 2.843 -27.156 -2.137 1.00 92.06 769 VAL A N 1
ATOM 5700 C CA . VAL A 1 769 ? 3.368 -28.528 -2.227 1.00 92.06 769 VAL A CA 1
ATOM 5701 C C . VAL A 1 769 ? 4.901 -28.549 -2.268 1.00 92.06 769 VAL A C 1
ATOM 5703 O O . VAL A 1 769 ? 5.528 -29.414 -1.658 1.00 92.06 769 VAL A O 1
ATOM 5706 N N . GLY A 1 770 ? 5.519 -27.611 -2.996 1.00 86.50 770 GLY A N 1
ATOM 5707 C CA . GLY A 1 770 ? 6.969 -27.370 -2.994 1.00 86.50 770 GLY A CA 1
ATOM 5708 C C . GLY A 1 770 ? 7.853 -28.421 -3.690 1.00 86.50 770 GLY A C 1
ATOM 5709 O O . GLY A 1 770 ? 9.078 -28.309 -3.657 1.00 86.50 770 GLY A O 1
ATOM 5710 N N . ARG A 1 771 ? 7.291 -29.430 -4.365 1.00 90.25 771 ARG A N 1
ATOM 5711 C CA . ARG A 1 771 ? 8.055 -30.484 -5.071 1.00 90.25 771 ARG A CA 1
ATOM 5712 C C . ARG A 1 771 ? 8.713 -29.983 -6.352 1.00 90.25 771 ARG A C 1
ATOM 5714 O O . ARG A 1 771 ? 9.738 -30.529 -6.764 1.00 90.25 771 ARG A O 1
ATOM 5721 N N . SER A 1 772 ? 8.137 -28.972 -6.991 1.00 90.12 772 SER A N 1
ATOM 5722 C CA . SER A 1 772 ? 8.734 -28.308 -8.153 1.00 90.12 772 SER A CA 1
ATOM 5723 C C . SER A 1 772 ? 9.949 -27.446 -7.801 1.00 90.12 772 SER A C 1
ATOM 5725 O O . SER A 1 772 ? 10.756 -27.147 -8.684 1.00 90.12 772 SER A O 1
ATOM 5727 N N . GLY A 1 773 ? 10.103 -27.077 -6.523 1.00 87.06 773 GLY A N 1
ATOM 5728 C CA . GLY A 1 773 ? 11.088 -26.101 -6.060 1.00 87.06 773 GLY A CA 1
ATOM 5729 C C . GLY A 1 773 ? 10.727 -24.655 -6.410 1.00 87.06 773 GLY A C 1
ATOM 5730 O O . GLY A 1 773 ? 11.600 -23.797 -6.368 1.00 87.06 773 GLY A O 1
ATOM 5731 N N . LYS A 1 774 ? 9.477 -24.384 -6.803 1.00 86.56 774 LYS A N 1
ATOM 5732 C CA . LYS A 1 774 ? 8.963 -23.030 -7.033 1.00 86.56 774 LYS A CA 1
ATOM 5733 C C . LYS A 1 774 ? 8.265 -22.493 -5.785 1.00 86.56 774 LYS A C 1
ATOM 5735 O O . LYS A 1 774 ? 7.750 -23.260 -4.976 1.00 86.56 774 LYS A O 1
ATOM 5740 N N . ALA A 1 775 ? 8.199 -21.166 -5.675 1.00 88.12 775 ALA A N 1
ATOM 5741 C CA . ALA A 1 775 ? 7.450 -20.470 -4.623 1.00 88.12 775 ALA A CA 1
ATOM 5742 C C . ALA A 1 775 ? 5.916 -20.567 -4.794 1.00 88.12 775 ALA A C 1
ATOM 5744 O O . ALA A 1 775 ? 5.166 -19.957 -4.041 1.00 88.12 775 ALA A O 1
ATOM 5745 N N . TRP A 1 776 ? 5.446 -21.320 -5.791 1.00 93.69 776 TRP A N 1
ATOM 5746 C CA . TRP A 1 776 ? 4.042 -21.581 -6.097 1.00 93.69 776 TRP A CA 1
ATOM 5747 C C . TRP A 1 776 ? 3.859 -23.031 -6.554 1.00 93.69 776 TRP A C 1
ATOM 5749 O O . TRP A 1 776 ? 4.817 -23.692 -6.960 1.00 93.69 776 TRP A O 1
ATOM 5759 N N . ASN A 1 777 ? 2.618 -23.518 -6.536 1.00 96.38 777 ASN A N 1
ATOM 5760 C CA . ASN A 1 777 ? 2.285 -24.851 -7.033 1.00 96.38 777 ASN A CA 1
ATOM 5761 C C . ASN A 1 777 ? 2.336 -24.894 -8.570 1.00 96.38 777 ASN A C 1
ATOM 5763 O O . ASN A 1 777 ? 1.501 -24.304 -9.251 1.00 96.38 777 ASN A O 1
ATOM 5767 N N . SER A 1 778 ? 3.291 -25.632 -9.127 1.00 95.06 778 SER A N 1
ATOM 5768 C CA . SER A 1 778 ? 3.556 -25.710 -10.564 1.00 95.06 778 SER A CA 1
ATOM 5769 C C . SER A 1 778 ? 3.239 -27.093 -11.135 1.00 95.06 778 SER A C 1
ATOM 5771 O O . SER A 1 778 ? 3.821 -28.103 -10.716 1.00 95.06 778 SER A O 1
ATOM 5773 N N . GLY A 1 779 ? 2.354 -27.148 -12.131 1.00 93.75 779 GLY A N 1
ATOM 5774 C CA . GLY A 1 779 ? 1.879 -28.393 -12.729 1.00 93.75 779 GLY A CA 1
ATOM 5775 C C . GLY A 1 779 ? 1.660 -28.330 -14.236 1.00 93.75 779 GLY A C 1
ATOM 5776 O O . GLY A 1 779 ? 2.293 -27.566 -14.962 1.00 93.75 779 GLY A O 1
ATOM 5777 N N . THR A 1 780 ? 0.786 -29.208 -14.716 1.00 91.62 780 THR A N 1
ATOM 5778 C CA . THR A 1 780 ? 0.393 -29.294 -16.125 1.00 91.62 780 THR A CA 1
ATOM 5779 C C . THR A 1 780 ? -1.088 -29.626 -16.249 1.00 91.62 780 THR A C 1
ATOM 5781 O O . THR A 1 780 ? -1.645 -30.367 -15.434 1.00 91.62 780 THR A O 1
ATOM 5784 N N . ALA A 1 781 ? -1.710 -29.083 -17.284 1.00 82.12 781 ALA A N 1
ATOM 5785 C CA . ALA A 1 781 ? -3.000 -29.477 -17.811 1.00 82.12 781 ALA A CA 1
ATOM 5786 C C . ALA A 1 781 ? -2.764 -30.379 -19.031 1.00 82.12 781 ALA A C 1
ATOM 5788 O O . ALA A 1 781 ? -2.066 -29.980 -19.957 1.00 82.12 781 ALA A O 1
ATOM 5789 N N . ARG A 1 782 ? -3.312 -31.601 -19.045 1.00 68.06 782 ARG A N 1
ATOM 5790 C CA . ARG A 1 782 ? -3.145 -32.525 -20.183 1.00 68.06 782 ARG A CA 1
ATOM 5791 C C . ARG A 1 782 ? -4.450 -33.255 -20.522 1.00 68.06 782 ARG A C 1
ATOM 5793 O O . ARG A 1 782 ? -5.092 -33.817 -19.639 1.00 68.06 782 ARG A O 1
ATOM 5800 N N . TRP A 1 783 ? -4.796 -33.260 -21.808 1.00 56.84 783 TRP A N 1
ATOM 5801 C CA . TRP A 1 783 ? -6.028 -33.699 -22.486 1.00 56.84 783 TRP A CA 1
ATOM 5802 C C . TRP A 1 783 ? -5.781 -34.570 -23.757 1.00 56.84 783 TRP A C 1
ATOM 5804 O O . TRP A 1 783 ? -6.368 -34.331 -24.806 1.00 56.84 783 TRP A O 1
ATOM 5814 N N . GLU A 1 784 ? -4.895 -35.577 -23.754 1.00 46.72 784 GLU A N 1
ATOM 5815 C CA . GLU A 1 784 ? -4.663 -36.281 -25.035 1.00 46.72 784 GLU A CA 1
ATOM 5816 C C . GLU A 1 784 ? -5.903 -37.084 -25.454 1.00 46.72 784 GLU A C 1
ATOM 5818 O O . GLU A 1 784 ? -6.266 -38.068 -24.801 1.00 46.72 784 GLU A O 1
ATOM 5823 N N . GLY A 1 785 ? -6.526 -36.684 -26.567 1.00 43.41 785 GLY A N 1
ATOM 5824 C CA . GLY A 1 785 ? -7.533 -37.468 -27.287 1.00 43.41 785 GLY A CA 1
ATOM 5825 C C . GLY A 1 785 ? -8.800 -37.789 -26.490 1.00 43.41 785 GLY A C 1
ATOM 5826 O O . GLY A 1 785 ? -9.312 -38.901 -26.608 1.00 43.41 785 GLY A O 1
ATOM 5827 N N . HIS A 1 786 ? -9.300 -36.847 -25.681 1.00 49.66 786 HIS A N 1
ATOM 5828 C CA . HIS A 1 786 ? -10.450 -37.035 -24.774 1.00 49.66 786 HIS A CA 1
ATOM 5829 C C . HIS A 1 786 ? -10.202 -38.001 -23.598 1.00 49.66 786 HIS A C 1
ATOM 5831 O O . HIS A 1 786 ? -11.151 -38.524 -23.010 1.00 49.66 786 HIS A O 1
ATOM 5837 N N . GLY A 1 787 ? -8.938 -38.258 -23.250 1.00 50.72 787 GLY A N 1
ATOM 5838 C CA . GLY A 1 787 ? -8.563 -39.051 -22.080 1.00 50.72 787 GLY A CA 1
ATOM 5839 C C . GLY A 1 787 ? -8.313 -38.205 -20.829 1.00 50.72 787 GLY A C 1
ATOM 5840 O O . GLY A 1 787 ? -7.821 -37.082 -20.912 1.00 50.72 787 GLY A O 1
ATOM 5841 N N . THR A 1 788 ? -8.594 -38.782 -19.659 1.00 57.00 788 THR A N 1
ATOM 5842 C CA . THR A 1 788 ? -8.303 -38.195 -18.342 1.00 57.00 788 THR A CA 1
ATOM 5843 C C . THR A 1 788 ? -6.802 -37.947 -18.157 1.00 57.00 788 THR A C 1
ATOM 5845 O O . THR A 1 788 ? -5.977 -38.808 -18.489 1.00 57.00 788 THR A O 1
ATOM 5848 N N . GLY A 1 789 ? -6.440 -36.799 -17.582 1.00 67.81 789 GLY A N 1
ATOM 5849 C CA . GLY A 1 789 ? -5.103 -36.541 -17.056 1.00 67.81 789 GLY A CA 1
ATOM 5850 C C . GLY A 1 789 ? -4.734 -37.599 -16.014 1.00 67.81 789 GLY A C 1
ATOM 5851 O O . GLY A 1 789 ? -5.579 -38.035 -15.230 1.00 67.81 789 GLY A O 1
ATOM 5852 N N . THR A 1 790 ? -3.481 -38.056 -16.027 1.00 80.81 790 THR A N 1
ATOM 5853 C CA . THR A 1 790 ? -3.008 -39.092 -15.100 1.00 80.81 790 THR A CA 1
ATOM 5854 C C . THR A 1 790 ? -1.727 -38.662 -14.388 1.00 80.81 790 THR A C 1
ATOM 5856 O O . THR A 1 790 ? -0.888 -37.987 -14.997 1.00 80.81 790 THR A O 1
ATOM 5859 N N . PRO A 1 791 ? -1.517 -39.126 -13.143 1.00 88.25 791 PRO A N 1
ATOM 5860 C CA . PRO A 1 791 ? -0.233 -39.100 -12.447 1.00 88.25 791 PRO A CA 1
ATOM 5861 C C . PRO A 1 791 ? 0.990 -39.351 -13.340 1.00 88.25 791 PRO A C 1
ATOM 5863 O O . PRO A 1 791 ? 1.930 -38.560 -13.364 1.00 88.25 791 PRO A O 1
ATOM 5866 N N . ALA A 1 792 ? 0.951 -40.415 -14.150 1.00 87.50 792 ALA A N 1
ATOM 5867 C CA . ALA A 1 792 ? 2.064 -40.801 -15.017 1.00 87.50 792 ALA A CA 1
ATOM 5868 C C . ALA A 1 792 ? 2.376 -39.751 -16.096 1.00 87.50 792 ALA A C 1
ATOM 5870 O O . ALA A 1 792 ? 3.538 -39.506 -16.420 1.00 87.50 792 ALA A O 1
ATOM 5871 N N . LYS A 1 793 ? 1.344 -39.111 -16.655 1.00 85.69 793 LYS A N 1
ATOM 5872 C CA . LYS A 1 793 ? 1.510 -38.045 -17.647 1.00 85.69 793 LYS A CA 1
ATOM 5873 C C . LYS A 1 793 ? 2.095 -36.779 -17.021 1.00 85.69 793 LYS A C 1
ATOM 5875 O O . LYS A 1 793 ? 2.961 -36.154 -17.631 1.00 85.69 793 LYS A O 1
ATOM 5880 N N . ALA A 1 794 ? 1.649 -36.435 -15.817 1.00 90.56 794 ALA A N 1
ATOM 5881 C CA . ALA A 1 794 ? 2.161 -35.305 -15.054 1.00 90.56 794 ALA A CA 1
ATOM 5882 C C . ALA A 1 794 ? 3.646 -35.508 -14.682 1.00 90.56 794 ALA A C 1
ATOM 5884 O O . ALA A 1 794 ? 4.470 -34.611 -14.861 1.00 90.56 794 ALA A O 1
ATOM 5885 N N . ASP A 1 795 ? 4.024 -36.723 -14.274 1.00 91.69 795 ASP A N 1
ATOM 5886 C CA . ASP A 1 795 ? 5.422 -37.080 -14.005 1.00 91.69 795 ASP A CA 1
ATOM 5887 C C . ASP A 1 795 ? 6.294 -37.101 -15.270 1.00 91.69 795 ASP A C 1
ATOM 5889 O O . ASP A 1 795 ? 7.467 -36.717 -15.217 1.00 91.69 795 ASP A O 1
ATOM 5893 N N . ALA A 1 796 ? 5.738 -37.483 -16.425 1.00 91.00 796 ALA A N 1
ATOM 5894 C CA . ALA A 1 796 ? 6.439 -37.394 -17.706 1.00 91.00 796 ALA A CA 1
ATOM 5895 C C . ALA A 1 796 ? 6.756 -35.936 -18.079 1.00 91.00 796 ALA A C 1
ATOM 5897 O O . ALA A 1 796 ? 7.874 -35.646 -18.508 1.00 91.00 796 ALA A O 1
ATOM 5898 N N . PHE A 1 797 ? 5.815 -35.013 -17.852 1.00 91.81 797 PHE A N 1
ATOM 5899 C CA . PHE A 1 797 ? 6.053 -33.580 -18.033 1.00 91.81 797 PHE A CA 1
ATOM 5900 C C . PHE A 1 797 ? 7.107 -33.050 -17.053 1.00 91.81 797 PHE A C 1
ATOM 5902 O O . PHE A 1 797 ? 8.048 -32.370 -17.463 1.00 91.81 797 PHE A O 1
ATOM 5909 N N . GLY A 1 798 ? 7.019 -33.440 -15.775 1.00 91.56 798 GLY A N 1
ATOM 5910 C CA . GLY A 1 798 ? 8.032 -33.119 -14.765 1.00 91.56 798 GLY A CA 1
ATOM 5911 C C . GLY A 1 798 ? 9.438 -33.595 -15.162 1.00 91.56 798 GLY A C 1
ATOM 5912 O O . GLY A 1 798 ? 10.418 -32.852 -15.089 1.00 91.56 798 GLY A O 1
ATOM 5913 N N . SER A 1 799 ? 9.531 -34.820 -15.678 1.00 91.75 799 SER A N 1
ATOM 5914 C CA . SER A 1 799 ? 10.783 -35.387 -16.193 1.00 91.75 799 SER A CA 1
ATOM 5915 C C . SER A 1 799 ? 11.306 -34.602 -17.396 1.00 91.75 799 SER A C 1
ATOM 5917 O O . SER A 1 799 ? 12.494 -34.293 -17.471 1.00 91.75 799 SER A O 1
ATOM 5919 N N . TRP A 1 800 ? 10.421 -34.227 -18.320 1.00 92.06 800 TRP A N 1
ATOM 5920 C CA . TRP A 1 800 ? 10.773 -33.465 -19.516 1.00 92.06 800 TRP A CA 1
ATOM 5921 C C . TRP A 1 800 ? 11.255 -32.037 -19.210 1.00 92.06 800 TRP A C 1
ATOM 5923 O O . TRP A 1 800 ? 12.178 -31.551 -19.876 1.00 92.06 800 TRP A O 1
ATOM 5933 N N . ARG A 1 801 ? 10.662 -31.366 -18.212 1.00 89.50 801 ARG A N 1
ATOM 5934 C CA . ARG A 1 801 ? 11.093 -30.027 -17.775 1.00 89.50 801 ARG A CA 1
ATOM 5935 C C . ARG A 1 801 ? 12.310 -30.058 -16.848 1.00 89.50 801 ARG A C 1
ATOM 5937 O O . ARG A 1 801 ? 12.901 -29.017 -16.602 1.00 89.50 801 ARG A O 1
ATOM 5944 N N . GLY A 1 802 ? 12.703 -31.237 -16.358 1.00 89.56 802 GLY A N 1
ATOM 5945 C CA . GLY A 1 802 ? 13.850 -31.427 -15.464 1.00 89.56 802 GLY A CA 1
ATOM 5946 C C . GLY A 1 802 ? 13.566 -31.144 -13.983 1.00 89.56 802 GLY A C 1
ATOM 5947 O O . GLY A 1 802 ? 14.500 -31.124 -13.182 1.00 89.56 802 GLY A O 1
ATOM 5948 N N . LYS A 1 803 ? 12.298 -30.937 -13.605 1.00 88.62 803 LYS A N 1
ATOM 5949 C CA . LYS A 1 803 ? 11.840 -30.672 -12.231 1.00 88.62 803 LYS A CA 1
ATOM 5950 C C . LYS A 1 803 ? 10.479 -31.338 -11.992 1.00 88.62 803 LYS A C 1
ATOM 5952 O O . LYS A 1 803 ? 9.615 -31.221 -12.865 1.00 88.62 803 LYS A O 1
ATOM 5957 N N . PRO A 1 804 ? 10.233 -31.981 -10.833 1.00 93.06 804 PRO A N 1
ATOM 5958 C CA . PRO A 1 804 ? 8.938 -32.595 -10.528 1.00 93.06 804 PRO A CA 1
ATOM 5959 C C . PRO A 1 804 ? 7.773 -31.606 -10.641 1.00 93.06 804 PRO A C 1
ATOM 5961 O O . PRO A 1 804 ? 7.965 -30.402 -10.490 1.00 93.06 804 PRO A O 1
ATOM 5964 N N . VAL A 1 805 ? 6.562 -32.104 -10.892 1.00 93.94 805 VAL A N 1
ATOM 5965 C CA . VAL A 1 805 ? 5.327 -31.305 -10.790 1.00 93.94 805 VAL A CA 1
ATOM 5966 C C . VAL A 1 805 ? 4.706 -31.431 -9.404 1.00 93.94 805 VAL A C 1
ATOM 5968 O O . VAL A 1 805 ? 4.741 -32.508 -8.802 1.00 93.94 805 VAL A O 1
ATOM 5971 N N . ASP A 1 806 ? 4.098 -30.351 -8.932 1.00 96.12 806 ASP A N 1
ATOM 5972 C CA . ASP A 1 806 ? 3.365 -30.298 -7.664 1.00 96.12 806 ASP A CA 1
ATOM 5973 C C . ASP A 1 806 ? 1.984 -30.956 -7.768 1.00 96.12 806 ASP A C 1
ATOM 5975 O O . ASP A 1 806 ? 1.452 -31.474 -6.788 1.00 96.12 806 ASP A O 1
ATOM 5979 N N . GLY A 1 807 ? 1.430 -31.006 -8.978 1.00 94.69 807 GLY A N 1
ATOM 5980 C CA . GLY A 1 807 ? 0.130 -31.590 -9.266 1.00 94.69 807 GLY A CA 1
ATOM 5981 C C . GLY A 1 807 ? -0.212 -31.519 -10.748 1.00 94.69 807 GLY A C 1
ATOM 5982 O O . GLY A 1 807 ? 0.662 -31.288 -11.590 1.00 94.69 807 GLY A O 1
ATOM 5983 N N . PHE A 1 808 ? -1.480 -31.755 -11.066 1.00 93.44 808 PHE A N 1
ATOM 5984 C CA . PHE A 1 808 ? -1.993 -31.641 -12.427 1.00 93.44 808 PHE A CA 1
ATOM 5985 C C . PHE A 1 808 ? -3.459 -31.227 -12.446 1.00 93.44 808 PHE A C 1
ATOM 5987 O O . PHE A 1 808 ? -4.180 -31.357 -11.455 1.00 93.44 808 PHE A O 1
ATOM 5994 N N . MET A 1 809 ? -3.892 -30.770 -13.614 1.00 91.81 809 MET A N 1
ATOM 5995 C CA . MET A 1 809 ? -5.286 -30.495 -13.909 1.00 91.81 809 MET A CA 1
ATOM 5996 C C . MET A 1 809 ? -5.869 -31.565 -14.837 1.00 91.81 809 MET A C 1
ATOM 5998 O O . MET A 1 809 ? -5.210 -32.030 -15.771 1.00 91.81 809 MET A O 1
ATOM 6002 N N . ASN A 1 810 ? -7.117 -31.943 -14.574 1.00 88.50 810 ASN A N 1
ATOM 6003 C CA . ASN A 1 810 ? -7.882 -32.931 -15.316 1.00 88.50 810 ASN A CA 1
ATOM 6004 C C . ASN A 1 810 ? -9.185 -32.341 -15.868 1.00 88.50 810 ASN A C 1
ATOM 6006 O O . ASN A 1 810 ? -9.776 -31.429 -15.289 1.00 88.50 810 ASN A O 1
ATOM 6010 N N . PHE A 1 811 ? -9.673 -32.959 -16.938 1.00 84.69 811 PHE A N 1
ATOM 6011 C CA . PHE A 1 811 ? -11.033 -32.811 -17.434 1.00 84.69 811 PHE A CA 1
ATOM 6012 C C . PHE A 1 811 ? -11.657 -34.204 -17.586 1.00 84.69 811 PHE A C 1
ATOM 6014 O O . PHE A 1 811 ? -10.981 -35.166 -17.962 1.00 84.69 811 PHE A O 1
ATOM 6021 N N . HIS A 1 812 ? -12.960 -34.315 -17.348 1.00 80.12 812 HIS A N 1
ATOM 6022 C CA . HIS A 1 812 ? -13.716 -35.539 -17.613 1.00 80.12 812 HIS A CA 1
ATOM 6023 C C . HIS A 1 812 ? -14.513 -35.443 -18.919 1.00 80.12 812 HIS A C 1
ATOM 6025 O O . HIS A 1 812 ? -14.863 -34.340 -19.360 1.00 80.12 812 HIS A O 1
ATOM 6031 N N . PRO A 1 813 ? -14.890 -36.587 -19.524 1.00 83.50 813 PRO A N 1
ATOM 6032 C CA . PRO A 1 813 ? -16.042 -36.606 -20.410 1.00 83.50 813 PRO A CA 1
ATOM 6033 C C . PRO A 1 813 ? -17.247 -35.989 -19.684 1.00 83.50 813 PRO A C 1
ATOM 6035 O O . PRO A 1 813 ? -17.380 -36.074 -18.466 1.00 83.50 813 PRO A O 1
ATOM 6038 N N . ARG A 1 814 ? -18.110 -35.302 -20.430 1.00 86.88 814 ARG A N 1
ATOM 6039 C CA . ARG A 1 814 ? -19.104 -34.383 -19.852 1.00 86.88 814 ARG A CA 1
ATOM 6040 C C . ARG A 1 814 ? -20.537 -34.667 -20.275 1.00 86.88 814 ARG A C 1
ATOM 6042 O O . ARG A 1 814 ? -21.380 -33.784 -20.183 1.00 86.88 814 ARG A O 1
ATOM 6049 N N . GLN A 1 815 ? -20.820 -35.863 -20.791 1.00 86.94 815 GLN A N 1
ATOM 6050 C CA . GLN A 1 815 ? -22.110 -36.149 -21.419 1.00 86.94 815 GLN A CA 1
ATOM 6051 C C . GLN A 1 815 ? -23.169 -36.559 -20.393 1.00 86.94 815 GLN A C 1
ATOM 6053 O O . GLN A 1 815 ? -24.294 -36.052 -20.456 1.00 86.94 815 GLN A O 1
ATOM 6058 N N . THR A 1 816 ? -22.799 -37.402 -19.430 1.00 90.31 816 THR A N 1
ATOM 6059 C CA . THR A 1 816 ? -23.685 -38.017 -18.428 1.00 90.31 816 THR A CA 1
ATOM 6060 C C . THR A 1 816 ? -23.178 -37.801 -17.001 1.00 90.31 816 THR A C 1
ATOM 6062 O O . THR A 1 816 ? -22.015 -37.463 -16.786 1.00 90.31 816 THR A O 1
ATOM 6065 N N . TRP A 1 817 ? -24.026 -38.029 -15.991 1.00 90.94 817 TRP A N 1
ATOM 6066 C CA . TRP A 1 817 ? -23.584 -37.963 -14.587 1.00 90.94 817 TRP A CA 1
ATOM 6067 C C . TRP A 1 817 ? -22.504 -38.992 -14.242 1.00 90.94 817 TRP A C 1
ATOM 6069 O O . TRP A 1 817 ? -21.626 -38.704 -13.430 1.00 90.94 817 TRP A O 1
ATOM 6079 N N . SER A 1 818 ? -22.558 -40.176 -14.856 1.00 89.69 818 SER A N 1
ATOM 6080 C CA . SER A 1 818 ? -21.522 -41.199 -14.687 1.00 89.69 818 SER A CA 1
ATOM 6081 C C . SER A 1 818 ? -20.170 -40.762 -15.233 1.00 89.69 818 SER A C 1
ATOM 6083 O O . SER A 1 818 ? -19.160 -41.226 -14.718 1.00 89.69 818 SER A O 1
ATOM 6085 N N . ASP A 1 819 ? -20.142 -39.867 -16.224 1.00 87.75 819 ASP A N 1
ATOM 6086 C CA . ASP A 1 819 ? -18.887 -39.327 -16.741 1.00 87.75 819 ASP A CA 1
ATOM 6087 C C . ASP A 1 819 ? -18.266 -38.308 -15.775 1.00 87.75 819 ASP A C 1
ATOM 6089 O O . ASP A 1 819 ? -17.055 -38.316 -15.561 1.00 87.75 819 ASP A O 1
ATOM 6093 N N . LEU A 1 820 ? -19.097 -37.447 -15.170 1.00 88.94 820 LEU A N 1
ATOM 6094 C CA . LEU A 1 820 ? -18.628 -36.362 -14.299 1.00 88.94 820 LEU A CA 1
ATOM 6095 C C . LEU A 1 820 ? -18.076 -36.855 -12.962 1.00 88.94 820 LEU A C 1
ATOM 6097 O O . LEU A 1 820 ? -17.139 -36.274 -12.428 1.00 88.94 820 LEU A O 1
ATOM 6101 N N . PHE A 1 821 ? -18.672 -37.900 -12.392 1.00 91.94 821 PHE A N 1
ATOM 6102 C CA . PHE A 1 821 ? -18.368 -38.340 -11.027 1.00 91.94 821 PHE A CA 1
ATOM 6103 C C . PHE A 1 821 ? -17.378 -39.503 -10.961 1.00 91.94 821 PHE A C 1
ATOM 6105 O O . PHE A 1 821 ? -17.372 -40.275 -10.000 1.00 91.94 821 PHE A O 1
ATOM 6112 N N . VAL A 1 822 ? -16.521 -39.629 -11.974 1.00 88.38 822 VAL A N 1
ATOM 6113 C CA . VAL A 1 822 ? -15.426 -40.601 -11.969 1.00 88.38 822 VAL A CA 1
ATOM 6114 C C . VAL A 1 822 ? -14.338 -40.134 -11.003 1.00 88.38 822 VAL A C 1
ATOM 6116 O O . VAL A 1 822 ? -13.840 -39.017 -11.109 1.00 88.38 822 VAL A O 1
ATOM 6119 N N . ILE A 1 823 ? -13.931 -41.016 -10.089 1.00 91.88 823 ILE A N 1
ATOM 6120 C CA . ILE A 1 823 ? -12.740 -40.847 -9.249 1.00 91.88 823 ILE A CA 1
ATOM 6121 C C . ILE A 1 823 ? -11.734 -41.925 -9.671 1.00 91.88 823 ILE A C 1
ATOM 6123 O O . ILE A 1 823 ? -11.921 -43.095 -9.321 1.00 91.88 823 ILE A O 1
ATOM 6127 N N . PRO A 1 824 ? -10.701 -41.582 -10.458 1.00 90.38 824 PRO A N 1
ATOM 6128 C CA . PRO A 1 824 ? -9.644 -42.520 -10.814 1.00 90.38 824 PRO A CA 1
ATOM 6129 C C . PRO A 1 824 ? -8.956 -43.116 -9.582 1.00 90.38 824 PRO A C 1
ATOM 6131 O O . PRO A 1 824 ? -8.703 -42.437 -8.586 1.00 90.38 824 PRO A O 1
ATOM 6134 N N . SER A 1 825 ? -8.650 -44.412 -9.646 1.00 90.50 825 SER A N 1
ATOM 6135 C CA . SER A 1 825 ? -8.143 -45.178 -8.499 1.00 90.50 825 SER A CA 1
ATOM 6136 C C . SER A 1 825 ? -6.754 -44.747 -8.017 1.00 90.50 825 SER A C 1
ATOM 6138 O O . SER A 1 825 ? -6.356 -45.096 -6.911 1.00 90.50 825 SER A O 1
ATOM 6140 N N . ASP A 1 826 ? -6.001 -44.027 -8.845 1.00 91.12 826 ASP A N 1
ATOM 6141 C CA . ASP A 1 826 ? -4.663 -43.515 -8.545 1.00 91.12 826 ASP A CA 1
ATOM 6142 C C . ASP A 1 826 ? -4.668 -42.109 -7.917 1.00 91.12 826 ASP A C 1
ATOM 6144 O O . ASP A 1 826 ? -3.657 -41.689 -7.352 1.00 91.12 826 ASP A O 1
ATOM 6148 N N . TRP A 1 827 ? -5.799 -41.398 -7.934 1.00 93.44 827 TRP A N 1
ATOM 6149 C CA . TRP A 1 827 ? -5.914 -40.058 -7.352 1.00 93.44 827 TRP A CA 1
ATOM 6150 C C . TRP A 1 827 ? -5.760 -40.024 -5.828 1.00 93.44 827 TRP A C 1
ATOM 6152 O O . TRP A 1 827 ? -5.018 -39.166 -5.346 1.00 93.44 827 TRP A O 1
ATOM 6162 N N . PRO A 1 828 ? -6.366 -40.941 -5.044 1.00 95.50 828 PRO A N 1
ATOM 6163 C CA . PRO A 1 828 ? -6.135 -40.990 -3.601 1.00 95.50 828 PRO A CA 1
ATOM 6164 C C . PRO A 1 828 ? -4.657 -41.136 -3.242 1.00 95.50 828 PRO A C 1
ATOM 6166 O O . PRO A 1 828 ? -4.144 -40.414 -2.389 1.00 95.50 828 PRO A O 1
ATOM 6169 N N . ALA A 1 829 ? -3.951 -42.028 -3.944 1.00 94.81 829 ALA A N 1
ATOM 6170 C CA . ALA A 1 829 ? -2.523 -42.232 -3.743 1.00 94.81 829 ALA A CA 1
ATOM 6171 C C . ALA A 1 829 ? -1.726 -40.961 -4.083 1.00 94.81 829 ALA A C 1
ATOM 6173 O O . ALA A 1 829 ? -0.829 -40.581 -3.333 1.00 94.81 829 ALA A O 1
ATOM 6174 N N . TRP A 1 830 ? -2.089 -40.264 -5.162 1.00 94.50 830 TRP A N 1
ATOM 6175 C CA . TRP A 1 830 ? -1.466 -39.001 -5.558 1.00 94.50 830 TRP A CA 1
ATOM 6176 C C . TRP A 1 830 ? -1.628 -37.895 -4.510 1.00 94.50 830 TRP A C 1
ATOM 6178 O O . TRP A 1 830 ? -0.636 -37.300 -4.090 1.00 94.50 830 TRP A O 1
ATOM 6188 N N . VAL A 1 831 ? -2.858 -37.666 -4.040 1.00 95.69 831 VAL A N 1
ATOM 6189 C CA . VAL A 1 831 ? -3.149 -36.659 -3.008 1.00 95.69 831 VAL A CA 1
ATOM 6190 C C . VAL A 1 831 ? -2.486 -37.021 -1.682 1.00 95.69 831 VAL A C 1
ATOM 6192 O O . VAL A 1 831 ? -1.878 -36.160 -1.051 1.00 95.69 831 VAL A O 1
ATOM 6195 N N . SER A 1 832 ? -2.497 -38.302 -1.295 1.00 93.44 832 SER A N 1
ATOM 6196 C CA . SER A 1 832 ? -1.794 -38.779 -0.094 1.00 93.44 832 SER A CA 1
ATOM 6197 C C . SER A 1 832 ? -0.273 -38.594 -0.167 1.00 93.44 832 SER A C 1
ATOM 6199 O O . SER A 1 832 ? 0.383 -38.466 0.862 1.00 93.44 832 SER A O 1
ATOM 6201 N N . ALA A 1 833 ? 0.292 -38.510 -1.376 1.00 93.38 833 ALA A N 1
ATOM 6202 C CA . ALA A 1 833 ? 1.698 -38.184 -1.604 1.00 93.38 833 ALA A CA 1
ATOM 6203 C C . ALA A 1 833 ? 1.982 -36.667 -1.558 1.00 93.38 833 ALA A C 1
ATOM 6205 O O . ALA A 1 833 ? 3.059 -36.233 -1.986 1.00 93.38 833 ALA A O 1
ATOM 6206 N N . GLY A 1 834 ? 1.023 -35.868 -1.077 1.00 94.44 834 GLY A N 1
ATOM 6207 C CA . GLY A 1 834 ? 1.135 -34.423 -0.912 1.00 94.44 834 GLY A CA 1
ATOM 6208 C C . GLY A 1 834 ? 1.093 -33.661 -2.232 1.00 94.44 834 GLY A C 1
ATOM 6209 O O . GLY A 1 834 ? 1.771 -32.652 -2.355 1.00 94.44 834 GLY A O 1
ATOM 6210 N N . ARG A 1 835 ? 0.377 -34.160 -3.246 1.00 95.56 835 ARG A N 1
ATOM 6211 C CA . ARG A 1 835 ? 0.314 -33.546 -4.583 1.00 95.56 835 ARG A CA 1
ATOM 6212 C C . ARG A 1 835 ? -1.108 -33.141 -4.924 1.00 95.56 835 ARG A C 1
ATOM 6214 O O . ARG A 1 835 ? -2.048 -33.848 -4.571 1.00 95.56 835 ARG A O 1
ATOM 6221 N N . TYR A 1 836 ? -1.268 -32.033 -5.635 1.00 96.25 836 TYR A N 1
ATOM 6222 C CA . TYR A 1 836 ? -2.600 -31.514 -5.921 1.00 96.25 836 TYR A CA 1
ATOM 6223 C C . TYR A 1 836 ? -3.239 -32.114 -7.178 1.00 96.25 836 TYR A C 1
ATOM 6225 O O . TYR A 1 836 ? -2.550 -32.594 -8.088 1.00 96.25 836 TYR A O 1
ATOM 6233 N N . ILE A 1 837 ? -4.570 -32.046 -7.223 1.00 95.38 837 ILE A N 1
ATOM 6234 C CA . ILE A 1 837 ? -5.406 -32.333 -8.390 1.00 95.38 837 ILE A CA 1
ATOM 6235 C C . ILE A 1 837 ? -6.407 -31.193 -8.551 1.00 95.38 837 ILE A C 1
ATOM 6237 O O . ILE A 1 837 ? -7.137 -30.878 -7.615 1.00 95.38 837 ILE A O 1
ATOM 6241 N N . VAL A 1 838 ? -6.474 -30.620 -9.750 1.00 95.44 838 VAL A N 1
ATOM 6242 C CA . VAL A 1 838 ? -7.535 -29.688 -10.145 1.00 95.44 838 VAL A CA 1
ATOM 6243 C C . VAL A 1 838 ? -8.466 -30.412 -11.108 1.00 95.44 838 VAL A C 1
ATOM 6245 O O . VAL A 1 838 ? -8.086 -30.714 -12.238 1.00 95.44 838 VAL A O 1
ATOM 6248 N N . ASN A 1 839 ? -9.677 -30.736 -10.667 1.00 93.75 839 ASN A N 1
ATOM 6249 C CA . ASN A 1 839 ? -10.646 -31.476 -11.459 1.00 93.75 839 ASN A CA 1
ATOM 6250 C C . ASN A 1 839 ? -11.704 -30.551 -12.071 1.00 93.75 839 ASN A C 1
ATOM 6252 O O . ASN A 1 839 ? -12.500 -29.956 -11.346 1.00 93.75 839 ASN A O 1
ATOM 6256 N N . SER A 1 840 ? -11.733 -30.457 -13.399 1.00 92.12 840 SER A N 1
ATOM 6257 C CA . SER A 1 840 ? -12.628 -29.555 -14.127 1.00 92.12 840 SER A CA 1
ATOM 6258 C C . SER A 1 840 ? -13.954 -30.239 -14.464 1.00 92.12 840 SER A C 1
ATOM 6260 O O . SER A 1 840 ? -13.984 -31.171 -15.273 1.00 92.12 840 SER A O 1
ATOM 6262 N N . LEU A 1 841 ? -15.058 -29.767 -13.874 1.00 92.19 841 LEU A N 1
ATOM 6263 C CA . LEU A 1 841 ? -16.410 -30.302 -14.084 1.00 92.19 841 LEU A CA 1
ATOM 6264 C C . LEU A 1 841 ? -17.410 -29.181 -14.416 1.00 92.19 841 LEU A C 1
ATOM 6266 O O . LEU A 1 841 ? -17.341 -28.097 -13.838 1.00 92.19 841 LEU A O 1
ATOM 6270 N N . PRO A 1 842 ? -18.386 -29.406 -15.311 1.00 92.69 842 PRO A N 1
ATOM 6271 C CA . PRO A 1 842 ? -19.521 -28.505 -15.447 1.00 92.69 842 PRO A CA 1
ATOM 6272 C C . PRO A 1 842 ? -20.506 -28.671 -14.272 1.00 92.69 842 PRO A C 1
ATOM 6274 O O . PRO A 1 842 ? -20.583 -29.755 -13.688 1.00 92.69 842 PRO A O 1
ATOM 6277 N N . PRO A 1 843 ? -21.350 -27.663 -13.969 1.00 92.56 843 PRO A N 1
ATOM 6278 C CA . PRO A 1 843 ? -22.412 -27.795 -12.961 1.00 92.56 843 PRO A CA 1
ATOM 6279 C C . PRO A 1 843 ? -23.453 -28.883 -13.279 1.00 92.56 843 PRO A C 1
ATOM 6281 O O . PRO A 1 843 ? -24.242 -29.266 -12.406 1.00 92.56 843 PRO A O 1
ATOM 6284 N N . GLN A 1 844 ? -23.490 -29.352 -14.530 1.00 91.12 844 GLN A N 1
ATOM 6285 C CA . GLN A 1 844 ? -24.369 -30.406 -15.023 1.00 91.12 844 GLN A CA 1
ATOM 6286 C C . GLN A 1 844 ? -23.812 -31.043 -16.316 1.00 91.12 844 GLN A C 1
ATOM 6288 O O . GLN A 1 844 ? -23.170 -30.340 -17.100 1.00 91.12 844 GLN A O 1
ATOM 6293 N N . PRO A 1 845 ? -24.100 -32.331 -16.601 1.00 90.31 845 PRO A N 1
ATOM 6294 C CA . PRO A 1 845 ? -23.748 -32.948 -17.876 1.00 90.31 845 PRO A CA 1
ATOM 6295 C C . PRO A 1 845 ? -24.409 -32.285 -19.096 1.00 90.31 845 PRO A C 1
ATOM 6297 O O . PRO A 1 845 ? -25.528 -31.773 -19.043 1.00 90.31 845 PRO A O 1
ATOM 6300 N N . GLU A 1 846 ? -23.730 -32.341 -20.238 1.00 85.75 846 GLU A N 1
ATOM 6301 C CA . GLU A 1 846 ? -24.140 -31.683 -21.475 1.00 85.75 846 GLU A CA 1
ATOM 6302 C C . GLU A 1 846 ? -25.339 -32.348 -22.165 1.00 85.75 846 GLU A C 1
ATOM 6304 O O . GLU A 1 846 ? -26.099 -31.646 -22.841 1.00 85.75 846 GLU A O 1
ATOM 6309 N N . THR A 1 847 ? -25.514 -33.671 -22.047 1.00 83.44 847 THR A N 1
ATOM 6310 C CA . THR A 1 847 ? -26.646 -34.382 -22.683 1.00 83.44 847 THR A CA 1
ATOM 6311 C C . THR A 1 847 ? -27.777 -34.674 -21.709 1.00 83.44 847 THR A C 1
ATOM 6313 O O . THR A 1 847 ? -28.946 -34.540 -22.074 1.00 83.44 847 THR A O 1
ATOM 6316 N N . GLU A 1 848 ? -27.464 -34.980 -20.451 1.00 74.56 848 GLU A N 1
ATOM 6317 C CA . GLU A 1 848 ? -28.471 -35.216 -19.419 1.00 74.56 848 GLU A CA 1
ATOM 6318 C C . GLU A 1 848 ? -28.927 -33.888 -18.794 1.00 74.56 848 GLU A C 1
ATOM 6320 O O . GLU A 1 848 ? -28.211 -33.240 -18.033 1.00 74.56 848 GLU A O 1
ATOM 6325 N N . GLY A 1 849 ? -30.144 -33.464 -19.155 1.00 62.44 849 GLY A N 1
ATOM 6326 C CA . GLY A 1 849 ? -30.766 -32.206 -18.721 1.00 62.44 849 GLY A CA 1
ATOM 6327 C C . GLY A 1 849 ? -30.355 -30.968 -19.539 1.00 62.44 849 GLY A C 1
ATOM 6328 O O . GLY A 1 849 ? -30.499 -29.841 -19.072 1.00 62.44 849 GLY A O 1
ATOM 6329 N N . GLY A 1 850 ? -29.852 -31.169 -20.761 1.00 67.44 850 GLY A N 1
ATOM 6330 C CA . GLY A 1 850 ? -29.643 -30.106 -21.754 1.00 67.44 850 GLY A CA 1
ATOM 6331 C C . GLY A 1 850 ? -28.386 -29.247 -21.569 1.00 67.44 850 GLY A C 1
ATOM 6332 O O . GLY A 1 850 ? -28.132 -28.382 -22.405 1.00 67.44 850 GLY A O 1
ATOM 6333 N N . GLY A 1 851 ? -27.593 -29.480 -20.517 1.00 67.75 851 GLY A N 1
ATOM 6334 C CA . GLY A 1 851 ? -26.344 -28.763 -20.231 1.00 67.75 851 GLY A CA 1
ATOM 6335 C C . GLY A 1 851 ? -26.496 -27.310 -19.768 1.00 67.75 851 GLY A C 1
ATOM 6336 O O . GLY A 1 851 ? -25.485 -26.634 -19.604 1.00 67.75 851 GLY A O 1
ATOM 6337 N N . SER A 1 852 ? -27.725 -26.825 -19.561 1.00 78.69 852 SER A N 1
ATOM 6338 C CA . SER A 1 852 ? -27.990 -25.514 -18.955 1.00 78.69 852 SER A CA 1
ATOM 6339 C C . SER A 1 852 ? -27.885 -25.589 -17.429 1.00 78.69 852 SER A C 1
ATOM 6341 O O . SER A 1 852 ? -28.237 -26.596 -16.817 1.00 78.69 852 SER A O 1
ATOM 6343 N N . ASN A 1 853 ? -27.477 -24.485 -16.806 1.00 87.00 853 ASN A N 1
ATOM 6344 C CA . ASN A 1 853 ? -27.368 -24.335 -15.359 1.00 87.00 853 ASN A CA 1
ATOM 6345 C C . ASN A 1 853 ? -28.728 -24.328 -14.645 1.00 87.00 853 ASN A C 1
ATOM 6347 O O . ASN A 1 853 ? -28.755 -24.435 -13.423 1.00 87.00 853 ASN A O 1
ATOM 6351 N N . ALA A 1 854 ? -29.852 -24.213 -15.362 1.00 87.50 854 ALA A N 1
ATOM 6352 C CA . ALA A 1 854 ? -31.178 -24.013 -14.773 1.00 87.50 854 ALA A CA 1
ATOM 6353 C C . ALA A 1 854 ? -31.578 -25.082 -13.737 1.00 87.50 854 ALA A C 1
ATOM 6355 O O . ALA A 1 854 ? -32.060 -24.735 -12.659 1.00 87.50 854 ALA A O 1
ATOM 6356 N N . ALA A 1 855 ? -31.368 -26.373 -14.017 1.00 87.19 855 ALA A N 1
ATOM 6357 C CA . ALA A 1 855 ? -31.767 -27.429 -13.081 1.00 87.19 855 ALA A CA 1
ATOM 6358 C C . ALA A 1 855 ? -30.855 -27.483 -11.842 1.00 87.19 855 ALA A C 1
ATOM 6360 O O . ALA A 1 855 ? -31.345 -27.667 -10.724 1.00 87.19 855 ALA A O 1
ATOM 6361 N N . THR A 1 856 ? -29.546 -27.265 -12.014 1.00 93.62 856 THR A N 1
ATOM 6362 C CA . THR A 1 856 ? -28.609 -27.147 -10.886 1.00 93.62 856 THR A CA 1
ATOM 6363 C C . THR A 1 856 ? -28.889 -25.889 -10.064 1.00 93.62 856 THR A C 1
ATOM 6365 O O . THR A 1 856 ? -28.935 -25.979 -8.843 1.00 93.62 856 THR A O 1
ATOM 6368 N N . ALA A 1 857 ? -29.182 -24.748 -10.693 1.00 94.31 857 ALA A N 1
ATOM 6369 C CA . ALA A 1 857 ? -29.577 -23.502 -10.031 1.00 94.31 857 ALA A CA 1
ATOM 6370 C C . ALA A 1 857 ? -30.879 -23.644 -9.226 1.00 94.31 857 ALA A C 1
ATOM 6372 O O . ALA A 1 857 ? -30.992 -23.113 -8.126 1.00 94.31 857 ALA A O 1
ATOM 6373 N N . ALA A 1 858 ? -31.840 -24.425 -9.723 1.00 91.06 858 ALA A N 1
ATOM 6374 C CA . ALA A 1 858 ? -33.072 -24.756 -9.004 1.00 91.06 858 ALA A CA 1
ATOM 6375 C C . ALA A 1 858 ? -32.876 -25.790 -7.872 1.00 91.06 858 ALA A C 1
ATOM 6377 O O . ALA A 1 858 ? -33.846 -26.197 -7.237 1.00 91.06 858 ALA A O 1
ATOM 6378 N N . GLY A 1 859 ? -31.648 -26.269 -7.645 1.00 92.88 859 GLY A N 1
ATOM 6379 C CA . GLY A 1 859 ? -31.313 -27.237 -6.598 1.00 92.88 859 GLY A CA 1
ATOM 6380 C C . GLY A 1 859 ? -31.667 -28.693 -6.926 1.00 92.88 859 GLY A C 1
ATOM 6381 O O . GLY A 1 859 ? -31.465 -29.582 -6.100 1.00 92.88 859 GLY A O 1
ATOM 6382 N N . SER A 1 860 ? -32.154 -28.981 -8.141 1.00 91.38 860 SER A N 1
ATOM 6383 C CA . SER A 1 860 ? -32.608 -30.330 -8.531 1.00 91.38 860 SER A CA 1
ATOM 6384 C C . SER A 1 860 ? -31.478 -31.368 -8.548 1.00 91.38 860 SER A C 1
ATOM 6386 O O . SER A 1 860 ? -31.733 -32.568 -8.467 1.00 91.38 860 SER A O 1
ATOM 6388 N N . ASN A 1 861 ? -30.225 -30.908 -8.625 1.00 93.12 861 ASN A N 1
ATOM 6389 C CA . ASN A 1 861 ? -29.034 -31.753 -8.664 1.00 93.12 861 ASN A CA 1
ATOM 6390 C C . ASN A 1 861 ? -28.262 -31.797 -7.331 1.00 93.12 861 ASN A C 1
ATOM 6392 O O . ASN A 1 861 ? -27.241 -32.476 -7.265 1.00 93.12 861 ASN A O 1
ATOM 6396 N N . ASN A 1 862 ? -28.735 -31.150 -6.257 1.00 96.69 862 ASN A N 1
ATOM 6397 C CA . ASN A 1 862 ? -27.997 -31.069 -4.984 1.00 96.69 862 ASN A CA 1
ATOM 6398 C C . ASN A 1 862 ? -27.664 -32.454 -4.415 1.00 96.69 862 ASN A C 1
ATOM 6400 O O . ASN A 1 862 ? -26.515 -32.731 -4.090 1.00 96.69 862 ASN A O 1
ATOM 6404 N N . ALA A 1 863 ? -28.633 -33.377 -4.393 1.00 92.12 863 ALA A N 1
ATOM 6405 C CA . ALA A 1 863 ? -28.415 -34.741 -3.900 1.00 92.12 863 ALA A CA 1
ATOM 6406 C C . ALA A 1 863 ? -27.309 -35.490 -4.669 1.00 92.12 863 ALA A C 1
ATOM 6408 O O . ALA A 1 863 ? -26.588 -36.304 -4.098 1.00 92.12 863 ALA A O 1
ATOM 6409 N N . ARG A 1 864 ? -27.144 -35.202 -5.965 1.00 96.00 864 ARG A N 1
ATOM 6410 C CA . ARG A 1 864 ? -26.089 -35.797 -6.794 1.00 96.00 864 ARG A CA 1
ATOM 6411 C C . ARG A 1 864 ? -24.712 -35.277 -6.385 1.00 96.00 864 ARG A C 1
ATOM 6413 O O . ARG A 1 864 ? -23.798 -36.074 -6.209 1.00 96.00 864 ARG A O 1
ATOM 6420 N N . TRP A 1 865 ? -24.593 -33.970 -6.170 1.00 97.88 865 TRP A N 1
ATOM 6421 C CA . TRP A 1 865 ? -23.357 -33.332 -5.714 1.00 97.88 865 TRP A CA 1
ATOM 6422 C C . TRP A 1 865 ? -22.990 -33.704 -4.270 1.00 97.88 865 TRP A C 1
ATOM 6424 O O . TRP A 1 865 ? -21.819 -33.944 -3.995 1.00 97.88 865 TRP A O 1
ATOM 6434 N N . VAL A 1 866 ? -23.973 -33.871 -3.377 1.00 97.81 866 VAL A N 1
ATOM 6435 C CA . VAL A 1 866 ? -23.769 -34.426 -2.022 1.00 97.81 866 VAL A CA 1
ATOM 6436 C C . VAL A 1 866 ? -23.213 -35.854 -2.088 1.00 97.81 866 VAL A C 1
ATOM 6438 O O . VAL A 1 866 ? -22.272 -36.199 -1.372 1.00 97.81 866 VAL A O 1
ATOM 6441 N N . ASN A 1 867 ? -23.753 -36.695 -2.976 1.00 97.19 867 ASN A N 1
ATOM 6442 C CA . ASN A 1 867 ? -23.246 -38.057 -3.162 1.00 97.19 867 ASN A CA 1
ATOM 6443 C C . ASN A 1 867 ? -21.816 -38.062 -3.717 1.00 97.19 867 ASN A C 1
ATOM 6445 O O . ASN A 1 867 ? -21.007 -38.887 -3.298 1.00 97.19 867 ASN A O 1
ATOM 6449 N N . TYR A 1 868 ? -21.491 -37.140 -4.627 1.00 97.81 868 TYR A N 1
ATOM 6450 C CA . TYR A 1 868 ? -20.130 -37.002 -5.137 1.00 97.81 868 TYR A CA 1
ATOM 6451 C C . TYR A 1 868 ? -19.156 -36.537 -4.049 1.00 97.81 868 TYR A C 1
ATOM 6453 O O . TYR A 1 868 ? -18.107 -37.152 -3.887 1.00 97.81 868 TYR A O 1
ATOM 6461 N N . GLY A 1 869 ? -19.523 -35.542 -3.233 1.00 98.00 869 GLY A N 1
ATOM 6462 C CA . GLY A 1 869 ? -18.716 -35.129 -2.080 1.00 98.00 869 GLY A CA 1
ATOM 6463 C C . GLY A 1 869 ? -18.496 -36.271 -1.081 1.00 98.00 869 GLY A C 1
ATOM 6464 O O . GLY A 1 869 ? -17.372 -36.510 -0.648 1.00 98.00 869 GLY A O 1
ATOM 6465 N N . SER A 1 870 ? -19.526 -37.080 -0.818 1.00 97.50 870 SER A N 1
ATOM 6466 C CA . SER A 1 870 ? -19.395 -38.291 0.005 1.00 97.50 870 SER A CA 1
ATOM 6467 C C . SER A 1 870 ? -18.429 -39.312 -0.608 1.00 97.50 870 SER A C 1
ATOM 6469 O O . SER A 1 870 ? -17.643 -39.925 0.111 1.00 97.50 870 SER A O 1
ATOM 6471 N N . ALA A 1 871 ? -18.459 -39.490 -1.933 1.00 97.75 871 ALA A N 1
ATOM 6472 C CA . ALA A 1 871 ? -17.541 -40.379 -2.640 1.00 97.75 871 ALA A CA 1
ATOM 6473 C C . ALA A 1 871 ? -16.092 -39.865 -2.600 1.00 97.75 871 ALA A C 1
ATOM 6475 O O . ALA A 1 871 ? -15.179 -40.660 -2.388 1.00 97.75 871 ALA A O 1
ATOM 6476 N N . LEU A 1 872 ? -15.878 -38.550 -2.731 1.00 98.06 872 LEU A N 1
ATOM 6477 C CA . LEU A 1 872 ? -14.564 -37.923 -2.558 1.00 98.06 872 LEU A CA 1
ATOM 6478 C C . LEU A 1 872 ? -14.031 -38.156 -1.143 1.00 98.06 872 LEU A C 1
ATOM 6480 O O . LEU A 1 872 ? -12.904 -38.621 -0.980 1.00 98.06 872 LEU A O 1
ATOM 6484 N N . ALA A 1 873 ? -14.848 -37.906 -0.119 1.00 97.25 873 ALA A N 1
ATOM 6485 C CA . ALA A 1 873 ? -14.470 -38.151 1.268 1.00 97.25 873 ALA A CA 1
ATOM 6486 C C . ALA A 1 873 ? -14.126 -39.629 1.518 1.00 97.25 873 ALA A C 1
ATOM 6488 O O . ALA A 1 873 ? -13.077 -39.924 2.090 1.00 97.25 873 ALA A O 1
ATOM 6489 N N . ALA A 1 874 ? -14.947 -40.560 1.019 1.00 96.69 874 ALA A N 1
ATOM 6490 C CA . ALA A 1 874 ? -14.704 -41.999 1.132 1.00 96.69 874 ALA A CA 1
ATOM 6491 C C . ALA A 1 874 ? -13.433 -42.461 0.395 1.00 96.69 874 ALA A C 1
ATOM 6493 O O . ALA A 1 874 ? -12.782 -43.408 0.830 1.00 96.69 874 ALA A O 1
ATOM 6494 N N . ALA A 1 875 ? -13.064 -41.787 -0.696 1.00 96.25 875 ALA A N 1
ATOM 6495 C CA . ALA A 1 875 ? -11.833 -42.044 -1.435 1.00 96.25 875 ALA A CA 1
ATOM 6496 C C . ALA A 1 875 ? -10.589 -41.399 -0.794 1.00 96.25 875 ALA A C 1
ATOM 6498 O O . ALA A 1 875 ? -9.492 -41.592 -1.304 1.00 96.25 875 ALA A O 1
ATOM 6499 N N . GLY A 1 876 ? -10.723 -40.636 0.299 1.00 95.56 876 GLY A N 1
ATOM 6500 C CA . GLY A 1 876 ? -9.605 -39.911 0.917 1.00 95.56 876 GLY A CA 1
ATOM 6501 C C . GLY A 1 876 ? -9.238 -38.603 0.208 1.00 95.56 876 GLY A C 1
ATOM 6502 O O . GLY A 1 876 ? -8.126 -38.108 0.361 1.00 95.56 876 GLY A O 1
ATOM 6503 N N . LEU A 1 877 ? -10.166 -38.036 -0.566 1.00 97.19 877 LEU A N 1
ATOM 6504 C CA . LEU A 1 877 ? -9.989 -36.800 -1.337 1.00 97.19 877 LEU A CA 1
ATOM 6505 C C . LEU A 1 877 ? -10.662 -35.577 -0.693 1.00 97.19 877 LEU A C 1
ATOM 6507 O O . LEU A 1 877 ? -10.696 -34.511 -1.297 1.00 97.19 877 LEU A O 1
ATOM 6511 N N . ASN A 1 878 ? -11.169 -35.693 0.540 1.00 97.00 878 ASN A N 1
ATOM 6512 C CA . ASN A 1 878 ? -11.564 -34.532 1.347 1.00 97.00 878 ASN A CA 1
ATOM 6513 C C . ASN A 1 878 ? -10.310 -33.785 1.849 1.00 97.00 878 ASN A C 1
ATOM 6515 O O . ASN A 1 878 ? -9.934 -33.885 3.018 1.00 97.00 878 ASN A O 1
ATOM 6519 N N . SER A 1 879 ? -9.637 -33.086 0.937 1.00 96.50 879 SER A N 1
ATOM 6520 C CA . SER A 1 879 ? -8.314 -32.490 1.124 1.00 96.50 879 SER A CA 1
ATOM 6521 C C . SER A 1 879 ? -8.228 -31.137 0.415 1.00 96.50 879 SER A C 1
ATOM 6523 O O . SER A 1 879 ? -8.739 -31.035 -0.702 1.00 96.50 879 SER A O 1
ATOM 6525 N N . PRO A 1 880 ? -7.502 -30.148 0.975 1.00 95.62 880 PRO A N 1
ATOM 6526 C CA . PRO A 1 880 ? -7.254 -28.868 0.303 1.00 95.62 880 PRO A CA 1
ATOM 6527 C C . PRO A 1 880 ? -6.340 -28.998 -0.929 1.00 95.62 880 PRO A C 1
ATOM 6529 O O . PRO A 1 880 ? -6.125 -28.033 -1.655 1.00 95.62 880 PRO A O 1
ATOM 6532 N N . LEU A 1 881 ? -5.796 -30.193 -1.184 1.00 96.62 881 LEU A N 1
ATOM 6533 C CA . LEU A 1 881 ? -5.067 -30.534 -2.407 1.00 96.62 881 LEU A CA 1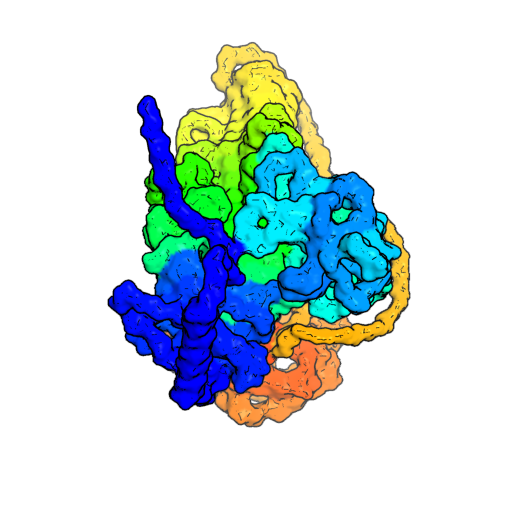
ATOM 6534 C C . LEU A 1 881 ? -5.986 -31.064 -3.523 1.00 96.62 881 LEU A C 1
ATOM 6536 O O . LEU A 1 881 ? -5.506 -31.347 -4.619 1.00 96.62 881 LEU A O 1
ATOM 6540 N N . TYR A 1 882 ? -7.287 -31.220 -3.265 1.00 97.38 882 TYR A N 1
ATOM 6541 C CA . TYR A 1 882 ? -8.283 -31.548 -4.280 1.00 97.38 882 TYR A CA 1
ATOM 6542 C C . TYR A 1 882 ? -9.145 -30.315 -4.567 1.00 97.38 882 TYR A C 1
ATOM 6544 O O . TYR A 1 882 ? -9.928 -29.874 -3.725 1.00 97.38 882 TYR A O 1
ATOM 6552 N N . VAL A 1 883 ? -9.001 -29.771 -5.772 1.00 97.75 883 VAL A N 1
ATOM 6553 C CA . VAL A 1 883 ? -9.712 -28.577 -6.236 1.00 97.75 883 VAL A CA 1
ATOM 6554 C C . VAL A 1 883 ? -10.768 -28.992 -7.255 1.00 97.75 883 VAL A C 1
ATOM 6556 O O . VAL A 1 883 ? -10.465 -29.680 -8.228 1.00 97.75 883 VAL A O 1
ATOM 6559 N N . LEU A 1 884 ? -12.010 -28.562 -7.061 1.00 97.12 884 LEU A N 1
ATOM 6560 C CA . LEU A 1 884 ? -13.087 -28.686 -8.035 1.00 97.12 884 LEU A CA 1
ATOM 6561 C C . LEU A 1 884 ? -13.189 -27.387 -8.845 1.00 97.12 884 LEU A C 1
ATOM 6563 O O . LEU A 1 884 ? -13.739 -26.397 -8.364 1.00 97.12 884 LEU A O 1
ATOM 6567 N N . ARG A 1 885 ? -12.693 -27.408 -10.087 1.00 96.31 885 ARG A N 1
ATOM 6568 C CA . ARG A 1 885 ? -12.802 -26.303 -11.050 1.00 96.31 885 ARG A CA 1
ATOM 6569 C C . ARG A 1 885 ? -14.150 -26.371 -11.760 1.00 96.31 885 ARG A C 1
ATOM 6571 O O . ARG A 1 885 ? -14.379 -27.212 -12.630 1.00 96.31 885 ARG A O 1
ATOM 6578 N N . LEU A 1 886 ? -1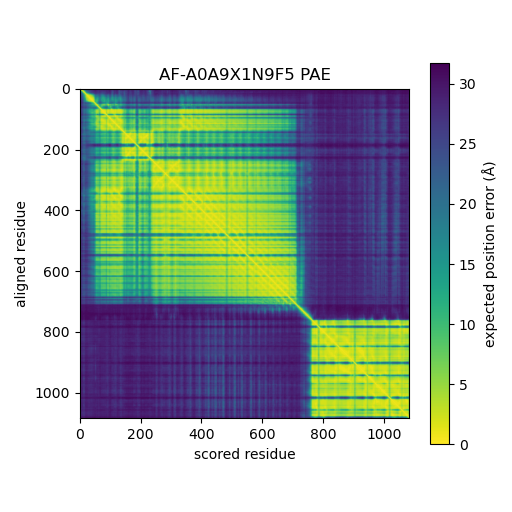5.078 -25.518 -11.345 1.00 94.62 886 LEU A N 1
ATOM 6579 C CA . LEU A 1 886 ? -16.485 -25.610 -11.699 1.00 94.62 886 LEU A CA 1
ATOM 6580 C C . LEU A 1 886 ? -16.852 -24.655 -12.837 1.00 94.62 886 LEU A C 1
ATOM 6582 O O . LEU A 1 886 ? -16.771 -23.438 -12.700 1.00 94.62 886 LEU A O 1
ATOM 6586 N N . GLY A 1 887 ? -17.340 -25.221 -13.943 1.00 89.88 887 GLY A N 1
ATOM 6587 C CA . GLY A 1 887 ? -17.891 -24.452 -15.060 1.00 89.88 887 GLY A CA 1
ATOM 6588 C C . GLY A 1 887 ? -16.890 -23.473 -15.672 1.00 89.88 887 GLY A C 1
ATOM 6589 O O . GLY A 1 887 ? -17.222 -22.305 -15.836 1.00 89.88 887 GLY A O 1
ATOM 6590 N N . TRP A 1 888 ? -15.688 -23.951 -15.996 1.00 91.88 888 TRP A N 1
ATOM 6591 C CA . TRP A 1 888 ? -14.586 -23.150 -16.534 1.00 91.88 888 TRP A CA 1
ATOM 6592 C C . TRP A 1 888 ? -14.953 -22.340 -17.788 1.00 91.88 888 TRP A C 1
ATOM 6594 O O . TRP A 1 888 ? -15.879 -22.694 -18.525 1.00 91.88 888 TRP A O 1
ATOM 6604 N N . GLU A 1 889 ? -14.228 -21.240 -18.008 1.00 90.25 889 GLU A N 1
ATOM 6605 C CA . GLU A 1 889 ? -14.473 -20.258 -19.076 1.00 90.25 889 GLU A CA 1
ATOM 6606 C C . GLU A 1 889 ? -15.948 -19.824 -19.145 1.00 90.25 889 GLU A C 1
ATOM 6608 O O . GLU A 1 889 ? -16.556 -19.671 -20.213 1.00 90.25 889 GLU A O 1
ATOM 6613 N N . CYS A 1 890 ? -16.562 -19.646 -17.974 1.00 89.50 890 CYS A N 1
ATOM 6614 C CA . CYS A 1 890 ? -17.979 -19.315 -17.847 1.00 89.50 890 CYS A CA 1
ATOM 6615 C C . CYS A 1 890 ? -18.347 -17.984 -18.516 1.00 89.50 890 CYS A C 1
ATOM 6617 O O . CYS A 1 890 ? -19.486 -17.822 -18.956 1.00 89.50 890 CYS A O 1
ATOM 6619 N N . ASN A 1 891 ? -17.388 -17.069 -18.648 1.00 88.06 891 ASN A N 1
ATOM 6620 C CA . ASN A 1 891 ? -17.539 -15.787 -19.330 1.00 88.06 891 ASN A CA 1
ATOM 6621 C C . ASN A 1 891 ? -17.436 -15.866 -20.865 1.00 88.06 891 ASN A C 1
ATOM 6623 O O . ASN A 1 891 ? -17.644 -14.851 -21.518 1.00 88.06 891 ASN A O 1
ATOM 6627 N N . GLY A 1 892 ? -17.139 -17.032 -21.448 1.00 85.12 892 GLY A N 1
ATOM 6628 C CA . GLY A 1 892 ? -17.220 -17.257 -22.895 1.00 85.12 892 GLY A CA 1
ATOM 6629 C C . GLY A 1 892 ? -18.652 -17.520 -23.386 1.00 85.12 892 GLY A C 1
ATOM 6630 O O . GLY A 1 892 ? -19.626 -17.322 -22.666 1.00 85.12 892 GLY A O 1
ATOM 6631 N N . TYR A 1 893 ? -18.791 -18.023 -24.616 1.00 81.38 893 TYR A N 1
ATOM 6632 C CA . TYR A 1 893 ? -20.089 -18.420 -25.207 1.00 81.38 893 TYR A CA 1
ATOM 6633 C C . TYR A 1 893 ? -20.108 -19.868 -25.737 1.00 81.38 893 TYR A C 1
ATOM 6635 O O . TYR A 1 893 ? -21.152 -20.414 -26.121 1.00 81.38 893 TYR A O 1
ATOM 6643 N N . TRP A 1 894 ? -18.951 -20.530 -25.768 1.00 82.94 894 TRP A N 1
ATOM 6644 C CA . TRP A 1 894 ? -18.778 -21.830 -26.414 1.00 82.94 894 TRP A CA 1
ATOM 6645 C C . TRP A 1 894 ? -19.266 -23.009 -25.563 1.00 82.94 894 TRP A C 1
ATOM 6647 O O . TRP A 1 894 ? -19.772 -23.979 -26.135 1.00 82.94 894 TRP A O 1
ATOM 6657 N N . PHE A 1 895 ? -19.262 -22.927 -24.227 1.00 87.62 895 PHE A N 1
ATOM 6658 C CA . PHE A 1 895 ? -19.767 -24.013 -23.376 1.00 87.62 895 PHE A CA 1
ATOM 6659 C C . PHE A 1 895 ? -21.240 -23.874 -23.006 1.00 87.62 895 PHE A C 1
ATOM 6661 O O . PHE A 1 895 ? -21.811 -22.787 -23.021 1.00 87.62 895 PHE A O 1
ATOM 6668 N N . LYS A 1 896 ? -21.894 -25.004 -22.702 1.00 88.12 896 LYS A N 1
ATOM 6669 C CA . LYS A 1 896 ? -23.329 -25.027 -22.367 1.00 88.12 896 LYS A CA 1
ATOM 6670 C C . LYS A 1 896 ? -23.658 -24.358 -21.032 1.00 88.12 896 LYS A C 1
ATOM 6672 O O . LYS A 1 896 ? -24.776 -23.877 -20.885 1.00 88.12 896 LYS A O 1
ATOM 6677 N N . TRP A 1 897 ? -22.695 -24.284 -20.113 1.00 89.56 897 TRP A N 1
ATOM 6678 C CA . TRP A 1 897 ? -22.807 -23.612 -18.813 1.00 89.56 897 TRP A CA 1
ATOM 6679 C C . TRP A 1 897 ? -22.417 -22.131 -18.848 1.00 89.56 897 TRP A C 1
ATOM 6681 O O . TRP A 1 897 ? -22.647 -21.432 -17.860 1.00 89.56 897 TRP A O 1
ATOM 6691 N N . SER A 1 898 ? -21.842 -21.638 -19.949 1.00 88.56 898 SER A N 1
ATOM 6692 C CA . SER A 1 898 ? -21.388 -20.252 -20.033 1.00 88.56 898 SER A CA 1
ATOM 6693 C C . SER A 1 898 ? -22.553 -19.260 -19.940 1.00 88.56 898 SER A C 1
ATOM 6695 O O . SER A 1 898 ? -23.681 -19.553 -20.361 1.00 88.56 898 SER A O 1
ATOM 6697 N N . TYR A 1 899 ? -22.268 -18.086 -19.379 1.00 86.62 899 TYR A N 1
ATOM 6698 C CA . TYR A 1 899 ? -23.187 -16.952 -19.273 1.00 86.62 899 TYR A CA 1
ATOM 6699 C C . TYR A 1 899 ? -22.830 -15.796 -20.222 1.00 86.62 899 TYR A C 1
ATOM 6701 O O . TYR A 1 899 ? -23.610 -14.850 -20.330 1.00 86.62 899 TYR A O 1
ATOM 6709 N N . GLY A 1 900 ? -21.660 -15.828 -20.866 1.00 75.25 900 GLY A N 1
ATOM 6710 C CA . GLY A 1 900 ? -21.230 -14.791 -21.804 1.00 75.25 900 GLY A CA 1
ATOM 6711 C C . GLY A 1 900 ? -21.971 -14.839 -23.145 1.00 75.25 900 GLY A C 1
ATOM 6712 O O . GLY A 1 900 ? -22.600 -15.841 -23.503 1.00 75.25 900 GLY A O 1
ATOM 6713 N N . ASP A 1 901 ? -21.886 -13.737 -23.892 1.00 68.00 901 ASP A N 1
ATOM 6714 C CA . ASP A 1 901 ? -22.296 -13.632 -25.295 1.00 68.00 901 ASP A CA 1
ATOM 6715 C C . ASP A 1 901 ? -21.099 -13.308 -26.203 1.00 68.00 901 ASP A C 1
ATOM 6717 O O . ASP A 1 901 ? -19.986 -13.040 -25.753 1.00 68.00 901 ASP A O 1
ATOM 6721 N N . GLU A 1 902 ? -21.334 -13.337 -27.513 1.00 57.94 902 GLU A N 1
ATOM 6722 C CA . GLU A 1 902 ? -20.470 -12.669 -28.481 1.00 57.94 902 GLU A CA 1
ATOM 6723 C C . GLU A 1 902 ? -21.306 -11.622 -29.206 1.00 57.94 902 GLU A C 1
ATOM 6725 O O . GLU A 1 902 ? -22.304 -11.981 -29.834 1.00 57.94 902 GLU A O 1
ATOM 6730 N N . GLY A 1 903 ? -20.901 -10.349 -29.111 1.00 50.22 903 GLY A N 1
ATOM 6731 C CA . GLY A 1 903 ? -21.576 -9.184 -29.689 1.00 50.22 903 GLY A CA 1
ATOM 6732 C C . GLY A 1 903 ? -22.174 -9.421 -31.082 1.00 50.22 903 GLY A C 1
ATOM 6733 O O . GLY A 1 903 ? -21.520 -9.209 -32.100 1.00 50.22 903 GLY A O 1
ATOM 6734 N N . GLY A 1 904 ? -23.446 -9.832 -31.106 1.00 48.25 904 GLY A N 1
ATOM 6735 C CA . GLY A 1 904 ? -24.251 -10.046 -32.309 1.00 48.25 904 GLY A CA 1
ATOM 6736 C C . GLY A 1 904 ? -24.316 -11.472 -32.880 1.00 48.25 904 GLY A C 1
ATOM 6737 O O . GLY A 1 904 ? -25.045 -11.654 -33.852 1.00 48.25 904 GLY A O 1
ATOM 6738 N N . MET A 1 905 ? -23.624 -12.479 -32.324 1.00 50.88 905 MET A N 1
ATOM 6739 C CA . MET A 1 905 ? -23.546 -13.820 -32.939 1.00 50.88 905 MET A CA 1
ATOM 6740 C C . MET A 1 905 ? -24.287 -14.954 -32.211 1.00 50.88 905 MET A C 1
ATOM 6742 O O . MET A 1 905 ? -24.720 -15.874 -32.900 1.00 50.88 905 MET A O 1
ATOM 6746 N N . GLN A 1 906 ? -24.530 -14.903 -30.893 1.00 56.62 906 GLN A N 1
ATOM 6747 C CA . GLN A 1 906 ? -25.351 -15.901 -30.170 1.00 56.62 906 GLN A CA 1
ATOM 6748 C C . GLN A 1 906 ? -25.900 -15.348 -28.838 1.00 56.62 906 GLN A C 1
ATOM 6750 O O . GLN A 1 906 ? -25.222 -14.595 -28.147 1.00 56.62 906 GLN A O 1
ATOM 6755 N N . THR A 1 907 ? -27.128 -15.731 -28.465 1.00 59.47 907 THR A N 1
ATOM 6756 C CA . THR A 1 907 ? -27.731 -15.430 -27.149 1.00 59.47 907 THR A CA 1
ATOM 6757 C C . THR A 1 907 ? -27.026 -16.232 -26.042 1.00 59.47 907 THR A C 1
ATOM 6759 O O . THR A 1 907 ? -26.798 -17.427 -26.262 1.00 59.47 907 THR A O 1
ATOM 6762 N N . PRO A 1 908 ? -26.727 -15.643 -24.860 1.00 67.31 908 PRO A N 1
ATOM 6763 C CA . PRO A 1 908 ? -26.206 -16.383 -23.712 1.00 67.31 908 PRO A CA 1
ATOM 6764 C C . PRO A 1 908 ? -27.010 -17.650 -23.435 1.00 67.31 908 PRO A C 1
ATOM 6766 O O . PRO A 1 908 ? -28.243 -17.617 -23.388 1.00 67.31 908 PRO A O 1
ATOM 6769 N N . LYS A 1 909 ? -26.318 -18.772 -23.222 1.00 77.44 909 LYS A N 1
ATOM 6770 C CA . LYS A 1 909 ? -26.977 -20.054 -22.918 1.00 77.44 909 LYS A CA 1
ATOM 6771 C C . LYS A 1 909 ? -27.538 -20.089 -21.496 1.00 77.44 909 LYS A C 1
ATOM 6773 O O . LYS A 1 909 ? -28.480 -20.832 -21.233 1.00 77.44 909 LYS A O 1
ATOM 6778 N N . ASN A 1 910 ? -26.984 -19.275 -20.595 1.00 85.25 910 ASN A N 1
ATOM 6779 C CA . ASN A 1 910 ? -27.454 -19.097 -19.224 1.00 85.25 910 ASN A CA 1
ATOM 6780 C C . ASN A 1 910 ? -27.423 -17.617 -18.845 1.00 85.25 910 ASN A C 1
ATOM 6782 O O . ASN A 1 910 ? -26.615 -16.851 -19.361 1.00 85.25 910 ASN A O 1
ATOM 6786 N N . SER A 1 911 ? -28.271 -17.220 -17.898 1.00 87.12 911 SER A N 1
ATOM 6787 C CA . SER A 1 911 ? -28.113 -15.930 -17.227 1.00 87.12 911 SER A CA 1
ATOM 6788 C C . SER A 1 911 ? -26.979 -15.993 -16.200 1.00 87.12 911 SER A C 1
ATOM 6790 O O . SER A 1 911 ? -26.701 -17.060 -15.643 1.00 87.12 911 SER A O 1
ATOM 6792 N N . VAL A 1 912 ? -26.386 -14.838 -15.882 1.00 89.44 912 VAL A N 1
ATOM 6793 C CA . VAL A 1 912 ? -25.417 -14.696 -14.777 1.00 89.44 912 VAL A CA 1
ATOM 6794 C C . VAL A 1 912 ? -25.991 -15.254 -13.474 1.00 89.44 912 VAL A C 1
ATOM 6796 O O . VAL A 1 912 ? -25.359 -16.093 -12.844 1.00 89.44 912 VAL A O 1
ATOM 6799 N N . ALA A 1 913 ? -27.231 -14.891 -13.132 1.00 90.44 913 ALA A N 1
ATOM 6800 C CA . ALA A 1 913 ? -27.899 -15.381 -11.926 1.00 90.44 913 ALA A CA 1
ATOM 6801 C C . ALA A 1 913 ? -28.055 -16.913 -11.907 1.00 90.44 913 ALA A C 1
ATOM 6803 O O . ALA A 1 913 ? -27.867 -17.547 -10.870 1.00 90.44 913 ALA A O 1
ATOM 6804 N N . SER A 1 914 ? -28.366 -17.533 -13.052 1.00 91.31 914 SER A N 1
ATOM 6805 C CA . SER A 1 914 ? -28.465 -18.993 -13.133 1.00 91.31 914 SER A CA 1
ATOM 6806 C C . SER A 1 914 ? -27.103 -19.668 -12.996 1.00 91.31 914 SER A C 1
ATOM 6808 O O . SER A 1 914 ? -27.035 -20.743 -12.407 1.00 91.31 914 SER A O 1
ATOM 6810 N N . PHE A 1 915 ? -26.032 -19.083 -13.538 1.00 93.12 915 PHE A N 1
ATOM 6811 C CA . PHE A 1 915 ? -24.676 -19.587 -13.324 1.00 93.12 915 PHE A CA 1
ATOM 6812 C C . PHE A 1 915 ? -24.274 -19.466 -11.852 1.00 93.12 915 PHE A C 1
ATOM 6814 O O . PHE A 1 915 ? -23.889 -20.462 -11.243 1.00 93.12 915 PHE A O 1
ATOM 6821 N N . GLN A 1 916 ? -24.462 -18.284 -11.260 1.00 95.31 916 GLN A N 1
ATOM 6822 C CA . GLN A 1 916 ? -24.132 -18.019 -9.864 1.00 95.31 916 GLN A CA 1
ATOM 6823 C C . GLN A 1 916 ? -24.824 -19.006 -8.926 1.00 95.31 916 GLN A C 1
ATOM 6825 O O . GLN A 1 916 ? -24.172 -19.695 -8.148 1.00 95.31 916 GLN A O 1
ATOM 6830 N N . GLN A 1 917 ? -26.145 -19.145 -9.053 1.00 96.94 917 GLN A N 1
ATOM 6831 C CA . GLN A 1 917 ? -26.904 -20.039 -8.186 1.00 96.94 917 GLN A CA 1
ATOM 6832 C C . GLN A 1 917 ? -26.514 -21.511 -8.375 1.00 96.94 917 GLN A C 1
ATOM 6834 O O . GLN A 1 917 ? -26.527 -22.277 -7.412 1.00 96.94 917 GLN A O 1
ATOM 6839 N N . ALA A 1 918 ? -26.142 -21.925 -9.591 1.00 96.19 918 ALA A N 1
ATOM 6840 C CA . ALA A 1 918 ? -25.635 -23.273 -9.815 1.00 96.19 918 ALA A CA 1
ATOM 6841 C C . ALA A 1 918 ? -24.302 -23.503 -9.085 1.00 96.19 918 ALA A C 1
ATOM 6843 O O . ALA A 1 918 ? -24.174 -24.517 -8.404 1.00 96.19 918 ALA A O 1
ATOM 6844 N N . VAL A 1 919 ? -23.354 -22.560 -9.156 1.00 97.50 919 VAL A N 1
ATOM 6845 C CA . VAL A 1 919 ? -22.083 -22.630 -8.410 1.00 97.50 919 VAL A CA 1
ATOM 6846 C C . VAL A 1 919 ? -22.331 -22.709 -6.905 1.00 97.50 919 VAL A C 1
ATOM 6848 O O . VAL A 1 919 ? -21.795 -23.598 -6.247 1.00 97.50 919 VAL A O 1
ATOM 6851 N N . ILE A 1 920 ? -23.191 -21.837 -6.373 1.00 98.06 920 ILE A N 1
ATOM 6852 C CA . ILE A 1 920 ? -23.550 -21.807 -4.947 1.00 98.06 920 ILE A CA 1
ATOM 6853 C C . ILE A 1 920 ? -24.090 -23.170 -4.501 1.00 98.06 920 ILE A C 1
ATOM 6855 O O . ILE A 1 920 ? -23.613 -23.740 -3.519 1.00 98.06 920 ILE A O 1
ATOM 6859 N N . ASN A 1 921 ? -25.038 -23.733 -5.252 1.00 97.31 921 ASN A N 1
ATOM 6860 C CA . ASN A 1 921 ? -25.650 -25.016 -4.920 1.00 97.31 921 ASN A CA 1
ATOM 6861 C C . ASN A 1 921 ? -24.647 -26.180 -4.968 1.00 97.31 921 ASN A C 1
ATOM 6863 O O . ASN A 1 921 ? -24.694 -27.062 -4.106 1.00 97.31 921 ASN A O 1
ATOM 6867 N N . VAL A 1 922 ? -23.737 -26.194 -5.948 1.00 98.00 922 VAL A N 1
ATOM 6868 C CA . VAL A 1 922 ? -22.678 -27.213 -6.043 1.00 98.00 922 VAL A CA 1
ATOM 6869 C C . VAL A 1 922 ? -21.699 -27.084 -4.883 1.00 98.00 922 VAL A C 1
ATOM 6871 O O . VAL A 1 922 ? -21.449 -28.079 -4.205 1.00 98.00 922 VAL A O 1
ATOM 6874 N N . SER A 1 923 ? -21.201 -25.874 -4.618 1.00 98.12 923 SER A N 1
ATOM 6875 C CA . SER A 1 923 ? -20.275 -25.588 -3.519 1.00 98.12 923 SER A CA 1
ATOM 6876 C C . SER A 1 923 ? -20.849 -26.040 -2.178 1.00 98.12 923 SER A C 1
ATOM 6878 O O . SER A 1 923 ? -20.238 -26.848 -1.482 1.00 98.12 923 SER A O 1
ATOM 6880 N N . GLN A 1 924 ? -22.080 -25.630 -1.859 1.00 97.69 924 GLN A N 1
ATOM 6881 C CA . GLN A 1 924 ? -22.762 -26.040 -0.628 1.00 97.69 924 GLN A CA 1
ATOM 6882 C C . GLN A 1 924 ? -22.954 -27.560 -0.548 1.00 97.69 924 GLN A C 1
ATOM 6884 O O . GLN A 1 924 ? -22.726 -28.162 0.502 1.00 97.69 924 GLN A O 1
ATOM 6889 N N . SER A 1 925 ? -23.342 -28.200 -1.655 1.00 98.00 925 SER A N 1
ATOM 6890 C CA . SER A 1 925 ? -23.551 -29.651 -1.702 1.00 98.00 925 SER A CA 1
ATOM 6891 C C . SER A 1 925 ? -22.250 -30.423 -1.467 1.00 98.00 925 SER A C 1
ATOM 6893 O O . SER A 1 925 ? -22.236 -31.367 -0.678 1.00 98.00 925 SER A O 1
ATOM 6895 N N . ILE A 1 926 ? -21.149 -30.004 -2.094 1.00 98.06 926 ILE A N 1
ATOM 6896 C CA . ILE A 1 926 ? -19.830 -30.618 -1.908 1.00 98.06 926 ILE A CA 1
ATOM 6897 C C . ILE A 1 926 ? -19.320 -30.371 -0.493 1.00 98.06 926 ILE A C 1
ATOM 6899 O O . ILE A 1 926 ? -19.036 -31.335 0.219 1.00 98.06 926 ILE A O 1
ATOM 6903 N N . LYS A 1 927 ? -19.298 -29.112 -0.039 1.00 96.81 927 LYS A N 1
ATOM 6904 C CA . LYS A 1 927 ? -18.790 -28.749 1.291 1.00 96.81 927 LYS A CA 1
ATOM 6905 C C . LYS A 1 927 ? -19.602 -29.383 2.431 1.00 96.81 927 LYS A C 1
ATOM 6907 O O . LYS A 1 927 ? -19.060 -29.586 3.511 1.00 96.81 927 LYS A O 1
ATOM 6912 N N . SER A 1 928 ? -20.853 -29.797 2.195 1.00 96.12 928 SER A N 1
ATOM 6913 C CA . SER A 1 928 ? -21.649 -30.543 3.187 1.00 96.12 928 SER A CA 1
ATOM 6914 C C . SER A 1 928 ? -21.123 -31.952 3.509 1.00 96.12 928 SER A C 1
ATOM 6916 O O . SER A 1 928 ? -21.497 -32.517 4.535 1.00 96.12 928 SER A O 1
ATOM 6918 N N . THR A 1 929 ? -20.277 -32.534 2.651 1.00 97.06 929 THR A N 1
ATOM 6919 C CA . THR A 1 929 ? -19.768 -33.914 2.802 1.00 97.06 929 THR A CA 1
ATOM 6920 C C . THR A 1 929 ? -18.256 -34.045 2.610 1.00 97.06 929 THR A C 1
ATOM 6922 O O . THR A 1 929 ? -17.655 -34.965 3.160 1.00 97.06 929 THR A O 1
ATOM 6925 N N . ALA A 1 930 ? -17.627 -33.107 1.902 1.00 97.38 930 ALA A N 1
ATOM 6926 C CA . ALA A 1 930 ? -16.183 -32.973 1.749 1.00 97.38 930 ALA A CA 1
ATOM 6927 C C . ALA A 1 930 ? -15.767 -31.498 1.957 1.00 97.38 930 ALA A C 1
ATOM 6929 O O . ALA A 1 930 ? -15.461 -30.801 0.989 1.00 97.38 930 ALA A O 1
ATOM 6930 N N . PRO A 1 931 ? -15.801 -30.989 3.206 1.00 95.75 931 PRO A N 1
ATOM 6931 C CA . PRO A 1 931 ? -15.603 -29.567 3.512 1.00 95.75 931 PRO A CA 1
ATOM 6932 C C . PRO A 1 931 ? -14.214 -29.013 3.170 1.00 95.75 931 PRO A C 1
ATOM 6934 O O . PRO A 1 931 ? -14.078 -27.802 3.039 1.00 95.75 931 PRO A O 1
ATOM 6937 N N . ASN A 1 932 ? -13.199 -29.868 3.017 1.00 95.75 932 ASN A N 1
ATOM 6938 C CA . ASN A 1 932 ? -11.831 -29.449 2.707 1.00 95.75 932 ASN A CA 1
ATOM 6939 C C . ASN A 1 932 ? -11.556 -29.370 1.198 1.00 95.75 932 ASN A C 1
ATOM 6941 O O . ASN A 1 932 ? -10.459 -28.977 0.817 1.00 95.75 932 ASN A O 1
ATOM 6945 N N . VAL A 1 933 ? -12.503 -29.773 0.344 1.00 97.81 933 VAL A N 1
ATOM 6946 C CA . VAL A 1 933 ? -12.379 -29.601 -1.110 1.00 97.81 933 VAL A CA 1
ATOM 6947 C C . VAL A 1 933 ? -12.495 -28.119 -1.450 1.00 97.81 933 VAL A C 1
ATOM 6949 O O . VAL A 1 933 ? -13.464 -27.468 -1.052 1.00 97.81 933 VAL A O 1
ATOM 6952 N N . LEU A 1 934 ? -11.532 -27.607 -2.217 1.00 98.06 934 LEU A N 1
ATOM 6953 C CA . LEU A 1 934 ? -11.535 -26.219 -2.679 1.00 98.06 934 LEU A CA 1
ATOM 6954 C C . LEU A 1 934 ? -12.372 -26.078 -3.954 1.00 98.06 934 LEU A C 1
ATOM 6956 O O . LEU A 1 934 ? -12.356 -26.956 -4.816 1.00 98.06 934 LEU A O 1
ATOM 6960 N N . ILE A 1 935 ? -13.090 -24.968 -4.091 1.00 98.00 935 ILE A N 1
ATOM 6961 C CA . ILE A 1 935 ? -13.916 -24.634 -5.251 1.00 98.00 935 ILE A CA 1
ATOM 6962 C C . ILE A 1 935 ? -13.228 -23.532 -6.062 1.00 98.00 935 ILE A C 1
ATOM 6964 O O . ILE A 1 935 ? -13.002 -22.433 -5.558 1.00 98.00 935 ILE A O 1
ATOM 6968 N N . ASP A 1 936 ? -12.937 -23.817 -7.330 1.00 97.62 936 ASP A N 1
ATOM 6969 C CA . ASP A 1 936 ? -12.359 -22.876 -8.293 1.00 97.62 936 ASP A CA 1
ATOM 6970 C C . ASP A 1 936 ? -13.407 -22.482 -9.339 1.00 97.62 936 ASP A C 1
ATOM 6972 O O . ASP A 1 936 ? -14.017 -23.349 -9.971 1.00 97.62 936 ASP A O 1
ATOM 6976 N N . VAL A 1 937 ? -13.617 -21.180 -9.539 1.00 96.50 937 VAL A N 1
ATOM 6977 C CA . VAL A 1 937 ? -14.390 -20.658 -10.674 1.00 96.50 937 VAL A CA 1
ATOM 6978 C C . VAL A 1 937 ? -13.458 -19.918 -11.623 1.00 96.50 937 VAL A C 1
ATOM 6980 O O . VAL A 1 937 ? -12.907 -18.873 -11.282 1.00 96.50 937 VAL A O 1
ATOM 6983 N N . THR A 1 938 ? -13.312 -20.449 -12.837 1.00 94.38 938 THR A N 1
ATOM 6984 C CA . THR A 1 938 ? -12.329 -19.972 -13.816 1.00 94.38 938 THR A CA 1
ATOM 6985 C C . THR A 1 938 ? -12.946 -19.160 -14.950 1.00 94.38 938 THR A C 1
ATOM 6987 O O . THR A 1 938 ? -13.944 -19.559 -15.555 1.00 94.38 938 THR A O 1
ATOM 6990 N N . LEU A 1 939 ? -12.278 -18.064 -15.297 1.00 92.88 939 LEU A N 1
ATOM 6991 C CA . LEU A 1 939 ? -12.614 -17.152 -16.384 1.00 92.88 939 LEU A CA 1
ATOM 6992 C C . LEU A 1 939 ? -11.624 -17.296 -17.546 1.00 92.88 939 LEU A C 1
ATOM 6994 O O . LEU A 1 939 ? -10.444 -17.539 -17.334 1.00 92.88 939 LEU A O 1
ATOM 6998 N N . ASN A 1 940 ? -12.076 -17.046 -18.770 1.00 90.88 940 ASN A N 1
ATOM 6999 C CA . ASN A 1 940 ? -11.217 -16.871 -19.936 1.00 90.88 940 ASN A CA 1
ATOM 7000 C C . ASN A 1 940 ? -10.787 -15.400 -20.070 1.00 90.88 940 ASN A C 1
ATOM 7002 O O . ASN A 1 940 ? -11.628 -14.494 -20.002 1.00 90.88 940 ASN A O 1
ATOM 7006 N N . ARG A 1 941 ? -9.494 -15.140 -20.288 1.00 90.62 941 ARG A N 1
ATOM 7007 C CA . ARG A 1 941 ? -8.967 -13.775 -20.442 1.00 90.62 941 ARG A CA 1
ATOM 7008 C C . ARG A 1 941 ? -9.674 -12.996 -21.557 1.00 90.62 941 ARG A C 1
ATOM 7010 O O . ARG A 1 941 ? -9.764 -13.447 -22.694 1.00 90.62 941 ARG A O 1
ATOM 7017 N N . GLY A 1 942 ? -10.128 -11.784 -21.242 1.00 81.31 942 GLY A N 1
ATOM 7018 C CA . GLY A 1 942 ? -10.653 -10.822 -22.217 1.00 81.31 942 GLY A CA 1
ATOM 7019 C C . GLY A 1 942 ? -11.989 -11.181 -22.874 1.00 81.31 942 GLY A C 1
ATOM 7020 O O . GLY A 1 942 ? -12.455 -10.441 -23.741 1.00 81.31 942 GLY A O 1
ATOM 7021 N N . SER A 1 943 ? -12.634 -12.276 -22.468 1.00 69.88 943 SER A N 1
ATOM 7022 C CA . SER A 1 943 ? -13.865 -12.771 -23.100 1.00 69.88 943 SER A CA 1
ATOM 7023 C C . SER A 1 943 ? -15.162 -12.122 -22.599 1.00 69.88 943 SER A C 1
ATOM 7025 O O . SER A 1 943 ? -16.248 -12.599 -22.903 1.00 69.88 943 SER A O 1
ATOM 7027 N N . ASN A 1 944 ? -15.102 -10.986 -21.898 1.00 62.03 944 ASN A N 1
ATOM 7028 C CA . ASN A 1 944 ? -16.271 -10.367 -21.263 1.00 62.03 944 ASN A CA 1
ATOM 7029 C C . ASN A 1 944 ? -17.089 -9.460 -22.215 1.00 62.03 944 ASN A C 1
ATOM 7031 O O . ASN A 1 944 ? -17.244 -8.257 -22.004 1.00 62.03 944 ASN A O 1
ATOM 7035 N N . ARG A 1 945 ? -17.581 -10.032 -23.320 1.00 59.00 945 ARG A N 1
ATOM 7036 C CA . ARG A 1 945 ? -18.145 -9.288 -24.466 1.00 59.00 945 ARG A CA 1
ATOM 7037 C C . ARG A 1 945 ? -19.592 -8.786 -24.292 1.00 59.00 945 ARG A C 1
ATOM 7039 O O . ARG A 1 945 ? -20.091 -8.112 -25.192 1.00 59.00 945 ARG A O 1
ATOM 7046 N N . SER A 1 946 ? -20.202 -9.004 -23.124 1.00 55.53 946 SER A N 1
ATOM 7047 C CA . SER A 1 946 ? -21.610 -8.692 -22.815 1.00 55.53 946 SER A CA 1
ATOM 7048 C C . SER A 1 946 ? -21.835 -7.397 -22.016 1.00 55.53 946 SER A C 1
ATOM 7050 O O . SER A 1 946 ? -22.961 -7.105 -21.612 1.00 55.53 946 SER A O 1
ATOM 7052 N N . GLY A 1 947 ? -20.786 -6.611 -21.739 1.00 60.88 947 GLY A N 1
ATOM 7053 C CA . GLY A 1 947 ? -20.885 -5.419 -20.877 1.00 60.88 947 GLY A CA 1
ATOM 7054 C C . GLY A 1 947 ? -21.164 -5.732 -19.397 1.00 60.88 947 GLY A C 1
ATOM 7055 O O . GLY A 1 947 ? -21.448 -4.823 -18.619 1.00 60.88 947 GLY A O 1
ATOM 7056 N N . ILE A 1 948 ? -21.088 -7.009 -19.016 1.00 72.06 948 ILE A N 1
ATOM 7057 C CA . ILE A 1 948 ? -21.210 -7.506 -17.645 1.00 72.06 948 ILE A CA 1
ATOM 7058 C C . ILE A 1 948 ? -19.828 -7.437 -17.003 1.00 72.06 948 ILE A C 1
ATOM 7060 O O . ILE A 1 948 ? -18.868 -7.932 -17.581 1.00 72.06 948 ILE A O 1
ATOM 7064 N N . THR A 1 949 ? -19.690 -6.837 -15.824 1.00 78.62 949 THR A N 1
ATOM 7065 C CA . THR A 1 949 ? -18.383 -6.745 -15.156 1.00 78.62 949 THR A CA 1
ATOM 7066 C C . THR A 1 949 ? -18.035 -8.040 -14.425 1.00 78.62 949 THR A C 1
ATOM 7068 O O . THR A 1 949 ? -18.911 -8.818 -14.047 1.00 78.62 949 THR A O 1
ATOM 7071 N N . LEU A 1 950 ? -16.741 -8.258 -14.182 1.00 76.12 950 LEU A N 1
ATOM 7072 C CA . LEU A 1 950 ? -16.245 -9.344 -13.335 1.00 76.12 950 LEU A CA 1
ATOM 7073 C C . LEU A 1 950 ? -16.980 -9.383 -11.986 1.00 76.12 950 LEU A C 1
ATOM 7075 O O . LEU A 1 950 ? -17.480 -10.426 -11.571 1.00 76.12 950 LEU A O 1
ATOM 7079 N N . GLN A 1 951 ? -17.080 -8.231 -11.322 1.00 82.19 951 GLN A N 1
ATOM 7080 C CA . GLN A 1 951 ? -17.652 -8.101 -9.983 1.00 82.19 951 GLN A CA 1
ATOM 7081 C C . GLN A 1 951 ? -19.135 -8.489 -9.968 1.00 82.19 951 GLN A C 1
ATOM 7083 O O . GLN A 1 951 ? -19.587 -9.148 -9.039 1.00 82.19 951 GLN A O 1
ATOM 7088 N N . GLN A 1 952 ? -19.892 -8.169 -11.025 1.00 84.56 952 GLN A N 1
ATOM 7089 C CA . GLN A 1 952 ? -21.298 -8.576 -11.130 1.00 84.56 952 GLN A CA 1
ATOM 7090 C C . GLN A 1 952 ? -21.480 -10.097 -11.104 1.00 84.56 952 GLN A C 1
ATOM 7092 O O . GLN A 1 952 ? -22.523 -10.576 -10.659 1.00 84.56 952 GLN A O 1
ATOM 7097 N N . VAL A 1 953 ? -20.483 -10.848 -11.576 1.00 86.12 953 VAL A N 1
ATOM 7098 C CA . VAL A 1 953 ? -20.507 -12.312 -11.603 1.00 86.12 953 VAL A CA 1
ATOM 7099 C C . VAL A 1 953 ? -19.903 -12.894 -10.330 1.00 86.12 953 VAL A C 1
ATOM 7101 O O . VAL A 1 953 ? -20.500 -13.791 -9.735 1.00 86.12 953 VAL A O 1
ATOM 7104 N N . MET A 1 954 ? -18.746 -12.389 -9.910 1.00 90.75 954 MET A N 1
ATOM 7105 C CA . MET A 1 954 ? -17.929 -13.026 -8.881 1.00 90.75 954 MET A CA 1
ATOM 7106 C C . MET A 1 954 ? -18.287 -12.600 -7.457 1.00 90.75 954 MET A C 1
ATOM 7108 O O . MET A 1 954 ? -18.169 -13.424 -6.557 1.00 90.75 954 MET A O 1
ATOM 7112 N N . GLU A 1 955 ? -18.780 -11.376 -7.228 1.00 91.38 955 GLU A N 1
ATOM 7113 C CA . GLU A 1 955 ? -19.059 -10.880 -5.868 1.00 91.38 955 GLU A CA 1
ATOM 7114 C C . GLU A 1 955 ? -20.052 -11.779 -5.100 1.00 91.38 955 GLU A C 1
ATOM 7116 O O . GLU A 1 955 ? -19.759 -12.152 -3.964 1.00 91.38 955 GLU A O 1
ATOM 7121 N N . PRO A 1 956 ? -21.172 -12.245 -5.699 1.00 94.38 956 PRO A N 1
ATOM 7122 C CA . PRO A 1 956 ? -22.085 -13.166 -5.016 1.00 94.38 956 PRO A CA 1
ATOM 7123 C C . PRO A 1 956 ? -21.503 -14.566 -4.778 1.00 94.38 956 PRO A C 1
ATOM 7125 O O . PRO A 1 956 ? -22.068 -15.343 -4.011 1.00 94.38 956 PRO A O 1
ATOM 7128 N N . LEU A 1 957 ? -20.407 -14.910 -5.460 1.00 95.00 957 LEU A N 1
ATOM 7129 C CA . LEU A 1 957 ? -19.750 -16.208 -5.349 1.00 95.00 957 LEU A CA 1
ATOM 7130 C C . LEU A 1 957 ? -18.666 -16.241 -4.277 1.00 95.00 957 LEU A C 1
ATOM 7132 O O . LEU A 1 957 ? -18.350 -17.337 -3.830 1.00 95.00 957 LEU A O 1
ATOM 7136 N N . VAL A 1 958 ? -18.142 -15.090 -3.835 1.00 95.50 958 VAL A N 1
ATOM 7137 C CA . VAL A 1 958 ? -17.031 -14.995 -2.866 1.00 95.50 958 VAL A CA 1
ATOM 7138 C C . VAL A 1 958 ? -17.209 -15.910 -1.639 1.00 95.50 958 VAL A C 1
ATOM 7140 O O . VAL A 1 958 ? -16.273 -16.636 -1.328 1.00 95.50 958 VAL A O 1
ATOM 7143 N N . PRO A 1 959 ? -18.385 -16.004 -0.978 1.00 94.75 959 PRO A N 1
ATOM 7144 C CA . PRO A 1 959 ? -18.554 -16.887 0.188 1.00 94.75 959 PRO A CA 1
ATOM 7145 C C . PRO A 1 959 ? -18.584 -18.392 -0.136 1.00 94.75 959 PRO A C 1
ATOM 7147 O O . PRO A 1 959 ? -18.685 -19.230 0.761 1.00 94.75 959 PRO A O 1
ATOM 7150 N N . HIS A 1 960 ? -18.601 -18.748 -1.418 1.00 95.94 960 HIS A N 1
ATOM 7151 C CA . HIS A 1 960 ? -18.846 -20.097 -1.921 1.00 95.94 960 HIS A CA 1
ATOM 7152 C C . HIS A 1 960 ? -17.696 -20.634 -2.774 1.00 95.94 960 HIS A C 1
ATOM 7154 O O . HIS A 1 960 ? -17.767 -21.780 -3.223 1.00 95.94 960 HIS A O 1
ATOM 7160 N N . ILE A 1 961 ? -16.654 -19.841 -2.994 1.00 96.69 961 ILE A N 1
ATOM 7161 C CA . ILE A 1 961 ? -15.480 -20.214 -3.774 1.00 96.69 961 ILE A CA 1
ATOM 7162 C C . ILE A 1 961 ? -14.222 -19.987 -2.947 1.00 96.69 961 ILE A C 1
ATOM 7164 O O . ILE A 1 961 ? -14.220 -19.210 -1.999 1.00 96.69 961 ILE A O 1
ATOM 7168 N N . ASP A 1 962 ? -13.162 -20.682 -3.322 1.00 96.56 962 ASP A N 1
ATOM 7169 C CA . ASP A 1 962 ? -11.868 -20.633 -2.647 1.00 96.56 962 ASP A CA 1
ATOM 7170 C C . ASP A 1 962 ? -10.793 -20.058 -3.586 1.00 96.56 962 ASP A C 1
ATOM 7172 O O . ASP A 1 962 ? -9.874 -19.362 -3.158 1.00 96.56 962 ASP A O 1
ATOM 7176 N N . ILE A 1 963 ? -10.942 -20.310 -4.892 1.00 97.62 963 ILE A N 1
ATOM 7177 C CA . ILE A 1 963 ? -10.011 -19.893 -5.940 1.00 97.62 963 ILE A CA 1
ATOM 7178 C C . ILE A 1 963 ? -10.797 -19.242 -7.083 1.00 97.62 963 ILE A C 1
ATOM 7180 O O . ILE A 1 963 ? -11.886 -19.689 -7.455 1.00 97.62 963 ILE A O 1
ATOM 7184 N N . VAL A 1 964 ? -10.225 -18.198 -7.677 1.00 96.50 964 VAL A N 1
ATOM 7185 C CA . VAL A 1 964 ? -10.653 -17.712 -8.994 1.00 96.50 964 VAL A CA 1
ATOM 7186 C C . VAL A 1 964 ? -9.604 -18.093 -10.013 1.00 96.50 964 VAL A C 1
ATOM 7188 O O . VAL A 1 964 ? -8.433 -17.787 -9.829 1.00 96.50 964 VAL A O 1
ATOM 7191 N N . GLY A 1 965 ? -10.014 -18.758 -11.083 1.00 95.69 965 GLY A N 1
ATOM 7192 C CA . GLY A 1 965 ? -9.122 -19.137 -12.168 1.00 95.69 965 GLY A CA 1
ATOM 7193 C C . GLY A 1 965 ? -9.071 -18.093 -13.289 1.00 95.69 965 GLY A C 1
ATOM 7194 O O . GLY A 1 965 ? -10.076 -17.439 -13.583 1.00 95.69 965 GLY A O 1
ATOM 7195 N N . LEU A 1 966 ? -7.937 -18.004 -13.984 1.00 95.50 966 LEU A N 1
ATOM 7196 C CA . LEU A 1 966 ? -7.803 -17.296 -15.259 1.00 95.50 966 LEU A CA 1
ATOM 7197 C C . LEU A 1 966 ? -7.106 -18.180 -16.301 1.00 95.50 966 LEU A C 1
ATOM 7199 O O . LEU A 1 966 ? -5.925 -18.486 -16.156 1.00 95.50 966 LEU A O 1
ATOM 7203 N N . ASP A 1 967 ? -7.809 -18.509 -17.382 1.00 94.31 967 ASP A N 1
ATOM 7204 C CA . ASP A 1 967 ? -7.219 -19.142 -18.560 1.00 94.31 967 ASP A CA 1
ATOM 7205 C C . ASP A 1 967 ? -6.587 -18.083 -19.459 1.00 94.31 967 ASP A C 1
ATOM 7207 O O . ASP A 1 967 ? -7.222 -17.088 -19.836 1.00 94.31 967 ASP A O 1
ATOM 7211 N N . HIS A 1 968 ? -5.320 -18.289 -19.807 1.00 94.75 968 HIS A N 1
ATOM 7212 C CA . HIS A 1 968 ? -4.508 -17.297 -20.491 1.00 94.75 968 HIS A CA 1
ATOM 7213 C C . HIS A 1 968 ? -3.646 -17.950 -21.568 1.00 94.75 968 HIS A C 1
ATOM 7215 O O . HIS A 1 968 ? -2.591 -18.490 -21.275 1.00 94.75 968 HIS A O 1
ATOM 7221 N N . TYR A 1 969 ? -4.029 -17.813 -22.835 1.00 92.69 969 TYR A N 1
ATOM 7222 C CA . TYR A 1 969 ? -3.261 -18.338 -23.968 1.00 92.69 969 TYR A CA 1
ATOM 7223 C C . TYR A 1 969 ? -2.543 -17.242 -24.761 1.00 92.69 969 TYR A C 1
ATOM 7225 O O . TYR A 1 969 ? -2.983 -16.086 -24.826 1.00 92.69 969 TYR A O 1
ATOM 7233 N N . ASP A 1 970 ? -1.472 -17.641 -25.446 1.00 91.19 970 ASP A N 1
ATOM 7234 C CA . ASP A 1 970 ? -0.707 -16.816 -26.385 1.00 91.19 970 ASP A CA 1
ATOM 7235 C C . ASP A 1 970 ? -1.438 -16.600 -27.731 1.00 91.19 970 ASP A C 1
ATOM 7237 O O . ASP A 1 970 ? -0.946 -16.910 -28.821 1.00 91.19 970 ASP A O 1
ATOM 7241 N N . TRP A 1 971 ? -2.684 -16.126 -27.654 1.00 85.94 971 TRP A N 1
ATOM 7242 C CA . TRP A 1 971 ? -3.598 -15.982 -28.786 1.00 85.94 971 TRP A CA 1
ATOM 7243 C C . TRP A 1 971 ? -4.533 -14.772 -28.619 1.00 85.94 971 TRP A C 1
ATOM 7245 O O . TRP A 1 971 ? -4.827 -14.358 -27.500 1.00 85.94 971 TRP A O 1
ATOM 7255 N N . TYR A 1 972 ? -4.983 -14.205 -29.745 1.00 76.88 972 TYR A N 1
ATOM 7256 C CA . TYR A 1 972 ? -5.935 -13.090 -29.881 1.00 76.88 972 TYR A CA 1
ATOM 7257 C C . TYR A 1 972 ? -5.577 -11.788 -29.129 1.00 76.88 972 TYR A C 1
ATOM 7259 O O . TYR A 1 972 ? -6.336 -11.340 -28.264 1.00 76.88 972 TYR A O 1
ATOM 7267 N N . PRO A 1 973 ? -4.488 -11.099 -29.528 1.00 84.56 973 PRO A N 1
ATOM 7268 C CA . PRO A 1 973 ? -3.398 -11.535 -30.413 1.00 84.56 973 PRO A CA 1
ATOM 7269 C C . PRO A 1 973 ? -2.270 -12.210 -29.617 1.00 84.56 973 PRO A C 1
ATOM 7271 O O . PRO A 1 973 ? -2.232 -12.081 -28.401 1.00 84.56 973 PRO A O 1
ATOM 7274 N N . GLY A 1 974 ? -1.327 -12.877 -30.285 1.00 87.12 974 GLY A N 1
ATOM 7275 C CA . GLY A 1 974 ? -0.118 -13.409 -29.654 1.00 87.12 974 GLY A CA 1
ATOM 7276 C C . GLY A 1 974 ? 0.690 -12.315 -28.944 1.00 87.12 974 GLY A C 1
ATOM 7277 O O . GLY A 1 974 ? 0.802 -11.188 -29.429 1.00 87.12 974 GLY A O 1
ATOM 7278 N N . GLN A 1 975 ? 1.232 -12.649 -27.779 1.00 91.88 975 GLN A N 1
ATOM 7279 C CA . GLN A 1 975 ? 1.998 -11.798 -26.882 1.00 91.88 975 GLN A CA 1
ATOM 7280 C C . GLN A 1 975 ? 3.502 -11.963 -27.133 1.00 91.88 975 GLN A C 1
ATOM 7282 O O . GLN A 1 975 ? 4.226 -12.551 -26.333 1.00 91.88 975 GLN A O 1
ATOM 7287 N N . THR A 1 976 ? 3.990 -11.480 -28.275 1.00 88.00 976 THR A N 1
ATOM 7288 C CA . THR A 1 976 ? 5.389 -11.656 -28.715 1.00 88.00 976 THR A CA 1
ATOM 7289 C C . THR A 1 976 ? 6.317 -10.505 -28.305 1.00 88.00 976 THR A C 1
ATOM 7291 O O . THR A 1 976 ? 7.487 -10.492 -28.677 1.00 88.00 976 THR A O 1
ATOM 7294 N N . ASN A 1 977 ? 5.799 -9.496 -27.600 1.00 78.75 977 ASN A N 1
ATOM 7295 C CA . ASN A 1 977 ? 6.539 -8.327 -27.113 1.00 78.75 977 ASN A CA 1
ATOM 7296 C C . ASN A 1 977 ? 5.804 -7.655 -25.936 1.00 78.75 977 ASN A C 1
ATOM 7298 O O . ASN A 1 977 ? 4.663 -8.001 -25.625 1.00 78.75 977 ASN A O 1
ATOM 7302 N N . SER A 1 978 ? 6.430 -6.655 -25.313 1.00 73.50 978 SER A N 1
ATOM 7303 C CA . SER A 1 978 ? 5.888 -5.952 -24.139 1.00 73.50 978 SER A CA 1
ATOM 7304 C C . SER A 1 978 ? 4.541 -5.283 -24.383 1.00 73.50 978 SER A C 1
ATOM 7306 O O . SER A 1 978 ? 3.660 -5.368 -23.532 1.00 73.50 978 SER A O 1
ATOM 7308 N N . GLY A 1 979 ? 4.333 -4.668 -25.549 1.00 69.31 979 GLY A N 1
ATOM 7309 C CA . GLY A 1 979 ? 3.064 -4.018 -25.883 1.00 69.31 979 GLY A CA 1
ATOM 7310 C C . GLY A 1 979 ? 1.896 -5.007 -25.938 1.00 69.31 979 GLY A C 1
ATOM 7311 O O . GLY A 1 979 ? 0.860 -4.791 -25.309 1.00 69.31 979 GLY A O 1
ATOM 7312 N N . SER A 1 980 ? 2.076 -6.119 -26.652 1.00 82.25 980 SER A N 1
ATOM 7313 C CA . SER A 1 980 ? 1.067 -7.184 -26.767 1.00 82.25 980 SER A CA 1
ATOM 7314 C C . SER A 1 980 ? 0.824 -7.919 -25.440 1.00 82.25 980 SER A C 1
ATOM 7316 O O . SER A 1 980 ? -0.323 -8.219 -25.108 1.00 82.25 980 SER A O 1
ATOM 7318 N N . TRP A 1 981 ? 1.868 -8.122 -24.635 1.00 90.38 981 TRP A N 1
ATOM 7319 C CA . TRP A 1 981 ? 1.763 -8.672 -23.282 1.00 90.38 981 TRP A CA 1
ATOM 7320 C C . TRP A 1 981 ? 1.003 -7.755 -22.318 1.00 90.38 981 TRP A C 1
ATOM 7322 O O . TRP A 1 981 ? 0.039 -8.181 -21.683 1.00 90.38 981 TRP A O 1
ATOM 7332 N N . ASN A 1 982 ? 1.372 -6.475 -22.251 1.00 84.50 982 ASN A N 1
ATOM 7333 C CA . ASN A 1 982 ? 0.692 -5.502 -21.398 1.00 84.50 982 ASN A CA 1
ATOM 7334 C C . ASN A 1 982 ? -0.766 -5.311 -21.827 1.00 84.50 982 ASN A C 1
ATOM 7336 O O . ASN A 1 982 ? -1.644 -5.154 -20.982 1.00 84.50 982 ASN A O 1
ATOM 7340 N N . SER A 1 983 ? -1.050 -5.373 -23.131 1.00 85.12 983 SER A N 1
ATOM 7341 C CA . SER A 1 983 ? -2.426 -5.376 -23.623 1.00 85.12 983 SER A CA 1
ATOM 7342 C C . SER A 1 983 ? -3.208 -6.577 -23.089 1.00 85.12 983 SER A C 1
ATOM 7344 O O . SER A 1 983 ? -4.300 -6.377 -22.567 1.00 85.12 983 SER A O 1
ATOM 7346 N N . ALA A 1 984 ? -2.643 -7.789 -23.141 1.00 88.81 984 ALA A N 1
ATOM 7347 C CA . ALA A 1 984 ? -3.273 -8.995 -22.603 1.00 88.81 984 ALA A CA 1
ATOM 7348 C C . ALA A 1 984 ? -3.512 -8.913 -21.084 1.00 88.81 984 ALA A C 1
ATOM 7350 O O . ALA A 1 984 ? -4.609 -9.229 -20.625 1.00 88.81 984 ALA A O 1
ATOM 7351 N N . ARG A 1 985 ? -2.538 -8.413 -20.309 1.00 92.38 985 ARG A N 1
ATOM 7352 C CA . ARG A 1 985 ? -2.676 -8.205 -18.854 1.00 92.38 985 ARG A CA 1
ATOM 7353 C C . ARG A 1 985 ? -3.807 -7.246 -18.475 1.00 92.38 985 ARG A C 1
ATOM 7355 O O . ARG A 1 985 ? -4.418 -7.429 -17.426 1.00 92.38 985 ARG A O 1
ATOM 7362 N N . ASN A 1 986 ? -4.064 -6.249 -19.321 1.00 87.50 986 ASN A N 1
ATOM 7363 C CA . ASN A 1 986 ? -5.087 -5.218 -19.129 1.00 87.50 986 ASN A CA 1
ATOM 7364 C C . ASN A 1 986 ? -6.461 -5.582 -19.719 1.00 87.50 986 ASN A C 1
ATOM 7366 O O . ASN A 1 986 ? -7.388 -4.776 -19.638 1.00 87.50 986 ASN A O 1
ATOM 7370 N N . GLN A 1 987 ? -6.614 -6.756 -20.343 1.00 85.56 987 GLN A N 1
ATOM 7371 C CA . GLN A 1 987 ? -7.934 -7.224 -20.770 1.00 85.56 987 GLN A CA 1
ATOM 7372 C C . GLN A 1 987 ? -8.835 -7.465 -19.551 1.00 85.56 987 GLN A C 1
ATOM 7374 O O . GLN A 1 987 ? -8.347 -7.697 -18.450 1.00 85.56 987 GLN A O 1
ATOM 7379 N N . GLN A 1 988 ? -10.154 -7.418 -19.749 1.00 86.12 988 GLN A N 1
ATOM 7380 C CA . GLN A 1 988 ? -11.134 -7.669 -18.692 1.00 86.12 988 GLN A CA 1
ATOM 7381 C C . GLN A 1 988 ? -11.925 -8.951 -19.006 1.00 86.12 988 GLN A C 1
ATOM 7383 O O . GLN A 1 988 ? -12.661 -8.974 -19.998 1.00 86.12 988 GLN A O 1
ATOM 7388 N N . PRO A 1 989 ? -11.784 -10.025 -18.209 1.00 86.75 989 PRO A N 1
ATOM 7389 C CA . PRO A 1 989 ? -10.834 -10.175 -17.101 1.00 86.75 989 PRO A CA 1
ATOM 7390 C C . PRO A 1 989 ? -9.396 -10.415 -17.596 1.00 86.75 989 PRO A C 1
ATOM 7392 O O . PRO A 1 989 ? -9.179 -10.943 -18.689 1.00 86.75 989 PRO A O 1
ATOM 7395 N N . GLY A 1 990 ? -8.421 -10.055 -16.770 1.00 90.75 990 GLY A N 1
ATOM 7396 C CA . GLY A 1 990 ? -6.986 -10.189 -17.022 1.00 90.75 990 GLY A CA 1
ATOM 7397 C C . GLY A 1 990 ? -6.211 -10.008 -15.720 1.00 90.75 990 GLY A C 1
ATOM 7398 O O . GLY A 1 990 ? -6.801 -9.683 -14.689 1.00 90.75 990 GLY A O 1
ATOM 7399 N N . PHE A 1 991 ? -4.896 -10.229 -15.733 1.00 94.62 991 PHE A N 1
ATOM 7400 C CA . PHE A 1 991 ? -4.099 -10.213 -14.501 1.00 94.62 991 PHE A CA 1
ATOM 7401 C C . PHE A 1 991 ? -4.193 -8.892 -13.722 1.00 94.62 991 PHE A C 1
ATOM 7403 O O . PHE A 1 991 ? -4.287 -8.920 -12.497 1.00 94.62 991 PHE A O 1
ATOM 7410 N N . ASN A 1 992 ? -4.227 -7.745 -14.410 1.00 90.00 992 ASN A N 1
ATOM 7411 C CA . ASN A 1 992 ? -4.302 -6.436 -13.750 1.00 90.00 992 ASN A CA 1
ATOM 7412 C C . ASN A 1 992 ? -5.700 -6.113 -13.203 1.00 90.00 992 ASN A C 1
ATOM 7414 O O . ASN A 1 992 ? -5.815 -5.299 -12.294 1.00 90.00 992 ASN A O 1
ATOM 7418 N N . ASP A 1 993 ? -6.743 -6.760 -13.727 1.00 85.12 993 ASP A N 1
ATOM 7419 C CA . ASP A 1 993 ? -8.115 -6.655 -13.217 1.00 85.12 993 ASP A CA 1
ATOM 7420 C C . ASP A 1 993 ? -8.314 -7.566 -11.994 1.00 85.12 993 ASP A C 1
ATOM 7422 O O . ASP A 1 993 ? -8.844 -7.153 -10.965 1.00 85.12 993 ASP A O 1
ATOM 7426 N N . LEU A 1 994 ? -7.816 -8.806 -12.073 1.00 91.12 994 LEU A N 1
ATOM 7427 C CA . LEU A 1 994 ? -8.023 -9.812 -11.032 1.00 91.12 994 LEU A CA 1
ATOM 7428 C C . LEU A 1 994 ? -7.143 -9.608 -9.801 1.00 91.12 994 LEU A C 1
ATOM 7430 O O . LEU A 1 994 ? -7.630 -9.778 -8.689 1.00 91.12 994 LEU A O 1
ATOM 7434 N N . ARG A 1 995 ? -5.864 -9.251 -9.964 1.00 91.75 995 ARG A N 1
ATOM 7435 C CA . ARG A 1 995 ? -4.909 -9.164 -8.847 1.00 91.75 995 ARG A CA 1
ATOM 7436 C C . ARG A 1 995 ? -5.401 -8.290 -7.679 1.00 91.75 995 ARG A C 1
ATOM 7438 O O . ARG A 1 995 ? -5.461 -8.822 -6.570 1.00 91.75 995 ARG A O 1
ATOM 7445 N N . PRO A 1 996 ? -5.772 -7.009 -7.876 1.00 85.69 996 PRO A N 1
ATOM 7446 C CA . PRO A 1 996 ? -6.226 -6.172 -6.765 1.00 85.69 996 PRO A CA 1
ATOM 7447 C C . PRO A 1 996 ? -7.555 -6.660 -6.175 1.00 85.69 996 PRO A C 1
ATOM 7449 O O . PRO A 1 996 ? -7.748 -6.600 -4.964 1.00 85.69 996 PRO A O 1
ATOM 7452 N N . TRP A 1 997 ? -8.460 -7.192 -7.004 1.00 90.19 997 TRP A N 1
ATOM 7453 C CA . TRP A 1 997 ? -9.741 -7.717 -6.527 1.00 90.19 997 TRP A CA 1
ATOM 7454 C C . TRP A 1 997 ? -9.555 -8.976 -5.667 1.00 90.19 997 TRP A C 1
ATOM 7456 O O . TRP A 1 997 ? -10.189 -9.112 -4.628 1.00 90.19 997 TRP A O 1
ATOM 7466 N N . LEU A 1 998 ? -8.638 -9.873 -6.031 1.00 92.38 998 LEU A N 1
ATOM 7467 C CA . LEU A 1 998 ? -8.335 -11.065 -5.235 1.00 92.38 998 LEU A CA 1
ATOM 7468 C C . LEU A 1 998 ? -7.671 -10.727 -3.900 1.00 92.38 998 LEU A C 1
ATOM 7470 O O . LEU A 1 998 ? -8.021 -11.332 -2.889 1.00 92.38 998 LEU A O 1
ATOM 7474 N N . GLN A 1 999 ? -6.781 -9.728 -3.884 1.00 86.94 999 GLN A N 1
ATOM 7475 C CA . GLN A 1 999 ? -6.210 -9.192 -2.643 1.00 86.94 999 GLN A CA 1
ATOM 7476 C C . GLN A 1 999 ? -7.297 -8.655 -1.712 1.00 86.94 999 GLN A C 1
ATOM 7478 O O . GLN A 1 999 ? -7.302 -9.002 -0.535 1.00 86.94 999 GLN A O 1
ATOM 7483 N N . ASP A 1 1000 ? -8.240 -7.871 -2.244 1.00 86.19 1000 ASP A N 1
ATOM 7484 C CA . ASP A 1 1000 ? -9.383 -7.347 -1.483 1.00 86.19 1000 ASP A CA 1
ATOM 7485 C C . ASP A 1 1000 ? -10.251 -8.472 -0.896 1.00 86.19 1000 ASP A C 1
ATOM 7487 O O . ASP A 1 1000 ? -10.710 -8.383 0.242 1.00 86.19 1000 ASP A O 1
ATOM 7491 N N . LYS A 1 1001 ? -10.461 -9.560 -1.648 1.00 87.81 1001 LYS A N 1
ATOM 7492 C CA . LYS A 1 1001 ? -11.317 -10.677 -1.211 1.00 87.81 1001 LYS A CA 1
ATOM 7493 C C . LYS A 1 1001 ? -10.606 -11.744 -0.383 1.00 87.81 1001 LYS A C 1
ATOM 7495 O O . LYS A 1 1001 ? -11.283 -12.631 0.133 1.00 87.81 1001 LYS A O 1
ATOM 7500 N N . GLY A 1 1002 ? -9.280 -11.688 -0.257 1.00 88.94 1002 GLY A N 1
ATOM 7501 C CA . GLY A 1 1002 ? -8.494 -12.749 0.379 1.00 88.94 1002 GLY A CA 1
ATOM 7502 C C . GLY A 1 1002 ? -8.594 -14.093 -0.354 1.00 88.94 1002 GLY A C 1
ATOM 7503 O O . GLY A 1 1002 ? -8.519 -15.144 0.278 1.00 88.94 1002 GLY A O 1
ATOM 7504 N N . LEU A 1 1003 ? -8.805 -14.064 -1.673 1.00 93.50 1003 LEU A N 1
ATOM 7505 C CA . LEU A 1 1003 ? -8.887 -15.252 -2.526 1.00 93.50 1003 LEU A CA 1
ATOM 7506 C C . LEU A 1 1003 ? -7.560 -15.477 -3.255 1.00 93.50 1003 LEU A C 1
ATOM 7508 O O . LEU A 1 1003 ? -6.822 -14.533 -3.534 1.00 93.50 1003 LEU A O 1
ATOM 7512 N N . GLN A 1 1004 ? -7.280 -16.728 -3.620 1.00 95.88 1004 GLN A N 1
ATOM 7513 C CA . GLN A 1 1004 ? -6.140 -17.048 -4.475 1.00 95.88 1004 GLN A CA 1
ATOM 7514 C C . GLN A 1 1004 ? -6.538 -17.123 -5.959 1.00 95.88 1004 GLN A C 1
ATOM 7516 O O . GLN A 1 1004 ? -7.680 -17.419 -6.315 1.00 95.88 1004 GLN A O 1
ATOM 7521 N N . LEU A 1 1005 ? -5.564 -16.871 -6.830 1.00 97.06 1005 LEU A N 1
ATOM 7522 C CA . LEU A 1 1005 ? -5.623 -17.028 -8.276 1.00 97.06 1005 LEU A CA 1
ATOM 7523 C C . LEU A 1 1005 ? -5.127 -18.421 -8.676 1.00 97.06 1005 LEU A C 1
ATOM 7525 O O . LEU A 1 1005 ? -4.011 -18.806 -8.330 1.00 97.06 1005 LEU A O 1
ATOM 7529 N N . GLY A 1 1006 ? -5.918 -19.146 -9.457 1.00 97.44 1006 GLY A N 1
ATOM 7530 C CA . GLY A 1 1006 ? -5.449 -20.279 -10.251 1.00 97.44 1006 GLY A CA 1
ATOM 7531 C C . GLY A 1 1006 ? -5.148 -19.829 -11.679 1.00 97.44 1006 GLY A C 1
ATOM 7532 O O . GLY A 1 1006 ? -5.894 -19.039 -12.252 1.00 97.44 1006 GLY A O 1
ATOM 7533 N N . VAL A 1 1007 ? -4.099 -20.363 -12.301 1.00 97.56 1007 VAL A N 1
ATOM 7534 C CA . VAL A 1 1007 ? -3.895 -20.251 -13.759 1.00 97.56 1007 VAL A CA 1
ATOM 7535 C C . VAL A 1 1007 ? -3.957 -21.657 -14.360 1.00 97.56 1007 VAL A C 1
ATOM 7537 O O . VAL A 1 1007 ? -2.914 -22.255 -14.647 1.00 97.56 1007 VAL A O 1
ATOM 7540 N N . PRO A 1 1008 ? -5.171 -22.239 -14.448 1.00 93.38 1008 PRO A N 1
ATOM 7541 C CA . PRO A 1 1008 ? -5.352 -23.647 -14.789 1.00 93.38 1008 PRO A CA 1
ATOM 7542 C C . PRO A 1 1008 ? -4.962 -23.989 -16.214 1.00 93.38 1008 PRO A C 1
ATOM 7544 O O . PRO A 1 1008 ? -4.506 -25.105 -16.462 1.00 93.38 1008 PRO A O 1
ATOM 7547 N N . GLU A 1 1009 ? -5.119 -23.038 -17.130 1.00 93.12 1009 GLU A N 1
ATOM 7548 C CA . GLU A 1 1009 ? -4.700 -23.197 -18.508 1.00 93.12 1009 GLU A CA 1
ATOM 7549 C C . GLU A 1 1009 ? -3.891 -21.995 -18.961 1.00 93.12 1009 GLU A C 1
ATOM 7551 O O . GLU A 1 1009 ? -4.377 -20.866 -19.049 1.00 93.12 1009 GLU A O 1
ATOM 7556 N N . TRP A 1 1010 ? -2.638 -22.253 -19.306 1.00 95.12 1010 TRP A N 1
ATOM 7557 C CA . TRP A 1 1010 ? -1.839 -21.307 -20.058 1.00 95.12 1010 TRP A CA 1
ATOM 7558 C C . TRP A 1 1010 ? -0.916 -22.039 -21.012 1.00 95.12 1010 TRP A C 1
ATOM 7560 O O . TRP A 1 1010 ? -0.473 -23.156 -20.742 1.00 95.12 1010 TRP A O 1
ATOM 7570 N N . GLY A 1 1011 ? -0.630 -21.429 -22.155 1.00 93.69 1011 GLY A N 1
ATOM 7571 C CA . GLY A 1 1011 ? 0.157 -22.114 -23.163 1.00 93.69 1011 GLY A CA 1
ATOM 7572 C C . GLY A 1 1011 ? 0.284 -21.375 -24.478 1.00 93.69 1011 GLY A C 1
ATOM 7573 O O . GLY A 1 1011 ? -0.413 -20.396 -24.762 1.00 93.69 1011 GLY A O 1
ATOM 7574 N N . LEU A 1 1012 ? 1.206 -21.885 -25.285 1.00 92.25 1012 LEU A N 1
ATOM 7575 C CA . LEU A 1 1012 ? 1.456 -21.403 -26.637 1.00 92.25 1012 LEU A CA 1
ATOM 7576 C C . LEU A 1 1012 ? 0.367 -21.900 -27.570 1.00 92.25 1012 LEU A C 1
ATOM 7578 O O . LEU A 1 1012 ? -0.148 -22.994 -27.378 1.00 92.25 1012 LEU A O 1
ATOM 7582 N N . VAL A 1 1013 ? 0.061 -21.135 -28.611 1.00 88.69 1013 VAL A N 1
ATOM 7583 C CA . VAL A 1 1013 ? -0.797 -21.597 -29.706 1.00 88.69 1013 VAL A CA 1
ATOM 7584 C C . VAL A 1 1013 ? 0.032 -21.620 -30.979 1.00 88.69 1013 VAL A C 1
ATOM 7586 O O . VAL A 1 1013 ? 0.693 -20.633 -31.313 1.00 88.69 1013 VAL A O 1
ATOM 7589 N N . ASN A 1 1014 ? 0.009 -22.739 -31.705 1.00 84.00 1014 ASN A N 1
ATOM 7590 C CA . ASN A 1 1014 ? 0.722 -22.861 -32.972 1.00 84.00 1014 ASN A CA 1
ATOM 7591 C C . ASN A 1 1014 ? 0.293 -21.768 -33.966 1.00 84.00 1014 ASN A C 1
ATOM 7593 O O . ASN A 1 1014 ? -0.884 -21.438 -34.101 1.00 84.00 1014 ASN A O 1
ATOM 7597 N N . ALA A 1 1015 ? 1.252 -21.250 -34.739 1.00 68.00 1015 ALA A N 1
ATOM 7598 C CA . ALA A 1 1015 ? 1.006 -20.171 -35.701 1.00 68.00 1015 ALA A CA 1
ATOM 7599 C C . ALA A 1 1015 ? -0.071 -20.516 -36.757 1.00 68.00 1015 ALA A C 1
ATOM 7601 O O . ALA A 1 1015 ? -0.726 -19.622 -37.286 1.00 68.00 1015 ALA A O 1
ATOM 7602 N N . ALA A 1 1016 ? -0.277 -21.808 -37.041 1.00 61.12 1016 ALA A N 1
ATOM 7603 C CA . ALA A 1 1016 ? -1.295 -22.308 -37.966 1.00 61.12 1016 ALA A CA 1
ATOM 7604 C C . ALA A 1 1016 ? -2.697 -22.481 -37.341 1.00 61.12 1016 ALA A C 1
ATOM 7606 O O . ALA A 1 1016 ? -3.666 -22.633 -38.081 1.00 61.12 1016 ALA A O 1
ATOM 7607 N N . GLY A 1 1017 ? -2.816 -22.489 -36.008 1.00 55.94 1017 GLY A N 1
ATOM 7608 C CA . GLY A 1 1017 ? -4.060 -22.798 -35.299 1.00 55.94 1017 GLY A CA 1
ATOM 7609 C C . GLY A 1 1017 ? -4.978 -21.599 -35.055 1.00 55.94 1017 GLY A C 1
ATOM 7610 O O . GLY A 1 1017 ? -6.184 -21.768 -34.890 1.00 55.94 1017 GLY A O 1
ATOM 7611 N N . GLY A 1 1018 ? -4.450 -20.372 -35.075 1.00 56.25 1018 GLY A N 1
ATOM 7612 C CA . GLY A 1 1018 ? -5.254 -19.175 -34.835 1.00 56.25 1018 GLY A CA 1
ATOM 7613 C C . GLY A 1 1018 ? -6.084 -18.772 -36.056 1.00 56.25 1018 GLY A C 1
ATOM 7614 O O . GLY A 1 1018 ? -5.522 -18.504 -37.116 1.00 56.25 1018 GLY A O 1
ATOM 7615 N N . SER A 1 1019 ? -7.404 -18.617 -35.905 1.00 47.00 1019 SER A N 1
ATOM 7616 C CA . SER A 1 1019 ? -8.367 -18.355 -36.998 1.00 47.00 1019 SER A CA 1
ATOM 7617 C C . SER A 1 1019 ? -8.187 -17.028 -37.769 1.00 47.00 1019 SER A C 1
ATOM 7619 O O . SER A 1 1019 ? -9.060 -16.656 -38.546 1.00 47.00 1019 SER A O 1
ATOM 7621 N N . ALA A 1 1020 ? -7.083 -16.298 -37.575 1.00 49.78 1020 ALA A N 1
ATOM 7622 C CA . ALA A 1 1020 ? -6.764 -15.051 -38.277 1.00 49.78 1020 ALA A CA 1
ATOM 7623 C C . ALA A 1 1020 ? -5.263 -14.663 -38.232 1.00 49.78 1020 ALA A C 1
ATOM 7625 O O . ALA A 1 1020 ? -4.942 -13.482 -38.331 1.00 49.78 1020 ALA A O 1
ATOM 7626 N N . GLY A 1 1021 ? -4.332 -15.607 -38.023 1.00 57.25 1021 GLY A N 1
ATOM 7627 C CA . GLY A 1 1021 ? -2.897 -15.276 -37.900 1.00 57.25 1021 GLY A CA 1
ATOM 7628 C C . GLY A 1 1021 ? -2.521 -14.536 -36.605 1.00 57.25 1021 GLY A C 1
ATOM 7629 O O . GLY A 1 1021 ? -1.505 -13.854 -36.553 1.00 57.25 1021 GLY A O 1
ATOM 7630 N N . GLY A 1 1022 ? -3.351 -14.654 -35.564 1.00 67.94 1022 GLY A N 1
ATOM 7631 C CA . GLY A 1 1022 ? -3.179 -13.968 -34.279 1.00 67.94 1022 GLY A CA 1
ATOM 7632 C C . GLY A 1 1022 ? -2.600 -14.826 -33.151 1.00 67.94 1022 GLY A C 1
ATOM 7633 O O . GLY A 1 1022 ? -2.809 -14.464 -31.999 1.00 67.94 1022 GLY A O 1
ATOM 7634 N N . ALA A 1 1023 ? -1.974 -15.969 -33.442 1.00 83.50 1023 ALA A N 1
ATOM 7635 C CA . ALA A 1 1023 ? -1.336 -16.854 -32.457 1.00 83.50 1023 ALA A CA 1
ATOM 7636 C C . ALA A 1 1023 ? 0.176 -16.581 -32.373 1.00 83.50 1023 ALA A C 1
ATOM 7638 O O . ALA A 1 1023 ? 0.782 -16.242 -33.389 1.00 83.50 1023 ALA A O 1
ATOM 7639 N N . GLY A 1 1024 ? 0.782 -16.718 -31.189 1.00 85.81 1024 GLY A N 1
ATOM 7640 C CA . GLY A 1 1024 ? 2.187 -16.349 -30.975 1.00 85.81 1024 GLY A CA 1
ATOM 7641 C C . GLY A 1 1024 ? 3.233 -17.373 -31.440 1.00 85.81 1024 GLY A C 1
ATOM 7642 O O . GLY A 1 1024 ? 4.375 -16.991 -31.689 1.00 85.81 1024 GLY A O 1
ATOM 7643 N N . GLY A 1 1025 ? 2.868 -18.644 -31.653 1.00 90.69 1025 GLY A N 1
ATOM 7644 C CA . GLY A 1 1025 ? 3.788 -19.668 -32.163 1.00 90.69 1025 GLY A CA 1
ATOM 7645 C C . GLY A 1 1025 ? 4.881 -20.075 -31.164 1.00 90.69 1025 GLY A C 1
ATOM 7646 O O . GLY A 1 1025 ? 4.609 -20.262 -29.982 1.00 90.69 1025 GLY A O 1
ATOM 7647 N N . ASP A 1 1026 ? 6.118 -20.263 -31.643 1.00 92.12 1026 ASP A N 1
ATOM 7648 C CA . ASP A 1 1026 ? 7.286 -20.537 -30.786 1.00 92.12 1026 ASP A CA 1
ATOM 7649 C C . ASP A 1 1026 ? 7.728 -19.261 -30.054 1.00 92.12 1026 ASP A C 1
ATOM 7651 O O . ASP A 1 1026 ? 8.618 -18.537 -30.502 1.00 92.12 1026 ASP A O 1
ATOM 7655 N N . ASN A 1 1027 ? 7.056 -18.957 -28.944 1.00 93.25 1027 ASN A N 1
ATOM 7656 C CA . ASN A 1 1027 ? 7.155 -17.669 -28.271 1.00 93.25 1027 ASN A CA 1
ATOM 7657 C C . ASN A 1 1027 ? 7.839 -17.771 -26.898 1.00 93.25 1027 ASN A C 1
ATOM 7659 O O . ASN A 1 1027 ? 7.201 -17.884 -25.849 1.00 93.25 1027 ASN A O 1
ATOM 7663 N N . ALA A 1 1028 ? 9.170 -17.683 -26.900 1.00 92.69 1028 ALA A N 1
ATOM 7664 C CA . ALA A 1 1028 ? 9.968 -17.629 -25.673 1.00 92.69 1028 ALA A CA 1
ATOM 7665 C C . ALA A 1 1028 ? 9.650 -16.403 -24.797 1.00 92.69 1028 ALA A C 1
ATOM 7667 O O . ALA A 1 1028 ? 9.750 -16.487 -23.573 1.00 92.69 1028 ALA A O 1
ATOM 7668 N N . TYR A 1 1029 ? 9.250 -15.279 -25.404 1.00 90.00 1029 TYR A N 1
ATOM 7669 C CA . TYR A 1 1029 ? 8.906 -14.062 -24.671 1.00 90.00 1029 TYR A CA 1
ATOM 7670 C C . TYR A 1 1029 ? 7.689 -14.294 -23.770 1.00 90.00 1029 TYR A C 1
ATOM 7672 O O . TYR A 1 1029 ? 7.755 -14.013 -22.575 1.00 90.00 1029 TYR A O 1
ATOM 7680 N N . TYR A 1 1030 ? 6.623 -14.886 -24.311 1.00 95.31 1030 TYR A N 1
ATOM 7681 C CA . TYR A 1 1030 ? 5.418 -15.220 -23.553 1.00 95.31 1030 TYR A CA 1
ATOM 7682 C C . TYR A 1 1030 ? 5.704 -16.155 -22.368 1.00 95.31 1030 TYR A C 1
ATOM 7684 O O . TYR A 1 1030 ? 5.249 -15.887 -21.258 1.00 95.31 1030 TYR A O 1
ATOM 7692 N N . ILE A 1 1031 ? 6.521 -17.200 -22.562 1.00 95.62 1031 ILE A N 1
ATOM 7693 C CA . ILE A 1 1031 ? 6.917 -18.106 -21.470 1.00 95.62 1031 ILE A CA 1
ATOM 7694 C C . ILE A 1 1031 ? 7.623 -17.349 -20.338 1.00 95.62 1031 ILE A C 1
ATOM 7696 O O . ILE A 1 1031 ? 7.277 -17.523 -19.169 1.00 95.62 1031 ILE A O 1
ATOM 7700 N N . THR A 1 1032 ? 8.590 -16.493 -20.677 1.00 91.44 1032 THR A N 1
ATOM 7701 C CA . THR A 1 1032 ? 9.315 -15.686 -19.688 1.00 91.44 1032 THR A CA 1
ATOM 7702 C C . THR A 1 1032 ? 8.376 -14.735 -18.948 1.00 91.44 1032 THR A C 1
ATOM 7704 O O . THR A 1 1032 ? 8.461 -14.613 -17.729 1.00 91.44 1032 THR A O 1
ATOM 7707 N N . GLN A 1 1033 ? 7.450 -14.086 -19.655 1.00 93.88 1033 GLN A N 1
ATOM 7708 C CA . GLN A 1 1033 ? 6.514 -13.155 -19.030 1.00 93.88 1033 GLN A CA 1
ATOM 7709 C C . GLN A 1 1033 ? 5.495 -13.847 -18.117 1.00 93.88 1033 GLN A C 1
ATOM 7711 O O . GLN A 1 1033 ? 5.253 -13.353 -17.020 1.00 93.88 1033 GLN A O 1
ATOM 7716 N N . MET A 1 1034 ? 4.961 -15.011 -18.502 1.00 96.62 1034 MET A N 1
ATOM 7717 C CA . MET A 1 1034 ? 4.094 -15.807 -17.622 1.00 96.62 1034 MET A CA 1
ATOM 7718 C C . MET A 1 1034 ? 4.833 -16.231 -16.350 1.00 96.62 1034 MET A C 1
ATOM 7720 O O . MET A 1 1034 ? 4.287 -16.112 -15.260 1.00 96.62 1034 MET A O 1
ATOM 7724 N N . HIS A 1 1035 ? 6.100 -16.649 -16.458 1.00 93.69 1035 HIS A N 1
ATOM 7725 C CA . HIS A 1 1035 ? 6.911 -16.966 -15.281 1.00 93.69 1035 HIS A CA 1
ATOM 7726 C C . HIS A 1 1035 ? 7.102 -15.751 -14.358 1.00 93.69 1035 HIS A C 1
ATOM 7728 O O . HIS A 1 1035 ? 6.958 -15.876 -13.143 1.00 93.69 1035 HIS A O 1
ATOM 7734 N N . ASN A 1 1036 ? 7.402 -14.574 -14.917 1.00 89.25 1036 ASN A N 1
ATOM 7735 C CA . ASN A 1 1036 ? 7.535 -13.340 -14.137 1.00 89.25 1036 ASN A CA 1
ATOM 7736 C C . ASN A 1 1036 ? 6.220 -12.958 -13.447 1.00 89.25 1036 ASN A C 1
ATOM 7738 O O . ASN A 1 1036 ? 6.223 -12.542 -12.291 1.00 89.25 1036 ASN A O 1
ATOM 7742 N N . GLU A 1 1037 ? 5.096 -13.139 -14.138 1.00 95.00 1037 GLU A N 1
ATOM 7743 C CA . GLU A 1 1037 ? 3.763 -12.910 -13.587 1.00 95.00 1037 GLU A CA 1
ATOM 7744 C C . GLU A 1 1037 ? 3.462 -13.874 -12.433 1.00 95.00 1037 GLU A C 1
ATOM 7746 O O . GLU A 1 1037 ? 2.992 -13.443 -11.382 1.00 95.00 1037 GLU A O 1
ATOM 7751 N N . PHE A 1 1038 ? 3.810 -15.157 -12.570 1.00 96.62 1038 PHE A N 1
ATOM 7752 C CA . PHE A 1 1038 ? 3.662 -16.133 -11.490 1.00 96.62 1038 PHE A CA 1
ATOM 7753 C C . PHE A 1 1038 ? 4.526 -15.802 -10.280 1.00 96.62 1038 PHE A C 1
ATOM 7755 O O . PHE A 1 1038 ? 4.033 -15.864 -9.158 1.00 96.62 1038 PHE A O 1
ATOM 7762 N N . ALA A 1 1039 ? 5.779 -15.398 -10.491 1.00 89.25 1039 ALA A N 1
ATOM 7763 C CA . ALA A 1 1039 ? 6.653 -14.964 -9.407 1.00 89.25 1039 ALA A CA 1
ATOM 7764 C C . ALA A 1 1039 ? 6.083 -13.734 -8.680 1.00 89.25 1039 ALA A C 1
ATOM 7766 O O . ALA A 1 1039 ? 6.080 -13.696 -7.450 1.00 89.25 1039 ALA A O 1
ATOM 7767 N N . ALA A 1 1040 ? 5.538 -12.765 -9.422 1.00 86.19 1040 ALA A N 1
ATOM 7768 C CA . ALA A 1 1040 ? 4.892 -11.591 -8.843 1.00 86.19 1040 ALA A CA 1
ATOM 7769 C C . ALA A 1 1040 ? 3.643 -11.961 -8.025 1.00 86.19 1040 ALA A C 1
ATOM 7771 O O . ALA A 1 1040 ? 3.476 -11.482 -6.907 1.00 86.19 1040 ALA A O 1
ATOM 7772 N N . LEU A 1 1041 ? 2.782 -12.840 -8.544 1.00 92.81 1041 LEU A N 1
ATOM 7773 C CA . LEU A 1 1041 ? 1.586 -13.307 -7.835 1.00 92.81 1041 LEU A CA 1
ATOM 7774 C C . LEU A 1 1041 ? 1.939 -14.154 -6.602 1.00 92.81 1041 LEU A C 1
ATOM 7776 O O . LEU A 1 1041 ? 1.300 -14.016 -5.559 1.00 92.81 1041 LEU A O 1
ATOM 7780 N N . ALA A 1 1042 ? 2.966 -15.000 -6.696 1.00 89.94 1042 ALA A N 1
ATOM 7781 C CA . ALA A 1 1042 ? 3.460 -15.813 -5.589 1.00 89.94 1042 ALA A CA 1
ATOM 7782 C C . ALA A 1 1042 ? 4.076 -14.955 -4.474 1.00 89.94 1042 ALA A C 1
ATOM 7784 O O . ALA A 1 1042 ? 3.794 -15.194 -3.303 1.00 89.94 1042 ALA A O 1
ATOM 7785 N N . GLY A 1 1043 ? 4.839 -13.912 -4.822 1.00 79.56 1043 GLY A N 1
ATOM 7786 C CA . GLY A 1 1043 ? 5.388 -12.951 -3.856 1.00 79.56 1043 GLY A CA 1
ATOM 7787 C C . GLY A 1 1043 ? 4.317 -12.180 -3.076 1.00 79.56 1043 GLY A C 1
ATOM 7788 O O . GLY A 1 1043 ? 4.590 -11.676 -1.991 1.00 79.56 1043 GLY A O 1
ATOM 7789 N N . LEU A 1 1044 ? 3.088 -12.132 -3.599 1.00 83.56 1044 LEU A N 1
ATOM 7790 C CA . LEU A 1 1044 ? 1.917 -11.555 -2.935 1.00 83.56 1044 LEU A CA 1
ATOM 7791 C C . LEU A 1 1044 ? 1.074 -12.598 -2.179 1.00 83.56 1044 LEU A C 1
ATOM 7793 O O . LEU A 1 1044 ? 0.027 -12.251 -1.641 1.00 83.56 1044 LEU A O 1
ATOM 7797 N N . GLY A 1 1045 ? 1.474 -13.874 -2.174 1.00 89.38 1045 GLY A N 1
ATOM 7798 C CA . GLY A 1 1045 ? 0.688 -14.974 -1.603 1.00 89.38 1045 GLY A CA 1
ATOM 7799 C C . GLY A 1 1045 ? -0.598 -15.301 -2.376 1.00 89.38 1045 GLY A C 1
ATOM 7800 O O . GLY A 1 1045 ? -1.442 -16.046 -1.879 1.00 89.38 1045 GLY A O 1
ATOM 7801 N N . LEU A 1 1046 ? -0.762 -14.759 -3.587 1.00 94.06 1046 LEU A N 1
ATOM 7802 C CA . LEU A 1 1046 ? -2.005 -14.854 -4.353 1.00 94.06 1046 LEU A CA 1
ATOM 7803 C C . LEU A 1 1046 ? -2.069 -16.069 -5.268 1.00 94.06 1046 LEU A C 1
ATOM 7805 O O . LEU A 1 1046 ? -3.163 -16.466 -5.634 1.00 94.06 1046 LEU A O 1
ATOM 7809 N N . LEU A 1 1047 ? -0.948 -16.651 -5.690 1.00 97.25 1047 LEU A N 1
ATOM 7810 C CA . LEU A 1 1047 ? -0.974 -17.753 -6.656 1.00 97.25 1047 LEU A CA 1
ATOM 7811 C C . LEU A 1 1047 ? -1.247 -19.096 -5.961 1.00 97.25 1047 LEU A C 1
ATOM 7813 O O . LEU A 1 1047 ? -0.365 -19.632 -5.293 1.00 97.25 1047 LEU A O 1
ATOM 7817 N N . ALA A 1 1048 ? -2.439 -19.666 -6.166 1.00 96.88 1048 ALA A N 1
ATOM 7818 C CA . ALA A 1 1048 ? -2.771 -21.014 -5.703 1.00 96.88 1048 ALA A CA 1
ATOM 7819 C C . ALA A 1 1048 ? -1.991 -22.067 -6.490 1.00 96.88 1048 ALA A C 1
ATOM 7821 O O . ALA A 1 1048 ? -1.359 -22.936 -5.892 1.00 96.88 1048 ALA A O 1
ATOM 7822 N N . TYR A 1 1049 ? -2.045 -21.993 -7.826 1.00 97.31 1049 TYR A N 1
ATOM 7823 C CA . TYR A 1 1049 ? -1.358 -22.908 -8.736 1.00 97.31 1049 TYR A CA 1
ATOM 7824 C C . TYR A 1 1049 ? -1.293 -22.369 -10.174 1.00 97.31 1049 TYR A C 1
ATOM 7826 O O . TYR A 1 1049 ? -2.091 -21.522 -10.575 1.00 97.31 1049 TYR A O 1
ATOM 7834 N N . GLU A 1 1050 ? -0.380 -22.923 -10.973 1.00 96.44 1050 GLU A N 1
ATOM 7835 C CA . GLU A 1 1050 ? -0.378 -22.815 -12.437 1.00 96.44 1050 GLU A CA 1
ATOM 7836 C C . GLU A 1 1050 ? -0.279 -24.197 -13.098 1.00 96.44 1050 GLU A C 1
ATOM 7838 O O . GLU A 1 1050 ? 0.375 -25.105 -12.569 1.00 96.44 1050 GLU A O 1
ATOM 7843 N N . GLY A 1 1051 ? -0.939 -24.352 -14.250 1.00 94.44 1051 GLY A N 1
ATOM 7844 C CA . GLY A 1 1051 ? -0.910 -25.561 -15.068 1.00 94.44 1051 GLY A CA 1
ATOM 7845 C C . GLY A 1 1051 ? -0.646 -25.256 -16.540 1.00 94.44 1051 GLY A C 1
ATOM 7846 O O . GLY A 1 1051 ? -1.534 -24.791 -17.251 1.00 94.44 1051 GLY A O 1
ATOM 7847 N N . TYR A 1 1052 ? 0.557 -25.574 -17.030 1.00 94.50 1052 TYR A N 1
ATOM 7848 C CA . TYR A 1 1052 ? 0.835 -25.454 -18.465 1.00 94.50 1052 TYR A CA 1
ATOM 7849 C C . TYR A 1 1052 ? -0.023 -26.438 -19.266 1.00 94.50 1052 TYR A C 1
ATOM 7851 O O . TYR A 1 1052 ? -0.003 -27.641 -18.978 1.00 94.50 1052 TYR A O 1
ATOM 7859 N N . TYR A 1 1053 ? -0.730 -25.943 -20.280 1.00 92.19 1053 TYR A N 1
ATOM 7860 C CA . TYR A 1 1053 ? -1.583 -26.736 -21.160 1.00 92.19 1053 TYR A CA 1
ATOM 7861 C C . TYR A 1 1053 ? -0.743 -27.536 -22.161 1.00 92.19 1053 TYR A C 1
ATOM 7863 O O . TYR A 1 1053 ? -0.451 -27.098 -23.267 1.00 92.19 1053 TYR A O 1
ATOM 7871 N N . GLU A 1 1054 ? -0.325 -28.730 -21.753 1.00 89.56 1054 GLU A N 1
ATOM 7872 C CA . GLU A 1 1054 ? 0.520 -29.642 -22.522 1.00 89.56 1054 GLU A CA 1
ATOM 7873 C C . GLU A 1 1054 ? -0.340 -30.579 -23.384 1.00 89.56 1054 GLU A C 1
ATOM 7875 O O . GLU A 1 1054 ? -0.258 -31.802 -23.262 1.00 89.56 1054 GLU A O 1
ATOM 7880 N N . ASP A 1 1055 ? -1.191 -30.022 -24.253 1.00 85.44 1055 ASP A N 1
ATOM 7881 C CA . ASP A 1 1055 ? -2.027 -30.833 -25.144 1.00 85.44 1055 ASP A CA 1
ATOM 7882 C C . ASP A 1 1055 ? -2.377 -30.220 -26.502 1.00 85.44 1055 ASP A C 1
ATOM 7884 O O . ASP A 1 1055 ? -2.029 -29.089 -26.823 1.00 85.44 1055 ASP A O 1
ATOM 7888 N N . ILE A 1 1056 ? -3.059 -31.014 -27.321 1.00 82.12 1056 ILE A N 1
ATOM 7889 C CA . ILE A 1 1056 ? -3.811 -30.569 -28.478 1.00 82.12 1056 ILE A CA 1
ATOM 7890 C C . ILE A 1 1056 ? -5.167 -30.043 -27.974 1.00 82.12 1056 ILE A C 1
ATOM 7892 O O . ILE A 1 1056 ? -5.958 -30.779 -27.384 1.00 82.12 1056 ILE A O 1
ATOM 7896 N N . GLY A 1 1057 ? -5.430 -28.761 -28.204 1.00 73.81 1057 GLY A N 1
ATOM 7897 C CA . GLY A 1 1057 ? -6.687 -28.099 -27.877 1.00 73.81 1057 GLY A CA 1
ATOM 7898 C C . GLY A 1 1057 ? -7.829 -28.473 -28.828 1.00 73.81 1057 GLY A C 1
ATOM 7899 O O . GLY A 1 1057 ? -7.699 -29.313 -29.718 1.00 73.81 1057 GLY A O 1
ATOM 7900 N N . ALA A 1 1058 ? -8.981 -27.826 -28.644 1.00 69.38 1058 ALA A N 1
ATOM 7901 C CA . ALA A 1 1058 ? -10.137 -27.945 -29.531 1.00 69.38 1058 ALA A CA 1
ATOM 7902 C C . ALA A 1 1058 ? -10.340 -26.629 -30.312 1.00 69.38 1058 ALA A C 1
ATOM 7904 O O . ALA A 1 1058 ? -10.548 -25.595 -29.678 1.00 69.38 1058 ALA A O 1
ATOM 7905 N N . PRO A 1 1059 ? -10.343 -26.630 -31.662 1.00 68.50 1059 PRO A N 1
ATOM 7906 C CA . PRO A 1 1059 ? -10.172 -27.778 -32.563 1.00 68.50 1059 PRO A CA 1
ATOM 7907 C C . PRO A 1 1059 ? -8.765 -28.388 -32.493 1.00 68.50 1059 PRO A C 1
ATOM 7909 O O . PRO A 1 1059 ? -7.817 -27.682 -32.168 1.00 68.50 1059 PRO A O 1
ATOM 7912 N N . GLU A 1 1060 ? -8.624 -29.659 -32.897 1.00 73.19 1060 GLU A N 1
ATOM 7913 C CA . GLU A 1 1060 ? -7.359 -30.432 -32.850 1.00 73.19 1060 GLU A CA 1
ATOM 7914 C C . GLU A 1 1060 ? -6.193 -29.818 -33.655 1.00 73.19 1060 GLU A C 1
ATOM 7916 O O . GLU A 1 1060 ? -5.074 -30.325 -33.675 1.00 73.19 1060 GLU A O 1
ATOM 7921 N N . THR A 1 1061 ? -6.447 -28.714 -34.353 1.00 73.38 1061 THR A N 1
ATOM 7922 C CA . THR A 1 1061 ? -5.435 -27.900 -35.020 1.00 73.38 1061 THR A CA 1
ATOM 7923 C C . THR A 1 1061 ? -4.690 -26.961 -34.072 1.00 73.38 1061 THR A C 1
ATOM 7925 O O . THR A 1 1061 ? -3.676 -26.408 -34.492 1.00 73.38 1061 THR A O 1
ATOM 7928 N N . LEU A 1 1062 ? -5.174 -26.745 -32.844 1.00 80.75 1062 LEU A N 1
ATOM 7929 C CA . LEU A 1 1062 ? -4.496 -25.971 -31.803 1.00 80.75 1062 LEU A CA 1
ATOM 7930 C C . LEU A 1 1062 ? -3.524 -26.893 -31.061 1.00 80.75 1062 LEU A C 1
ATOM 7932 O O . LEU A 1 1062 ? -3.945 -27.696 -30.241 1.00 80.75 1062 LEU A O 1
ATOM 7936 N N . ASP A 1 1063 ? -2.231 -26.823 -31.360 1.00 84.50 1063 ASP A N 1
ATOM 7937 C CA . ASP A 1 1063 ? -1.230 -27.624 -30.639 1.00 84.50 1063 ASP A CA 1
ATOM 7938 C C . ASP A 1 1063 ? -0.524 -26.750 -29.604 1.00 84.50 1063 ASP A C 1
ATOM 7940 O O . ASP A 1 1063 ? 0.054 -25.731 -29.973 1.00 84.50 1063 ASP A O 1
ATOM 7944 N N . HIS A 1 1064 ? -0.548 -27.137 -28.333 1.00 88.94 1064 HIS A N 1
ATOM 7945 C CA . HIS A 1 1064 ? 0.107 -26.417 -27.239 1.00 88.94 1064 HIS A CA 1
ATOM 7946 C C . HIS A 1 1064 ? 1.317 -27.184 -26.683 1.00 88.94 1064 HIS A C 1
ATOM 7948 O O . HIS A 1 1064 ? 2.027 -26.688 -25.815 1.00 88.94 1064 HIS A O 1
ATOM 7954 N N . ARG A 1 1065 ? 1.595 -28.394 -27.188 1.00 89.69 1065 ARG A N 1
ATOM 7955 C CA . ARG A 1 1065 ? 2.544 -29.325 -26.566 1.00 89.69 1065 ARG A CA 1
ATOM 7956 C C . ARG A 1 1065 ? 3.991 -28.868 -26.708 1.00 89.69 1065 ARG A C 1
ATOM 7958 O O . ARG A 1 1065 ? 4.566 -28.889 -27.799 1.00 89.69 1065 ARG A O 1
ATOM 7965 N N . MET A 1 1066 ? 4.634 -28.551 -25.589 1.00 88.81 1066 MET A N 1
ATOM 7966 C CA . MET A 1 1066 ? 6.068 -28.277 -25.533 1.00 88.81 1066 MET A CA 1
ATOM 7967 C C . MET A 1 1066 ? 6.914 -29.551 -25.579 1.00 88.81 1066 MET A C 1
ATOM 7969 O O . MET A 1 1066 ? 8.089 -29.485 -25.929 1.00 88.81 1066 MET A O 1
ATOM 7973 N N . MET A 1 1067 ? 6.363 -30.730 -25.296 1.00 89.56 1067 MET A N 1
ATOM 7974 C CA . MET A 1 1067 ? 7.128 -31.979 -25.299 1.00 89.56 1067 MET A CA 1
ATOM 7975 C C . MET A 1 1067 ? 7.467 -32.510 -26.701 1.00 89.56 1067 MET A C 1
ATOM 7977 O O . MET A 1 1067 ? 8.340 -33.368 -26.828 1.00 89.56 1067 MET A O 1
ATOM 7981 N N . THR A 1 1068 ? 6.819 -32.010 -27.757 1.00 87.06 1068 THR A N 1
ATOM 7982 C CA . THR A 1 1068 ? 6.917 -32.553 -29.129 1.00 87.06 1068 THR A CA 1
ATOM 7983 C C . THR A 1 1068 ? 8.121 -32.054 -29.929 1.00 87.06 1068 THR A C 1
ATOM 7985 O O . THR A 1 1068 ? 8.394 -32.578 -31.007 1.00 87.06 1068 THR A O 1
ATOM 7988 N N . GLY A 1 1069 ? 8.845 -31.040 -29.441 1.00 83.69 1069 GLY A N 1
ATOM 7989 C CA . GLY A 1 1069 ? 9.907 -30.381 -30.219 1.00 83.69 1069 GLY A CA 1
ATOM 7990 C C . GLY A 1 1069 ? 9.417 -29.243 -31.128 1.00 83.69 1069 GLY A C 1
ATOM 7991 O O . GLY A 1 1069 ? 10.238 -28.609 -31.781 1.00 83.69 1069 GLY A O 1
ATOM 7992 N N . GLN A 1 1070 ? 8.111 -28.953 -31.153 1.00 84.25 1070 GLN A N 1
ATOM 7993 C CA . GLN A 1 1070 ? 7.515 -27.940 -32.035 1.00 84.25 1070 GLN A CA 1
ATOM 7994 C C . GLN A 1 1070 ? 7.895 -26.487 -31.688 1.00 84.25 1070 GLN A C 1
ATOM 7996 O O . GLN A 1 1070 ? 7.866 -25.627 -32.566 1.00 84.25 1070 GLN A O 1
ATOM 8001 N N . TYR A 1 1071 ? 8.272 -26.224 -30.434 1.00 91.88 1071 TYR A N 1
ATOM 8002 C CA . TYR A 1 1071 ? 8.547 -24.883 -29.900 1.00 91.88 1071 TYR A CA 1
ATOM 8003 C C . TYR A 1 1071 ? 9.965 -24.778 -29.324 1.00 91.88 1071 TYR A C 1
ATOM 8005 O O . TYR A 1 1071 ? 10.123 -24.609 -28.117 1.00 91.88 1071 TYR A O 1
ATOM 8013 N N . PRO A 1 1072 ? 11.027 -24.968 -30.124 1.00 92.06 1072 PRO A N 1
ATOM 8014 C CA . PRO A 1 1072 ? 12.383 -25.107 -29.592 1.00 92.06 1072 PRO A CA 1
ATOM 8015 C C . PRO A 1 1072 ? 12.835 -23.912 -28.733 1.00 92.06 1072 PRO A C 1
ATOM 8017 O O . PRO A 1 1072 ? 13.482 -24.118 -27.701 1.00 92.06 1072 PRO A O 1
ATOM 8020 N N . SER A 1 1073 ? 12.468 -22.682 -29.103 1.00 91.00 1073 SER A N 1
ATOM 8021 C CA . SER A 1 1073 ? 12.850 -21.471 -28.366 1.00 91.00 1073 SER A CA 1
ATOM 8022 C C . SER A 1 1073 ? 12.108 -21.387 -27.035 1.00 91.00 1073 SER A C 1
ATOM 8024 O O . SER A 1 1073 ? 12.715 -21.181 -25.982 1.00 91.00 1073 SER A O 1
ATOM 8026 N N . ALA A 1 1074 ? 10.797 -21.607 -27.054 1.00 92.44 1074 ALA A N 1
ATOM 8027 C CA . ALA A 1 1074 ? 9.967 -21.555 -25.866 1.00 92.44 1074 ALA A CA 1
ATOM 8028 C C . ALA A 1 1074 ? 10.229 -22.728 -24.912 1.00 92.44 1074 ALA A C 1
ATOM 8030 O O . ALA A 1 1074 ? 10.225 -22.541 -23.700 1.00 92.44 1074 ALA A O 1
ATOM 8031 N N . GLN A 1 1075 ? 10.565 -23.915 -25.427 1.00 92.62 1075 GLN A N 1
ATOM 8032 C CA . GLN A 1 1075 ? 11.030 -25.047 -24.618 1.00 92.62 1075 GLN A CA 1
ATOM 8033 C C . GLN A 1 1075 ? 12.329 -24.717 -23.885 1.00 92.62 1075 GLN A C 1
ATOM 8035 O O . GLN A 1 1075 ? 12.486 -25.070 -22.713 1.00 92.62 1075 GLN A O 1
ATOM 8040 N N . SER A 1 1076 ? 13.265 -24.048 -24.568 1.00 87.88 1076 SER A N 1
ATOM 8041 C CA . SER A 1 1076 ? 14.494 -23.567 -23.940 1.00 87.88 1076 SER A CA 1
ATOM 8042 C C . SER A 1 1076 ? 14.173 -22.563 -22.834 1.00 87.88 1076 SER A C 1
ATOM 8044 O O . SER A 1 1076 ? 14.650 -22.739 -21.714 1.00 87.88 1076 SER A O 1
ATOM 8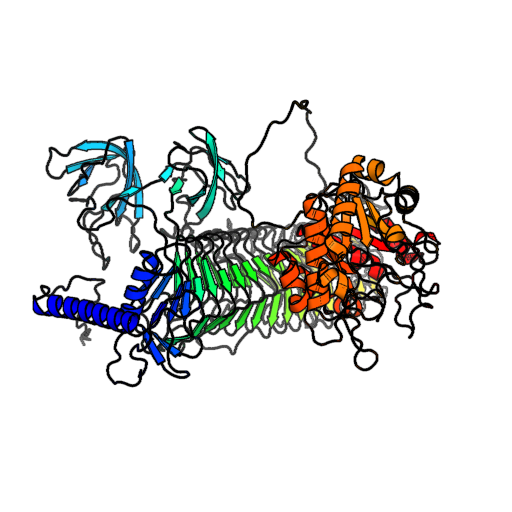046 N N . ALA A 1 1077 ? 13.297 -21.589 -23.098 1.00 87.75 1077 ALA A N 1
ATOM 8047 C CA . ALA A 1 1077 ? 12.850 -20.620 -22.099 1.00 87.75 1077 ALA A CA 1
ATOM 8048 C C . ALA A 1 1077 ? 12.148 -21.284 -20.905 1.00 87.75 1077 ALA A C 1
ATOM 8050 O O . ALA A 1 1077 ? 12.469 -20.962 -19.768 1.00 87.75 1077 ALA A O 1
ATOM 8051 N N . TYR A 1 1078 ? 11.269 -22.264 -21.130 1.00 89.38 1078 TYR A N 1
ATOM 8052 C CA . TYR A 1 1078 ? 10.544 -22.972 -20.071 1.00 89.38 1078 TYR A CA 1
ATOM 8053 C C . TYR A 1 1078 ? 11.490 -23.801 -19.189 1.00 89.38 1078 TYR A C 1
ATOM 8055 O O . TYR A 1 1078 ? 11.432 -23.748 -17.961 1.00 89.38 1078 TYR A O 1
ATOM 8063 N N . ARG A 1 1079 ? 12.426 -24.540 -19.802 1.00 85.00 1079 ARG A N 1
ATOM 8064 C CA . ARG A 1 1079 ? 13.423 -25.345 -19.076 1.00 85.00 1079 ARG A CA 1
ATOM 8065 C C . ARG A 1 1079 ? 14.465 -24.489 -18.370 1.00 85.00 1079 ARG A C 1
ATOM 8067 O O . ARG A 1 1079 ? 14.842 -24.818 -17.249 1.00 85.00 1079 ARG A O 1
ATOM 8074 N N . ASN A 1 1080 ? 14.907 -23.388 -18.971 1.00 73.75 1080 ASN A N 1
ATOM 8075 C CA . ASN A 1 1080 ? 15.757 -22.424 -18.276 1.00 73.75 1080 ASN A CA 1
ATOM 8076 C C . ASN A 1 1080 ? 14.972 -21.796 -17.123 1.00 73.75 1080 ASN A C 1
ATOM 8078 O O . ASN A 1 1080 ? 15.475 -21.801 -16.010 1.00 73.75 1080 ASN A O 1
ATOM 8082 N N . GLY A 1 1081 ? 13.711 -21.414 -17.362 1.00 56.56 1081 GLY A N 1
ATOM 8083 C CA . GLY A 1 1081 ? 12.668 -21.038 -16.396 1.00 56.56 1081 GLY A CA 1
ATOM 8084 C C . GLY A 1 1081 ? 12.572 -21.973 -15.182 1.00 56.56 1081 GLY A C 1
ATOM 8085 O O . GLY A 1 1081 ? 12.467 -21.530 -14.042 1.00 56.56 1081 GLY A O 1
ATOM 8086 N N . SER A 1 1082 ? 12.727 -23.280 -15.382 1.00 49.16 1082 SER A N 1
ATOM 8087 C CA . SER A 1 1082 ? 12.722 -24.277 -14.300 1.00 49.16 1082 SER A CA 1
ATOM 8088 C C . SER A 1 1082 ? 13.989 -24.299 -13.418 1.00 49.16 1082 SER A C 1
ATOM 8090 O O . SER A 1 1082 ? 13.993 -24.960 -12.378 1.00 49.16 1082 SER A O 1
ATOM 8092 N N . ARG A 1 1083 ? 15.056 -23.576 -13.798 1.00 41.47 1083 ARG A N 1
ATOM 8093 C CA . ARG A 1 1083 ? 16.304 -23.421 -13.022 1.00 41.47 1083 ARG A CA 1
ATOM 8094 C C . ARG A 1 1083 ? 16.363 -22.152 -12.161 1.00 41.47 1083 ARG A C 1
ATOM 8096 O O . ARG A 1 1083 ? 17.283 -22.048 -11.365 1.00 41.47 1083 ARG A O 1
ATOM 8103 N N . TRP A 1 1084 ? 15.398 -21.239 -12.292 1.00 39.12 1084 TRP A N 1
ATOM 8104 C CA . TRP A 1 1084 ? 15.264 -20.024 -11.469 1.00 39.12 1084 TRP A CA 1
ATOM 8105 C C . TRP A 1 1084 ? 14.552 -20.359 -10.153 1.00 39.12 1084 TRP A C 1
ATOM 8107 O O . TRP A 1 1084 ? 13.390 -19.993 -9.968 1.00 39.12 1084 TRP A O 1
ATOM 8117 N N . GLY A 1 1085 ? 15.174 -21.218 -9.350 1.00 31.34 1085 GLY A N 1
ATOM 8118 C CA . GLY A 1 1085 ? 14.761 -21.505 -7.978 1.00 31.34 1085 GLY A CA 1
ATOM 8119 C C . GLY A 1 1085 ? 15.598 -20.686 -7.022 1.00 31.34 1085 GLY A C 1
ATOM 8120 O O . GLY A 1 1085 ? 16.810 -20.584 -7.317 1.00 31.34 1085 GLY A O 1
#

Sequence (1085 aa):
MPYAPYYPAGWRDLPNTSTPIVAAALDHMDAGIAAAQTAAETALATGGKGGGGYVVVPGLALNGLLATPTDDGLAIQAALEKVEDGETPGHLFVTGPAGSSGYLNSTITIAKSGCILEFDPAVQWYGGPDLRIRPWGVIPETPVANPDKPALTEDAPMGATVLKVTTIPADWTVGIYVGLRGKRTASGSVPNAEIFHSYVTGLNRGVTPMQITLADPLPKTFLAVNDTTWSNKLSQVTMVKQMRLTGTPDAGETIISVEDSSIFPVNTTIQIQDNVHTIDGDGTIRTGNFAHKEVNVVAEVVDGTRIKLAAPLQHSYVVAEDGRVTVLSALHDAQVRGLRLKWRAQQADGQHAIEVRYAVNTHIVDTRIEGGGNGGVSWSGHGIRFTDSLHCSAQRGFISNPSLLVAGRGYGISFYGSTGCWVQDFAVSGCRHSYLWFNGSSACGVVNSQSEDCRISDYDWHGAEENGNWTHSCVARGGTRSTDDSDGRTAWKFGNPSQCNGARGNTATDSLVLNYHGTAIEVLPQCRDNSWQGVVRGARVGLKLTQTPDNDEYEINGFTLRDSEFYDVRAPFHIDGGATKTISGLLVENVTFTRCGPLQIANIPGARLFRLTVEEPTGTGWQVMAWGSDAIRINNSDLSWTPKGIALTSCPQARVVHNVLHDLTGPELHDGGGNTGLLFRSNEIFPDAGSFTRTGTASTGTTLQAGLTDAGTESIGAATTGTAWVDPEDALGDPGDVPPGGGGAPVDPENPEEPGGGTPPGAGVMPLVGRSGKAWNSGTARWEGHGTGTPAKADAFGSWRGKPVDGFMNFHPRQTWSDLFVIPSDWPAWVSAGRYIVNSLPPQPETEGGGSNAATAAGSNNARWVNYGSALAAAGLNSPLYVLRLGWECNGYWFKWSYGDEGGMQTPKNSVASFQQAVINVSQSIKSTAPNVLIDVTLNRGSNRSGITLQQVMEPLVPHIDIVGLDHYDWYPGQTNSGSWNSARNQQPGFNDLRPWLQDKGLQLGVPEWGLVNAAGGSAGGAGGDNAYYITQMHNEFAALAGLGLLAYEGYYEDIGAPETLDHRMMTGQYPSAQSAYRNGSRWG

Mean predicted aligned error: 18.17 Å

Organism: NCBI:txid499548

Foldseek 3Di:
DDDDDDDDDDDFPDPPDPPHCDVVNVVVVVVVLVVLVVLLVVQQVPQPCDPPFETEREDAQLVPPDPDADACQSNLQVNQVCCQVVVGPLEYEYDYPQPTEHEHAEEREDEAAQHEYAYDLSYAYAYDQRYAYEPDWFFDWPPPDPVAFWFAPFKQFFQHQKGQTQDDDPPDDQFFKKKWWADFDDDPDDPGTDIDIFGFRDWAPPDVRTMTGGPGTHRGIGGQAAPDSDHDRTTGMIGGLKWAFPDFDAFQDFKTWTPFCPSAPFFWKKKKFFQQAFAALQRDGDPPQALDIEIWTFHDDPDGTMTGTPGTHQHTGDRVRRTMMGTISAHENYEYYSANYEYPAAHPAADERYEYERYEQYEYENYEADYPAACGTHYWAEPYEYASYEQYEYEQYEHEHHHHQDPRTFEYYEYASYELYEYENYEYERGQEDYEYGRQYENYEYELYEYEHHQAEDADDAQSAPGNYEYYLYEYEADPDDPSHDPAHEHAEWYHNTGANTYEQYEYEQYEYYQHAHEDYEGEWPHEQYEYAHEYENHQEDADYDYRPRDLVTAYYQYEYENYEYYQHNDEHHAESPPSLRYENAYYEQYEYAQHEAHEAESYEAHEAYAYEYHPYDDQDENEEYENYELYEHELYEPEPEQEYYEYYLHANYEAEHYEYEDHVDAPYEYADNHAQYEAEHYHYPPQQGEYEYHDDDHHNYDHYPRYDYPDDDDDDDDPPDDDDDPVVVVPPDPPDDDDDDDDDDDDDDDDDDDDDDDDDAADFQDALCQLVDLAQEWAEEQAPQDWDDPVVGQVVCVLLVTHGLEAETEWQQAALVGQLDDDLCVLVQVVNNGAYEYEYELHGCNVPNQELQCLLVLVCLVSLLVSLQVCVVSNNLALRYEYAYRAQLQAQPGLHHQHDAVPDDHGNYHLSSSLSSLQSNLVSNCVRSVNYFYEYEHEQQSNRPPQAPCNNCVSCLRRGHEYEYAEECFPAGPQDDVSVVVRQPHGVHVVNVLVVCVVSVHAYEHNEYFFWACQQHPPSRGHHLHLPVLLVVLVSQNVCSVVVRHNYYHYHQAQDPVSNTHGHPSPCRNVNNSVSSSVSSVPD